Protein AF-0000000080185510 (afdb_homodimer)

Nearest PDB structures (foldseek):
  3k1t-assembly1_A-2  TM=9.507E-01  e=1.387E-60  Methylobacillus flagellatus KT
  4rac-assembly1_B  TM=4.341E-01  e=8.978E-02  Homo sapiens
  1a4i-assembly1_A  TM=4.254E-01  e=8.929E-01  Homo sapiens
  2gbp-assembly1_A  TM=3.553E-01  e=1.749E+00  Escherichia coli
  4a26-assembly1_B  TM=4.915E-01  e=7.097E+00  Leishmania major

Structure (mmCIF, N/CA/C/O backbone):
data_AF-0000000080185510-model_v1
#
loop_
_entity.id
_entity.type
_entity.pdbx_description
1 polymer 'Glutamate--cysteine ligase'
#
loop_
_atom_site.group_PDB
_atom_site.id
_atom_site.type_symbol
_atom_site.label_atom_id
_atom_site.label_alt_id
_atom_site.label_comp_id
_atom_site.label_asym_id
_atom_site.label_entity_id
_atom_site.label_seq_id
_atom_site.pdbx_PDB_ins_code
_atom_site.Cartn_x
_atom_site.Cartn_y
_atom_site.Cartn_z
_atom_site.occupancy
_atom_site.B_iso_or_equiv
_atom_site.auth_seq_id
_atom_site.auth_comp_id
_atom_site.auth_asym_id
_atom_site.auth_atom_id
_atom_site.pdbx_PDB_model_num
ATOM 1 N N . MET A 1 1 ? 0.857 -18.906 16.406 1 36.12 1 MET A N 1
ATOM 2 C CA . MET A 1 1 ? 0.312 -20.109 15.789 1 36.12 1 MET A CA 1
ATOM 3 C C . MET A 1 1 ? 1.404 -20.906 15.07 1 36.12 1 MET A C 1
ATOM 5 O O . MET A 1 1 ? 2.393 -20.328 14.609 1 36.12 1 MET A O 1
ATOM 9 N N . PRO A 1 2 ? 1.392 -22.297 15.188 1 37.53 2 PRO A N 1
ATOM 10 C CA . PRO A 1 2 ? 2.508 -23.062 14.633 1 37.53 2 PRO A CA 1
ATOM 11 C C . PRO A 1 2 ? 2.682 -22.844 13.133 1 37.53 2 PRO A C 1
ATOM 13 O O . PRO A 1 2 ? 1.697 -22.641 12.414 1 37.53 2 PRO A O 1
ATOM 16 N N . VAL A 1 3 ? 3.688 -22.219 12.766 1 46.25 3 VAL A N 1
ATOM 17 C CA . VAL A 1 3 ? 4.109 -22.156 11.367 1 46.25 3 VAL A CA 1
ATOM 18 C C . VAL A 1 3 ? 4.324 -23.578 10.836 1 46.25 3 VAL A C 1
ATOM 20 O O . VAL A 1 3 ? 4.898 -24.422 11.523 1 46.25 3 VAL A O 1
ATOM 23 N N . PRO A 1 4 ? 3.525 -23.938 9.836 1 50.09 4 PRO A N 1
ATOM 24 C CA . PRO A 1 4 ? 3.766 -25.281 9.289 1 50.09 4 PRO A CA 1
ATOM 25 C C . PRO A 1 4 ? 5.25 -25.594 9.141 1 50.09 4 PRO A C 1
ATOM 27 O O . PRO A 1 4 ? 6.059 -24.688 8.906 1 50.09 4 PRO A O 1
ATOM 30 N N . HIS A 1 5 ? 5.641 -26.672 9.828 1 44.84 5 HIS A N 1
ATOM 31 C CA . HIS A 1 5 ? 7.008 -27.172 9.75 1 44.84 5 HIS A CA 1
ATOM 32 C C . HIS A 1 5 ? 7.254 -27.906 8.438 1 44.84 5 HIS A C 1
ATOM 34 O O . HIS A 1 5 ? 6.402 -28.672 7.984 1 44.84 5 HIS A O 1
ATOM 40 N N . LEU A 1 6 ? 8.055 -27.266 7.578 1 47.03 6 LEU A N 1
ATOM 41 C CA . LEU A 1 6 ? 8.555 -28.031 6.441 1 47.03 6 LEU A CA 1
ATOM 42 C C . LEU A 1 6 ? 9.406 -29.203 6.91 1 47.03 6 LEU A C 1
ATOM 44 O O . LEU A 1 6 ? 10.438 -29.016 7.559 1 47.03 6 LEU A O 1
ATOM 48 N N . ALA A 1 7 ? 8.969 -30.375 7.078 1 42.75 7 ALA A N 1
ATOM 49 C CA . ALA A 1 7 ? 9.742 -31.531 7.543 1 42.75 7 ALA A CA 1
ATOM 50 C C . ALA A 1 7 ? 11.141 -31.531 6.93 1 42.75 7 ALA A C 1
ATOM 52 O O . ALA A 1 7 ? 12.117 -31.891 7.594 1 42.75 7 ALA A O 1
ATOM 53 N N . ALA A 1 8 ? 11.391 -31.297 5.773 1 43.91 8 ALA A N 1
ATOM 54 C CA . ALA A 1 8 ? 12.68 -31.516 5.113 1 43.91 8 ALA A CA 1
ATOM 55 C C . ALA A 1 8 ? 13.57 -30.297 5.23 1 43.91 8 ALA A C 1
ATOM 57 O O . ALA A 1 8 ? 14.695 -30.281 4.734 1 43.91 8 ALA A O 1
ATOM 58 N N . ALA A 1 9 ? 13.148 -29.156 5.891 1 46.66 9 ALA A N 1
ATOM 59 C CA . ALA A 1 9 ? 13.547 -27.844 5.387 1 46.66 9 ALA A CA 1
ATOM 60 C C . ALA A 1 9 ? 14.875 -27.406 6 1 46.66 9 ALA A C 1
ATOM 62 O O . ALA A 1 9 ? 15.336 -26.281 5.758 1 46.66 9 ALA A O 1
ATOM 63 N N . ARG A 1 10 ? 15.367 -28.016 6.996 1 45.03 10 ARG A N 1
ATOM 64 C CA . ARG A 1 10 ? 16.516 -27.281 7.504 1 45.03 10 ARG A CA 1
ATOM 65 C C . ARG A 1 10 ? 17.703 -27.375 6.539 1 45.03 10 ARG A C 1
ATOM 67 O O . ARG A 1 10 ? 18.719 -26.719 6.723 1 45.03 10 ARG A O 1
ATOM 74 N N . SER A 1 11 ? 17.781 -28.344 5.777 1 54 11 SER A N 1
ATOM 75 C CA . SER A 1 11 ? 18.812 -28.578 4.77 1 54 11 SER A CA 1
ATOM 76 C C . SER A 1 11 ? 18.219 -29.141 3.486 1 54 11 SER A C 1
ATOM 78 O O . SER A 1 11 ? 17.156 -29.766 3.51 1 54 11 SER A O 1
ATOM 80 N N . GLY A 1 12 ? 18.266 -28.375 2.221 1 68.12 12 GLY A N 1
ATOM 81 C CA . GLY A 1 12 ? 17.75 -29 1.005 1 68.12 12 GLY A CA 1
ATOM 82 C C . GLY A 1 12 ? 17.562 -28 -0.127 1 68.12 12 GLY A C 1
ATOM 83 O O . GLY A 1 12 ? 17.922 -26.828 0.004 1 68.12 12 GLY A O 1
ATOM 84 N N . PRO A 1 13 ? 17.188 -28.5 -1.229 1 81.19 13 PRO A N 1
ATOM 85 C CA . PRO A 1 13 ? 17.078 -27.75 -2.48 1 81.19 13 PRO A CA 1
ATOM 86 C C . PRO A 1 13 ? 16.172 -26.516 -2.352 1 81.19 13 PRO A C 1
ATOM 88 O O . PRO A 1 13 ? 16.438 -25.484 -2.977 1 81.19 13 PRO A O 1
ATOM 91 N N . ILE A 1 14 ? 15.305 -26.547 -1.377 1 86.69 14 ILE A N 1
ATOM 92 C CA . ILE A 1 14 ? 14.367 -25.438 -1.258 1 86.69 14 ILE A CA 1
ATOM 93 C C . ILE A 1 14 ? 15.039 -24.25 -0.566 1 86.69 14 ILE A C 1
ATOM 95 O O . ILE A 1 14 ? 14.75 -23.094 -0.879 1 86.69 14 ILE A O 1
ATOM 99 N N . ILE A 1 15 ? 15.867 -24.547 0.365 1 88.56 15 ILE A N 1
ATOM 100 C CA . ILE A 1 15 ? 16.594 -23.5 1.077 1 88.56 15 ILE A CA 1
ATOM 101 C C . ILE A 1 15 ? 17.531 -22.766 0.114 1 88.56 15 ILE A C 1
ATOM 103 O O . ILE A 1 15 ? 17.672 -21.547 0.179 1 88.56 15 ILE A O 1
ATOM 107 N N . ASP A 1 16 ? 18.078 -23.547 -0.747 1 91.06 16 ASP A N 1
ATOM 108 C CA . ASP A 1 16 ? 18.953 -22.938 -1.758 1 91.06 16 ASP A CA 1
ATOM 109 C C . ASP A 1 16 ? 18.156 -22.031 -2.686 1 91.06 16 ASP A C 1
ATOM 111 O O . ASP A 1 16 ? 18.625 -20.953 -3.057 1 91.06 16 ASP A O 1
ATOM 115 N N . LEU A 1 17 ? 17.047 -22.5 -3.078 1 93.69 17 LEU A N 1
ATOM 116 C CA . LEU A 1 17 ? 16.172 -21.688 -3.918 1 93.69 17 LEU A CA 1
ATOM 117 C C . LEU A 1 17 ? 15.781 -20.391 -3.197 1 93.69 17 LEU A C 1
ATOM 119 O O . LEU A 1 17 ? 15.852 -19.312 -3.777 1 93.69 17 LEU A O 1
ATOM 123 N N . GLU A 1 18 ? 15.383 -20.5 -1.947 1 92.94 18 GLU A N 1
ATOM 124 C CA . GLU A 1 18 ? 15.016 -19.344 -1.146 1 92.94 18 GLU A CA 1
ATOM 125 C C . GLU A 1 18 ? 16.172 -18.359 -1.048 1 92.94 18 GLU A C 1
ATOM 127 O O . GLU A 1 18 ? 15.984 -17.141 -1.2 1 92.94 18 GLU A O 1
ATOM 132 N N . ARG A 1 19 ? 17.281 -18.906 -0.803 1 92.62 19 ARG A N 1
ATOM 133 C CA . ARG A 1 19 ? 18.484 -18.062 -0.692 1 92.62 19 ARG A CA 1
ATOM 134 C C . ARG A 1 19 ? 18.75 -17.328 -1.996 1 92.62 19 ARG A C 1
ATOM 136 O O . ARG A 1 19 ? 19.094 -16.141 -1.983 1 92.62 19 ARG A O 1
ATOM 143 N N . CYS A 1 20 ? 18.594 -18.062 -3.104 1 94.81 20 CYS A N 1
ATOM 144 C CA . CYS A 1 20 ? 18.797 -17.438 -4.41 1 94.81 20 CYS A CA 1
ATOM 145 C C . CYS A 1 20 ? 17.812 -16.297 -4.621 1 94.81 20 CYS A C 1
ATOM 147 O O . CYS A 1 20 ? 18.203 -15.219 -5.086 1 94.81 20 CYS A O 1
ATOM 149 N N . ILE A 1 21 ? 16.625 -16.484 -4.242 1 96.19 21 ILE A N 1
ATOM 150 C CA . ILE A 1 21 ? 15.578 -15.492 -4.426 1 96.19 21 ILE A CA 1
ATOM 151 C C . ILE A 1 21 ? 15.852 -14.281 -3.531 1 96.19 21 ILE A C 1
ATOM 153 O O . ILE A 1 21 ? 15.797 -13.141 -3.988 1 96.19 21 ILE A O 1
ATOM 157 N N . ILE A 1 22 ? 16.203 -14.523 -2.301 1 94.38 22 ILE A N 1
ATOM 158 C CA . ILE A 1 22 ? 16.422 -13.453 -1.33 1 94.38 22 ILE A CA 1
ATOM 159 C C . ILE A 1 22 ? 17.641 -12.625 -1.743 1 94.38 22 ILE A C 1
ATOM 161 O O . ILE A 1 22 ? 17.594 -11.391 -1.687 1 94.38 22 ILE A O 1
ATOM 165 N N . ASN A 1 23 ? 18.656 -13.32 -2.193 1 93.12 23 ASN A N 1
ATOM 166 C CA . ASN A 1 23 ? 19.875 -12.633 -2.592 1 93.12 23 ASN A CA 1
ATOM 167 C C . ASN A 1 23 ? 19.656 -11.766 -3.832 1 93.12 23 ASN A C 1
ATOM 169 O O . ASN A 1 23 ? 20.328 -10.758 -4.02 1 93.12 23 ASN A O 1
ATOM 173 N N . ALA A 1 24 ? 18.703 -12.133 -4.617 1 95.5 24 ALA A N 1
ATOM 174 C CA . ALA A 1 24 ? 18.438 -11.422 -5.863 1 95.5 24 ALA A CA 1
ATOM 175 C C . ALA A 1 24 ? 17.266 -10.453 -5.707 1 95.5 24 ALA A C 1
ATOM 177 O O . ALA A 1 24 ? 16.75 -9.938 -6.695 1 95.5 24 ALA A O 1
ATOM 178 N N . MET A 1 25 ? 16.844 -10.164 -4.52 1 95 25 MET A N 1
ATOM 179 C CA . MET A 1 25 ? 15.633 -9.406 -4.242 1 95 25 MET A CA 1
ATOM 180 C C . MET A 1 25 ? 15.648 -8.062 -4.973 1 95 25 MET A C 1
ATOM 182 O O . MET A 1 25 ? 14.68 -7.711 -5.652 1 95 25 MET A O 1
ATOM 186 N N . PRO A 1 26 ? 16.75 -7.242 -4.941 1 92.56 26 PRO A N 1
ATOM 187 C CA . PRO A 1 26 ? 16.703 -5.961 -5.648 1 92.56 26 PRO A CA 1
ATOM 188 C C . PRO A 1 26 ? 16.5 -6.121 -7.152 1 92.56 26 PRO A C 1
ATOM 190 O O . PRO A 1 26 ? 15.742 -5.367 -7.758 1 92.56 26 PRO A O 1
ATOM 193 N N . SER A 1 27 ? 17.141 -7.121 -7.723 1 95.38 27 SER A N 1
ATOM 194 C CA . SER A 1 27 ? 17.016 -7.375 -9.156 1 95.38 27 SER A CA 1
ATOM 195 C C . SER A 1 27 ? 15.602 -7.855 -9.5 1 95.38 27 SER A C 1
ATOM 197 O O . SER A 1 27 ? 15.031 -7.453 -10.516 1 95.38 27 SER A O 1
ATOM 199 N N . ILE A 1 28 ? 15.102 -8.734 -8.648 1 97.5 28 ILE A N 1
ATOM 200 C CA . ILE A 1 28 ? 13.766 -9.273 -8.859 1 97.5 28 ILE A CA 1
ATOM 201 C C . ILE A 1 28 ? 12.734 -8.148 -8.797 1 97.5 28 ILE A C 1
ATOM 203 O O . ILE A 1 28 ? 11.891 -8.023 -9.695 1 97.5 28 ILE A O 1
ATOM 207 N N . GLU A 1 29 ? 12.836 -7.332 -7.766 1 96 29 GLU A N 1
ATOM 208 C CA . GLU A 1 29 ? 11.867 -6.254 -7.578 1 96 29 GLU A CA 1
ATOM 209 C C . GLU A 1 29 ? 11.961 -5.234 -8.711 1 96 29 GLU A C 1
ATOM 211 O O . GLU A 1 29 ? 10.938 -4.711 -9.164 1 96 29 GLU A O 1
ATOM 216 N N . HIS A 1 30 ? 13.164 -4.949 -9.133 1 94.31 30 HIS A N 1
ATOM 217 C CA . HIS A 1 30 ? 13.344 -4.062 -10.281 1 94.31 30 HIS A CA 1
ATOM 218 C C . HIS A 1 30 ? 12.719 -4.652 -11.539 1 94.31 30 HIS A C 1
ATOM 220 O O . HIS A 1 30 ? 12.008 -3.951 -12.266 1 94.31 30 HIS A O 1
ATOM 226 N N . TRP A 1 31 ? 12.992 -5.871 -11.789 1 96.94 31 TRP A N 1
ATOM 227 C CA . TRP A 1 31 ? 12.461 -6.551 -12.961 1 96.94 31 TRP A CA 1
ATOM 228 C C . TRP A 1 31 ? 10.938 -6.566 -12.938 1 96.94 31 TRP A C 1
ATOM 230 O O . TRP A 1 31 ? 10.289 -6.25 -13.945 1 96.94 31 TRP A O 1
ATOM 240 N N . LEU A 1 32 ? 10.32 -6.91 -11.852 1 97.12 32 LEU A N 1
ATOM 241 C CA . LEU A 1 32 ? 8.867 -6.969 -11.711 1 97.12 32 LEU A CA 1
ATOM 242 C C . LEU A 1 32 ? 8.25 -5.59 -11.891 1 97.12 32 LEU A C 1
ATOM 244 O O . LEU A 1 32 ? 7.211 -5.449 -12.539 1 97.12 32 LEU A O 1
ATOM 248 N N . ARG A 1 33 ? 8.836 -4.594 -11.305 1 94.69 33 ARG A N 1
ATOM 249 C CA . ARG A 1 33 ? 8.336 -3.232 -11.461 1 94.69 33 ARG A CA 1
ATOM 250 C C . ARG A 1 33 ? 8.258 -2.848 -12.938 1 94.69 33 ARG A C 1
ATOM 252 O O . ARG A 1 33 ? 7.285 -2.221 -13.367 1 94.69 33 ARG A O 1
ATOM 259 N N . ASN A 1 34 ? 9.281 -3.219 -13.648 1 94.5 34 ASN A N 1
ATOM 260 C CA . ASN A 1 34 ? 9.289 -2.92 -15.078 1 94.5 34 ASN A CA 1
ATOM 261 C C . ASN A 1 34 ? 8.219 -3.707 -15.828 1 94.5 34 ASN A C 1
ATOM 263 O O . ASN A 1 34 ? 7.586 -3.184 -16.75 1 94.5 34 ASN A O 1
ATOM 267 N N . GLN A 1 35 ? 8.023 -4.945 -15.414 1 96.62 35 GLN A N 1
ATOM 268 C CA . GLN A 1 35 ? 6.98 -5.758 -16.031 1 96.62 35 GLN A CA 1
ATOM 269 C C . GLN A 1 35 ? 5.602 -5.145 -15.812 1 96.62 35 GLN A C 1
ATOM 271 O O . GLN A 1 35 ? 4.762 -5.16 -16.719 1 96.62 35 GLN A O 1
ATOM 276 N N . TRP A 1 36 ? 5.395 -4.562 -14.648 1 95 36 TRP A N 1
ATOM 277 C CA . TRP A 1 36 ? 4.086 -4.004 -14.32 1 95 36 TRP A CA 1
ATOM 278 C C . TRP A 1 36 ? 3.82 -2.734 -15.125 1 95 36 TRP A C 1
ATOM 280 O O . TRP A 1 36 ? 2.668 -2.322 -15.281 1 95 36 TRP A O 1
ATOM 290 N N . GLN A 1 37 ? 4.824 -2.072 -15.594 1 91.94 37 GLN A N 1
ATOM 291 C CA . GLN A 1 37 ? 4.652 -0.904 -16.453 1 91.94 37 GLN A CA 1
ATOM 292 C C . GLN A 1 37 ? 4.238 -1.312 -17.859 1 91.94 37 GLN A C 1
ATOM 294 O O . GLN A 1 37 ? 3.59 -0.539 -18.578 1 91.94 37 GLN A O 1
ATOM 299 N N . THR A 1 38 ? 4.629 -2.496 -18.141 1 93.19 38 THR A N 1
ATOM 300 C CA . THR A 1 38 ? 4.434 -2.963 -19.516 1 93.19 38 THR A CA 1
ATOM 301 C C . THR A 1 38 ? 3.121 -3.727 -19.641 1 93.19 38 THR A C 1
ATOM 303 O O . THR A 1 38 ? 2.465 -3.676 -20.688 1 93.19 38 THR A O 1
ATOM 306 N N . HIS A 1 39 ? 2.734 -4.441 -18.594 1 95.5 39 HIS A N 1
ATOM 307 C CA . HIS A 1 39 ? 1.573 -5.324 -18.656 1 95.5 39 HIS A CA 1
ATOM 308 C C . HIS A 1 39 ? 0.49 -4.867 -17.688 1 95.5 39 HIS A C 1
ATOM 310 O O . HIS A 1 39 ? 0.79 -4.48 -16.547 1 95.5 39 HIS A O 1
ATOM 316 N N . THR A 1 40 ? -0.764 -4.938 -18.125 1 94.19 40 THR A N 1
ATOM 317 C CA . THR A 1 40 ? -1.88 -4.586 -17.25 1 94.19 40 THR A CA 1
ATOM 318 C C . THR A 1 40 ? -2.162 -5.707 -16.25 1 94.19 40 THR A C 1
ATOM 320 O O . THR A 1 40 ? -2.545 -6.812 -16.641 1 94.19 40 THR A O 1
ATOM 323 N N . VAL A 1 41 ? -2.027 -5.406 -15.07 1 95.5 41 VAL A N 1
ATOM 324 C CA . VAL A 1 41 ? -2.148 -6.398 -14.008 1 95.5 41 VAL A CA 1
ATOM 325 C C . VAL A 1 41 ? -3.623 -6.633 -13.68 1 95.5 41 VAL A C 1
ATOM 327 O O . VAL A 1 41 ? -4.414 -5.688 -13.656 1 95.5 41 VAL A O 1
ATOM 330 N N . PRO A 1 42 ? -4.043 -7.898 -13.461 1 96.56 42 PRO A N 1
ATOM 331 C CA . PRO A 1 42 ? -5.402 -8.156 -12.984 1 96.56 42 PRO A CA 1
ATOM 332 C C . PRO A 1 42 ? -5.707 -7.457 -11.664 1 96.56 42 PRO A C 1
ATOM 334 O O . PRO A 1 42 ? -4.805 -7.25 -10.844 1 96.56 42 PRO A O 1
ATOM 337 N N . PHE A 1 43 ? -6.977 -7.102 -11.484 1 97.25 43 PHE A N 1
ATOM 338 C CA . PHE A 1 43 ? -7.426 -6.312 -10.344 1 97.25 43 PHE A CA 1
ATOM 339 C C . PHE A 1 43 ? -7.102 -7.023 -9.031 1 97.25 43 PHE A C 1
ATOM 341 O O . PHE A 1 43 ? -6.68 -6.387 -8.062 1 97.25 43 PHE A O 1
ATOM 348 N N . TYR A 1 44 ? -7.363 -8.289 -8.859 1 98.38 44 TYR A N 1
ATOM 349 C CA . TYR A 1 44 ? -6.957 -9.148 -7.754 1 98.38 44 TYR A CA 1
ATOM 350 C C . TYR A 1 44 ? -6.727 -10.578 -8.234 1 98.38 44 TYR A C 1
ATOM 352 O O . TYR A 1 44 ? -7.113 -10.938 -9.344 1 98.38 44 TYR A O 1
ATOM 360 N N . CYS A 1 45 ? -6.043 -11.32 -7.391 1 98.25 45 CYS A N 1
ATOM 361 C CA . CYS A 1 45 ? -5.621 -12.656 -7.797 1 98.25 45 CYS A CA 1
ATOM 362 C C . CYS A 1 45 ? -5.207 -13.484 -6.59 1 98.25 45 CYS A C 1
ATOM 364 O O . CYS A 1 45 ? -4.715 -12.945 -5.598 1 98.25 45 CYS A O 1
ATOM 366 N N . SER A 1 46 ? -5.523 -14.742 -6.621 1 97.81 46 SER A N 1
ATOM 367 C CA . SER A 1 46 ? -4.961 -15.695 -5.672 1 97.81 46 SER A CA 1
ATOM 368 C C . SER A 1 46 ? -4.211 -16.812 -6.391 1 97.81 46 SER A C 1
ATOM 370 O O . SER A 1 46 ? -4.59 -17.203 -7.496 1 97.81 46 SER A O 1
ATOM 372 N N . VAL A 1 47 ? -3.17 -17.266 -5.777 1 97.88 47 VAL A N 1
ATOM 373 C CA . VAL A 1 47 ? -2.34 -18.312 -6.387 1 97.88 47 VAL A CA 1
ATOM 374 C C . VAL A 1 47 ? -2.111 -19.438 -5.387 1 97.88 47 VAL A C 1
ATOM 376 O O . VAL A 1 47 ? -1.678 -19.203 -4.258 1 97.88 47 VAL A O 1
ATOM 379 N N . ASP A 1 48 ? -2.467 -20.656 -5.789 1 94.62 48 ASP A N 1
ATOM 380 C CA . ASP A 1 48 ? -2.141 -21.844 -5.023 1 94.62 48 ASP A CA 1
ATOM 381 C C . ASP A 1 48 ? -0.732 -22.344 -5.348 1 94.62 48 ASP A C 1
ATOM 383 O O . ASP A 1 48 ? -0.418 -22.625 -6.504 1 94.62 48 ASP A O 1
ATOM 387 N N . LEU A 1 49 ? 0.035 -22.453 -4.316 1 95.94 49 LEU A N 1
ATOM 388 C CA . LEU A 1 49 ? 1.401 -22.922 -4.488 1 95.94 49 LEU A CA 1
ATOM 389 C C . LEU A 1 49 ? 1.579 -24.297 -3.846 1 95.94 49 LEU A C 1
ATOM 391 O O . LEU A 1 49 ? 0.822 -24.672 -2.945 1 95.94 49 LEU A O 1
ATOM 395 N N . ARG A 1 50 ? 2.527 -25.016 -4.348 1 93.56 50 ARG A N 1
ATOM 396 C CA . ARG A 1 50 ? 3.002 -26.234 -3.711 1 93.56 50 ARG A CA 1
ATOM 397 C C . ARG A 1 50 ? 4.508 -26.188 -3.484 1 93.56 50 ARG A C 1
ATOM 399 O O . ARG A 1 50 ? 5.258 -25.719 -4.344 1 93.56 50 ARG A O 1
ATOM 406 N N . ASN A 1 51 ? 4.848 -26.484 -2.344 1 92.19 51 ASN A N 1
ATOM 407 C CA . ASN A 1 51 ? 6.246 -26.578 -1.938 1 92.19 51 ASN A CA 1
ATOM 408 C C . ASN A 1 51 ? 6.637 -28.016 -1.615 1 92.19 51 ASN A C 1
ATOM 410 O O . ASN A 1 51 ? 6.277 -28.547 -0.558 1 92.19 51 ASN A O 1
ATOM 414 N N . SER A 1 52 ? 7.469 -28.672 -2.49 1 90.62 52 SER A N 1
ATOM 415 C CA . SER A 1 52 ? 7.836 -30.078 -2.309 1 90.62 52 SER A CA 1
ATOM 416 C C . SER A 1 52 ? 9.164 -30.203 -1.574 1 90.62 52 SER A C 1
ATOM 418 O O . SER A 1 52 ? 9.656 -31.312 -1.361 1 90.62 52 SER A O 1
ATOM 420 N N . GLY A 1 53 ? 9.711 -29.109 -1.2 1 88.88 53 GLY A N 1
ATOM 421 C CA . GLY A 1 53 ? 11.039 -29.156 -0.616 1 88.88 53 GLY A CA 1
ATOM 422 C C . GLY A 1 53 ? 12.148 -29.094 -1.649 1 88.88 53 GLY A C 1
ATOM 423 O O . GLY A 1 53 ? 13.281 -28.734 -1.33 1 88.88 53 GLY A O 1
ATOM 424 N N . PHE A 1 54 ? 11.844 -29.5 -2.883 1 90.62 54 PHE A N 1
ATOM 425 C CA . PHE A 1 54 ? 12.836 -29.391 -3.949 1 90.62 54 PHE A CA 1
ATOM 426 C C . PHE A 1 54 ? 12.289 -28.562 -5.109 1 90.62 54 PHE A C 1
ATOM 428 O O . PHE A 1 54 ? 13.031 -28.234 -6.039 1 90.62 54 PHE A O 1
ATOM 435 N N . LYS A 1 55 ? 11.062 -28.25 -5.047 1 93.81 55 LYS A N 1
ATOM 436 C CA . LYS A 1 55 ? 10.383 -27.453 -6.062 1 93.81 55 LYS A CA 1
ATOM 437 C C . LYS A 1 55 ? 9.312 -26.562 -5.438 1 93.81 55 LYS A C 1
ATOM 439 O O . LYS A 1 55 ? 8.625 -26.969 -4.496 1 93.81 55 LYS A O 1
ATOM 444 N N . LEU A 1 56 ? 9.25 -25.328 -5.855 1 96.06 56 LEU A N 1
ATOM 445 C CA . LEU A 1 56 ? 8.211 -24.391 -5.48 1 96.06 56 LEU A CA 1
ATOM 446 C C . LEU A 1 56 ? 7.484 -23.859 -6.715 1 96.06 56 LEU A C 1
ATOM 448 O O . LEU A 1 56 ? 8.047 -23.094 -7.492 1 96.06 56 LEU A O 1
ATOM 452 N N . ALA A 1 57 ? 6.184 -24.25 -6.84 1 96.69 57 ALA A N 1
ATOM 453 C CA . ALA A 1 57 ? 5.539 -23.938 -8.117 1 96.69 57 ALA A CA 1
ATOM 454 C C . ALA A 1 57 ? 4.07 -23.578 -7.914 1 96.69 57 ALA A C 1
ATOM 456 O O . ALA A 1 57 ? 3.418 -24.094 -7.004 1 96.69 57 ALA A O 1
ATOM 457 N N . PRO A 1 58 ? 3.592 -22.672 -8.742 1 97.31 58 PRO A N 1
ATOM 458 C CA . PRO A 1 58 ? 2.145 -22.453 -8.742 1 97.31 58 PRO A CA 1
ATOM 459 C C . PRO A 1 58 ? 1.37 -23.594 -9.398 1 97.31 58 PRO A C 1
ATOM 461 O O . PRO A 1 58 ? 1.822 -24.156 -10.398 1 97.31 58 PRO A O 1
ATOM 464 N N . VAL A 1 59 ? 0.226 -23.953 -8.867 1 92.38 59 VAL A N 1
ATOM 465 C CA . VAL A 1 59 ? -0.558 -25.047 -9.445 1 92.38 59 VAL A CA 1
ATOM 466 C C . VAL A 1 59 ? -1.912 -24.516 -9.914 1 92.38 59 VAL A C 1
ATOM 468 O O . VAL A 1 59 ? -2.574 -25.125 -10.75 1 92.38 59 VAL A O 1
ATOM 471 N N . ASP A 1 60 ? -2.301 -23.375 -9.359 1 91.94 60 ASP A N 1
ATOM 472 C CA . ASP A 1 60 ? -3.553 -22.75 -9.773 1 91.94 60 ASP A CA 1
ATOM 473 C C . ASP A 1 60 ? -3.494 -21.234 -9.586 1 91.94 60 ASP A C 1
ATOM 475 O O . ASP A 1 60 ? -2.906 -20.75 -8.617 1 91.94 60 ASP A O 1
ATOM 479 N N . THR A 1 61 ? -3.994 -20.484 -10.531 1 95.94 61 THR A N 1
ATOM 480 C CA . THR A 1 61 ? -4.094 -19.031 -10.484 1 95.94 61 THR A CA 1
ATOM 481 C C . THR A 1 61 ? -5.535 -18.578 -10.711 1 95.94 61 THR A C 1
ATOM 483 O O . THR A 1 61 ? -6.094 -18.797 -11.789 1 95.94 61 THR A O 1
ATOM 486 N N . ASN A 1 62 ? -6.113 -17.969 -9.719 1 95 62 ASN A N 1
ATOM 487 C CA . ASN A 1 62 ? -7.516 -17.578 -9.75 1 95 62 ASN A CA 1
ATOM 488 C C . ASN A 1 62 ? -7.668 -16.062 -9.82 1 95 62 ASN A C 1
ATOM 490 O O . ASN A 1 62 ? -7.164 -15.336 -8.961 1 95 62 ASN A O 1
ATOM 494 N N . LEU A 1 63 ? -8.406 -15.578 -10.82 1 97.25 63 LEU A N 1
ATOM 495 C CA . LEU A 1 63 ? -8.57 -14.141 -11.023 1 97.25 63 LEU A CA 1
ATOM 496 C C . LEU A 1 63 ? -9.844 -13.641 -10.344 1 97.25 63 LEU A C 1
ATOM 498 O O . LEU A 1 63 ? -10.188 -12.461 -10.461 1 97.25 63 LEU A O 1
ATOM 502 N N . PHE A 1 64 ? -10.57 -14.484 -9.672 1 96.25 64 PHE A N 1
ATOM 503 C CA . PHE A 1 64 ? -11.742 -14.18 -8.859 1 96.25 64 PHE A CA 1
ATOM 504 C C . PHE A 1 64 ? -11.625 -14.82 -7.48 1 96.25 64 PHE A C 1
ATOM 506 O O . PHE A 1 64 ? -12.422 -15.695 -7.125 1 96.25 64 PHE A O 1
ATOM 513 N N . PRO A 1 65 ? -10.664 -14.32 -6.703 1 95.88 65 PRO A N 1
ATOM 514 C CA . PRO A 1 65 ? -10.383 -14.977 -5.422 1 95.88 65 PRO A CA 1
ATOM 515 C C . PRO A 1 65 ? -11.586 -14.961 -4.477 1 95.88 65 PRO A C 1
ATOM 517 O O . PRO A 1 65 ? -12.312 -13.961 -4.414 1 95.88 65 PRO A O 1
ATOM 520 N N . GLY A 1 66 ? -11.75 -16.062 -3.703 1 93.69 66 GLY A N 1
ATOM 521 C CA . GLY A 1 66 ? -12.922 -16.203 -2.852 1 93.69 66 GLY A CA 1
ATOM 522 C C . GLY A 1 66 ? -12.578 -16.5 -1.405 1 93.69 66 GLY A C 1
ATOM 523 O O . GLY A 1 66 ? -13.32 -17.203 -0.716 1 93.69 66 GLY A O 1
ATOM 524 N N . GLY A 1 67 ? -11.422 -16.047 -0.951 1 94.62 67 GLY A N 1
ATOM 525 C CA . GLY A 1 67 ? -11.023 -16.422 0.4 1 94.62 67 GLY A CA 1
ATOM 526 C C . GLY A 1 67 ? -10.312 -15.305 1.139 1 94.62 67 GLY A C 1
ATOM 527 O O . GLY A 1 67 ? -9.398 -15.555 1.929 1 94.62 67 GLY A O 1
ATOM 528 N N . PHE A 1 68 ? -10.68 -14.016 0.969 1 97 68 PHE A N 1
ATOM 529 C CA . PHE A 1 68 ? -10.047 -12.891 1.65 1 97 68 PHE A CA 1
ATOM 530 C C . PHE A 1 68 ? -10.25 -12.992 3.158 1 97 68 PHE A C 1
ATOM 532 O O . PHE A 1 68 ? -9.43 -12.484 3.932 1 97 68 PHE A O 1
ATOM 539 N N . ASN A 1 69 ? -11.32 -13.664 3.543 1 95 69 ASN A N 1
ATOM 540 C CA . ASN A 1 69 ? -11.641 -13.812 4.957 1 95 69 ASN A CA 1
ATOM 541 C C . ASN A 1 69 ? -10.641 -14.719 5.668 1 95 69 ASN A C 1
ATOM 543 O O . ASN A 1 69 ? -10.602 -14.773 6.898 1 95 69 ASN A O 1
ATOM 547 N N . ASN A 1 70 ? -9.812 -15.453 4.918 1 94.69 70 ASN A N 1
ATOM 548 C CA . ASN A 1 70 ? -8.844 -16.375 5.5 1 94.69 70 ASN A CA 1
ATOM 549 C C . ASN A 1 70 ? -7.516 -15.68 5.793 1 94.69 70 ASN A C 1
ATOM 551 O O . ASN A 1 70 ? -6.617 -16.281 6.387 1 94.69 70 ASN A O 1
ATOM 555 N N . LEU A 1 71 ? -7.348 -14.438 5.402 1 96.31 71 LEU A N 1
ATOM 556 C CA . LEU A 1 71 ? -6.109 -13.703 5.641 1 96.31 71 LEU A CA 1
ATOM 557 C C . LEU A 1 71 ? -6.004 -13.266 7.094 1 96.31 71 LEU A C 1
ATOM 559 O O . LEU A 1 71 ? -7.016 -13.188 7.797 1 96.31 71 LEU A O 1
ATOM 563 N N . ASN A 1 72 ? -4.793 -13.102 7.531 1 95.44 72 ASN A N 1
ATOM 564 C CA . ASN A 1 72 ? -4.562 -12.523 8.852 1 95.44 72 ASN A CA 1
ATOM 565 C C . ASN A 1 72 ? -5.246 -11.164 8.992 1 95.44 72 ASN A C 1
ATOM 567 O O . ASN A 1 72 ? -4.969 -10.242 8.219 1 95.44 72 ASN A O 1
ATOM 571 N N . PRO A 1 73 ? -6.18 -11.047 9.953 1 93.5 73 PRO A N 1
ATOM 572 C CA . PRO A 1 73 ? -6.898 -9.781 10.117 1 93.5 73 PRO A CA 1
ATOM 573 C C . PRO A 1 73 ? -5.957 -8.594 10.344 1 93.5 73 PRO A C 1
ATOM 575 O O . PRO A 1 73 ? -6.293 -7.461 9.992 1 93.5 73 PRO A O 1
ATOM 578 N N . GLU A 1 74 ? -4.785 -8.836 10.852 1 93.25 74 GLU A N 1
ATOM 579 C CA . GLU A 1 74 ? -3.805 -7.785 11.086 1 93.25 74 GLU A CA 1
ATOM 580 C C . GLU A 1 74 ? -3.301 -7.191 9.773 1 93.25 74 GLU A C 1
ATOM 582 O O . GLU A 1 74 ? -2.691 -6.121 9.758 1 93.25 74 GLU A O 1
ATOM 587 N N . PHE A 1 75 ? -3.602 -7.883 8.648 1 95.62 75 PHE A N 1
ATOM 588 C CA . PHE A 1 75 ? -3.107 -7.434 7.352 1 95.62 75 PHE A CA 1
ATOM 589 C C . PHE A 1 75 ? -4.156 -6.59 6.633 1 95.62 75 PHE A C 1
ATOM 591 O O . PHE A 1 75 ? -3.941 -6.156 5.5 1 95.62 75 PHE A O 1
ATOM 598 N N . MET A 1 76 ? -5.266 -6.297 7.328 1 96.69 76 MET A N 1
ATOM 599 C CA . MET A 1 76 ? -6.352 -5.523 6.727 1 96.69 76 MET A CA 1
ATOM 600 C C . MET A 1 76 ? -5.84 -4.188 6.203 1 96.69 76 MET A C 1
ATOM 602 O O . MET A 1 76 ? -6.176 -3.783 5.086 1 96.69 76 MET A O 1
ATOM 606 N N . PRO A 1 77 ? -4.941 -3.453 6.926 1 96.62 77 PRO A N 1
ATOM 607 C CA . PRO A 1 77 ? -4.43 -2.189 6.391 1 96.62 77 PRO A CA 1
ATOM 608 C C . PRO A 1 77 ? -3.66 -2.371 5.086 1 96.62 77 PRO A C 1
ATOM 610 O O . PRO A 1 77 ? -3.732 -1.517 4.199 1 96.62 77 PRO A O 1
ATOM 613 N N . LEU A 1 78 ? -2.959 -3.475 4.977 1 97.12 78 LEU A N 1
ATOM 614 C CA . LEU A 1 78 ? -2.232 -3.775 3.748 1 97.12 78 LEU A CA 1
ATOM 615 C C . LEU A 1 78 ? -3.195 -3.971 2.582 1 97.12 78 LEU A C 1
ATOM 617 O O . LEU A 1 78 ? -2.939 -3.494 1.474 1 97.12 78 LEU A O 1
ATOM 621 N N . CYS A 1 79 ? -4.281 -4.703 2.861 1 98.31 79 CYS A N 1
ATOM 622 C CA . CYS A 1 79 ? -5.305 -4.922 1.846 1 98.31 79 CYS A CA 1
ATOM 623 C C . CYS A 1 79 ? -5.93 -3.605 1.406 1 98.31 79 CYS A C 1
ATOM 625 O O . CYS A 1 79 ? -6.098 -3.361 0.21 1 98.31 79 CYS A O 1
ATOM 627 N N . VAL A 1 80 ? -6.219 -2.752 2.365 1 98 80 VAL A N 1
ATOM 628 C CA . VAL A 1 80 ? -6.883 -1.482 2.09 1 98 80 VAL A CA 1
ATOM 629 C C . VAL A 1 80 ? -5.965 -0.591 1.257 1 98 80 VAL A C 1
ATOM 631 O O . VAL A 1 80 ? -6.395 -0.013 0.255 1 98 80 VAL A O 1
ATOM 634 N N . GLN A 1 81 ? -4.699 -0.497 1.663 1 98 81 GLN A N 1
ATOM 635 C CA . GLN A 1 81 ? -3.742 0.323 0.925 1 98 81 GLN A CA 1
ATOM 636 C C . GLN A 1 81 ? -3.572 -0.185 -0.504 1 98 81 GLN A C 1
ATOM 638 O O . GLN A 1 81 ? -3.516 0.607 -1.447 1 98 81 GLN A O 1
ATOM 643 N N . ALA A 1 82 ? -3.465 -1.513 -0.67 1 98.31 82 ALA A N 1
ATOM 644 C CA . ALA A 1 82 ? -3.371 -2.1 -2.004 1 98.31 82 ALA A CA 1
ATOM 645 C C . ALA A 1 82 ? -4.613 -1.783 -2.832 1 98.31 82 ALA A C 1
ATOM 647 O O . ALA A 1 82 ? -4.512 -1.485 -4.023 1 98.31 82 ALA A O 1
ATOM 648 N N . MET A 1 83 ? -5.762 -1.858 -2.174 1 97.69 83 MET A N 1
ATOM 649 C CA . MET A 1 83 ? -7.02 -1.579 -2.857 1 97.69 83 MET A CA 1
ATOM 650 C C . MET A 1 83 ? -7.09 -0.121 -3.299 1 97.69 83 MET A C 1
ATOM 652 O O . MET A 1 83 ? -7.57 0.178 -4.395 1 97.69 83 MET A O 1
ATOM 656 N N . MET A 1 84 ? -6.598 0.799 -2.447 1 96.12 84 MET A N 1
ATOM 657 C CA . MET A 1 84 ? -6.531 2.207 -2.824 1 96.12 84 MET A CA 1
ATOM 658 C C . MET A 1 84 ? -5.723 2.391 -4.105 1 96.12 84 MET A C 1
ATOM 660 O O . MET A 1 84 ? -6.148 3.102 -5.016 1 96.12 84 MET A O 1
ATOM 664 N N . ALA A 1 85 ? -4.617 1.725 -4.168 1 95.19 85 ALA A N 1
ATOM 665 C CA . ALA A 1 85 ? -3.752 1.816 -5.344 1 95.19 85 ALA A CA 1
ATOM 666 C C . ALA A 1 85 ? -4.43 1.212 -6.57 1 95.19 85 ALA A C 1
ATOM 668 O O . ALA A 1 85 ? -4.359 1.774 -7.664 1 95.19 85 ALA A O 1
ATOM 669 N N . ALA A 1 86 ? -5.086 0.084 -6.367 1 95.88 86 ALA A N 1
ATOM 670 C CA . ALA A 1 86 ? -5.727 -0.625 -7.473 1 95.88 86 ALA A CA 1
ATOM 671 C C . ALA A 1 86 ? -6.848 0.212 -8.086 1 95.88 86 ALA A C 1
ATOM 673 O O . ALA A 1 86 ? -6.965 0.304 -9.312 1 95.88 86 ALA A O 1
ATOM 674 N N . VAL A 1 87 ? -7.652 0.826 -7.262 1 93.62 87 VAL A N 1
ATOM 675 C CA . VAL A 1 87 ? -8.797 1.62 -7.711 1 93.62 87 VAL A CA 1
ATOM 676 C C . VAL A 1 87 ? -8.305 2.842 -8.484 1 93.62 87 VAL A C 1
ATOM 678 O O . VAL A 1 87 ? -8.883 3.215 -9.5 1 93.62 87 VAL A O 1
ATOM 681 N N . GLU A 1 88 ? -7.234 3.441 -7.98 1 91.25 88 GLU A N 1
ATOM 682 C CA . GLU A 1 88 ? -6.664 4.613 -8.641 1 91.25 88 GLU A CA 1
ATOM 683 C C . GLU A 1 88 ? -6.18 4.273 -10.047 1 91.25 88 GLU A C 1
ATOM 685 O O . GLU A 1 88 ? -6.277 5.094 -10.961 1 91.25 88 GLU A O 1
ATOM 690 N N . LYS A 1 89 ? -5.699 3.127 -10.219 1 87.25 89 LYS A N 1
ATOM 691 C CA . LYS A 1 89 ? -5.145 2.695 -11.492 1 87.25 89 LYS A CA 1
ATOM 692 C C . LYS A 1 89 ? -6.25 2.383 -12.5 1 87.25 89 LYS A C 1
ATOM 694 O O . LYS A 1 89 ? -6.121 2.682 -13.688 1 87.25 89 LYS A O 1
ATOM 699 N N . ILE A 1 90 ? -7.281 1.836 -12.055 1 83.62 90 ILE A N 1
ATOM 700 C CA . ILE A 1 90 ? -8.312 1.342 -12.961 1 83.62 90 ILE A CA 1
ATOM 701 C C . ILE A 1 90 ? -9.312 2.459 -13.266 1 83.62 90 ILE A C 1
ATOM 703 O O . ILE A 1 90 ? -9.672 2.672 -14.422 1 83.62 90 ILE A O 1
ATOM 707 N N . CYS A 1 91 ? -9.742 3.102 -12.227 1 82.38 91 CYS A N 1
ATOM 708 C CA . CYS A 1 91 ? -10.711 4.18 -12.398 1 82.38 91 CYS A CA 1
ATOM 709 C C . CYS A 1 91 ? -10.664 5.145 -11.219 1 82.38 91 CYS A C 1
ATOM 711 O O . CYS A 1 91 ? -11.438 5.008 -10.266 1 82.38 91 CYS A O 1
ATOM 713 N N . ALA A 1 92 ? -10 6.16 -11.391 1 78.81 92 ALA A N 1
ATOM 714 C CA . ALA A 1 92 ? -9.773 7.102 -10.297 1 78.81 92 ALA A CA 1
ATOM 715 C C . ALA A 1 92 ? -11.07 7.797 -9.898 1 78.81 92 ALA A C 1
ATOM 717 O O . ALA A 1 92 ? -11.242 8.172 -8.734 1 78.81 92 ALA A O 1
ATOM 718 N N . ASP A 1 93 ? -11.969 7.836 -10.789 1 83.81 93 ASP A N 1
ATOM 719 C CA . ASP A 1 93 ? -13.203 8.562 -10.523 1 83.81 93 ASP A CA 1
ATOM 720 C C . ASP A 1 93 ? -14.273 7.641 -9.953 1 83.81 93 ASP A C 1
ATOM 722 O O . ASP A 1 93 ? -15.398 8.07 -9.695 1 83.81 93 ASP A O 1
ATOM 726 N N . ALA A 1 94 ? -13.797 6.426 -9.781 1 83.69 94 ALA A N 1
ATOM 727 C CA . ALA A 1 94 ? -14.773 5.461 -9.281 1 83.69 94 ALA A CA 1
ATOM 728 C C . ALA A 1 94 ? -15.281 5.855 -7.902 1 83.69 94 ALA A C 1
ATOM 730 O O . ALA A 1 94 ? -14.5 6.227 -7.027 1 83.69 94 ALA A O 1
ATOM 731 N N . ARG A 1 95 ? -16.562 5.84 -7.703 1 90.5 95 ARG A N 1
ATOM 732 C CA . ARG A 1 95 ? -17.219 6.152 -6.438 1 90.5 95 ARG A CA 1
ATOM 733 C C . ARG A 1 95 ? -18.141 5.02 -6.008 1 90.5 95 ARG A C 1
ATOM 735 O O . ARG A 1 95 ? -18.047 4.539 -4.875 1 90.5 95 ARG A O 1
ATOM 742 N N . ASN A 1 96 ? -18.984 4.641 -6.926 1 95.19 96 ASN A N 1
ATOM 743 C CA . ASN A 1 96 ? -19.938 3.574 -6.688 1 95.19 96 ASN A CA 1
ATOM 744 C C . ASN A 1 96 ? -19.562 2.297 -7.43 1 95.19 96 ASN A C 1
ATOM 746 O O . ASN A 1 96 ? -19.359 2.32 -8.641 1 95.19 96 ASN A O 1
ATOM 750 N N . VAL A 1 97 ? -19.453 1.188 -6.676 1 96.69 97 VAL A N 1
ATOM 751 C CA . VAL A 1 97 ? -19.062 -0.086 -7.277 1 96.69 97 VAL A CA 1
ATOM 752 C C . VAL A 1 97 ? -20.094 -1.157 -6.914 1 96.69 97 VAL A C 1
ATOM 754 O O . VAL A 1 97 ? -20.547 -1.234 -5.77 1 96.69 97 VAL A O 1
ATOM 757 N N . LEU A 1 98 ? -20.5 -1.851 -7.895 1 98 98 LEU A N 1
ATOM 758 C CA . LEU A 1 98 ? -21.391 -2.979 -7.684 1 98 98 LEU A CA 1
ATOM 759 C C . LEU A 1 98 ? -20.641 -4.301 -7.734 1 98 98 LEU A C 1
ATOM 761 O O . LEU A 1 98 ? -20.031 -4.637 -8.758 1 98 98 LEU A O 1
ATOM 765 N N . LEU A 1 99 ? -20.625 -5.02 -6.609 1 98 99 LEU A N 1
ATOM 766 C CA . LEU A 1 99 ? -19.984 -6.324 -6.512 1 98 99 LEU A CA 1
ATOM 767 C C . LEU A 1 99 ? -20.953 -7.438 -6.895 1 98 99 LEU A C 1
ATOM 769 O O . LEU A 1 99 ? -22.047 -7.543 -6.32 1 98 99 LEU A O 1
ATOM 773 N N . ILE A 1 100 ? -20.578 -8.242 -7.898 1 97.38 100 ILE A N 1
ATOM 774 C CA . ILE A 1 100 ? -21.406 -9.344 -8.359 1 97.38 100 ILE A CA 1
ATOM 775 C C . ILE A 1 100 ? -20.797 -10.672 -7.895 1 97.38 100 ILE A C 1
ATOM 777 O O . ILE A 1 100 ? -19.766 -11.102 -8.406 1 97.38 100 ILE A O 1
ATOM 781 N N . PRO A 1 101 ? -21.469 -11.352 -6.961 1 95.75 101 PRO A N 1
ATOM 782 C CA . PRO A 1 101 ? -20.938 -12.609 -6.426 1 95.75 101 PRO A CA 1
ATOM 783 C C . PRO A 1 101 ? -21.281 -13.812 -7.297 1 95.75 101 PRO A C 1
ATOM 785 O O . PRO A 1 101 ? -21.969 -13.664 -8.312 1 95.75 101 PRO A O 1
ATOM 788 N N . GLU A 1 102 ? -20.828 -14.992 -6.836 1 91.38 102 GLU A N 1
ATOM 789 C CA . GLU A 1 102 ? -21.203 -16.266 -7.453 1 91.38 102 GLU A CA 1
ATOM 790 C C . GLU A 1 102 ? -22.688 -16.531 -7.285 1 91.38 102 GLU A C 1
ATOM 792 O O . GLU A 1 102 ? -23.297 -16.109 -6.301 1 91.38 102 GLU A O 1
ATOM 797 N N . SER A 1 103 ? -23.422 -17.125 -8.172 1 78.19 103 SER A N 1
ATOM 798 C CA . SER A 1 103 ? -24.875 -17.359 -8.156 1 78.19 103 SER A CA 1
ATOM 799 C C . SER A 1 103 ? -25.234 -18.5 -7.219 1 78.19 103 SER A C 1
ATOM 801 O O . SER A 1 103 ? -26.281 -18.484 -6.578 1 78.19 103 SER A O 1
ATOM 803 N N . HIS A 1 104 ? -24.609 -19.438 -7.168 1 62.62 104 HIS A N 1
ATOM 804 C CA . HIS A 1 104 ? -25.125 -20.609 -6.469 1 62.62 104 HIS A CA 1
ATOM 805 C C . HIS A 1 104 ? -24.406 -20.828 -5.148 1 62.62 104 HIS A C 1
ATOM 807 O O . HIS A 1 104 ? -23.812 -21.891 -4.93 1 62.62 104 HIS A O 1
ATOM 813 N N . THR A 1 105 ? -24.469 -19.641 -4.277 1 65.25 105 THR A N 1
ATOM 814 C CA . THR A 1 105 ? -23.703 -20.156 -3.15 1 65.25 105 THR A CA 1
ATOM 815 C C . THR A 1 105 ? -24.375 -19.797 -1.829 1 65.25 105 THR A C 1
ATOM 817 O O . THR A 1 105 ? -24.906 -18.703 -1.678 1 65.25 105 THR A O 1
ATOM 820 N N . ARG A 1 106 ? -24.828 -20.703 -1.146 1 73.12 106 ARG A N 1
ATOM 821 C CA . ARG A 1 106 ? -25.234 -20.609 0.251 1 73.12 106 ARG A CA 1
ATOM 822 C C . ARG A 1 106 ? -24.062 -20.875 1.186 1 73.12 106 ARG A C 1
ATOM 824 O O . ARG A 1 106 ? -24.25 -21.031 2.395 1 73.12 106 ARG A O 1
ATOM 831 N N . ASN A 1 107 ? -22.938 -20.844 0.567 1 83.62 107 ASN A N 1
ATOM 832 C CA . ASN A 1 107 ? -21.734 -21.141 1.341 1 83.62 107 ASN A CA 1
ATOM 833 C C . ASN A 1 107 ? -21.375 -19.984 2.258 1 83.62 107 ASN A C 1
ATOM 835 O O . ASN A 1 107 ? -20.984 -18.906 1.785 1 83.62 107 ASN A O 1
ATOM 839 N N . ILE A 1 108 ? -21.469 -20.234 3.521 1 87.31 108 ILE A N 1
ATOM 840 C CA . ILE A 1 108 ? -21.281 -19.203 4.535 1 87.31 108 ILE A CA 1
ATOM 841 C C . ILE A 1 108 ? -19.844 -18.688 4.465 1 87.31 108 ILE A C 1
ATOM 843 O O . ILE A 1 108 ? -19.594 -17.484 4.668 1 87.31 108 ILE A O 1
ATOM 847 N N . PHE A 1 109 ? -18.906 -19.5 4.211 1 87.62 109 PHE A N 1
ATOM 848 C CA . PHE A 1 109 ? -17.5 -19.094 4.133 1 87.62 109 PHE A CA 1
ATOM 849 C C . PHE A 1 109 ? -17.281 -18.156 2.949 1 87.62 109 PHE A C 1
ATOM 851 O O . PHE A 1 109 ? -16.531 -17.188 3.055 1 87.62 109 PHE A O 1
ATOM 858 N N . TYR A 1 110 ? -17.906 -18.516 1.892 1 92.12 110 TYR A N 1
ATOM 859 C CA . TYR A 1 110 ? -17.812 -17.641 0.733 1 92.12 110 TYR A CA 1
ATOM 860 C C . TYR A 1 110 ? -18.453 -16.281 1.025 1 92.12 110 TYR A C 1
ATOM 862 O O . TYR A 1 110 ? -17.922 -15.242 0.618 1 92.12 110 TYR A O 1
ATOM 870 N N . LEU A 1 111 ? -19.562 -16.328 1.697 1 93.75 111 LEU A N 1
ATOM 871 C CA . LEU A 1 111 ? -20.219 -15.07 2.053 1 93.75 111 LEU A CA 1
ATOM 872 C C . LEU A 1 111 ? -19.344 -14.234 2.975 1 93.75 111 LEU A C 1
ATOM 874 O O . LEU A 1 111 ? -19.344 -13 2.887 1 93.75 111 LEU A O 1
ATOM 878 N N . GLN A 1 112 ? -18.625 -14.883 3.801 1 94.44 112 GLN A N 1
ATOM 879 C CA . GLN A 1 112 ? -17.672 -14.172 4.648 1 94.44 112 GLN A CA 1
ATOM 880 C C . GLN A 1 112 ? -16.562 -13.531 3.818 1 94.44 112 GLN A C 1
ATOM 882 O O . GLN A 1 112 ? -16.078 -12.445 4.156 1 94.44 112 GLN A O 1
ATOM 887 N N . ASN A 1 113 ? -16.156 -14.219 2.797 1 95.19 113 ASN A N 1
ATOM 888 C CA . ASN A 1 113 ? -15.219 -13.625 1.849 1 95.19 113 ASN A CA 1
ATOM 889 C C . ASN A 1 113 ? -15.781 -12.344 1.24 1 95.19 113 ASN A C 1
ATOM 891 O O . ASN A 1 113 ? -15.078 -11.336 1.15 1 95.19 113 ASN A O 1
ATOM 895 N N . LEU A 1 114 ? -17.016 -12.344 0.856 1 96.5 114 LEU A N 1
ATOM 896 C CA . LEU A 1 114 ? -17.656 -11.172 0.264 1 96.5 114 LEU A CA 1
ATOM 897 C C . LEU A 1 114 ? -17.688 -10.016 1.256 1 96.5 114 LEU A C 1
ATOM 899 O O . LEU A 1 114 ? -17.438 -8.867 0.886 1 96.5 114 LEU A O 1
ATOM 903 N N . ALA A 1 115 ? -18 -10.391 2.467 1 96.44 115 ALA A N 1
ATOM 904 C CA . ALA A 1 115 ? -18.047 -9.367 3.508 1 96.44 115 ALA A CA 1
ATOM 905 C C . ALA A 1 115 ? -16.688 -8.711 3.701 1 96.44 115 ALA A C 1
ATOM 907 O O . ALA A 1 115 ? -16.594 -7.492 3.854 1 96.44 115 ALA A O 1
ATOM 908 N N . THR A 1 116 ? -15.656 -9.508 3.74 1 97.19 116 THR A N 1
ATOM 909 C CA . THR A 1 116 ? -14.297 -9 3.902 1 97.19 116 THR A CA 1
ATOM 910 C C . THR A 1 116 ? -13.906 -8.125 2.713 1 97.19 116 THR A C 1
ATOM 912 O O . THR A 1 116 ? -13.328 -7.051 2.891 1 97.19 116 THR A O 1
ATOM 915 N N . LEU A 1 117 ? -14.219 -8.609 1.558 1 97.94 117 LEU A N 1
ATOM 916 C CA . LEU A 1 117 ? -13.93 -7.848 0.35 1 97.94 117 LEU A CA 1
ATOM 917 C C . LEU A 1 117 ? -14.656 -6.508 0.364 1 97.94 117 LEU A C 1
ATOM 919 O O . LEU A 1 117 ? -14.078 -5.477 0.014 1 97.94 117 LEU A O 1
ATOM 923 N N . GLN A 1 118 ? -15.883 -6.523 0.712 1 97.38 118 GLN A N 1
ATOM 924 C CA . GLN A 1 118 ? -16.656 -5.297 0.83 1 97.38 118 GLN A CA 1
ATOM 925 C C . GLN A 1 118 ? -16.031 -4.34 1.839 1 97.38 118 GLN A C 1
ATOM 927 O O . GLN A 1 118 ? -15.953 -3.135 1.594 1 97.38 118 GLN A O 1
ATOM 932 N N . ALA A 1 119 ? -15.625 -4.867 2.967 1 96.62 119 ALA A N 1
ATOM 933 C CA . ALA A 1 119 ? -14.992 -4.043 3.996 1 96.62 119 ALA A CA 1
ATOM 934 C C . ALA A 1 119 ? -13.711 -3.398 3.475 1 96.62 119 ALA A C 1
ATOM 936 O O . ALA A 1 119 ? -13.469 -2.213 3.713 1 96.62 119 ALA A O 1
ATOM 937 N N . ILE A 1 120 ? -12.898 -4.164 2.803 1 98 120 ILE A N 1
ATOM 938 C CA . ILE A 1 120 ? -11.664 -3.656 2.217 1 98 120 ILE A CA 1
ATOM 939 C C . ILE A 1 120 ? -11.977 -2.492 1.281 1 98 120 ILE A C 1
ATOM 941 O O . ILE A 1 120 ? -11.352 -1.432 1.365 1 98 120 ILE A O 1
ATOM 945 N N . MET A 1 121 ? -12.945 -2.666 0.458 1 97.12 121 MET A N 1
ATOM 946 C CA . MET A 1 121 ? -13.289 -1.663 -0.546 1 97.12 121 MET A CA 1
ATOM 947 C C . MET A 1 121 ? -13.883 -0.419 0.108 1 97.12 121 MET A C 1
ATOM 949 O O . MET A 1 121 ? -13.602 0.704 -0.316 1 97.12 121 MET A O 1
ATOM 953 N N . ARG A 1 122 ? -14.664 -0.629 1.104 1 95.81 122 ARG A N 1
ATOM 954 C CA . ARG A 1 122 ? -15.242 0.501 1.828 1 95.81 122 ARG A CA 1
ATOM 955 C C . ARG A 1 122 ? -14.148 1.337 2.49 1 95.81 122 ARG A C 1
ATOM 957 O O . ARG A 1 122 ? -14.164 2.566 2.41 1 95.81 122 ARG A O 1
ATOM 964 N N . HIS A 1 123 ? -13.227 0.685 3.088 1 96.38 123 HIS A N 1
ATOM 965 C CA . HIS A 1 123 ? -12.141 1.396 3.748 1 96.38 123 HIS A CA 1
ATOM 966 C C . HIS A 1 123 ? -11.219 2.062 2.732 1 96.38 123 HIS A C 1
ATOM 968 O O . HIS A 1 123 ? -10.484 2.994 3.068 1 96.38 123 HIS A O 1
ATOM 974 N N . ALA A 1 124 ? -11.242 1.551 1.533 1 95.62 124 ALA A N 1
ATOM 975 C CA . ALA A 1 124 ? -10.477 2.191 0.467 1 95.62 124 ALA A CA 1
ATOM 976 C C . ALA A 1 124 ? -11.219 3.398 -0.094 1 95.62 124 ALA A C 1
ATOM 978 O O . ALA A 1 124 ? -10.75 4.043 -1.036 1 95.62 124 ALA A O 1
ATOM 979 N N . GLY A 1 125 ? -12.469 3.66 0.417 1 93.06 125 GLY A N 1
ATOM 980 C CA . GLY A 1 125 ? -13.18 4.887 0.091 1 93.06 125 GLY A CA 1
ATOM 981 C C . GLY A 1 125 ? -14.242 4.691 -0.972 1 93.06 125 GLY A C 1
ATOM 982 O O . GLY A 1 125 ? -14.672 5.656 -1.607 1 93.06 125 GLY A O 1
ATOM 983 N N . LEU A 1 126 ? -14.688 3.488 -1.213 1 95.38 126 LEU A N 1
ATOM 984 C CA . LEU A 1 126 ? -15.688 3.221 -2.234 1 95.38 126 LEU A CA 1
ATOM 985 C C . LEU A 1 126 ? -17.047 2.965 -1.6 1 95.38 126 LEU A C 1
ATOM 987 O O . LEU A 1 126 ? -17.141 2.439 -0.486 1 95.38 126 LEU A O 1
ATOM 991 N N . ASN A 1 127 ? -18.031 3.465 -2.301 1 95.06 127 ASN A N 1
ATOM 992 C CA . ASN A 1 127 ? -19.375 2.998 -2.02 1 95.06 127 ASN A CA 1
ATOM 993 C C . ASN A 1 127 ? -19.672 1.685 -2.734 1 95.06 127 ASN A C 1
ATOM 995 O O . ASN A 1 127 ? -19.719 1.639 -3.965 1 95.06 127 ASN A O 1
ATOM 999 N N . ILE A 1 128 ? -19.891 0.628 -1.96 1 96.62 128 ILE A N 1
ATOM 1000 C CA . ILE A 1 128 ? -20 -0.689 -2.578 1 96.62 128 ILE A CA 1
ATOM 1001 C C . ILE A 1 128 ? -21.297 -1.364 -2.145 1 96.62 128 ILE A C 1
ATOM 1003 O O . ILE A 1 128 ? -21.656 -1.333 -0.966 1 96.62 128 ILE A O 1
ATOM 1007 N N . ARG A 1 129 ? -21.984 -1.885 -3.061 1 97.5 129 ARG A N 1
ATOM 1008 C CA . ARG A 1 129 ? -23.141 -2.73 -2.822 1 97.5 129 ARG A CA 1
ATOM 1009 C C . ARG A 1 129 ? -23 -4.078 -3.518 1 97.5 129 ARG A C 1
ATOM 1011 O O . ARG A 1 129 ? -22.203 -4.219 -4.449 1 97.5 129 ARG A O 1
ATOM 1018 N N . ILE A 1 130 ? -23.703 -5.066 -2.965 1 97.44 130 ILE A N 1
ATOM 1019 C CA . ILE A 1 130 ? -23.641 -6.41 -3.527 1 97.44 130 ILE A CA 1
ATOM 1020 C C . ILE A 1 130 ? -24.906 -6.711 -4.316 1 97.44 130 ILE A C 1
ATOM 1022 O O . ILE A 1 130 ? -26 -6.75 -3.75 1 97.44 130 ILE A O 1
ATOM 1026 N N . GLY A 1 131 ? -24.703 -6.844 -5.609 1 96.94 131 GLY A N 1
ATOM 1027 C CA . GLY A 1 131 ? -25.812 -7.203 -6.484 1 96.94 131 GLY A CA 1
ATOM 1028 C C . GLY A 1 131 ? -25.844 -8.68 -6.832 1 96.94 131 GLY A C 1
ATOM 1029 O O . GLY A 1 131 ? -24.828 -9.258 -7.211 1 96.94 131 GLY A O 1
ATOM 1030 N N . THR A 1 132 ? -26.984 -9.32 -6.684 1 94.56 132 THR A N 1
ATOM 1031 C CA . THR A 1 132 ? -27.109 -10.75 -6.965 1 94.56 132 THR A CA 1
ATOM 1032 C C . THR A 1 132 ? -27.828 -10.977 -8.289 1 94.56 132 THR A C 1
ATOM 1034 O O . THR A 1 132 ? -28.719 -10.219 -8.664 1 94.56 132 THR A O 1
ATOM 1037 N N . LEU A 1 133 ? -27.375 -12.039 -8.969 1 92 133 LEU A N 1
ATOM 1038 C CA . LEU A 1 133 ? -27.984 -12.461 -10.227 1 92 133 LEU A CA 1
ATOM 1039 C C . LEU A 1 133 ? -28.969 -13.602 -9.984 1 92 133 LEU A C 1
ATOM 1041 O O . LEU A 1 133 ? -29.547 -14.133 -10.938 1 92 133 LEU A O 1
ATOM 1045 N N . LEU A 1 134 ? -29.188 -13.938 -8.75 1 88.94 134 LEU A N 1
ATOM 1046 C CA . LEU A 1 134 ? -30.109 -15.016 -8.406 1 88.94 134 LEU A CA 1
ATOM 1047 C C . LEU A 1 134 ? -31.547 -14.602 -8.672 1 88.94 134 LEU A C 1
ATOM 1049 O O . LEU A 1 134 ? -32.031 -13.617 -8.102 1 88.94 134 LEU A O 1
ATOM 1053 N N . PRO A 1 135 ? -32.25 -15.414 -9.43 1 88.12 135 PRO A N 1
ATOM 1054 C CA . PRO A 1 135 ? -33.625 -15.023 -9.781 1 88.12 135 PRO A CA 1
ATOM 1055 C C . PRO A 1 135 ? -34.562 -15.094 -8.594 1 88.12 135 PRO A C 1
ATOM 1057 O O . PRO A 1 135 ? -35.594 -14.398 -8.578 1 88.12 135 PRO A O 1
ATOM 1060 N N . GLU A 1 136 ? -34.281 -15.867 -7.602 1 89.56 136 GLU A N 1
ATOM 1061 C CA . GLU A 1 136 ? -35.156 -16.078 -6.469 1 89.56 136 GLU A CA 1
ATOM 1062 C C . GLU A 1 136 ? -35.156 -14.852 -5.547 1 89.56 136 GLU A C 1
ATOM 1064 O O . GLU A 1 136 ? -36.094 -14.68 -4.742 1 89.56 136 GLU A O 1
ATOM 1069 N N . ILE A 1 137 ? -34.125 -14.094 -5.648 1 92 137 ILE A N 1
ATOM 1070 C CA . ILE A 1 137 ? -34.031 -12.898 -4.816 1 92 137 ILE A CA 1
ATOM 1071 C C . ILE A 1 137 ? -34.594 -11.695 -5.586 1 92 137 ILE A C 1
ATOM 1073 O O . ILE A 1 137 ? -33.938 -11.203 -6.512 1 92 137 ILE A O 1
ATOM 1077 N N . THR A 1 138 ? -35.781 -11.164 -5.246 1 94.25 138 THR A N 1
ATOM 1078 C CA . THR A 1 138 ? -36.438 -10.102 -5.996 1 94.25 138 THR A CA 1
ATOM 1079 C C . THR A 1 138 ? -36.469 -8.812 -5.18 1 94.25 138 THR A C 1
ATOM 1081 O O . THR A 1 138 ? -36.875 -7.766 -5.684 1 94.25 138 THR A O 1
ATOM 1084 N N . THR A 1 139 ? -36.156 -8.914 -3.938 1 95.88 139 THR A N 1
ATOM 1085 C CA . THR A 1 139 ? -36.031 -7.758 -3.059 1 95.88 139 THR A CA 1
ATOM 1086 C C . THR A 1 139 ? -34.75 -7.824 -2.244 1 95.88 139 THR A C 1
ATOM 1088 O O . THR A 1 139 ? -34.188 -8.898 -2.049 1 95.88 139 THR A O 1
ATOM 1091 N N . PRO A 1 140 ? -34.281 -6.602 -1.845 1 96.44 140 PRO A N 1
ATOM 1092 C CA . PRO A 1 140 ? -33.094 -6.652 -1.004 1 96.44 140 PRO A CA 1
ATOM 1093 C C . PRO A 1 140 ? -33.219 -7.625 0.163 1 96.44 140 PRO A C 1
ATOM 1095 O O . PRO A 1 140 ? -34.219 -7.59 0.891 1 96.44 140 PRO A O 1
ATOM 1098 N N . THR A 1 141 ? -32.25 -8.484 0.343 1 94.81 141 THR A N 1
ATOM 1099 C CA . THR A 1 141 ? -32.281 -9.57 1.32 1 94.81 141 THR A CA 1
ATOM 1100 C C . THR A 1 141 ? -31.062 -9.531 2.229 1 94.81 141 THR A C 1
ATOM 1102 O O . THR A 1 141 ? -29.922 -9.523 1.748 1 94.81 141 THR A O 1
ATOM 1105 N N . THR A 1 142 ? -31.281 -9.531 3.486 1 95.25 142 THR A N 1
ATOM 1106 C CA . THR A 1 142 ? -30.203 -9.484 4.469 1 95.25 142 THR A CA 1
ATOM 1107 C C . THR A 1 142 ? -29.812 -10.898 4.891 1 95.25 142 THR A C 1
ATOM 1109 O O . THR A 1 142 ? -30.672 -11.727 5.195 1 95.25 142 THR A O 1
ATOM 1112 N N . ILE A 1 143 ? -28.547 -11.172 4.852 1 93.06 143 ILE A N 1
ATOM 1113 C CA . ILE A 1 143 ? -28 -12.438 5.316 1 93.06 143 ILE A CA 1
ATOM 1114 C C . ILE A 1 143 ? -27.125 -12.203 6.547 1 93.06 143 ILE A C 1
ATOM 1116 O O . ILE A 1 143 ? -26.188 -11.406 6.504 1 93.06 143 ILE A O 1
ATOM 1120 N N . ASP A 1 144 ? -27.375 -12.914 7.613 1 93.44 144 ASP A N 1
ATOM 1121 C CA . ASP A 1 144 ? -26.594 -12.812 8.836 1 93.44 144 ASP A CA 1
ATOM 1122 C C . ASP A 1 144 ? -25.406 -13.773 8.797 1 93.44 144 ASP A C 1
ATOM 1124 O O . ASP A 1 144 ? -25.578 -14.977 8.609 1 93.44 144 ASP A O 1
ATOM 1128 N N . LEU A 1 145 ? -24.297 -13.18 9.047 1 93.31 145 LEU A N 1
ATOM 1129 C CA . LEU A 1 145 ? -23.109 -14.008 9.078 1 93.31 145 LEU A CA 1
ATOM 1130 C C . LEU A 1 145 ? -22.719 -14.352 10.516 1 93.31 145 LEU A C 1
ATOM 1132 O O . LEU A 1 145 ? -23.141 -13.68 11.453 1 93.31 145 LEU A O 1
ATOM 1136 N N . PRO A 1 146 ? -21.953 -15.367 10.75 1 88.75 146 PRO A N 1
ATOM 1137 C CA . PRO A 1 146 ? -21.625 -15.844 12.094 1 88.75 146 PRO A CA 1
ATOM 1138 C C . PRO A 1 146 ? -20.875 -14.805 12.922 1 88.75 146 PRO A C 1
ATOM 1140 O O . PRO A 1 146 ? -21 -14.781 14.148 1 88.75 146 PRO A O 1
ATOM 1143 N N . ASP A 1 147 ? -20.125 -13.961 12.383 1 86 147 ASP A N 1
ATOM 1144 C CA . ASP A 1 147 ? -19.328 -12.992 13.141 1 86 147 ASP A CA 1
ATOM 1145 C C . ASP A 1 147 ? -20.125 -11.734 13.438 1 86 147 ASP A C 1
ATOM 1147 O O . ASP A 1 147 ? -19.594 -10.75 13.945 1 86 147 ASP A O 1
ATOM 1151 N N . GLY A 1 148 ? -21.406 -11.758 13.102 1 87.5 148 GLY A N 1
ATOM 1152 C CA . GLY A 1 148 ? -22.266 -10.633 13.406 1 87.5 148 GLY A CA 1
ATOM 1153 C C . GLY A 1 148 ? -22.406 -9.656 12.258 1 87.5 148 GLY A C 1
ATOM 1154 O O . GLY A 1 148 ? -23.219 -8.734 12.312 1 87.5 148 GLY A O 1
ATOM 1155 N N . VAL A 1 149 ? -21.672 -9.898 11.289 1 90.88 149 VAL A N 1
ATOM 1156 C CA . VAL A 1 149 ? -21.734 -9.023 10.125 1 90.88 149 VAL A CA 1
ATOM 1157 C C . VAL A 1 149 ? -22.969 -9.359 9.297 1 90.88 149 VAL A C 1
ATOM 1159 O O . VAL A 1 149 ? -23.359 -10.531 9.195 1 90.88 149 VAL A O 1
ATOM 1162 N N . LYS A 1 150 ? -23.594 -8.305 8.781 1 93.06 150 LYS A N 1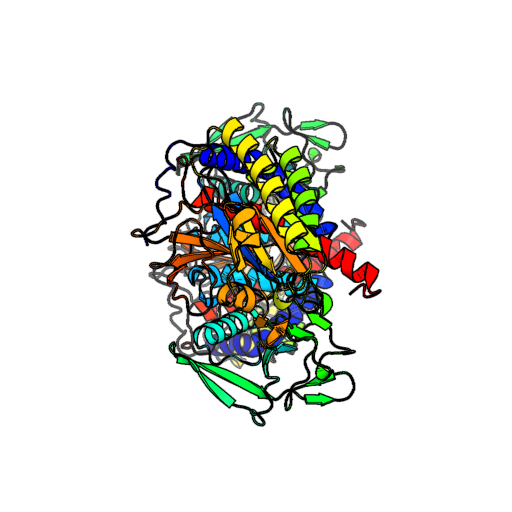
ATOM 1163 C CA . LYS A 1 150 ? -24.75 -8.477 7.918 1 93.06 150 LYS A CA 1
ATOM 1164 C C . LYS A 1 150 ? -24.422 -8.133 6.469 1 93.06 150 LYS A C 1
ATOM 1166 O O . LYS A 1 150 ? -23.766 -7.121 6.203 1 93.06 150 LYS A O 1
ATOM 1171 N N . LEU A 1 151 ? -24.844 -9.008 5.609 1 94.5 151 LEU A N 1
ATOM 1172 C CA . LEU A 1 151 ? -24.688 -8.766 4.18 1 94.5 151 LEU A CA 1
ATOM 1173 C C . LEU A 1 151 ? -26.047 -8.516 3.525 1 94.5 151 LEU A C 1
ATOM 1175 O O . LEU A 1 151 ? -27.031 -9.195 3.846 1 94.5 151 LEU A O 1
ATOM 1179 N N . ILE A 1 152 ? -26.141 -7.562 2.697 1 95.81 152 ILE A N 1
ATOM 1180 C CA . ILE A 1 152 ? -27.375 -7.289 1.962 1 95.81 152 ILE A CA 1
ATOM 1181 C C . ILE A 1 152 ? -27.172 -7.605 0.482 1 95.81 152 ILE A C 1
ATOM 1183 O O . ILE A 1 152 ? -26.281 -7.039 -0.167 1 95.81 152 ILE A O 1
ATOM 1187 N N . LEU A 1 153 ? -27.906 -8.555 0.008 1 95.25 153 LEU A N 1
ATOM 1188 C CA . LEU A 1 153 ? -27.938 -8.867 -1.417 1 95.25 153 LEU A CA 1
ATOM 1189 C C . LEU A 1 153 ? -29.078 -8.133 -2.109 1 95.25 153 LEU A C 1
ATOM 1191 O O . LEU A 1 153 ? -30.219 -8.203 -1.668 1 95.25 153 LEU A O 1
ATOM 1195 N N . GLU A 1 154 ? -28.719 -7.418 -3.133 1 96.88 154 GLU A N 1
ATOM 1196 C CA . GLU A 1 154 ? -29.734 -6.645 -3.857 1 96.88 154 GLU A CA 1
ATOM 1197 C C . GLU A 1 154 ? -29.938 -7.191 -5.27 1 96.88 154 GLU A C 1
ATOM 1199 O O . GLU A 1 154 ? -28.969 -7.508 -5.961 1 96.88 154 GLU A O 1
ATOM 1204 N N . PRO A 1 155 ? -31.188 -7.324 -5.641 1 96.19 155 PRO A N 1
ATOM 1205 C CA . PRO A 1 155 ? -31.422 -7.777 -7.012 1 96.19 155 PRO A CA 1
ATOM 1206 C C . PRO A 1 155 ? -30.922 -6.789 -8.062 1 96.19 155 PRO A C 1
ATOM 1208 O O . PRO A 1 155 ? -31.172 -5.586 -7.953 1 96.19 155 PRO A O 1
ATOM 1211 N N . VAL A 1 156 ? -30.219 -7.301 -9.031 1 96.75 156 VAL A N 1
ATOM 1212 C CA . VAL A 1 156 ? -29.641 -6.469 -10.086 1 96.75 156 VAL A CA 1
ATOM 1213 C C . VAL A 1 156 ? -30.672 -6.266 -11.203 1 96.75 156 VAL A C 1
ATOM 1215 O O . VAL A 1 156 ? -31.469 -7.156 -11.484 1 96.75 156 VAL A O 1
ATOM 1218 N N . GLN A 1 157 ? -30.625 -5.098 -11.758 1 95.75 157 GLN A N 1
ATOM 1219 C CA . GLN A 1 157 ? -31.453 -4.762 -12.914 1 95.75 157 GLN A CA 1
ATOM 1220 C C . GLN A 1 157 ? -30.625 -4.113 -14.016 1 95.75 157 GLN A C 1
ATOM 1222 O O . GLN A 1 157 ? -29.578 -3.514 -13.742 1 95.75 157 GLN A O 1
ATOM 1227 N N . ARG A 1 158 ? -31.016 -4.367 -15.211 1 96.19 158 ARG A N 1
ATOM 1228 C CA . ARG A 1 158 ? -30.375 -3.707 -16.344 1 96.19 158 ARG A CA 1
ATOM 1229 C C . ARG A 1 158 ? -31.266 -2.586 -16.891 1 96.19 158 ARG A C 1
ATOM 1231 O O . ARG A 1 158 ? -32.438 -2.801 -17.172 1 96.19 158 ARG A O 1
ATOM 1238 N N . LYS A 1 159 ? -30.781 -1.448 -16.938 1 96.38 159 LYS A N 1
ATOM 1239 C CA . LYS A 1 159 ? -31.406 -0.289 -17.562 1 96.38 159 LYS A CA 1
ATOM 1240 C C . LYS A 1 159 ? -30.578 0.217 -18.75 1 96.38 159 LYS A C 1
ATOM 1242 O O . LYS A 1 159 ? -29.609 0.948 -18.562 1 96.38 159 LYS A O 1
ATOM 1247 N N . GLY A 1 160 ? -31.094 -0.119 -19.984 1 96.12 160 GLY A N 1
ATOM 1248 C CA . GLY A 1 160 ? -30.234 0.128 -21.125 1 96.12 160 GLY A CA 1
ATOM 1249 C C . GLY A 1 160 ? -28.953 -0.676 -21.094 1 96.12 160 GLY A C 1
ATOM 1250 O O . GLY A 1 160 ? -28.984 -1.906 -21.016 1 96.12 160 GLY A O 1
ATOM 1251 N N . ASN A 1 161 ? -27.844 0.05 -21.156 1 97.31 161 ASN A N 1
ATOM 1252 C CA . ASN A 1 161 ? -26.562 -0.626 -21.109 1 97.31 161 ASN A CA 1
ATOM 1253 C C . ASN A 1 161 ? -25.859 -0.415 -19.766 1 97.31 161 ASN A C 1
ATOM 1255 O O . ASN A 1 161 ? -24.641 -0.3 -19.703 1 97.31 161 ASN A O 1
ATOM 1259 N N . ARG A 1 162 ? -26.719 -0.305 -18.734 1 97.5 162 ARG A N 1
ATOM 1260 C CA . ARG A 1 162 ? -26.141 -0.115 -17.406 1 97.5 162 ARG A CA 1
ATOM 1261 C C . ARG A 1 162 ? -26.75 -1.086 -16.406 1 97.5 162 ARG A C 1
ATOM 1263 O O . ARG A 1 162 ? -27.953 -1.371 -16.453 1 97.5 162 ARG A O 1
ATOM 1270 N N . LEU A 1 163 ? -25.953 -1.629 -15.578 1 97.25 163 LEU A N 1
ATOM 1271 C CA . LEU A 1 163 ? -26.375 -2.482 -14.469 1 97.25 163 LEU A CA 1
ATOM 1272 C C . LEU A 1 163 ? -26.641 -1.657 -13.211 1 97.25 163 LEU A C 1
ATOM 1274 O O . LEU A 1 163 ? -25.797 -0.855 -12.805 1 97.25 163 LEU A O 1
ATOM 1278 N N . VAL A 1 164 ? -27.828 -1.786 -12.594 1 97.69 164 VAL A N 1
ATOM 1279 C CA . VAL A 1 164 ? -28.172 -0.944 -11.453 1 97.69 164 VAL A CA 1
ATOM 1280 C C . VAL A 1 164 ? -28.891 -1.78 -10.398 1 97.69 164 VAL A C 1
ATOM 1282 O O . VAL A 1 164 ? -29.297 -2.912 -10.664 1 97.69 164 VAL A O 1
ATOM 1285 N N . THR A 1 165 ? -28.922 -1.363 -9.18 1 97.31 165 THR A N 1
ATOM 1286 C CA . THR A 1 165 ? -29.844 -1.784 -8.133 1 97.31 165 THR A CA 1
ATOM 1287 C C . THR A 1 165 ? -30.734 -0.621 -7.695 1 97.31 165 THR A C 1
ATOM 1289 O O . THR A 1 165 ? -30.578 0.503 -8.18 1 97.31 165 THR A O 1
ATOM 1292 N N . GLU A 1 166 ? -31.688 -0.918 -6.883 1 95.44 166 GLU A N 1
ATOM 1293 C CA . GLU A 1 166 ? -32.625 0.139 -6.477 1 95.44 166 GLU A CA 1
ATOM 1294 C C . GLU A 1 166 ? -31.859 1.329 -5.887 1 95.44 166 GLU A C 1
ATOM 1296 O O . GLU A 1 166 ? -31.109 1.18 -4.922 1 95.44 166 GLU A O 1
ATOM 1301 N N . ASP A 1 167 ? -31.938 2.477 -6.523 1 94.56 167 ASP A N 1
ATOM 1302 C CA . ASP A 1 167 ? -31.391 3.758 -6.082 1 94.56 167 ASP A CA 1
ATOM 1303 C C . ASP A 1 167 ? -29.859 3.73 -6.066 1 94.56 167 ASP A C 1
ATOM 1305 O O . ASP A 1 167 ? -29.234 4.336 -5.195 1 94.56 167 ASP A O 1
ATOM 1309 N N . PHE A 1 168 ? -29.312 2.922 -6.902 1 97 168 PHE A N 1
ATOM 1310 C CA . PHE A 1 168 ? -27.859 2.803 -6.965 1 97 168 PHE A CA 1
ATOM 1311 C C . PHE A 1 168 ? -27.391 2.584 -8.398 1 97 168 PHE A C 1
ATOM 1313 O O . PHE A 1 168 ? -27.719 1.563 -9.016 1 97 168 PHE A O 1
ATOM 1320 N N . ASP A 1 169 ? -26.75 3.564 -8.922 1 95.88 169 ASP A N 1
ATOM 1321 C CA . ASP A 1 169 ? -26.172 3.514 -10.258 1 95.88 169 ASP A CA 1
ATOM 1322 C C . ASP A 1 169 ? -24.641 3.482 -10.188 1 95.88 169 ASP A C 1
ATOM 1324 O O . ASP A 1 169 ? -24 4.527 -10.102 1 95.88 169 ASP A O 1
ATOM 1328 N N . PRO A 1 170 ? -24.062 2.289 -10.273 1 96.12 170 PRO A N 1
ATOM 1329 C CA . PRO A 1 170 ? -22.609 2.166 -10.07 1 96.12 170 PRO A CA 1
ATOM 1330 C C . PRO A 1 170 ? -21.812 2.619 -11.289 1 96.12 170 PRO A C 1
ATOM 1332 O O . PRO A 1 170 ? -22.281 2.506 -12.422 1 96.12 170 PRO A O 1
ATOM 1335 N N . CYS A 1 171 ? -20.609 3.111 -10.992 1 93.5 171 CYS A N 1
ATOM 1336 C CA . CYS A 1 171 ? -19.672 3.518 -12.039 1 93.5 171 CYS A CA 1
ATOM 1337 C C . CYS A 1 171 ? -18.938 2.314 -12.609 1 93.5 171 CYS A C 1
ATOM 1339 O O . CYS A 1 171 ? -18.484 2.338 -13.758 1 93.5 171 CYS A O 1
ATOM 1341 N N . ALA A 1 172 ? -18.797 1.273 -11.812 1 95.25 172 ALA A N 1
ATOM 1342 C CA . ALA A 1 172 ? -18.047 0.077 -12.195 1 95.25 172 ALA A CA 1
ATOM 1343 C C . ALA A 1 172 ? -18.688 -1.178 -11.609 1 95.25 172 ALA A C 1
ATOM 1345 O O . ALA A 1 172 ? -19.406 -1.107 -10.602 1 95.25 172 ALA A O 1
ATOM 1346 N N . VAL A 1 173 ? -18.469 -2.244 -12.266 1 96.88 173 VAL A N 1
ATOM 1347 C CA . VAL A 1 173 ? -18.953 -3.551 -11.82 1 96.88 173 VAL A CA 1
ATOM 1348 C C . VAL A 1 173 ? -17.75 -4.449 -11.492 1 96.88 173 VAL A C 1
ATOM 1350 O O . VAL A 1 173 ? -16.922 -4.719 -12.352 1 96.88 173 VAL A O 1
ATOM 1353 N N . LEU A 1 174 ? -17.656 -4.836 -10.242 1 97.5 174 LEU A N 1
ATOM 1354 C CA . LEU A 1 174 ? -16.625 -5.766 -9.812 1 97.5 174 LEU A CA 1
ATOM 1355 C C . LEU A 1 174 ? -17.156 -7.195 -9.773 1 97.5 174 LEU A C 1
ATOM 1357 O O . LEU A 1 174 ? -18.094 -7.492 -9.031 1 97.5 174 LEU A O 1
ATOM 1361 N N . LEU A 1 175 ? -16.484 -8.047 -10.531 1 97.38 175 LEU A N 1
ATOM 1362 C CA . LEU A 1 175 ? -16.922 -9.438 -10.586 1 97.38 175 LEU A CA 1
ATOM 1363 C C . LEU A 1 175 ? -16.141 -10.289 -9.586 1 97.38 175 LEU A C 1
ATOM 1365 O O . LEU A 1 175 ? -14.914 -10.281 -9.578 1 97.38 175 LEU A O 1
ATOM 1369 N N . ASN A 1 176 ? -16.828 -10.875 -8.695 1 97.06 176 ASN A N 1
ATOM 1370 C CA . ASN A 1 176 ? -16.328 -12.016 -7.941 1 97.06 176 ASN A CA 1
ATOM 1371 C C . ASN A 1 176 ? -17.062 -13.305 -8.312 1 97.06 176 ASN A C 1
ATOM 1373 O O . ASN A 1 176 ? -17.562 -14.023 -7.438 1 97.06 176 ASN A O 1
ATOM 1377 N N . ASN A 1 177 ? -17.266 -13.391 -9.547 1 93.56 177 ASN A N 1
ATOM 1378 C CA . ASN A 1 177 ? -17.891 -14.477 -10.289 1 93.56 177 ASN A CA 1
ATOM 1379 C C . ASN A 1 177 ? -17.016 -14.945 -11.445 1 93.56 177 ASN A C 1
ATOM 1381 O O . ASN A 1 177 ? -16.672 -14.164 -12.336 1 93.56 177 ASN A O 1
ATOM 1385 N N . ASP A 1 178 ? -16.688 -16.219 -11.414 1 90 178 ASP A N 1
ATOM 1386 C CA . ASP A 1 178 ? -15.68 -16.672 -12.367 1 90 178 ASP A CA 1
ATOM 1387 C C . ASP A 1 178 ? -16.312 -17.016 -13.719 1 90 178 ASP A C 1
ATOM 1389 O O . ASP A 1 178 ? -15.617 -17.453 -14.641 1 90 178 ASP A O 1
ATOM 1393 N N . LEU A 1 179 ? -17.641 -16.938 -13.859 1 90.69 179 LEU A N 1
ATOM 1394 C CA . LEU A 1 179 ? -18.375 -17.062 -15.109 1 90.69 179 LEU A CA 1
ATOM 1395 C C . LEU A 1 179 ? -18.188 -18.453 -15.711 1 90.69 179 LEU A C 1
ATOM 1397 O O . LEU A 1 179 ? -18.125 -18.594 -16.938 1 90.69 179 LEU A O 1
ATOM 1401 N N . SER A 1 180 ? -17.969 -19.422 -14.898 1 84.38 180 SER A N 1
ATOM 1402 C CA . SER A 1 180 ? -17.688 -20.781 -15.352 1 84.38 180 SER A CA 1
ATOM 1403 C C . SER A 1 180 ? -18.844 -21.344 -16.172 1 84.38 180 SER A C 1
ATOM 1405 O O . SER A 1 180 ? -18.656 -22.188 -17.047 1 84.38 180 SER A O 1
ATOM 1407 N N . THR A 1 181 ? -20.062 -20.828 -15.922 1 81.81 181 THR A N 1
ATOM 1408 C CA . THR A 1 181 ? -21.234 -21.328 -16.641 1 81.81 181 THR A CA 1
ATOM 1409 C C . THR A 1 181 ? -21.516 -20.469 -17.875 1 81.81 181 THR A C 1
ATOM 1411 O O . THR A 1 181 ? -22.547 -20.641 -18.531 1 81.81 181 THR A O 1
ATOM 1414 N N . GLY A 1 182 ? -20.641 -19.625 -18.156 1 87.81 182 GLY A N 1
ATOM 1415 C CA . GLY A 1 182 ? -20.828 -18.703 -19.266 1 87.81 182 GLY A CA 1
ATOM 1416 C C . GLY A 1 182 ? -21.047 -17.266 -18.812 1 87.81 182 GLY A C 1
ATOM 1417 O O . GLY A 1 182 ? -21.219 -17 -17.625 1 87.81 182 GLY A O 1
ATOM 1418 N N . VAL A 1 183 ? -21.062 -16.406 -19.797 1 92.62 183 VAL A N 1
ATOM 1419 C CA . VAL A 1 183 ? -21.281 -14.992 -19.516 1 92.62 183 VAL A CA 1
ATOM 1420 C C . VAL A 1 183 ? -22.781 -14.688 -19.562 1 92.62 183 VAL A C 1
ATOM 1422 O O . VAL A 1 183 ? -23.406 -14.781 -20.625 1 92.62 183 VAL A O 1
ATOM 1425 N N . PRO A 1 184 ? -23.281 -14.297 -18.484 1 93.06 184 PRO A N 1
ATOM 1426 C CA . PRO A 1 184 ? -24.703 -13.93 -18.5 1 93.06 184 PRO A CA 1
ATOM 1427 C C . PRO A 1 184 ? -25 -12.766 -19.453 1 93.06 184 PRO A C 1
ATOM 1429 O O . PRO A 1 184 ? -24.219 -11.812 -19.531 1 93.06 184 PRO A O 1
ATOM 1432 N N . PRO A 1 185 ? -26.141 -12.844 -20.141 1 94.75 185 PRO A N 1
ATOM 1433 C CA . PRO A 1 185 ? -26.484 -11.773 -21.062 1 94.75 185 PRO A CA 1
ATOM 1434 C C . PRO A 1 185 ? -26.547 -10.406 -20.391 1 94.75 185 PRO A C 1
ATOM 1436 O O . PRO A 1 185 ? -26.203 -9.391 -21 1 94.75 185 PRO A O 1
ATOM 1439 N N . ILE A 1 186 ? -26.938 -10.367 -19.172 1 95.69 186 ILE A N 1
ATOM 1440 C CA . ILE A 1 186 ? -27.141 -9.117 -18.453 1 95.69 186 ILE A CA 1
ATOM 1441 C C . ILE A 1 186 ? -25.812 -8.391 -18.281 1 95.69 186 ILE A C 1
ATOM 1443 O O . ILE A 1 186 ? -25.781 -7.176 -18.062 1 95.69 186 ILE A O 1
ATOM 1447 N N . LEU A 1 187 ? -24.719 -9.055 -18.375 1 96.25 187 LEU A N 1
ATOM 1448 C CA . LEU A 1 187 ? -23.406 -8.477 -18.156 1 96.25 187 LEU A CA 1
ATOM 1449 C C . LEU A 1 187 ? -22.766 -8.055 -19.469 1 96.25 187 LEU A C 1
ATOM 1451 O O . LEU A 1 187 ? -21.672 -7.469 -19.484 1 96.25 187 LEU A O 1
ATOM 1455 N N . GLN A 1 188 ? -23.375 -8.32 -20.578 1 95.62 188 GLN A N 1
ATOM 1456 C CA . GLN A 1 188 ? -22.781 -8.07 -21.891 1 95.62 188 GLN A CA 1
ATOM 1457 C C . GLN A 1 188 ? -23.078 -6.648 -22.375 1 95.62 188 GLN A C 1
ATOM 1459 O O . GLN A 1 188 ? -24.156 -6.117 -22.125 1 95.62 188 GLN A O 1
ATOM 1464 N N . ASN A 1 189 ? -22.109 -6.012 -22.969 1 95.06 189 ASN A N 1
ATOM 1465 C CA . ASN A 1 189 ? -22.219 -4.715 -23.625 1 95.06 189 ASN A CA 1
ATOM 1466 C C . ASN A 1 189 ? -22.625 -3.621 -22.641 1 95.06 189 ASN A C 1
ATOM 1468 O O . ASN A 1 189 ? -23.531 -2.836 -22.922 1 95.06 189 ASN A O 1
ATOM 1472 N N . LEU A 1 190 ? -22.047 -3.643 -21.516 1 96.19 190 LEU A N 1
ATOM 1473 C CA . LEU A 1 190 ? -22.281 -2.6 -20.531 1 96.19 190 LEU A CA 1
ATOM 1474 C C . LEU A 1 190 ? -21.391 -1.389 -20.797 1 96.19 190 LEU A C 1
ATOM 1476 O O . LEU A 1 190 ? -20.297 -1.526 -21.328 1 96.19 190 LEU A O 1
ATOM 1480 N N . GLU A 1 191 ? -21.906 -0.154 -20.422 1 95.06 191 GLU A N 1
ATOM 1481 C CA . GLU A 1 191 ? -21.109 1.075 -20.453 1 95.06 191 GLU A CA 1
ATOM 1482 C C . GLU A 1 191 ? -20.141 1.148 -19.281 1 95.06 191 GLU A C 1
ATOM 1484 O O . GLU A 1 191 ? -19.078 1.752 -19.391 1 95.06 191 GLU A O 1
ATOM 1489 N N . GLN A 1 192 ? -20.516 0.555 -18.203 1 94.88 192 GLN A N 1
ATOM 1490 C CA . GLN A 1 192 ? -19.672 0.518 -17.016 1 94.88 192 GLN A CA 1
ATOM 1491 C C . GLN A 1 192 ? -18.469 -0.394 -17.219 1 94.88 192 GLN A C 1
ATOM 1493 O O . GLN A 1 192 ? -18.547 -1.377 -17.953 1 94.88 192 GLN A O 1
ATOM 1498 N N . ILE A 1 193 ? -17.438 0.011 -16.578 1 93.56 193 ILE A N 1
ATOM 1499 C CA . ILE A 1 193 ? -16.25 -0.848 -16.625 1 93.56 193 ILE A CA 1
ATOM 1500 C C . ILE A 1 193 ? -16.5 -2.111 -15.805 1 93.56 193 ILE A C 1
ATOM 1502 O O . ILE A 1 193 ? -17.047 -2.043 -14.703 1 93.56 193 ILE A O 1
ATOM 1506 N N . ILE A 1 194 ? -16.188 -3.289 -16.375 1 95.81 194 ILE A N 1
ATOM 1507 C CA . ILE A 1 194 ? -16.297 -4.57 -15.688 1 95.81 194 ILE A CA 1
ATOM 1508 C C . ILE A 1 194 ? -14.906 -5.062 -15.297 1 95.81 194 ILE A C 1
ATOM 151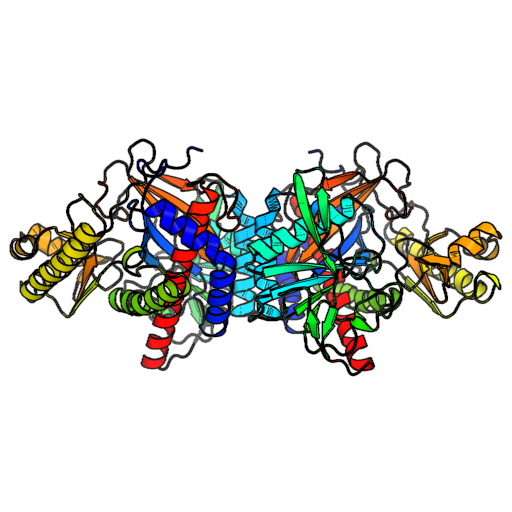0 O O . ILE A 1 194 ? -14.016 -5.16 -16.141 1 95.81 194 ILE A O 1
ATOM 1514 N N . ILE A 1 195 ? -14.789 -5.324 -14 1 95.81 195 ILE A N 1
ATOM 1515 C CA . ILE A 1 195 ? -13.484 -5.707 -13.469 1 95.81 195 ILE A CA 1
ATOM 1516 C C . ILE A 1 195 ? -13.609 -7.02 -12.695 1 95.81 195 ILE A C 1
ATOM 1518 O O . ILE A 1 195 ? -14.406 -7.125 -11.766 1 95.81 195 ILE A O 1
ATOM 1522 N N . PRO A 1 196 ? -12.75 -7.996 -12.922 1 95.81 196 PRO A N 1
ATOM 1523 C CA . PRO A 1 196 ? -11.953 -8.188 -14.141 1 95.81 196 PRO A CA 1
ATOM 1524 C C . PRO A 1 196 ? -12.805 -8.273 -15.398 1 95.81 196 PRO A C 1
ATOM 1526 O O . PRO A 1 196 ? -14.023 -8.438 -15.312 1 95.81 196 PRO A O 1
ATOM 1529 N N . PRO A 1 197 ? -12.164 -8.094 -16.578 1 95.12 197 PRO A N 1
ATOM 1530 C CA . PRO A 1 197 ? -12.969 -8.172 -17.797 1 95.12 197 PRO A CA 1
ATOM 1531 C C . PRO A 1 197 ? -13.617 -9.539 -17.984 1 95.12 197 PRO A C 1
ATOM 1533 O O . PRO A 1 197 ? -13.141 -10.539 -17.438 1 95.12 197 PRO A O 1
ATOM 1536 N N . LEU A 1 198 ? -14.664 -9.57 -18.766 1 95.25 198 LEU A N 1
ATOM 1537 C CA . LEU A 1 198 ? -15.438 -10.797 -18.969 1 95.25 198 LEU A CA 1
ATOM 1538 C C . LEU A 1 198 ? -14.555 -11.906 -19.531 1 95.25 198 LEU A C 1
ATOM 1540 O O . LEU A 1 198 ? -14.734 -13.078 -19.188 1 95.25 198 LEU A O 1
ATOM 1544 N N . ARG A 1 199 ? -13.578 -11.578 -20.297 1 93.38 199 ARG A N 1
ATOM 1545 C CA . ARG A 1 199 ? -12.711 -12.57 -20.922 1 93.38 199 ARG A CA 1
ATOM 1546 C C . ARG A 1 199 ? -11.82 -13.25 -19.891 1 93.38 199 ARG A C 1
ATOM 1548 O O . ARG A 1 199 ? -11.18 -14.266 -20.188 1 93.38 199 ARG A O 1
ATOM 1555 N N . ALA A 1 200 ? -11.742 -12.695 -18.688 1 95 200 ALA A N 1
ATOM 1556 C CA . ALA A 1 200 ? -10.938 -13.281 -17.625 1 95 200 ALA A CA 1
ATOM 1557 C C . ALA A 1 200 ? -11.664 -14.453 -16.969 1 95 200 ALA A C 1
ATOM 1559 O O . ALA A 1 200 ? -11.07 -15.203 -16.188 1 95 200 ALA A O 1
ATOM 1560 N N . GLY A 1 201 ? -12.906 -14.672 -17.281 1 92.94 201 GLY A N 1
ATOM 1561 C CA . GLY A 1 201 ? -13.695 -15.758 -16.703 1 92.94 201 GLY A CA 1
ATOM 1562 C C . GLY A 1 201 ? -13.383 -17.109 -17.328 1 92.94 201 GLY A C 1
ATOM 1563 O O . GLY A 1 201 ? -12.797 -17.188 -18.406 1 92.94 201 GLY A O 1
ATOM 1564 N N . TRP A 1 202 ? -13.828 -18.125 -16.672 1 89.19 202 TRP A N 1
ATOM 1565 C CA . TRP A 1 202 ? -13.492 -19.5 -17.047 1 89.19 202 TRP A CA 1
ATOM 1566 C C . TRP A 1 202 ? -14.266 -19.922 -18.297 1 89.19 202 TRP A C 1
ATOM 1568 O O . TRP A 1 202 ? -13.961 -20.953 -18.906 1 89.19 202 TRP A O 1
ATOM 1578 N N . ALA A 1 203 ? -15.25 -19.094 -18.656 1 86.75 203 ALA A N 1
ATOM 1579 C CA . ALA A 1 203 ? -15.93 -19.359 -19.922 1 86.75 203 ALA A CA 1
ATOM 1580 C C . ALA A 1 203 ? -14.977 -19.219 -21.109 1 86.75 203 ALA A C 1
ATOM 1582 O O . ALA A 1 203 ? -15.148 -19.859 -22.141 1 86.75 203 ALA A O 1
ATOM 1583 N N . THR A 1 204 ? -14.016 -18.438 -20.953 1 88.56 204 THR A N 1
ATOM 1584 C CA . THR A 1 204 ? -13.086 -18.125 -22.047 1 88.56 204 THR A CA 1
ATOM 1585 C C . THR A 1 204 ? -11.672 -18.547 -21.672 1 88.56 204 THR A C 1
ATOM 1587 O O . THR A 1 204 ? -10.938 -19.078 -22.5 1 88.56 204 THR A O 1
ATOM 1590 N N . ARG A 1 205 ? -11.32 -18.375 -20.516 1 91.88 205 ARG A N 1
ATOM 1591 C CA . ARG A 1 205 ? -9.961 -18.609 -20.031 1 91.88 205 ARG A CA 1
ATOM 1592 C C . ARG A 1 205 ? -9.633 -20.109 -20.031 1 91.88 205 ARG A C 1
ATOM 1594 O O . ARG A 1 205 ? -10.5 -20.938 -19.75 1 91.88 205 ARG A O 1
ATOM 1601 N N . ARG A 1 206 ? -8.391 -20.422 -20.391 1 91.25 206 ARG A N 1
ATOM 1602 C CA . ARG A 1 206 ? -7.891 -21.797 -20.391 1 91.25 206 ARG A CA 1
ATOM 1603 C C . ARG A 1 206 ? -6.621 -21.922 -19.562 1 91.25 206 ARG A C 1
ATOM 1605 O O . ARG A 1 206 ? -5.715 -21.094 -19.672 1 91.25 206 ARG A O 1
ATOM 1612 N N . LYS A 1 207 ? -6.582 -22.969 -18.75 1 92.81 207 LYS A N 1
ATOM 1613 C CA . LYS A 1 207 ? -5.414 -23.203 -17.906 1 92.81 207 LYS A CA 1
ATOM 1614 C C . LYS A 1 207 ? -4.16 -23.391 -18.766 1 92.81 207 LYS A C 1
ATOM 1616 O O . LYS A 1 207 ? -3.076 -22.938 -18.391 1 92.81 207 LYS A O 1
ATOM 1621 N N . SER A 1 208 ? -4.301 -24.094 -19.891 1 92.5 208 SER A N 1
ATOM 1622 C CA . SER A 1 208 ? -3.16 -24.344 -20.766 1 92.5 208 SER A CA 1
ATOM 1623 C C . SER A 1 208 ? -2.557 -23.047 -21.281 1 92.5 208 SER A C 1
ATOM 1625 O O . SER A 1 208 ? -1.335 -22.922 -21.391 1 92.5 208 SER A O 1
ATOM 1627 N N . GLN A 1 209 ? -3.393 -22.078 -21.562 1 93.81 209 GLN A N 1
ATOM 1628 C CA . GLN A 1 209 ? -2.904 -20.781 -22.016 1 93.81 209 GLN A CA 1
ATOM 1629 C C . GLN A 1 209 ? -2.176 -20.047 -20.891 1 93.81 209 GLN A C 1
ATOM 1631 O O . GLN A 1 209 ? -1.17 -19.375 -21.141 1 93.81 209 GLN A O 1
ATOM 1636 N N . HIS A 1 210 ? -2.688 -20.125 -19.734 1 96.19 210 HIS A N 1
ATOM 1637 C CA . HIS A 1 210 ? -2.018 -19.531 -18.594 1 96.19 210 HIS A CA 1
ATOM 1638 C C . HIS A 1 210 ? -0.626 -20.125 -18.391 1 96.19 210 HIS A C 1
ATOM 1640 O O . HIS A 1 210 ? 0.347 -19.375 -18.219 1 96.19 210 HIS A O 1
ATOM 1646 N N . PHE A 1 211 ? -0.542 -21.422 -18.422 1 96.31 211 PHE A N 1
ATOM 1647 C CA . PHE A 1 211 ? 0.736 -22.062 -18.125 1 96.31 211 PHE A CA 1
ATOM 1648 C C . PHE A 1 211 ? 1.709 -21.875 -19.281 1 96.31 211 PHE A C 1
ATOM 1650 O O . PHE A 1 211 ? 2.926 -21.859 -19.078 1 96.31 211 PHE A O 1
ATOM 1657 N N . ALA A 1 212 ? 1.127 -21.703 -20.5 1 95.88 212 ALA A N 1
ATOM 1658 C CA . ALA A 1 212 ? 2 -21.312 -21.609 1 95.88 212 ALA A CA 1
ATOM 1659 C C . ALA A 1 212 ? 2.637 -19.953 -21.328 1 95.88 212 ALA A C 1
ATOM 1661 O O . ALA A 1 212 ? 3.83 -19.766 -21.578 1 95.88 212 ALA A O 1
ATOM 1662 N N . ALA A 1 213 ? 1.844 -19.031 -20.906 1 97.75 213 ALA A N 1
ATOM 1663 C CA . ALA A 1 213 ? 2.375 -17.719 -20.516 1 97.75 213 ALA A CA 1
ATOM 1664 C C . ALA A 1 213 ? 3.361 -17.844 -19.359 1 97.75 213 ALA A C 1
ATOM 1666 O O . ALA A 1 213 ? 4.406 -17.203 -19.344 1 97.75 213 ALA A O 1
ATOM 1667 N N . TYR A 1 214 ? 3.049 -18.703 -18.422 1 98.5 214 TYR A N 1
ATOM 1668 C CA . TYR A 1 214 ? 3.91 -18.891 -17.25 1 98.5 214 TYR A CA 1
ATOM 1669 C C . TYR A 1 214 ? 5.246 -19.5 -17.656 1 98.5 214 TYR A C 1
ATOM 1671 O O . TYR A 1 214 ? 6.281 -19.188 -17.062 1 98.5 214 TYR A O 1
ATOM 1679 N N . ASP A 1 215 ? 5.262 -20.344 -18.656 1 97.62 215 ASP A N 1
ATOM 1680 C CA . ASP A 1 215 ? 6.504 -20.891 -19.188 1 97.62 215 ASP A CA 1
ATOM 1681 C C . ASP A 1 215 ? 7.484 -19.781 -19.562 1 97.62 215 ASP A C 1
ATOM 1683 O O . ASP A 1 215 ? 8.664 -19.844 -19.203 1 97.62 215 ASP A O 1
ATOM 1687 N N . ASN A 1 216 ? 6.918 -18.859 -20.219 1 97.44 216 ASN A N 1
ATOM 1688 C CA . ASN A 1 216 ? 7.742 -17.75 -20.672 1 97.44 216 ASN A CA 1
ATOM 1689 C C . ASN A 1 216 ? 8.234 -16.906 -19.5 1 97.44 216 ASN A C 1
ATOM 1691 O O . ASN A 1 216 ? 9.398 -16.516 -19.453 1 97.44 216 ASN A O 1
ATOM 1695 N N . VAL A 1 217 ? 7.395 -16.609 -18.609 1 98.62 217 VAL A N 1
ATOM 1696 C CA . VAL A 1 217 ? 7.727 -15.805 -17.438 1 98.62 217 VAL A CA 1
ATOM 1697 C C . VAL A 1 217 ? 8.781 -16.516 -16.594 1 98.62 217 VAL A C 1
ATOM 1699 O O . VAL A 1 217 ? 9.758 -15.906 -16.156 1 98.62 217 VAL A O 1
ATOM 1702 N N . ALA A 1 218 ? 8.562 -17.828 -16.344 1 98.56 218 ALA A N 1
ATOM 1703 C CA . ALA A 1 218 ? 9.477 -18.625 -15.523 1 98.56 218 ALA A CA 1
ATOM 1704 C C . ALA A 1 218 ? 10.867 -18.688 -16.156 1 98.56 218 ALA A C 1
ATOM 1706 O O . ALA A 1 218 ? 11.875 -18.641 -15.453 1 98.56 218 ALA A O 1
ATOM 1707 N N . LEU A 1 219 ? 10.898 -18.797 -17.438 1 98.25 219 LEU A N 1
ATOM 1708 C CA . LEU A 1 219 ? 12.172 -18.844 -18.156 1 98.25 219 LEU A CA 1
ATOM 1709 C C . LEU A 1 219 ? 12.93 -17.531 -17.984 1 98.25 219 LEU A C 1
ATOM 1711 O O . LEU A 1 219 ? 14.133 -17.531 -17.703 1 98.25 219 LEU A O 1
ATOM 1715 N N . GLN A 1 220 ? 12.266 -16.438 -18.203 1 98.38 220 GLN A N 1
ATOM 1716 C CA . GLN A 1 220 ? 12.883 -15.117 -18.047 1 98.38 220 GLN A CA 1
ATOM 1717 C C . GLN A 1 220 ? 13.383 -14.914 -16.625 1 98.38 220 GLN A C 1
ATOM 1719 O O . GLN A 1 220 ? 14.508 -14.453 -16.406 1 98.38 220 GLN A O 1
ATOM 1724 N N . PHE A 1 221 ? 12.586 -15.258 -15.75 1 98.62 221 PHE A N 1
ATOM 1725 C CA . PHE A 1 221 ? 12.93 -15.086 -14.344 1 98.62 221 PHE A CA 1
ATOM 1726 C C . PHE A 1 221 ? 14.125 -15.953 -13.961 1 98.62 221 PHE A C 1
ATOM 1728 O O . PHE A 1 221 ? 15.031 -15.5 -13.266 1 98.62 221 PHE A O 1
ATOM 1735 N N . ALA A 1 222 ? 14.023 -17.219 -14.328 1 98 222 ALA A N 1
ATOM 1736 C CA . ALA A 1 222 ? 15.125 -18.141 -14.055 1 98 222 ALA A CA 1
ATOM 1737 C C . ALA A 1 222 ? 16.438 -17.609 -14.617 1 98 222 ALA A C 1
ATOM 1739 O O . ALA A 1 222 ? 17.5 -17.75 -13.984 1 98 222 ALA A O 1
ATOM 1740 N N . GLY A 1 223 ? 16.359 -17.031 -15.797 1 97.94 223 GLY A N 1
ATOM 1741 C CA . GLY A 1 223 ? 17.531 -16.406 -16.359 1 97.94 223 GLY A CA 1
ATOM 1742 C C . GLY A 1 223 ? 18.031 -15.227 -15.547 1 97.94 223 GLY A C 1
ATOM 1743 O O . GLY A 1 223 ? 19.25 -15.031 -15.406 1 97.94 223 GLY A O 1
ATOM 1744 N N . LEU A 1 224 ? 17.125 -14.508 -15.016 1 97.62 224 LEU A N 1
ATOM 1745 C CA . LEU A 1 224 ? 17.453 -13.328 -14.219 1 97.62 224 LEU A CA 1
ATOM 1746 C C . LEU A 1 224 ? 18.25 -13.703 -12.977 1 97.62 224 LEU A C 1
ATOM 1748 O O . LEU A 1 224 ? 19.188 -13.008 -12.609 1 97.62 224 LEU A O 1
ATOM 1752 N N . ILE A 1 225 ? 17.875 -14.82 -12.312 1 97.25 225 ILE A N 1
ATOM 1753 C CA . ILE A 1 225 ? 18.484 -15.094 -11.023 1 97.25 225 ILE A CA 1
ATOM 1754 C C . ILE A 1 225 ? 19.406 -16.312 -11.133 1 97.25 225 ILE A C 1
ATOM 1756 O O . ILE A 1 225 ? 19.984 -16.75 -10.133 1 97.25 225 ILE A O 1
ATOM 1760 N N . GLY A 1 226 ? 19.531 -16.906 -12.25 1 96.44 226 GLY A N 1
ATOM 1761 C CA . GLY A 1 226 ? 20.484 -17.969 -12.516 1 96.44 226 GLY A CA 1
ATOM 1762 C C . GLY A 1 226 ? 20.062 -19.312 -11.938 1 96.44 226 GLY A C 1
ATOM 1763 O O . GLY A 1 226 ? 20.859 -19.984 -11.266 1 96.44 226 GLY A O 1
ATOM 1764 N N . ILE A 1 227 ? 18.828 -19.688 -12.141 1 96.94 227 ILE A N 1
ATOM 1765 C CA . ILE A 1 227 ? 18.375 -20.984 -11.648 1 96.94 227 ILE A CA 1
ATOM 1766 C C . ILE A 1 227 ? 17.797 -21.797 -12.805 1 96.94 227 ILE A C 1
ATOM 1768 O O . ILE A 1 227 ? 17.594 -21.266 -13.898 1 96.94 227 ILE A O 1
ATOM 1772 N N . ASP A 1 228 ? 17.625 -23.094 -12.539 1 97 228 ASP A N 1
ATOM 1773 C CA . ASP A 1 228 ? 16.859 -23.953 -13.438 1 97 228 ASP A CA 1
ATOM 1774 C C . ASP A 1 228 ? 15.367 -23.641 -13.375 1 97 228 ASP A C 1
ATOM 1776 O O . ASP A 1 228 ? 14.75 -23.734 -12.312 1 97 228 ASP A O 1
ATOM 1780 N N . PRO A 1 229 ? 14.773 -23.297 -14.508 1 97.5 229 PRO A N 1
ATOM 1781 C CA . PRO A 1 229 ? 13.352 -22.922 -14.484 1 97.5 229 PRO A CA 1
ATOM 1782 C C . PRO A 1 229 ? 12.461 -24.047 -13.953 1 97.5 229 PRO A C 1
ATOM 1784 O O . PRO A 1 229 ? 11.391 -23.781 -13.414 1 97.5 229 PRO A O 1
ATOM 1787 N N . TRP A 1 230 ? 12.922 -25.266 -14.039 1 97.31 230 TRP A N 1
ATOM 1788 C CA . TRP A 1 230 ? 12.125 -26.391 -13.57 1 97.31 230 TRP A CA 1
ATOM 1789 C C . TRP A 1 230 ? 11.836 -26.281 -12.078 1 97.31 230 TRP A C 1
ATOM 1791 O O . TRP A 1 230 ? 10.828 -26.797 -11.594 1 97.31 230 TRP A O 1
ATOM 1801 N N . LEU A 1 231 ? 12.633 -25.594 -11.305 1 97.06 231 LEU A N 1
ATOM 1802 C CA . LEU A 1 231 ? 12.516 -25.469 -9.859 1 97.06 231 LEU A CA 1
ATOM 1803 C C . LEU A 1 231 ? 11.258 -24.688 -9.484 1 97.06 231 LEU A C 1
ATOM 1805 O O . LEU A 1 231 ? 10.781 -24.781 -8.352 1 97.06 231 LEU A O 1
ATOM 1809 N N . ILE A 1 232 ? 10.703 -23.938 -10.5 1 98.25 232 ILE A N 1
ATOM 1810 C CA . ILE A 1 232 ? 9.555 -23.094 -10.156 1 98.25 232 ILE A CA 1
ATOM 1811 C C . ILE A 1 232 ? 8.445 -23.297 -11.18 1 98.25 232 ILE A C 1
ATOM 1813 O O . ILE A 1 232 ? 7.441 -22.578 -11.172 1 98.25 232 ILE A O 1
ATOM 1817 N N . ASN A 1 233 ? 8.602 -24.188 -12.109 1 98.19 233 ASN A N 1
ATOM 1818 C CA . ASN A 1 233 ? 7.684 -24.328 -13.234 1 98.19 233 ASN A CA 1
ATOM 1819 C C . ASN A 1 233 ? 7.293 -25.797 -13.453 1 98.19 233 ASN A C 1
ATOM 1821 O O . ASN A 1 233 ? 8.125 -26.609 -13.852 1 98.19 233 ASN A O 1
ATOM 1825 N N . PRO A 1 234 ? 6.082 -26.109 -13.219 1 97.25 234 PRO A N 1
ATOM 1826 C CA . PRO A 1 234 ? 5.676 -27.484 -13.523 1 97.25 234 PRO A CA 1
ATOM 1827 C C . PRO A 1 234 ? 5.484 -27.719 -15.023 1 97.25 234 PRO A C 1
ATOM 1829 O O . PRO A 1 234 ? 4.926 -26.875 -15.719 1 97.25 234 PRO A O 1
ATOM 1832 N N . TYR A 1 235 ? 5.918 -28.906 -15.453 1 96.94 235 TYR A N 1
ATOM 1833 C CA . TYR A 1 235 ? 5.676 -29.281 -16.844 1 96.94 235 TYR A CA 1
ATOM 1834 C C . TYR A 1 235 ? 4.184 -29.422 -17.125 1 96.94 235 TYR A C 1
ATOM 1836 O O . TYR A 1 235 ? 3.418 -29.812 -16.234 1 96.94 235 TYR A O 1
ATOM 1844 N N . PHE A 1 236 ? 3.842 -29.062 -18.344 1 95.31 236 PHE A N 1
ATOM 1845 C CA . PHE A 1 236 ? 2.453 -29.297 -18.719 1 95.31 236 PHE A CA 1
ATOM 1846 C C . PHE A 1 236 ? 2.33 -29.484 -20.219 1 95.31 236 PHE A C 1
ATOM 1848 O O . PHE A 1 236 ? 3.264 -29.188 -20.969 1 95.31 236 PHE A O 1
ATOM 1855 N N . ALA A 1 237 ? 1.241 -30.078 -20.625 1 93.19 237 ALA A N 1
ATOM 1856 C CA . ALA A 1 237 ? 0.885 -30.203 -22.031 1 93.19 237 ALA A CA 1
ATOM 1857 C C . ALA A 1 237 ? -0.629 -30.234 -22.219 1 93.19 237 ALA A C 1
ATOM 1859 O O . ALA A 1 237 ? -1.348 -30.797 -21.391 1 93.19 237 ALA A O 1
ATOM 1860 N N . SER A 1 238 ? -1.013 -29.609 -23.297 1 90.12 238 SER A N 1
ATOM 1861 C CA . SER A 1 238 ? -2.428 -29.656 -23.641 1 90.12 238 SER A CA 1
ATOM 1862 C C . SER A 1 238 ? -2.721 -30.812 -24.594 1 90.12 238 SER A C 1
ATOM 1864 O O . SER A 1 238 ? -1.929 -31.109 -25.484 1 90.12 238 SER A O 1
ATOM 1866 N N . CYS A 1 239 ? -3.756 -31.594 -24.375 1 84.75 239 CYS A N 1
ATOM 1867 C CA . CYS A 1 239 ? -4.102 -32.75 -25.219 1 84.75 239 CYS A CA 1
ATOM 1868 C C . CYS A 1 239 ? -5.238 -32.406 -26.172 1 84.75 239 CYS A C 1
ATOM 1870 O O . CYS A 1 239 ? -5.707 -33.25 -26.922 1 84.75 239 CYS A O 1
ATOM 1872 N N . GLY A 1 240 ? -5.605 -31.188 -26.328 1 74.75 240 GLY A N 1
ATOM 1873 C CA . GLY A 1 240 ? -6.652 -30.797 -27.266 1 74.75 240 GLY A CA 1
ATOM 1874 C C . GLY A 1 240 ? -8.023 -31.312 -26.875 1 74.75 240 GLY A C 1
ATOM 1875 O O . GLY A 1 240 ? -8.336 -31.438 -25.703 1 74.75 240 GLY A O 1
ATOM 1876 N N . LYS A 1 241 ? -8.875 -31.734 -28 1 74.56 241 LYS A N 1
ATOM 1877 C CA . LYS A 1 241 ? -10.266 -32.125 -27.797 1 74.56 241 LYS A CA 1
ATOM 1878 C C . LYS A 1 241 ? -10.375 -33.594 -27.422 1 74.56 241 LYS A C 1
ATOM 1880 O O . LYS A 1 241 ? -9.797 -34.469 -28.078 1 74.56 241 LYS A O 1
ATOM 1885 N N . ILE A 1 242 ? -11.008 -33.781 -26.312 1 74.56 242 ILE A N 1
ATOM 1886 C 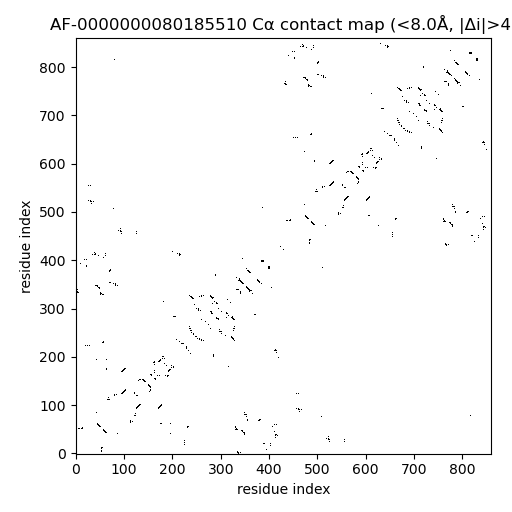CA . ILE A 1 242 ? -11.156 -35.125 -25.781 1 74.56 242 ILE A CA 1
ATOM 1887 C C . ILE A 1 242 ? -12.617 -35.406 -25.406 1 74.56 242 ILE A C 1
ATOM 1889 O O . ILE A 1 242 ? -13.359 -34.469 -25.125 1 74.56 242 ILE A O 1
ATOM 1893 N N . ASN A 1 243 ? -13.094 -36.562 -25.672 1 71.56 243 ASN A N 1
ATOM 1894 C CA . ASN A 1 243 ? -14.359 -37.094 -25.172 1 71.56 243 ASN A CA 1
ATOM 1895 C C . ASN A 1 243 ? -14.172 -38.375 -24.359 1 71.56 243 ASN A C 1
ATOM 1897 O O . ASN A 1 243 ? -14.055 -39.438 -24.938 1 71.56 243 ASN A O 1
ATOM 1901 N N . PHE A 1 244 ? -14.117 -38.281 -23.094 1 69.69 244 PHE A N 1
ATOM 1902 C CA . PHE A 1 244 ? -13.844 -39.406 -22.219 1 69.69 244 PHE A CA 1
ATOM 1903 C C . PHE A 1 244 ? -14.961 -40.438 -22.328 1 69.69 244 PHE A C 1
ATOM 1905 O O . PHE A 1 244 ? -14.703 -41.656 -22.281 1 69.69 244 PHE A O 1
ATOM 1912 N N . ARG A 1 245 ? -16.219 -40.031 -22.391 1 69.81 245 ARG A N 1
ATOM 1913 C CA . ARG A 1 245 ? -17.344 -40.938 -22.453 1 69.81 245 ARG A CA 1
ATOM 1914 C C . ARG A 1 245 ? -17.266 -41.844 -23.688 1 69.81 245 ARG A C 1
ATOM 1916 O O . ARG A 1 245 ? -17.547 -43.031 -23.609 1 69.81 245 ARG A O 1
ATOM 1923 N N . GLU A 1 246 ? -16.859 -41.188 -24.688 1 70.69 246 GLU A N 1
ATOM 1924 C CA . GLU A 1 246 ? -16.797 -41.938 -25.953 1 70.69 246 GLU A CA 1
ATOM 1925 C C . GLU A 1 246 ? -15.398 -42.469 -26.203 1 70.69 246 GLU A C 1
ATOM 1927 O O . GLU A 1 246 ? -15.102 -42.969 -27.297 1 70.69 246 GLU A O 1
ATOM 1932 N N . LYS A 1 247 ? -14.484 -42.375 -25.281 1 71.88 247 LYS A N 1
ATOM 1933 C CA . LYS A 1 247 ? -13.117 -42.875 -25.328 1 71.88 247 LYS A CA 1
ATOM 1934 C C . LYS A 1 247 ? -12.344 -42.25 -26.5 1 71.88 247 LYS A C 1
ATOM 1936 O O . LYS A 1 247 ? -11.555 -42.938 -27.156 1 71.88 247 LYS A O 1
ATOM 1941 N N . LYS A 1 248 ? -12.766 -41.156 -26.844 1 75.88 248 LYS A N 1
ATOM 1942 C CA . LYS A 1 248 ? -12.047 -40.438 -27.906 1 75.88 248 LYS A CA 1
ATOM 1943 C C . LYS A 1 248 ? -10.961 -39.531 -27.328 1 75.88 248 LYS A C 1
ATOM 1945 O O . LYS A 1 248 ? -11.227 -38.719 -26.453 1 75.88 248 LYS A O 1
ATOM 1950 N N . GLY A 1 249 ? -9.75 -39.719 -27.797 1 81 249 GLY A N 1
ATOM 1951 C CA . GLY A 1 249 ? -8.648 -38.875 -27.391 1 81 249 GLY A CA 1
ATOM 1952 C C . GLY A 1 249 ? -7.887 -39.375 -26.203 1 81 249 GLY A C 1
ATOM 1953 O O . GLY A 1 249 ? -6.891 -38.781 -25.781 1 81 249 GLY A O 1
ATOM 1954 N N . GLU A 1 250 ? -8.273 -40.5 -25.641 1 83.94 250 GLU A N 1
ATOM 1955 C CA . GLU A 1 250 ? -7.645 -41.094 -24.469 1 83.94 250 GLU A CA 1
ATOM 1956 C C . GLU A 1 250 ? -6.195 -41.469 -24.75 1 83.94 250 GLU A C 1
ATOM 1958 O O . GLU A 1 250 ? -5.328 -41.344 -23.875 1 83.94 250 GLU A O 1
ATOM 1963 N N . ASP A 1 251 ? -6.059 -41.938 -25.938 1 86.81 251 ASP A N 1
ATOM 1964 C CA . ASP A 1 251 ? -4.703 -42.344 -26.312 1 86.81 251 ASP A CA 1
ATOM 1965 C C . ASP A 1 251 ? -3.762 -41.156 -26.297 1 86.81 251 ASP A C 1
ATOM 1967 O O . ASP A 1 251 ? -2.594 -41.281 -25.922 1 86.81 251 ASP A O 1
ATOM 1971 N N . CYS A 1 252 ? -4.258 -40.094 -26.75 1 87.31 252 CYS A N 1
ATOM 1972 C CA . CYS A 1 252 ? -3.471 -38.844 -26.734 1 87.31 252 CYS A CA 1
ATOM 1973 C C . CYS A 1 252 ? -3.111 -38.469 -25.297 1 87.31 252 CYS A C 1
ATOM 1975 O O . CYS A 1 252 ? -1.969 -38.094 -25.016 1 87.31 252 CYS A O 1
ATOM 1977 N N . VAL A 1 253 ? -4.051 -38.531 -24.406 1 91.31 253 VAL A N 1
ATOM 1978 C CA . VAL A 1 253 ? -3.82 -38.188 -23 1 91.31 253 VAL A CA 1
ATOM 1979 C C . VAL A 1 253 ? -2.791 -39.156 -22.406 1 91.31 253 VAL A C 1
ATOM 1981 O O . VAL A 1 253 ? -1.854 -38.719 -21.734 1 91.31 253 VAL A O 1
ATOM 1984 N N . ALA A 1 254 ? -2.975 -40.406 -22.688 1 93.12 254 ALA A N 1
ATOM 1985 C CA . ALA A 1 254 ? -2.076 -41.438 -22.156 1 93.12 254 ALA A CA 1
ATOM 1986 C C . ALA A 1 254 ? -0.645 -41.219 -22.625 1 93.12 254 ALA A C 1
ATOM 1988 O O . ALA A 1 254 ? 0.301 -41.312 -21.844 1 93.12 254 ALA A O 1
ATOM 1989 N N . SER A 1 255 ? -0.509 -40.969 -23.875 1 92.88 255 SER A N 1
ATOM 1990 C CA . SER A 1 255 ? 0.818 -40.719 -24.422 1 92.88 255 SER A CA 1
ATOM 1991 C C . SER A 1 255 ? 1.452 -39.469 -23.828 1 92.88 255 SER A C 1
ATOM 1993 O O . SER A 1 255 ? 2.652 -39.438 -23.547 1 92.88 255 SER A O 1
ATOM 1995 N N . THR A 1 256 ? 0.658 -38.438 -23.719 1 93.12 256 THR A N 1
ATOM 1996 C CA . THR A 1 256 ? 1.137 -37.188 -23.125 1 93.12 256 THR A CA 1
ATOM 1997 C C . THR A 1 256 ? 1.575 -37.406 -21.688 1 93.12 256 THR A C 1
ATOM 1999 O O . THR A 1 256 ? 2.594 -36.875 -21.25 1 93.12 256 THR A O 1
ATOM 2002 N N . VAL A 1 257 ? 0.836 -38.156 -20.969 1 95.44 257 VAL A N 1
ATOM 2003 C CA . VAL A 1 257 ? 1.174 -38.5 -19.594 1 95.44 257 VAL A CA 1
ATOM 2004 C C . VAL A 1 257 ? 2.553 -39.156 -19.547 1 95.44 257 VAL A C 1
ATOM 2006 O O . VAL A 1 257 ? 3.418 -38.75 -18.766 1 95.44 257 VAL A O 1
ATOM 2009 N N . ASP A 1 258 ? 2.727 -40.156 -20.391 1 96.06 258 ASP A N 1
ATOM 2010 C CA . ASP A 1 258 ? 3.992 -40.906 -20.406 1 96.06 258 ASP A CA 1
ATOM 2011 C C . ASP A 1 258 ? 5.152 -39.969 -20.766 1 96.06 258 ASP A C 1
ATOM 2013 O O . ASP A 1 258 ? 6.25 -40.094 -20.219 1 96.06 258 ASP A O 1
ATOM 2017 N N . GLU A 1 259 ? 4.926 -39.125 -21.656 1 95.62 259 GLU A N 1
ATOM 2018 C CA . GLU A 1 259 ? 5.965 -38.188 -22.078 1 95.62 259 GLU A CA 1
ATOM 2019 C C . GLU A 1 259 ? 6.375 -37.281 -20.922 1 95.62 259 GLU A C 1
ATOM 2021 O O . GLU A 1 259 ? 7.562 -37.094 -20.672 1 95.62 259 GLU A O 1
ATOM 2026 N N . ILE A 1 260 ? 5.438 -36.656 -20.281 1 96.62 260 ILE A N 1
ATOM 2027 C CA . ILE A 1 260 ? 5.711 -35.719 -19.188 1 96.62 260 ILE A CA 1
ATOM 2028 C C . ILE A 1 260 ? 6.375 -36.469 -18.031 1 96.62 260 ILE A C 1
ATOM 2030 O O . ILE A 1 260 ? 7.316 -35.969 -17.406 1 96.62 260 ILE A O 1
ATOM 2034 N N . LEU A 1 261 ? 5.895 -37.688 -17.75 1 97.5 261 LEU A N 1
ATOM 2035 C CA . LEU A 1 261 ? 6.496 -38.5 -16.703 1 97.5 261 LEU A CA 1
ATOM 2036 C C . LEU A 1 261 ? 7.965 -38.781 -17 1 97.5 261 LEU A C 1
ATOM 2038 O O . LEU A 1 261 ? 8.805 -38.781 -16.094 1 97.5 261 LEU A O 1
ATOM 2042 N N . HIS A 1 262 ? 8.18 -39.094 -18.219 1 96.88 262 HIS A N 1
ATOM 2043 C CA . HIS A 1 262 ? 9.555 -39.312 -18.641 1 96.88 262 HIS A CA 1
ATOM 2044 C C . HIS A 1 262 ? 10.43 -38.094 -18.328 1 96.88 262 HIS A C 1
ATOM 2046 O O . HIS A 1 262 ? 11.516 -38.219 -17.766 1 96.88 262 HIS A O 1
ATOM 2052 N N . ASP A 1 263 ? 9.977 -36.938 -18.719 1 96.94 263 ASP A N 1
ATOM 2053 C CA . ASP A 1 263 ? 10.711 -35.688 -18.469 1 96.94 263 ASP A CA 1
ATOM 2054 C C . ASP A 1 263 ? 10.93 -35.469 -16.984 1 96.94 263 ASP A C 1
ATOM 2056 O O . ASP A 1 263 ? 12.008 -35.031 -16.562 1 96.94 263 ASP A O 1
ATOM 2060 N N . ILE A 1 264 ? 9.914 -35.719 -16.188 1 97.31 264 ILE A N 1
ATOM 2061 C CA . ILE A 1 264 ? 10.008 -35.531 -14.742 1 97.31 264 ILE A CA 1
ATOM 2062 C C . ILE A 1 264 ? 11.062 -36.469 -14.172 1 97.31 264 ILE A C 1
ATOM 2064 O O . ILE A 1 264 ? 11.859 -36.094 -13.32 1 97.31 264 ILE A O 1
ATOM 2068 N N . ARG A 1 265 ? 11.039 -37.719 -14.602 1 97 265 ARG A N 1
ATOM 2069 C CA . ARG A 1 265 ? 12 -38.688 -14.117 1 97 265 ARG A CA 1
ATOM 2070 C C . ARG A 1 265 ? 13.43 -38.25 -14.383 1 97 265 ARG A C 1
ATOM 2072 O O . ARG A 1 265 ? 14.312 -38.469 -13.547 1 97 265 ARG A O 1
ATOM 2079 N N . GLU A 1 266 ? 13.609 -37.688 -15.492 1 96.62 266 GLU A N 1
ATOM 2080 C CA . GLU A 1 266 ? 14.938 -37.156 -15.812 1 96.62 266 GLU A CA 1
ATOM 2081 C C . GLU A 1 266 ? 15.344 -36.062 -14.828 1 96.62 266 GLU A C 1
ATOM 2083 O O . GLU A 1 266 ? 16.484 -36.062 -14.352 1 96.62 266 GLU A O 1
ATOM 2088 N N . LYS A 1 267 ? 14.484 -35.156 -14.555 1 96.06 267 LYS A N 1
ATOM 2089 C CA . LYS A 1 267 ? 14.773 -34.062 -13.602 1 96.06 267 LYS A CA 1
ATOM 2090 C C . LYS A 1 267 ? 14.945 -34.625 -12.188 1 96.06 267 LYS A C 1
ATOM 2092 O O . LYS A 1 267 ? 15.812 -34.156 -11.445 1 96.06 267 LYS A O 1
ATOM 2097 N N . TYR A 1 268 ? 14.055 -35.562 -11.789 1 95.69 268 TYR A N 1
ATOM 2098 C CA . TYR A 1 268 ? 14.188 -36.188 -10.477 1 95.69 268 TYR A CA 1
ATOM 2099 C C . TYR A 1 268 ? 15.562 -36.812 -10.312 1 95.69 268 TYR A C 1
ATOM 2101 O O . TYR A 1 268 ? 16.188 -36.688 -9.258 1 95.69 268 TYR A O 1
ATOM 2109 N N . ALA A 1 269 ? 15.984 -37.469 -11.367 1 95.38 269 ALA A N 1
ATOM 2110 C CA . ALA A 1 269 ? 17.312 -38.094 -11.352 1 95.38 269 ALA A CA 1
ATOM 2111 C C . ALA A 1 269 ? 18.406 -37 -11.242 1 95.38 269 ALA A C 1
ATOM 2113 O O . ALA A 1 269 ? 19.359 -37.156 -10.469 1 95.38 269 ALA A O 1
ATOM 2114 N N . GLU A 1 270 ? 18.234 -36 -11.984 1 94.12 270 GLU A N 1
ATOM 2115 C CA . GLU A 1 270 ? 19.203 -34.906 -11.992 1 94.12 270 GLU A CA 1
ATOM 2116 C C . GLU A 1 270 ? 19.344 -34.281 -10.609 1 94.12 270 GLU A C 1
ATOM 2118 O O . GLU A 1 270 ? 20.438 -33.906 -10.188 1 94.12 270 GLU A O 1
ATOM 2123 N N . TYR A 1 271 ? 18.25 -34.156 -9.852 1 93 271 TYR A N 1
ATOM 2124 C CA . TYR A 1 271 ? 18.266 -33.438 -8.578 1 93 271 TYR A CA 1
ATOM 2125 C C . TYR A 1 271 ? 18.266 -34.406 -7.406 1 93 271 TYR A C 1
ATOM 2127 O O . TYR A 1 271 ? 18.188 -34 -6.246 1 93 271 TYR A O 1
ATOM 2135 N N . GLY A 1 272 ? 18.266 -35.688 -7.699 1 92 272 GLY A N 1
ATOM 2136 C CA . GLY A 1 272 ? 18.328 -36.719 -6.656 1 92 272 GLY A CA 1
ATOM 2137 C C . GLY A 1 272 ? 17.031 -36.844 -5.883 1 92 272 GLY A C 1
ATOM 2138 O O . GLY A 1 272 ? 17.047 -37.094 -4.672 1 92 272 GLY A O 1
ATOM 2139 N N . VAL A 1 273 ? 15.914 -36.625 -6.578 1 91.56 273 VAL A N 1
ATOM 2140 C CA . VAL A 1 273 ? 14.602 -36.781 -5.957 1 91.56 273 VAL A CA 1
ATOM 2141 C C . VAL A 1 273 ? 14.203 -38.25 -5.941 1 91.56 273 VAL A C 1
ATOM 2143 O O . VAL A 1 273 ? 14.266 -38.938 -6.973 1 91.56 273 VAL A O 1
ATOM 2146 N N . ARG A 1 274 ? 13.758 -38.781 -4.801 1 91.5 274 ARG A N 1
ATOM 2147 C CA . ARG A 1 274 ? 13.484 -40.188 -4.652 1 91.5 274 ARG A CA 1
ATOM 2148 C C . ARG A 1 274 ? 11.992 -40.5 -4.77 1 91.5 274 ARG A C 1
ATOM 2150 O O . ARG A 1 274 ? 11.594 -41.625 -4.965 1 91.5 274 ARG A O 1
ATOM 2157 N N . GLU A 1 275 ? 11.188 -39.469 -4.637 1 90.38 275 GLU A N 1
ATOM 2158 C CA . GLU A 1 275 ? 9.742 -39.656 -4.758 1 90.38 275 GLU A CA 1
ATOM 2159 C C . GLU A 1 275 ? 9.359 -40.094 -6.156 1 90.38 275 GLU A C 1
ATOM 2161 O O . GLU A 1 275 ? 10.078 -39.844 -7.125 1 90.38 275 GLU A O 1
ATOM 2166 N N . ASP A 1 276 ? 8.227 -40.781 -6.273 1 93.38 276 ASP A N 1
ATOM 2167 C CA . ASP A 1 276 ? 7.723 -41.219 -7.57 1 93.38 276 ASP A CA 1
ATOM 2168 C C . ASP A 1 276 ? 7.062 -40.062 -8.32 1 93.38 276 ASP A C 1
ATOM 2170 O O . ASP A 1 276 ? 6.215 -39.344 -7.758 1 93.38 276 ASP A O 1
ATOM 2174 N N . PRO A 1 277 ? 7.5 -39.906 -9.523 1 95.38 277 PRO A N 1
ATOM 2175 C CA . PRO A 1 277 ? 6.832 -38.875 -10.305 1 95.38 277 PRO A CA 1
ATOM 2176 C C . PRO A 1 277 ? 5.359 -39.188 -10.562 1 95.38 277 PRO A C 1
ATOM 2178 O O . PRO A 1 277 ? 4.961 -40.344 -10.578 1 95.38 277 PRO A O 1
ATOM 2181 N N . PHE A 1 278 ? 4.523 -38.219 -10.688 1 95.81 278 PHE A N 1
ATOM 2182 C CA . PHE A 1 278 ? 3.119 -38.344 -11.055 1 95.81 278 PHE A CA 1
ATOM 2183 C C . PHE A 1 278 ? 2.646 -37.094 -11.812 1 95.81 278 PHE A C 1
ATOM 2185 O O . PHE A 1 278 ? 3.352 -36.094 -11.859 1 95.81 278 PHE A O 1
ATOM 2192 N N . VAL A 1 279 ? 1.517 -37.188 -12.469 1 95.75 279 VAL A N 1
ATOM 2193 C CA . VAL A 1 279 ? 0.943 -36.031 -13.188 1 95.75 279 VAL A CA 1
ATOM 2194 C C . VAL A 1 279 ? -0.516 -35.844 -12.781 1 95.75 279 VAL A C 1
ATOM 2196 O O . VAL A 1 279 ? -1.12 -36.75 -12.188 1 95.75 279 VAL A O 1
ATOM 2199 N N . ILE A 1 280 ? -0.948 -34.688 -12.984 1 93.19 280 ILE A N 1
ATOM 2200 C CA . ILE A 1 280 ? -2.35 -34.344 -12.766 1 93.19 280 ILE A CA 1
ATOM 2201 C C . ILE A 1 280 ? -3.039 -34.125 -14.109 1 93.19 280 ILE A C 1
ATOM 2203 O O . ILE A 1 280 ? -2.57 -33.312 -14.93 1 93.19 280 ILE A O 1
ATOM 2207 N N . VAL A 1 281 ? -4.086 -34.844 -14.352 1 90.75 281 VAL A N 1
ATOM 2208 C CA . VAL A 1 281 ? -4.941 -34.594 -15.508 1 90.75 281 VAL A CA 1
ATOM 2209 C C . VAL A 1 281 ? -6.148 -33.75 -15.102 1 90.75 281 VAL A C 1
ATOM 2211 O O . VAL A 1 281 ? -6.898 -34.125 -14.195 1 90.75 281 VAL A O 1
ATOM 2214 N N . LYS A 1 282 ? -6.262 -32.625 -15.656 1 89.12 282 LYS A N 1
ATOM 2215 C CA . LYS A 1 282 ? -7.367 -31.766 -15.258 1 89.12 282 LYS A CA 1
ATOM 2216 C C . LYS A 1 282 ? -8 -31.094 -16.469 1 89.12 282 LYS A C 1
ATOM 2218 O O . LYS A 1 282 ? -7.359 -30.953 -17.516 1 89.12 282 LYS A O 1
ATOM 2223 N N . ALA A 1 283 ? -9.266 -30.703 -16.328 1 86.12 283 ALA A N 1
ATOM 2224 C CA . ALA A 1 283 ? -9.961 -29.953 -17.375 1 86.12 283 ALA A CA 1
ATOM 2225 C C . ALA A 1 283 ? -9.258 -28.625 -17.672 1 86.12 283 ALA A C 1
ATOM 2227 O O . ALA A 1 283 ? -8.773 -27.969 -16.75 1 86.12 283 ALA A O 1
ATOM 2228 N N . ASP A 1 284 ? -9.203 -28.297 -18.922 1 88.38 284 ASP A N 1
ATOM 2229 C CA . ASP A 1 284 ? -8.516 -27.062 -19.328 1 88.38 284 ASP A CA 1
ATOM 2230 C C . ASP A 1 284 ? -9.328 -25.828 -18.938 1 88.38 284 ASP A C 1
ATOM 2232 O O . ASP A 1 284 ? -8.766 -24.75 -18.75 1 88.38 284 ASP A O 1
ATOM 2236 N N . ALA A 1 285 ? -10.586 -26 -18.875 1 81.25 285 ALA A N 1
ATOM 2237 C CA . ALA A 1 285 ? -11.453 -24.938 -18.359 1 81.25 285 ALA A CA 1
ATOM 2238 C C . ALA A 1 285 ? -11.578 -25.031 -16.844 1 81.25 285 ALA A C 1
ATOM 2240 O O . ALA A 1 285 ? -11.219 -26.047 -16.25 1 81.25 285 ALA A O 1
ATOM 2241 N N . GLY A 1 286 ? -11.898 -23.922 -16.203 1 70.5 286 GLY A N 1
ATOM 2242 C CA . GLY A 1 286 ? -12.062 -23.891 -14.766 1 70.5 286 GLY A CA 1
ATOM 2243 C C . GLY A 1 286 ? -13.234 -24.734 -14.289 1 70.5 286 GLY A C 1
ATOM 2244 O O . GLY A 1 286 ? -14.344 -24.609 -14.805 1 70.5 286 GLY A O 1
ATOM 2245 N N . THR A 1 287 ? -12.914 -25.703 -13.352 1 65 287 THR A N 1
ATOM 2246 C CA . THR A 1 287 ? -13.953 -26.672 -13.008 1 65 287 THR A CA 1
ATOM 2247 C C . THR A 1 287 ? -14.156 -26.75 -11.5 1 65 287 THR A C 1
ATOM 2249 O O . THR A 1 287 ? -14.789 -27.672 -10.992 1 65 287 THR A O 1
ATOM 2252 N N . TYR A 1 288 ? -13.789 -25.766 -10.766 1 62.69 288 TYR A N 1
ATOM 2253 C CA . TYR A 1 288 ? -13.891 -25.781 -9.312 1 62.69 288 TYR A CA 1
ATOM 2254 C C . TYR A 1 288 ? -13.367 -27.078 -8.734 1 62.69 288 TYR A C 1
ATOM 2256 O O . TYR A 1 288 ? -14.031 -27.719 -7.91 1 62.69 288 TYR A O 1
ATOM 2264 N N . GLY A 1 289 ? -12.305 -27.562 -9.258 1 64.88 289 GLY A N 1
ATOM 2265 C CA . GLY A 1 289 ? -11.656 -28.75 -8.711 1 64.88 289 GLY A CA 1
ATOM 2266 C C . GLY A 1 289 ? -12.242 -30.047 -9.242 1 64.88 289 GLY A C 1
ATOM 2267 O O . GLY A 1 289 ? -11.859 -31.125 -8.797 1 64.88 289 GLY A O 1
ATOM 2268 N N . MET A 1 290 ? -13.133 -29.922 -10.109 1 68.06 290 MET A N 1
ATOM 2269 C CA . MET A 1 290 ? -13.711 -31.109 -10.742 1 68.06 290 MET A CA 1
ATOM 2270 C C . MET A 1 290 ? -12.938 -31.484 -12 1 68.06 290 MET A C 1
ATOM 2272 O O . MET A 1 290 ? -12.211 -30.656 -12.562 1 68.06 290 MET A O 1
ATOM 2276 N N . GLY A 1 291 ? -13.023 -32.719 -12.258 1 74.81 291 GLY A N 1
ATOM 2277 C CA . GLY A 1 291 ? -12.352 -33.188 -13.461 1 74.81 291 GLY A CA 1
ATOM 2278 C C . GLY A 1 291 ? -10.844 -33.25 -13.32 1 74.81 291 GLY A C 1
ATOM 2279 O O . GLY A 1 291 ? -10.109 -32.812 -14.211 1 74.81 291 GLY A O 1
ATOM 2280 N N . ILE A 1 292 ? -10.461 -33.562 -12.148 1 82.19 292 ILE A N 1
ATOM 2281 C CA . ILE A 1 292 ? -9.031 -33.688 -11.875 1 82.19 292 ILE A CA 1
ATOM 2282 C C . ILE A 1 292 ? -8.703 -35.125 -11.477 1 82.19 292 ILE A C 1
ATOM 2284 O O . ILE A 1 292 ? -9.461 -35.75 -10.734 1 82.19 292 ILE A O 1
ATOM 2288 N N . MET A 1 293 ? -7.605 -35.688 -11.969 1 86 293 MET A N 1
ATOM 2289 C CA . MET A 1 293 ? -7.156 -37.031 -11.617 1 86 293 MET A CA 1
ATOM 2290 C C . MET A 1 293 ? -5.633 -37.094 -11.508 1 86 293 MET A C 1
ATOM 2292 O O . MET A 1 293 ? -4.93 -36.469 -12.312 1 86 293 MET A O 1
ATOM 2296 N N . THR A 1 294 ? -5.184 -37.781 -10.516 1 90.31 294 THR A N 1
ATOM 2297 C CA . THR A 1 294 ? -3.762 -38.062 -10.367 1 90.31 294 THR A CA 1
ATOM 2298 C C . THR A 1 294 ? -3.381 -39.344 -11.109 1 90.31 294 THR A C 1
ATOM 2300 O O . THR A 1 294 ? -4.027 -40.375 -10.938 1 90.31 294 THR A O 1
ATOM 2303 N N . VAL A 1 295 ? -2.379 -39.25 -11.898 1 92.88 295 VAL A N 1
ATOM 2304 C CA . VAL A 1 295 ? -1.987 -40.375 -12.727 1 92.88 295 VAL A CA 1
ATOM 2305 C C . VAL A 1 295 ? -0.488 -40.625 -12.586 1 92.88 295 VAL A C 1
ATOM 2307 O O . VAL A 1 295 ? 0.309 -39.688 -12.586 1 92.88 295 VAL A O 1
ATOM 2310 N N . LYS A 1 296 ? -0.099 -41.844 -12.445 1 94.12 296 LYS A N 1
ATOM 2311 C CA . LYS A 1 296 ? 1.307 -42.219 -12.273 1 94.12 296 LYS A CA 1
ATOM 2312 C C . LYS A 1 296 ? 1.828 -43 -13.477 1 94.12 296 LYS A C 1
ATOM 2314 O O . LYS A 1 296 ? 3.039 -43.156 -13.633 1 94.12 296 LYS A O 1
ATOM 2319 N N . ASP A 1 297 ? 0.818 -43.438 -14.258 1 94.56 297 ASP A N 1
ATOM 2320 C CA . ASP A 1 297 ? 1.154 -44.188 -15.469 1 94.56 297 ASP A CA 1
ATOM 2321 C C . ASP A 1 297 ? 0.09 -43.969 -16.547 1 94.56 297 ASP A C 1
ATOM 2323 O O . ASP A 1 297 ? -1.106 -43.969 -16.25 1 94.56 297 ASP A O 1
ATOM 2327 N N . GLY A 1 298 ? 0.577 -43.844 -17.812 1 91.94 298 GLY A N 1
ATOM 2328 C CA . GLY A 1 298 ? -0.36 -43.656 -18.906 1 91.94 298 GLY A CA 1
ATOM 2329 C C . GLY A 1 298 ? -1.396 -44.75 -19.016 1 91.94 298 GLY A C 1
ATOM 2330 O O . GLY A 1 298 ? -2.518 -44.531 -19.469 1 91.94 298 GLY A O 1
ATOM 2331 N N . SER A 1 299 ? -1.054 -45.969 -18.609 1 92.88 299 SER A N 1
ATOM 2332 C CA . SER A 1 299 ? -1.965 -47.094 -18.672 1 92.88 299 SER A CA 1
ATOM 2333 C C . SER A 1 299 ? -3.195 -46.875 -17.797 1 92.88 299 SER A C 1
ATOM 2335 O O . SER A 1 299 ? -4.266 -47.406 -18.078 1 92.88 299 SER A O 1
ATOM 2337 N N . GLU A 1 300 ? -3.049 -46.031 -16.797 1 90.62 300 GLU A N 1
ATOM 2338 C CA . GLU A 1 300 ? -4.172 -45.75 -15.914 1 90.62 300 GLU A CA 1
ATOM 2339 C C . GLU A 1 300 ? -5.266 -44.969 -16.672 1 90.62 300 GLU A C 1
ATOM 2341 O O . GLU A 1 300 ? -6.453 -45.125 -16.375 1 90.62 300 GLU A O 1
ATOM 2346 N N . VAL A 1 301 ? -4.828 -44.188 -17.578 1 88.12 301 VAL A N 1
ATOM 2347 C CA . VAL A 1 301 ? -5.77 -43.406 -18.375 1 88.12 301 VAL A CA 1
ATOM 2348 C C . VAL A 1 301 ? -6.535 -44.312 -19.328 1 88.12 301 VAL A C 1
ATOM 2350 O O . VAL A 1 301 ? -7.727 -44.125 -19.562 1 88.12 301 VAL A O 1
ATOM 2353 N N . ARG A 1 302 ? -5.875 -45.344 -19.781 1 85.56 302 ARG A N 1
ATOM 2354 C CA . ARG A 1 302 ? -6.484 -46.281 -20.719 1 85.56 302 ARG A CA 1
ATOM 2355 C C . ARG A 1 302 ? -7.43 -47.25 -20 1 85.56 302 ARG A C 1
ATOM 2357 O O . ARG A 1 302 ? -8.336 -47.812 -20.609 1 85.56 302 ARG A O 1
ATOM 2364 N N . ALA A 1 303 ? -7.242 -47.312 -18.719 1 84.25 303 ALA A N 1
ATOM 2365 C CA . ALA A 1 303 ? -7.977 -48.344 -17.953 1 84.25 303 ALA A CA 1
ATOM 2366 C C . ALA A 1 303 ? -9.07 -47.688 -17.109 1 84.25 303 ALA A C 1
ATOM 2368 O O . ALA A 1 303 ? -9.516 -48.25 -16.109 1 84.25 303 ALA A O 1
ATOM 2369 N N . LEU A 1 304 ? -9.422 -46.531 -17.453 1 83.69 304 LEU A N 1
ATOM 2370 C CA . LEU A 1 304 ? -10.438 -45.844 -16.656 1 83.69 304 LEU A CA 1
ATOM 2371 C C . LEU A 1 304 ? -11.742 -46.625 -16.672 1 83.69 304 LEU A C 1
ATOM 2373 O O . LEU A 1 304 ? -12.18 -47.094 -17.719 1 83.69 304 LEU A O 1
ATOM 2377 N N . ASN A 1 305 ? -12.219 -46.844 -15.539 1 81.56 305 ASN A N 1
ATOM 2378 C CA . ASN A 1 305 ? -13.547 -47.469 -15.477 1 81.56 305 ASN A CA 1
ATOM 2379 C C . ASN A 1 305 ? -14.641 -46.438 -15.734 1 81.56 305 ASN A C 1
ATOM 2381 O O . ASN A 1 305 ? -14.359 -45.25 -15.93 1 81.56 305 ASN A O 1
ATOM 2385 N N . ARG A 1 306 ? -15.828 -46.969 -15.844 1 75.81 306 ARG A N 1
ATOM 2386 C CA . ARG A 1 306 ? -16.969 -46.125 -16.203 1 75.81 306 ARG A CA 1
ATOM 2387 C C . ARG A 1 306 ? -17.141 -44.969 -15.219 1 75.81 306 ARG A C 1
ATOM 2389 O O . ARG A 1 306 ? -17.406 -43.844 -15.617 1 75.81 306 ARG A O 1
ATOM 2396 N N . ARG A 1 307 ? -16.953 -45.281 -13.992 1 78.19 307 ARG A N 1
ATOM 2397 C CA . ARG A 1 307 ? -17.125 -44.25 -12.953 1 78.19 307 ARG A CA 1
ATOM 2398 C C . ARG A 1 307 ? -16.078 -43.156 -13.086 1 78.19 307 ARG A C 1
ATOM 2400 O O . ARG A 1 307 ? -16.391 -41.969 -12.969 1 78.19 307 ARG A O 1
ATOM 2407 N N . GLN A 1 308 ? -14.93 -43.531 -13.258 1 78.81 308 GLN A N 1
ATOM 2408 C CA . GLN A 1 308 ? -13.82 -42.594 -13.438 1 78.81 308 GLN A CA 1
ATOM 2409 C C . GLN A 1 308 ? -14.016 -41.75 -14.688 1 78.81 308 GLN A C 1
ATOM 2411 O O . GLN A 1 308 ? -13.75 -40.562 -14.672 1 78.81 308 GLN A O 1
ATOM 2416 N N . ARG A 1 309 ? -14.508 -42.312 -15.672 1 78.44 309 ARG A N 1
ATOM 2417 C CA . ARG A 1 309 ? -14.766 -41.625 -16.922 1 78.44 309 ARG A CA 1
ATOM 2418 C C . ARG A 1 309 ? -15.844 -40.562 -16.734 1 78.44 309 ARG A C 1
ATOM 2420 O O . ARG A 1 309 ? -15.742 -39.469 -17.281 1 78.44 309 ARG A O 1
ATOM 2427 N N . ASN A 1 310 ? -16.828 -40.938 -16.047 1 76.56 310 ASN A N 1
ATOM 2428 C CA . ASN A 1 310 ? -17.906 -39.969 -15.797 1 76.56 310 ASN A CA 1
ATOM 2429 C C . ASN A 1 310 ? -17.438 -38.781 -14.969 1 76.56 310 ASN A C 1
ATOM 2431 O O . ASN A 1 310 ? -17.859 -37.656 -15.188 1 76.56 310 ASN A O 1
ATOM 2435 N N . LYS A 1 311 ? -16.531 -39.094 -14.07 1 75.69 311 LYS A N 1
ATOM 2436 C CA . LYS A 1 311 ? -15.984 -38.031 -13.227 1 75.69 311 LYS A CA 1
ATOM 2437 C C . LYS A 1 311 ? -15.18 -37.031 -14.047 1 75.69 311 LYS A C 1
ATOM 2439 O O . LYS A 1 311 ? -15.203 -35.844 -13.773 1 75.69 311 LYS A O 1
ATOM 2444 N N . MET A 1 312 ? -14.594 -37.531 -15 1 78.56 312 MET A N 1
ATOM 2445 C CA . MET A 1 312 ? -13.734 -36.688 -15.828 1 78.56 312 MET A CA 1
ATOM 2446 C C . MET A 1 312 ? -14.539 -36 -16.922 1 78.56 312 MET A C 1
ATOM 2448 O O . MET A 1 312 ? -14.07 -35.031 -17.547 1 78.56 312 MET A O 1
ATOM 2452 N N . ALA A 1 313 ? -15.789 -36.5 -17.094 1 73.25 313 ALA A N 1
ATOM 2453 C CA . ALA A 1 313 ? -16.562 -36.031 -18.234 1 73.25 313 ALA A CA 1
ATOM 2454 C C . ALA A 1 313 ? -17.391 -34.812 -17.891 1 73.25 313 ALA A C 1
ATOM 2456 O O . ALA A 1 313 ? -17.734 -34 -18.766 1 73.25 313 ALA A O 1
ATOM 2457 N N . VAL A 1 314 ? -17.703 -34.75 -16.641 1 69.06 314 VAL A N 1
ATOM 2458 C CA . VAL A 1 314 ? -18.641 -33.656 -16.297 1 69.06 314 VAL A CA 1
ATOM 2459 C C . VAL A 1 314 ? -18.047 -32.812 -15.188 1 69.06 314 VAL A C 1
ATOM 2461 O O . VAL A 1 314 ? -17.438 -33.312 -14.25 1 69.06 314 VAL A O 1
ATOM 2464 N N . VAL A 1 315 ? -18.062 -31.484 -15.539 1 64.19 315 VAL A N 1
ATOM 2465 C CA . VAL A 1 315 ? -17.578 -30.531 -14.531 1 64.19 315 VAL A CA 1
ATOM 2466 C C . VAL A 1 315 ? -18.766 -29.781 -13.93 1 64.19 315 VAL A C 1
ATOM 2468 O O . VAL A 1 315 ? -19.906 -30.203 -14.062 1 64.19 315 VAL A O 1
ATOM 2471 N N . LYS A 1 316 ? -18.484 -28.641 -13.266 1 60.16 316 LYS A N 1
ATOM 2472 C CA . LYS A 1 316 ? -19.484 -27.828 -12.578 1 60.16 316 LYS A CA 1
ATOM 2473 C C . LYS A 1 316 ? -20.672 -27.547 -13.484 1 60.16 316 LYS A C 1
ATOM 2475 O O . LYS A 1 316 ? -20.5 -27.234 -14.672 1 60.16 316 LYS A O 1
ATOM 2480 N N . GLU A 1 317 ? -21.875 -27.797 -12.992 1 60.62 317 GLU A N 1
ATOM 2481 C CA . GLU A 1 317 ? -23.156 -27.484 -13.617 1 60.62 317 GLU A CA 1
ATOM 2482 C C . GLU A 1 317 ? -23.422 -28.391 -14.82 1 60.62 317 GLU A C 1
ATOM 2484 O O . GLU A 1 317 ? -24.094 -27.984 -15.773 1 60.62 317 GLU A O 1
ATOM 2489 N N . GLY A 1 318 ? -22.688 -29.469 -14.82 1 62.62 318 GLY A N 1
ATOM 2490 C CA . GLY A 1 318 ? -22.969 -30.453 -15.844 1 62.62 318 GLY A CA 1
ATOM 2491 C C . GLY A 1 318 ? -22.281 -30.172 -17.156 1 62.62 318 GLY A C 1
ATOM 2492 O O . GLY A 1 318 ? -22.578 -30.797 -18.172 1 62.62 318 GLY A O 1
ATOM 2493 N N . LEU A 1 319 ? -21.406 -29.281 -17.109 1 68.81 319 LEU A N 1
ATOM 2494 C CA . LEU A 1 319 ? -20.688 -28.938 -18.328 1 68.81 319 LEU A CA 1
ATOM 2495 C C . LEU A 1 319 ? -19.734 -30.062 -18.719 1 68.81 319 LEU A C 1
ATOM 2497 O O . LEU A 1 319 ? -19.078 -30.656 -17.859 1 68.81 319 LEU A O 1
ATOM 2501 N N . GLN A 1 320 ? -19.75 -30.359 -20 1 73.44 320 GLN A N 1
ATOM 2502 C CA . GLN A 1 320 ? -18.906 -31.422 -20.516 1 73.44 320 GLN A CA 1
ATOM 2503 C C . GLN A 1 320 ? -17.453 -30.969 -20.656 1 73.44 320 GLN A C 1
ATOM 2505 O O . GLN A 1 320 ? -17.188 -29.828 -21.078 1 73.44 320 GLN A O 1
ATOM 2510 N N . VAL A 1 321 ? -16.578 -31.844 -20.234 1 76.62 321 VAL A N 1
ATOM 2511 C CA . VAL A 1 321 ? -15.156 -31.578 -20.422 1 76.62 321 VAL A CA 1
ATOM 2512 C C . VAL A 1 321 ? -14.742 -31.938 -21.844 1 76.62 321 VAL A C 1
ATOM 2514 O O . VAL A 1 321 ? -14.891 -33.094 -22.281 1 76.62 321 VAL A O 1
ATOM 2517 N N . THR A 1 322 ? -14.25 -30.875 -22.516 1 78.25 322 THR A N 1
ATOM 2518 C CA . THR A 1 322 ? -13.914 -31.141 -23.922 1 78.25 322 THR A CA 1
ATOM 2519 C C . THR A 1 322 ? -12.406 -31.016 -24.141 1 78.25 322 THR A C 1
ATOM 2521 O O . THR A 1 322 ? -11.891 -31.453 -25.172 1 78.25 322 THR A O 1
ATOM 2524 N N . GLU A 1 323 ? -11.805 -30.375 -23.266 1 86.62 323 GLU A N 1
ATOM 2525 C CA . GLU A 1 323 ? -10.359 -30.188 -23.344 1 86.62 323 GLU A CA 1
ATOM 2526 C C . GLU A 1 323 ? -9.68 -30.469 -22.016 1 86.62 323 GLU A C 1
ATOM 2528 O O . GLU A 1 323 ? -10.195 -30.094 -20.953 1 86.62 323 GLU A O 1
ATOM 2533 N N . VAL A 1 324 ? -8.547 -31.219 -22.141 1 88.62 324 VAL A N 1
ATOM 2534 C CA . VAL A 1 324 ? -7.848 -31.578 -20.922 1 88.62 324 VAL A CA 1
ATOM 2535 C C . VAL A 1 324 ? -6.371 -31.188 -21.031 1 88.62 324 VAL A C 1
ATOM 2537 O O . VAL A 1 324 ? -5.828 -31.094 -22.125 1 88.62 324 VAL A O 1
ATOM 2540 N N . MET A 1 325 ? -5.793 -30.953 -19.875 1 90.62 325 MET A N 1
ATOM 2541 C CA . MET A 1 325 ? -4.359 -30.688 -19.781 1 90.62 325 MET A CA 1
ATOM 2542 C C . MET A 1 325 ? -3.699 -31.641 -18.797 1 90.62 325 MET A C 1
ATOM 2544 O O . MET A 1 325 ? -4.32 -32.062 -17.812 1 90.62 325 MET A O 1
ATOM 2548 N N . VAL A 1 326 ? -2.516 -32.031 -19.141 1 93.75 326 VAL A N 1
ATOM 2549 C CA . VAL A 1 326 ? -1.681 -32.844 -18.266 1 93.75 326 VAL A CA 1
ATOM 2550 C C . VAL A 1 326 ? -0.584 -31.969 -17.656 1 93.75 326 VAL A C 1
ATOM 2552 O O . VAL A 1 326 ? 0.122 -31.25 -18.359 1 93.75 326 VAL A O 1
ATOM 2555 N N . GLN A 1 327 ? -0.492 -31.969 -16.344 1 95.5 327 GLN A N 1
ATOM 2556 C CA . GLN A 1 327 ? 0.478 -31.141 -15.656 1 95.5 327 GLN A CA 1
ATOM 2557 C C . GLN A 1 327 ? 1.309 -31.953 -14.672 1 95.5 327 GLN A C 1
ATOM 2559 O O . GLN A 1 327 ? 0.794 -32.875 -14.031 1 95.5 327 GLN A O 1
ATOM 2564 N N . GLU A 1 328 ? 2.537 -31.609 -14.586 1 96.75 328 GLU A N 1
ATOM 2565 C CA . GLU A 1 328 ? 3.404 -32.219 -13.578 1 96.75 328 GLU A CA 1
ATOM 2566 C C . GLU A 1 328 ? 2.797 -32.094 -12.18 1 96.75 328 GLU A C 1
ATOM 2568 O O . GLU A 1 328 ? 2.377 -31 -11.781 1 96.75 328 GLU A O 1
ATOM 2573 N N . GLY A 1 329 ? 2.719 -33.25 -11.516 1 95.38 329 GLY A N 1
ATOM 2574 C CA . GLY A 1 329 ? 2.33 -33.219 -10.117 1 95.38 329 GLY A CA 1
ATOM 2575 C C . GLY A 1 329 ? 3.449 -32.75 -9.195 1 95.38 329 GLY A C 1
ATOM 2576 O O . GLY A 1 329 ? 4.582 -33.25 -9.305 1 95.38 329 GLY A O 1
ATOM 2577 N N . VAL A 1 330 ? 3.111 -31.797 -8.32 1 93.69 330 VAL A N 1
ATOM 2578 C CA . VAL A 1 330 ? 4.074 -31.281 -7.344 1 93.69 330 VAL A CA 1
ATOM 2579 C C . VAL A 1 330 ? 3.67 -31.734 -5.938 1 93.69 330 VAL A C 1
ATOM 2581 O O . VAL A 1 330 ? 2.562 -31.422 -5.484 1 93.69 330 VAL A O 1
ATOM 2584 N N . TYR A 1 331 ? 4.59 -32.438 -5.293 1 87.56 331 TYR A N 1
ATOM 2585 C CA . TYR A 1 331 ? 4.324 -32.844 -3.924 1 87.56 331 TYR A CA 1
ATOM 2586 C C . TYR A 1 331 ? 4.203 -31.656 -2.996 1 87.56 331 TYR A C 1
ATOM 2588 O O . TYR A 1 331 ? 4.707 -30.578 -3.305 1 87.56 331 TYR A O 1
ATOM 2596 N N . THR A 1 332 ? 3.414 -31.812 -1.949 1 83.69 332 THR A N 1
ATOM 2597 C CA . THR A 1 332 ? 3.449 -30.812 -0.881 1 83.69 332 THR A CA 1
ATOM 2598 C C . THR A 1 332 ? 4.039 -31.406 0.394 1 83.69 332 THR A C 1
ATOM 2600 O O . THR A 1 332 ? 3.562 -32.438 0.881 1 83.69 332 THR A O 1
ATOM 2603 N N . PHE A 1 333 ? 5.145 -30.828 0.899 1 73.19 333 PHE A N 1
ATOM 2604 C CA . PHE A 1 333 ? 5.77 -31.375 2.102 1 73.19 333 PHE A CA 1
ATOM 2605 C C . PHE A 1 333 ? 5.527 -30.453 3.293 1 73.19 333 PHE A C 1
ATOM 2607 O O . PHE A 1 333 ? 6.117 -30.641 4.359 1 73.19 333 PHE A O 1
ATOM 2614 N N . GLU A 1 334 ? 4.707 -29.5 3.029 1 76.19 334 GLU A N 1
ATOM 2615 C CA . GLU A 1 334 ? 4.301 -28.688 4.168 1 76.19 334 GLU A CA 1
ATOM 2616 C C . GLU A 1 334 ? 3.146 -29.344 4.93 1 76.19 334 GLU A C 1
ATOM 2618 O O . GLU A 1 334 ? 2.15 -29.75 4.324 1 76.19 334 GLU A O 1
ATOM 2623 N N . SER A 1 335 ? 3.488 -29.672 6.113 1 74.38 335 SER A N 1
ATOM 2624 C CA . SER A 1 335 ? 2.461 -30.281 6.949 1 74.38 335 SER A CA 1
ATOM 2625 C C . SER A 1 335 ? 2.285 -29.531 8.258 1 74.38 335 SER A C 1
ATOM 2627 O O . SER A 1 335 ? 3.217 -28.875 8.734 1 74.38 335 SER A O 1
ATOM 2629 N N . ILE A 1 336 ? 1.088 -29.422 8.547 1 67.75 336 ILE A N 1
ATOM 2630 C CA . ILE A 1 336 ? 0.741 -28.906 9.859 1 67.75 336 ILE A CA 1
ATOM 2631 C C . ILE A 1 336 ? 0.02 -29.969 10.672 1 67.75 336 ILE A C 1
ATOM 2633 O O . ILE A 1 336 ? -1.051 -30.438 10.273 1 67.75 336 ILE A O 1
ATOM 2637 N N . ASN A 1 337 ? 0.529 -30.266 11.852 1 68.38 337 ASN A N 1
ATOM 2638 C CA . ASN A 1 337 ? -0.045 -31.312 12.695 1 68.38 337 ASN A CA 1
ATOM 2639 C C . ASN A 1 337 ? -0.388 -32.562 11.883 1 68.38 337 ASN A C 1
ATOM 2641 O O . ASN A 1 337 ? -1.51 -33.062 11.961 1 68.38 337 ASN A O 1
ATOM 2645 N N . GLU A 1 338 ? 0.404 -32.969 10.938 1 68.62 338 GLU A N 1
ATOM 2646 C CA . GLU A 1 338 ? 0.318 -34.188 10.156 1 68.62 338 GLU A CA 1
ATOM 2647 C C . GLU A 1 338 ? -0.654 -34.031 8.992 1 68.62 338 GLU A C 1
ATOM 2649 O O . GLU A 1 338 ? -0.853 -34.969 8.211 1 68.62 338 GLU A O 1
ATOM 2654 N N . ALA A 1 339 ? -1.186 -32.844 8.938 1 76.56 339 ALA A N 1
ATOM 2655 C CA . ALA A 1 339 ? -2.09 -32.594 7.82 1 76.56 339 ALA A CA 1
ATOM 2656 C C . ALA A 1 339 ? -1.368 -31.859 6.691 1 76.56 339 ALA A C 1
ATOM 2658 O O . ALA A 1 339 ? -0.498 -31.031 6.938 1 76.56 339 ALA A O 1
ATOM 2659 N N . VAL A 1 340 ? -1.736 -32.25 5.469 1 80.62 340 VAL A N 1
ATOM 2660 C CA . VAL A 1 340 ? -1.109 -31.672 4.289 1 80.62 340 VAL A CA 1
ATOM 2661 C C . VAL A 1 340 ? -1.561 -30.219 4.133 1 80.62 340 VAL A C 1
ATOM 2663 O O . VAL A 1 340 ? -2.736 -29.906 4.34 1 80.62 340 VAL A O 1
ATOM 2666 N N . ALA A 1 341 ? -0.573 -29.359 3.836 1 86.06 341 ALA A N 1
ATOM 2667 C CA . ALA A 1 341 ? -0.88 -27.922 3.738 1 86.06 341 ALA A CA 1
ATOM 2668 C C . ALA A 1 341 ? -0.345 -27.344 2.436 1 86.06 341 ALA A C 1
ATOM 2670 O O . ALA A 1 341 ? 0.726 -27.734 1.964 1 86.06 341 ALA A O 1
ATOM 2671 N N . GLU A 1 342 ? -1.171 -26.5 1.869 1 89.56 342 GLU A N 1
ATOM 2672 C CA . GLU A 1 342 ? -0.778 -25.766 0.667 1 89.56 342 GLU A CA 1
ATOM 2673 C C . GLU A 1 342 ? -0.932 -24.266 0.861 1 89.56 342 GLU A C 1
ATOM 2675 O O . GLU A 1 342 ? -1.99 -23.797 1.283 1 89.56 342 GLU A O 1
ATOM 2680 N N . PRO A 1 343 ? 0.157 -23.578 0.563 1 93.38 343 PRO A N 1
ATOM 2681 C CA . PRO A 1 343 ? 0.032 -22.125 0.703 1 93.38 343 PRO A CA 1
ATOM 2682 C C . PRO A 1 343 ? -0.765 -21.484 -0.434 1 93.38 343 PRO A C 1
ATOM 2684 O O . PRO A 1 343 ? -0.62 -21.891 -1.593 1 93.38 343 PRO A O 1
ATOM 2687 N N . VAL A 1 344 ? -1.624 -20.594 -0.081 1 95.75 344 VAL A N 1
ATOM 2688 C CA . VAL A 1 344 ? -2.389 -19.781 -1.022 1 95.75 344 VAL A CA 1
ATOM 2689 C C . VAL A 1 344 ? -2.07 -18.297 -0.812 1 95.75 344 VAL A C 1
ATOM 2691 O O . VAL A 1 344 ? -2.184 -17.781 0.303 1 95.75 344 VAL A O 1
ATOM 2694 N N . ILE A 1 345 ? -1.634 -17.656 -1.862 1 98 345 ILE A N 1
ATOM 2695 C CA . ILE A 1 345 ? -1.207 -16.266 -1.782 1 98 345 ILE A CA 1
ATOM 2696 C C . ILE A 1 345 ? -2.275 -15.367 -2.391 1 98 345 ILE A C 1
ATOM 2698 O O . ILE A 1 345 ? -2.832 -15.68 -3.447 1 98 345 ILE A O 1
ATOM 2702 N N . TYR A 1 346 ? -2.611 -14.266 -1.703 1 98.62 346 TYR A N 1
ATOM 2703 C CA . TYR A 1 346 ? -3.598 -13.305 -2.182 1 98.62 346 TYR A CA 1
ATOM 2704 C C . TYR A 1 346 ? -2.934 -11.992 -2.562 1 98.62 346 TYR A C 1
ATOM 2706 O O . TYR A 1 346 ? -2.055 -11.5 -1.851 1 98.62 346 TYR A O 1
ATOM 2714 N N . MET A 1 347 ? -3.357 -11.477 -3.662 1 98.75 347 MET A N 1
ATOM 2715 C CA . MET A 1 347 ? -2.842 -10.211 -4.164 1 98.75 347 MET A CA 1
ATOM 2716 C C . MET A 1 347 ? -3.982 -9.273 -4.562 1 98.75 347 MET A C 1
ATOM 2718 O O . MET A 1 347 ? -5.039 -9.734 -5.004 1 98.75 347 MET A O 1
ATOM 2722 N N . ILE A 1 348 ? -3.904 -8.062 -4.359 1 98.69 348 ILE A N 1
ATOM 2723 C CA . ILE A 1 348 ? -4.68 -6.965 -4.938 1 98.69 348 ILE A CA 1
ATOM 2724 C C . ILE A 1 348 ? -3.779 -6.109 -5.824 1 98.69 348 ILE A C 1
ATOM 2726 O O . ILE A 1 348 ? -2.768 -5.578 -5.363 1 98.69 348 ILE A O 1
ATOM 2730 N N . ASP A 1 349 ? -4.195 -5.996 -7.109 1 97.5 349 ASP A N 1
ATOM 2731 C CA . ASP A 1 349 ? -3.18 -5.535 -8.055 1 97.5 349 ASP A CA 1
ATOM 2732 C C . ASP A 1 349 ? -1.911 -6.383 -7.949 1 97.5 349 ASP A C 1
ATOM 2734 O O . ASP A 1 349 ? -1.982 -7.605 -7.824 1 97.5 349 ASP A O 1
ATOM 2738 N N . HIS A 1 350 ? -0.733 -5.805 -8.086 1 97.62 350 HIS A N 1
ATOM 2739 C CA . HIS A 1 350 ? 0.485 -6.605 -8.031 1 97.62 350 HIS A CA 1
ATOM 2740 C C . HIS A 1 350 ? 1.044 -6.652 -6.609 1 97.62 350 HIS A C 1
ATOM 2742 O O . HIS A 1 350 ? 2.168 -7.113 -6.395 1 97.62 350 HIS A O 1
ATOM 2748 N N . TYR A 1 351 ? 0.262 -6.246 -5.555 1 98.38 351 TYR A N 1
ATOM 2749 C CA . TYR A 1 351 ? 0.712 -6.238 -4.168 1 98.38 351 TYR A CA 1
ATOM 2750 C C . TYR A 1 351 ? 0.3 -7.523 -3.455 1 98.38 351 TYR A C 1
ATOM 2752 O O . TYR A 1 351 ? -0.886 -7.855 -3.404 1 98.38 351 TYR A O 1
ATOM 2760 N N . VAL A 1 352 ? 1.264 -8.219 -2.865 1 98.5 352 VAL A N 1
ATOM 2761 C CA . VAL A 1 352 ? 0.97 -9.39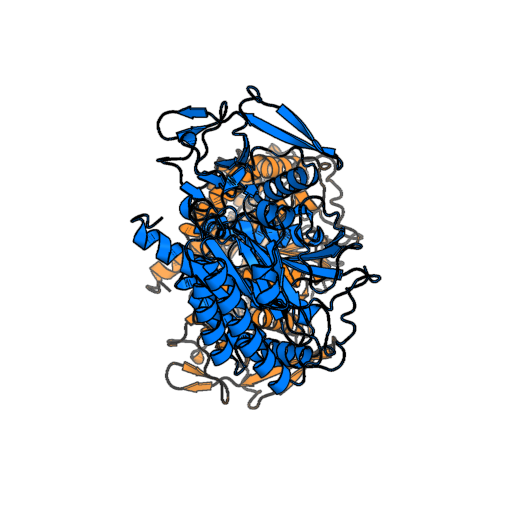1 -2.037 1 98.5 352 VAL A CA 1
ATOM 2762 C C . VAL A 1 352 ? 0.438 -8.938 -0.679 1 98.5 352 VAL A C 1
ATOM 2764 O O . VAL A 1 352 ? 1.146 -8.273 0.083 1 98.5 352 VAL A O 1
ATOM 2767 N N . VAL A 1 353 ? -0.789 -9.281 -0.339 1 98.25 353 VAL A N 1
ATOM 2768 C CA . VAL A 1 353 ? -1.415 -8.727 0.854 1 98.25 353 VAL A CA 1
ATOM 2769 C C . VAL A 1 353 ? -1.513 -9.797 1.938 1 98.25 353 VAL A C 1
ATOM 2771 O O . VAL A 1 353 ? -1.954 -9.516 3.055 1 98.25 353 VAL A O 1
ATOM 2774 N N . GLY A 1 354 ? -1.134 -11.039 1.588 1 96.56 354 GLY A N 1
ATOM 2775 C CA . GLY A 1 354 ? -1.129 -12.117 2.566 1 96.56 354 GLY A CA 1
ATOM 2776 C C . GLY A 1 354 ? -1.365 -13.484 1.951 1 96.56 354 GLY A C 1
ATOM 2777 O O . GLY A 1 354 ? -1.332 -13.633 0.728 1 96.56 354 GLY A O 1
ATOM 2778 N N . GLY A 1 355 ? -1.476 -14.398 2.818 1 95.5 355 GLY A N 1
ATOM 2779 C CA . GLY A 1 355 ? -1.748 -15.781 2.443 1 95.5 355 GLY A CA 1
ATOM 2780 C C . GLY A 1 355 ? -2.135 -16.656 3.621 1 95.5 355 GLY A C 1
ATOM 2781 O O . GLY A 1 355 ? -2.191 -16.188 4.758 1 95.5 355 GLY A O 1
ATOM 2782 N N . PHE A 1 356 ? -2.498 -17.812 3.289 1 94 356 PHE A N 1
ATOM 2783 C CA . PHE A 1 356 ? -2.832 -18.812 4.297 1 94 356 PHE A CA 1
ATOM 2784 C C . PHE A 1 356 ? -2.516 -20.219 3.789 1 94 356 PHE A C 1
ATOM 2786 O O . PHE A 1 356 ? -2.293 -20.406 2.594 1 94 356 PHE A O 1
ATOM 2793 N N . TYR A 1 357 ? -2.455 -21.141 4.723 1 90.31 357 TYR A N 1
ATOM 2794 C CA . TYR A 1 357 ? -2.311 -22.547 4.387 1 90.31 357 TYR A CA 1
ATOM 2795 C C . TYR A 1 357 ? -3.668 -23.234 4.348 1 90.31 357 TYR A C 1
ATOM 2797 O O . TYR A 1 357 ? -4.469 -23.094 5.273 1 90.31 357 TYR A O 1
ATOM 2805 N N . ARG A 1 358 ? -3.967 -23.875 3.275 1 88.19 358 ARG A N 1
ATOM 2806 C CA . ARG A 1 358 ? -5.086 -24.812 3.24 1 88.19 358 ARG A CA 1
ATOM 2807 C C . ARG A 1 358 ? -4.68 -26.172 3.803 1 88.19 358 ARG A C 1
ATOM 2809 O O . ARG A 1 358 ? -3.836 -26.859 3.227 1 88.19 358 ARG A O 1
ATOM 2816 N N . VAL A 1 359 ? -5.246 -26.484 4.887 1 83.69 359 VAL A N 1
ATOM 2817 C CA . VAL A 1 359 ? -4.871 -27.719 5.578 1 83.69 359 VAL A CA 1
ATOM 2818 C C . VAL A 1 359 ? -5.977 -28.766 5.418 1 83.69 359 VAL A C 1
ATOM 2820 O O . VAL A 1 359 ? -7.145 -28.484 5.68 1 83.69 359 VAL A O 1
ATOM 2823 N N . HIS A 1 360 ? -5.535 -29.875 4.91 1 79.81 360 HIS A N 1
ATOM 2824 C CA . HIS A 1 360 ? -6.477 -30.969 4.73 1 79.81 360 HIS A CA 1
ATOM 2825 C C . HIS A 1 360 ? -6.066 -32.188 5.559 1 79.81 360 HIS A C 1
ATOM 2827 O O . HIS A 1 360 ? -4.91 -32.594 5.523 1 79.81 360 HIS A O 1
ATOM 2833 N N . THR A 1 361 ? -6.938 -32.719 6.312 1 74.56 361 THR A N 1
ATOM 2834 C CA . THR A 1 361 ? -6.617 -33.875 7.129 1 74.56 361 THR A CA 1
ATOM 2835 C C . THR A 1 361 ? -6.875 -35.188 6.355 1 74.56 361 THR A C 1
ATOM 2837 O O . THR A 1 361 ? -6.262 -36.219 6.641 1 74.56 361 THR A O 1
ATOM 2840 N N . GLY A 1 362 ? -7.633 -35.219 5.375 1 72.06 362 GLY A N 1
ATOM 2841 C CA . GLY A 1 362 ? -8.008 -36.469 4.723 1 72.06 362 GLY A CA 1
ATOM 2842 C C . GLY A 1 362 ? -7.406 -36.625 3.34 1 72.06 362 GLY A C 1
ATOM 2843 O O . GLY A 1 362 ? -7.781 -37.531 2.594 1 72.06 362 GLY A O 1
ATOM 2844 N N . ARG A 1 363 ? -6.473 -35.781 3.027 1 75.81 363 ARG A N 1
ATOM 2845 C CA . ARG A 1 363 ? -5.895 -35.875 1.69 1 75.81 363 ARG A CA 1
ATOM 2846 C C . ARG A 1 363 ? -4.383 -36.094 1.762 1 75.81 363 ARG A C 1
ATOM 2848 O O . ARG A 1 363 ? -3.746 -35.719 2.75 1 75.81 363 ARG A O 1
ATOM 2855 N N . GLY A 1 364 ? -3.93 -36.75 0.694 1 75.38 364 GLY A N 1
ATOM 2856 C CA . GLY A 1 364 ? -2.514 -37.062 0.642 1 75.38 364 GLY A CA 1
ATOM 2857 C C . GLY A 1 364 ? -1.667 -35.969 0.04 1 75.38 364 GLY A C 1
ATOM 2858 O O . GLY A 1 364 ? -2.199 -35 -0.5 1 75.38 364 GLY A O 1
ATOM 2859 N N . ILE A 1 365 ? -0.382 -36.094 0.157 1 74.38 365 ILE A N 1
ATOM 2860 C CA . ILE A 1 365 ? 0.621 -35.125 -0.247 1 74.38 365 ILE A CA 1
ATOM 2861 C C . ILE A 1 365 ? 0.644 -35 -1.769 1 74.38 365 ILE A C 1
ATOM 2863 O O . ILE A 1 365 ? 1.19 -34.031 -2.314 1 74.38 365 ILE A O 1
ATOM 2867 N N . ASP A 1 366 ? 0.03 -35.906 -2.516 1 76.62 366 ASP A N 1
ATOM 2868 C CA . ASP A 1 366 ? 0.051 -35.938 -3.975 1 76.62 366 ASP A CA 1
ATOM 2869 C C . ASP A 1 366 ? -1.342 -35.688 -4.547 1 76.62 366 ASP A C 1
ATOM 2871 O O . ASP A 1 366 ? -1.584 -35.938 -5.73 1 76.62 366 ASP A O 1
ATOM 2875 N N . GLU A 1 367 ? -2.227 -35.219 -3.684 1 76.75 367 GLU A N 1
ATOM 2876 C CA . GLU A 1 367 ? -3.609 -35.031 -4.121 1 76.75 367 GLU A CA 1
ATOM 2877 C C . GLU A 1 367 ? -3.986 -33.562 -4.203 1 76.75 367 GLU A C 1
ATOM 2879 O O . GLU A 1 367 ? -3.281 -32.719 -3.67 1 76.75 367 GLU A O 1
ATOM 2884 N N . ASN A 1 368 ? -5.082 -33.469 -4.996 1 70.62 368 ASN A N 1
ATOM 2885 C CA . ASN A 1 368 ? -5.652 -32.125 -5.066 1 70.62 368 ASN A CA 1
ATOM 2886 C C . ASN A 1 368 ? -6.344 -31.75 -3.76 1 70.62 368 ASN A C 1
ATOM 2888 O O . ASN A 1 368 ? -7.223 -32.469 -3.283 1 70.62 368 ASN A O 1
ATOM 2892 N N . LEU A 1 369 ? -5.941 -30.594 -3.254 1 69.88 369 LEU A N 1
ATOM 2893 C CA . LEU A 1 369 ? -6.477 -30.203 -1.956 1 69.88 369 LEU A CA 1
ATOM 2894 C C . LEU A 1 369 ? -7.676 -29.281 -2.123 1 69.88 369 LEU A C 1
ATOM 2896 O O . LEU A 1 369 ? -8.375 -28.984 -1.153 1 69.88 369 LEU A O 1
ATOM 2900 N N . ASN A 1 370 ? -7.848 -28.75 -3.305 1 66.75 370 ASN A N 1
ATOM 2901 C CA . ASN A 1 370 ? -9.016 -27.938 -3.605 1 66.75 370 ASN A CA 1
ATOM 2902 C C . ASN A 1 370 ? -10.141 -28.766 -4.23 1 66.75 370 ASN A C 1
ATOM 2904 O O . ASN A 1 370 ? -10.289 -28.781 -5.453 1 66.75 370 ASN A O 1
ATOM 2908 N N . ALA A 1 371 ? -10.797 -29.578 -3.42 1 64.75 371 ALA A N 1
ATOM 2909 C CA . ALA A 1 371 ? -11.867 -30.438 -3.912 1 64.75 371 ALA A CA 1
ATOM 2910 C C . ALA A 1 371 ? -13.195 -30.109 -3.238 1 64.75 371 ALA A C 1
ATOM 2912 O O . ALA A 1 371 ? -13.219 -29.609 -2.109 1 64.75 371 ALA A O 1
ATOM 2913 N N . PRO A 1 372 ? -14.18 -30.234 -4 1 59.44 372 PRO A N 1
ATOM 2914 C CA . PRO A 1 372 ? -15.492 -29.969 -3.396 1 59.44 372 PRO A CA 1
ATOM 2915 C C . PRO A 1 372 ? -15.703 -30.75 -2.102 1 59.44 372 PRO A C 1
ATOM 2917 O O . PRO A 1 372 ? -15.344 -31.938 -2.02 1 59.44 372 PRO A O 1
ATOM 2920 N N . GLY A 1 373 ? -16.219 -30.125 -1.213 1 55.56 373 GLY A N 1
ATOM 2921 C CA . GLY A 1 373 ? -16.578 -30.781 0.03 1 55.56 373 GLY A CA 1
ATOM 2922 C C . GLY A 1 373 ? -15.43 -30.875 1.018 1 55.56 373 GLY A C 1
ATOM 2923 O O . GLY A 1 373 ? -15.609 -31.328 2.148 1 55.56 373 GLY A O 1
ATOM 2924 N N . MET A 1 374 ? -14.344 -30.531 0.565 1 58.38 374 MET A N 1
ATOM 2925 C CA . MET A 1 374 ? -13.188 -30.719 1.434 1 58.38 374 MET A CA 1
ATOM 2926 C C . MET A 1 374 ? -13.133 -29.656 2.518 1 58.38 374 MET A C 1
ATOM 2928 O O . MET A 1 374 ? -13.414 -28.484 2.252 1 58.38 374 MET A O 1
ATOM 2932 N N . GLN A 1 375 ? -13.125 -30.156 3.65 1 64.31 375 GLN A N 1
ATOM 2933 C CA . GLN A 1 375 ? -12.938 -29.281 4.797 1 64.31 375 GLN A CA 1
ATOM 2934 C C . GLN A 1 375 ? -11.469 -28.922 4.984 1 64.31 375 GLN A C 1
ATOM 2936 O O . GLN A 1 375 ? -10.609 -29.812 4.977 1 64.31 375 GLN A O 1
ATOM 2941 N N . PHE A 1 376 ? -11.211 -27.688 4.773 1 68.62 376 PHE A N 1
ATOM 2942 C CA . PHE A 1 376 ? -9.859 -27.234 5.102 1 68.62 376 PHE A CA 1
ATOM 2943 C C . PHE A 1 376 ? -9.883 -26.25 6.25 1 68.62 376 PHE A C 1
ATOM 2945 O O . PHE A 1 376 ? -10.922 -25.641 6.539 1 68.62 376 PHE A O 1
ATOM 2952 N N . VAL A 1 377 ? -8.805 -26.344 7.012 1 72.12 377 VAL A N 1
ATOM 2953 C CA . VAL A 1 377 ? -8.602 -25.344 8.047 1 72.12 377 VAL A CA 1
ATOM 2954 C C . VAL A 1 377 ? -7.562 -24.328 7.582 1 72.12 377 VAL A C 1
ATOM 2956 O O . VAL A 1 377 ? -6.402 -24.672 7.355 1 72.12 377 VAL A O 1
ATOM 2959 N N . PRO A 1 378 ? -8.117 -23.109 7.34 1 78.75 378 PRO A N 1
ATOM 2960 C CA . PRO A 1 378 ? -7.16 -22.078 6.945 1 78.75 378 PRO A CA 1
ATOM 2961 C C . PRO A 1 378 ? -6.289 -21.609 8.109 1 78.75 378 PRO A C 1
ATOM 2963 O O . PRO A 1 378 ? -6.789 -21.422 9.219 1 78.75 378 PRO A O 1
ATOM 2966 N N . LEU A 1 379 ? -4.977 -21.594 7.832 1 81.56 379 LEU A N 1
ATOM 2967 C CA . LEU A 1 379 ? -4.027 -21.016 8.781 1 81.56 379 LEU A CA 1
ATOM 2968 C C . LEU A 1 379 ? -3.32 -19.812 8.172 1 81.56 379 LEU A C 1
ATOM 2970 O O . LEU A 1 379 ? -2.42 -19.969 7.344 1 81.56 379 LEU A O 1
ATOM 2974 N N . ALA A 1 380 ? -3.697 -18.703 8.695 1 84.19 380 ALA A N 1
ATOM 2975 C CA . ALA A 1 380 ? -3.182 -17.469 8.125 1 84.19 380 ALA A CA 1
ATOM 2976 C C . ALA A 1 380 ? -1.683 -17.328 8.375 1 84.19 380 ALA A C 1
ATOM 2978 O O . ALA A 1 380 ? -1.182 -17.734 9.43 1 84.19 380 ALA A O 1
ATOM 2979 N N . PHE A 1 381 ? -1.058 -16.766 7.41 1 88.75 381 PHE A N 1
ATOM 2980 C CA . PHE A 1 381 ? 0.344 -16.422 7.609 1 88.75 381 PHE A CA 1
ATOM 2981 C C . PHE A 1 381 ? 0.506 -15.484 8.805 1 88.75 381 PHE A C 1
ATOM 2983 O O . PHE A 1 381 ? -0.276 -14.547 8.984 1 88.75 381 PHE A O 1
ATOM 2990 N N . GLU A 1 382 ? 1.482 -15.734 9.523 1 84.75 382 GLU A N 1
ATOM 2991 C CA . GLU A 1 382 ? 1.763 -14.883 10.672 1 84.75 382 GLU A CA 1
ATOM 2992 C C . GLU A 1 382 ? 2.518 -13.617 10.258 1 84.75 382 GLU A C 1
ATOM 2994 O O . GLU A 1 382 ? 2.316 -12.547 10.828 1 84.75 382 GLU A O 1
ATOM 2999 N N . ASP A 1 383 ? 3.365 -13.828 9.25 1 86.94 383 ASP A N 1
ATOM 3000 C CA . ASP A 1 383 ? 4.16 -12.719 8.734 1 86.94 383 ASP A CA 1
ATOM 3001 C C . ASP A 1 383 ? 3.711 -12.328 7.332 1 86.94 383 ASP A C 1
ATOM 3003 O O . ASP A 1 383 ? 3.115 -13.133 6.617 1 86.94 383 ASP A O 1
ATOM 3007 N N . THR A 1 384 ? 4.031 -11.062 7.059 1 88.38 384 THR A N 1
ATOM 3008 C CA . THR A 1 384 ? 3.762 -10.617 5.695 1 88.38 384 THR A CA 1
ATOM 3009 C C . THR A 1 384 ? 4.785 -11.203 4.727 1 88.38 384 THR A C 1
ATOM 3011 O O . THR A 1 384 ? 5.785 -11.789 5.152 1 88.38 384 THR A O 1
ATOM 3014 N N . CYS A 1 385 ? 4.543 -11.016 3.512 1 89.75 385 CYS A N 1
ATOM 3015 C CA . CYS A 1 385 ? 5.445 -11.5 2.475 1 89.75 385 CYS A CA 1
ATOM 3016 C C . CYS A 1 385 ? 6.391 -10.391 2.016 1 89.75 385 CYS A C 1
ATOM 3018 O O . CYS A 1 385 ? 6.984 -10.484 0.94 1 89.75 385 CYS A O 1
ATOM 3020 N N . LEU A 1 386 ? 6.574 -9.367 2.834 1 92.81 386 LEU A N 1
ATOM 3021 C CA . LEU A 1 386 ? 7.23 -8.172 2.33 1 92.81 386 LEU A CA 1
ATOM 3022 C C . LEU A 1 386 ? 8.57 -7.953 3.021 1 92.81 386 LEU A C 1
ATOM 3024 O O . LEU A 1 386 ? 9.383 -7.137 2.574 1 92.81 386 LEU A O 1
ATOM 3028 N N . LEU A 1 387 ? 8.867 -8.734 4.059 1 92.94 387 LEU A N 1
ATOM 3029 C CA . LEU A 1 387 ? 10.016 -8.398 4.895 1 92.94 387 LEU A CA 1
ATOM 3030 C C . LEU A 1 387 ? 10.969 -9.578 5.012 1 92.94 387 LEU A C 1
ATOM 3032 O O . LEU A 1 387 ? 11.203 -10.086 6.109 1 92.94 387 LEU A O 1
ATOM 3036 N N . PRO A 1 388 ? 11.57 -9.953 3.893 1 92.62 388 PRO A N 1
ATOM 3037 C CA . PRO A 1 388 ? 12.586 -11 4.035 1 92.62 388 PRO A CA 1
ATOM 3038 C C . PRO A 1 388 ? 13.797 -10.547 4.848 1 92.62 388 PRO A C 1
ATOM 3040 O O . PRO A 1 388 ? 14.062 -9.344 4.945 1 92.62 388 PRO A O 1
ATOM 3043 N N . ASP A 1 389 ? 14.414 -11.461 5.453 1 88.94 389 ASP A N 1
ATOM 3044 C CA . ASP A 1 389 ? 15.57 -11.18 6.297 1 88.94 389 ASP A CA 1
ATOM 3045 C C . ASP A 1 389 ? 16.781 -12 5.863 1 88.94 389 ASP A C 1
ATOM 3047 O O . ASP A 1 389 ? 16.891 -13.18 6.207 1 88.94 389 ASP A O 1
ATOM 3051 N N . ARG A 1 390 ? 17.719 -11.359 5.301 1 82.94 390 ARG A N 1
ATOM 3052 C CA . ARG A 1 390 ? 18.891 -12.039 4.777 1 82.94 390 ARG A CA 1
ATOM 3053 C C . ARG A 1 390 ? 19.75 -12.594 5.914 1 82.94 390 ARG A C 1
ATOM 3055 O O . ARG A 1 390 ? 20.5 -13.555 5.723 1 82.94 390 ARG A O 1
ATOM 3062 N N . GLU A 1 391 ? 19.609 -11.945 6.988 1 79.88 391 GLU A N 1
ATOM 3063 C CA . GLU A 1 391 ? 20.453 -12.328 8.109 1 79.88 391 GLU A CA 1
ATOM 3064 C C . GLU A 1 391 ? 19.781 -13.398 8.969 1 79.88 391 GLU A C 1
ATOM 3066 O O . GLU A 1 391 ? 20.406 -13.938 9.891 1 79.88 391 GLU A O 1
ATOM 3071 N N . ALA A 1 392 ? 18.609 -13.672 8.633 1 82 392 ALA A N 1
ATOM 3072 C CA . ALA A 1 392 ? 17.891 -14.656 9.438 1 82 392 ALA A CA 1
ATOM 3073 C C . ALA A 1 392 ? 18.344 -16.078 9.117 1 82 392 ALA A C 1
ATOM 3075 O O . ALA A 1 392 ? 19.047 -16.297 8.125 1 82 392 ALA A O 1
ATOM 3076 N N . ARG A 1 393 ? 17.984 -16.984 10.016 1 77.56 393 ARG A N 1
ATOM 3077 C CA . ARG A 1 393 ? 18.281 -18.406 9.82 1 77.56 393 ARG A CA 1
ATOM 3078 C C . ARG A 1 393 ? 17.594 -18.938 8.578 1 77.56 393 ARG A C 1
ATOM 3080 O O . ARG A 1 393 ? 16.469 -18.547 8.258 1 77.56 393 ARG A O 1
ATOM 3087 N N . PRO A 1 394 ? 18.344 -19.844 7.98 1 71.56 394 PRO A N 1
ATOM 3088 C CA . PRO A 1 394 ? 17.719 -20.453 6.809 1 71.56 394 PRO A CA 1
ATOM 3089 C C . PRO A 1 394 ? 16.359 -21.078 7.121 1 71.56 394 PRO A C 1
ATOM 3091 O O . PRO A 1 394 ? 16.188 -21.672 8.188 1 71.56 394 PRO A O 1
ATOM 3094 N N . GLY A 1 395 ? 15.484 -20.828 6.316 1 75.19 395 GLY A N 1
ATOM 3095 C CA . GLY A 1 395 ? 14.18 -21.453 6.441 1 75.19 395 GLY A CA 1
ATOM 3096 C C . GLY A 1 395 ? 13.219 -20.656 7.309 1 75.19 395 GLY A C 1
ATOM 3097 O O . GLY A 1 395 ? 12.141 -21.141 7.652 1 75.19 395 GLY A O 1
ATOM 3098 N N . CYS A 1 396 ? 13.586 -19.5 7.656 1 84.31 396 CYS A N 1
ATOM 3099 C CA . CYS A 1 396 ? 12.664 -18.688 8.453 1 84.31 396 CYS A CA 1
ATOM 3100 C C . CYS A 1 396 ? 11.414 -18.359 7.652 1 84.31 396 CYS A C 1
ATOM 3102 O O . CYS A 1 396 ? 11.453 -18.297 6.422 1 84.31 396 CYS A O 1
ATOM 3104 N N . SER A 1 397 ? 10.273 -18.172 8.344 1 87.62 397 SER A N 1
ATOM 3105 C CA . SER A 1 397 ? 8.977 -17.984 7.711 1 87.62 397 SER A CA 1
ATOM 3106 C C . SER A 1 397 ? 8.969 -16.734 6.84 1 87.62 397 SER A C 1
ATOM 3108 O O . SER A 1 397 ? 8.391 -16.734 5.75 1 87.62 397 SER A O 1
ATOM 3110 N N . ALA A 1 398 ? 9.633 -15.711 7.316 1 90.38 398 ALA A N 1
ATOM 3111 C CA . ALA A 1 398 ? 9.641 -14.453 6.57 1 90.38 398 ALA A CA 1
ATOM 3112 C C . ALA A 1 398 ? 10.25 -14.641 5.184 1 90.38 398 ALA A C 1
ATOM 3114 O O . ALA A 1 398 ? 9.711 -14.148 4.188 1 90.38 398 ALA A O 1
ATOM 3115 N N . ASN A 1 399 ? 11.352 -15.367 5.129 1 92.88 399 ASN A N 1
ATOM 3116 C CA . ASN A 1 399 ? 12.016 -15.617 3.855 1 92.88 399 ASN A CA 1
ATOM 3117 C C . ASN A 1 399 ? 11.188 -16.547 2.965 1 92.88 399 ASN A C 1
ATOM 3119 O O . ASN A 1 399 ? 11.094 -16.328 1.756 1 92.88 399 ASN A O 1
ATOM 3123 N N . ARG A 1 400 ? 10.602 -17.516 3.562 1 92.5 400 ARG A N 1
ATOM 3124 C CA . ARG A 1 400 ? 9.734 -18.438 2.838 1 92.5 400 ARG A CA 1
ATOM 3125 C C . ARG A 1 400 ? 8.539 -17.703 2.238 1 92.5 400 ARG A C 1
ATOM 3127 O O . ARG A 1 400 ? 8.195 -17.922 1.075 1 92.5 400 ARG A O 1
ATOM 3134 N N . PHE A 1 401 ? 7.945 -16.859 3.037 1 94.44 401 PHE A N 1
ATOM 3135 C CA . PHE A 1 401 ? 6.762 -16.141 2.586 1 94.44 401 PHE A CA 1
ATOM 3136 C C . PHE A 1 401 ? 7.117 -15.156 1.479 1 94.44 401 PHE A C 1
ATOM 3138 O O . PHE A 1 401 ? 6.324 -14.93 0.562 1 94.44 401 PHE A O 1
ATOM 3145 N N . TYR A 1 402 ? 8.32 -14.578 1.584 1 96.62 402 TYR A N 1
ATOM 3146 C CA . TYR A 1 402 ? 8.75 -13.727 0.48 1 96.62 402 TYR A CA 1
ATOM 3147 C C . TYR A 1 402 ? 8.891 -14.531 -0.806 1 96.62 402 TYR A C 1
ATOM 3149 O O . TYR A 1 402 ? 8.469 -14.086 -1.875 1 96.62 402 TYR A O 1
ATOM 3157 N N . ALA A 1 403 ? 9.484 -15.688 -0.677 1 96.56 403 ALA A N 1
ATOM 3158 C CA . ALA A 1 403 ? 9.633 -16.562 -1.844 1 96.56 403 ALA A CA 1
ATOM 3159 C C . ALA A 1 403 ? 8.273 -16.938 -2.424 1 96.56 403 ALA A C 1
ATOM 3161 O O . ALA A 1 403 ? 8.086 -16.922 -3.643 1 96.56 403 ALA A O 1
ATOM 3162 N N . TYR A 1 404 ? 7.305 -17.281 -1.542 1 97.12 404 TYR A N 1
ATOM 3163 C CA . TYR A 1 404 ? 5.945 -17.562 -1.995 1 97.12 404 TYR A CA 1
ATOM 3164 C C . TYR A 1 404 ? 5.375 -16.375 -2.771 1 97.12 404 TYR A C 1
ATOM 3166 O O . TYR A 1 404 ? 4.781 -16.562 -3.836 1 97.12 404 TYR A O 1
ATOM 3174 N N . GLY A 1 405 ? 5.598 -15.203 -2.221 1 98.19 405 GLY A N 1
ATOM 3175 C CA . GLY A 1 405 ? 5.102 -13.992 -2.859 1 98.19 405 GLY A CA 1
ATOM 3176 C C . GLY A 1 405 ? 5.699 -13.758 -4.234 1 98.19 405 GLY A C 1
ATOM 3177 O O . GLY A 1 405 ? 5.008 -13.297 -5.145 1 98.19 405 GLY A O 1
ATOM 3178 N N . VAL A 1 406 ? 6.988 -14.039 -4.359 1 98.56 406 VAL A N 1
ATOM 3179 C CA . VAL A 1 406 ? 7.664 -13.859 -5.641 1 98.56 406 VAL A CA 1
ATOM 3180 C C . VAL A 1 406 ? 7.059 -14.797 -6.684 1 98.56 406 VAL A C 1
ATOM 3182 O O . VAL A 1 406 ? 6.688 -14.359 -7.777 1 98.56 406 VAL A O 1
ATOM 3185 N N . ILE A 1 407 ? 6.887 -16.047 -6.344 1 98.62 407 ILE A N 1
ATOM 3186 C CA . ILE A 1 407 ? 6.352 -17.031 -7.277 1 98.62 407 ILE A CA 1
ATOM 3187 C C . ILE A 1 407 ? 4.91 -16.688 -7.633 1 98.62 407 ILE A C 1
ATOM 3189 O O . ILE A 1 407 ? 4.504 -16.797 -8.789 1 98.62 407 ILE A O 1
ATOM 3193 N N . ALA A 1 408 ? 4.172 -16.25 -6.652 1 98.75 408 ALA A N 1
ATOM 3194 C CA . ALA A 1 408 ? 2.793 -15.844 -6.906 1 98.75 408 ALA A CA 1
ATOM 3195 C C . ALA A 1 408 ? 2.74 -14.68 -7.891 1 98.75 408 ALA A C 1
ATOM 3197 O O . ALA A 1 408 ? 1.881 -14.641 -8.773 1 98.75 408 ALA A O 1
ATOM 3198 N N . ARG A 1 409 ? 3.617 -13.734 -7.723 1 98.81 409 ARG A N 1
ATOM 3199 C CA . ARG A 1 409 ? 3.637 -12.578 -8.609 1 98.81 409 ARG A CA 1
ATOM 3200 C C . ARG A 1 409 ? 4.074 -12.969 -10.016 1 98.81 409 ARG A C 1
ATOM 3202 O O . ARG A 1 409 ? 3.639 -12.359 -10.992 1 98.81 409 ARG A O 1
ATOM 3209 N N . LEU A 1 410 ? 4.922 -13.984 -10.133 1 98.88 410 LEU A N 1
ATOM 3210 C CA . LEU A 1 410 ? 5.234 -14.508 -11.461 1 98.88 410 LEU A CA 1
ATOM 3211 C C . LEU A 1 410 ? 3.986 -15.078 -12.133 1 98.88 410 LEU A C 1
ATOM 3213 O O . LEU A 1 410 ? 3.758 -14.852 -13.32 1 98.88 410 LEU A O 1
ATOM 3217 N N . ALA A 1 411 ? 3.217 -15.82 -11.344 1 98.81 411 ALA A N 1
ATOM 3218 C CA . ALA A 1 411 ? 1.963 -16.359 -11.867 1 98.81 411 ALA A CA 1
ATOM 3219 C C . ALA A 1 411 ? 1.013 -15.227 -12.266 1 98.81 411 ALA A C 1
ATOM 3221 O O . ALA A 1 411 ? 0.31 -15.336 -13.273 1 98.81 411 ALA A O 1
ATOM 3222 N N . LEU A 1 412 ? 0.977 -14.211 -11.5 1 98.81 412 LEU A N 1
ATOM 3223 C CA . LEU A 1 412 ? 0.174 -13.031 -11.797 1 98.81 412 LEU A CA 1
ATOM 3224 C C . LEU A 1 412 ? 0.615 -12.398 -13.117 1 98.81 412 LEU A C 1
ATOM 3226 O O . LEU A 1 412 ? -0.222 -12 -13.93 1 98.81 412 LEU A O 1
ATOM 3230 N N . LEU A 1 413 ? 1.932 -12.242 -13.273 1 98.75 413 LEU A N 1
ATOM 3231 C CA . LEU A 1 413 ? 2.473 -11.688 -14.516 1 98.75 413 LEU A CA 1
ATOM 3232 C C . LEU A 1 413 ? 2.053 -12.531 -15.711 1 98.75 413 LEU A C 1
ATOM 3234 O O . LEU A 1 413 ? 1.688 -11.992 -16.766 1 98.75 413 LEU A O 1
ATOM 3238 N N . ALA A 1 414 ? 2.078 -13.82 -15.555 1 98.69 414 ALA A N 1
ATOM 3239 C CA . ALA A 1 414 ? 1.615 -14.719 -16.609 1 98.69 414 ALA A CA 1
ATOM 3240 C C . ALA A 1 414 ? 0.144 -14.477 -16.938 1 98.69 414 ALA A C 1
ATOM 3242 O O . ALA A 1 414 ? -0.251 -14.484 -18.094 1 98.69 414 ALA A O 1
ATOM 3243 N N . ALA A 1 415 ? -0.656 -14.289 -15.898 1 98.19 415 ALA A N 1
ATOM 3244 C CA . ALA A 1 415 ? -2.076 -14.008 -16.094 1 98.19 415 ALA A CA 1
ATOM 3245 C C . ALA A 1 415 ? -2.273 -12.703 -16.859 1 98.19 415 ALA A C 1
ATOM 3247 O O . ALA A 1 415 ? -3.16 -12.609 -17.719 1 98.19 415 ALA A O 1
ATOM 3248 N N . ALA A 1 416 ? -1.48 -11.727 -16.547 1 97.75 416 ALA A N 1
ATOM 3249 C CA . ALA A 1 416 ? -1.541 -10.453 -17.266 1 97.75 416 ALA A CA 1
ATOM 3250 C C . ALA A 1 416 ? -1.254 -10.648 -18.75 1 97.75 416 ALA A C 1
ATOM 3252 O O . ALA A 1 416 ? -1.993 -10.156 -19.609 1 97.75 416 ALA A O 1
ATOM 3253 N N . GLN A 1 417 ? -0.22 -11.414 -19.047 1 97.31 417 GLN A N 1
ATOM 3254 C CA . GLN A 1 417 ? 0.17 -11.672 -20.422 1 97.31 417 GLN A CA 1
ATOM 3255 C C . GLN A 1 417 ? -0.897 -12.477 -21.156 1 97.31 417 GLN A C 1
ATOM 3257 O O . GLN A 1 417 ? -1.196 -12.203 -22.312 1 97.31 417 GLN A O 1
ATOM 3262 N N . GLU A 1 418 ? -1.413 -13.398 -20.484 1 95.88 418 GLU A N 1
ATOM 3263 C CA . GLU A 1 418 ? -2.482 -14.234 -21.016 1 95.88 418 GLU A CA 1
ATOM 3264 C C . GLU A 1 418 ? -3.688 -13.391 -21.438 1 95.88 418 GLU A C 1
ATOM 3266 O O . GLU A 1 418 ? -4.215 -13.547 -22.531 1 95.88 418 GLU A O 1
ATOM 3271 N N . LEU A 1 419 ? -4.121 -12.516 -20.562 1 94.88 419 LEU A N 1
ATOM 3272 C CA . LEU A 1 419 ? -5.305 -11.695 -20.797 1 94.88 419 LEU A CA 1
ATOM 3273 C C . LEU A 1 419 ? -5.066 -10.711 -21.938 1 94.88 419 LEU A C 1
ATOM 3275 O O . LEU A 1 419 ? -5.988 -10.391 -22.688 1 94.88 419 LEU A O 1
ATOM 3279 N N . GLU A 1 420 ? -3.891 -10.242 -22.016 1 94.31 420 GLU A N 1
ATOM 3280 C CA . GLU A 1 420 ? -3.541 -9.344 -23.109 1 94.31 420 GLU A CA 1
ATOM 3281 C C . GLU A 1 420 ? -3.629 -10.055 -24.453 1 94.31 420 GLU A C 1
ATOM 3283 O O . GLU A 1 420 ? -4.156 -9.5 -25.422 1 94.31 420 GLU A O 1
ATOM 3288 N N . LYS A 1 421 ? -3.156 -11.227 -24.5 1 90.62 421 LYS A N 1
ATOM 3289 C CA . LYS A 1 421 ? -3.188 -12.008 -25.719 1 90.62 421 LYS A CA 1
ATOM 3290 C C . LYS A 1 421 ? -4.621 -12.352 -26.125 1 90.62 421 LYS A C 1
ATOM 3292 O O . LYS A 1 421 ? -4.969 -12.32 -27.297 1 90.62 421 LYS A O 1
ATOM 3297 N N . THR A 1 422 ? -5.375 -12.672 -25.156 1 86 422 THR A N 1
ATOM 3298 C CA . THR A 1 422 ? -6.77 -13.008 -25.422 1 86 422 THR A CA 1
ATOM 3299 C C . THR A 1 422 ? -7.543 -11.773 -25.859 1 86 422 THR A C 1
ATOM 3301 O O . THR A 1 422 ? -8.438 -11.859 -26.703 1 86 422 THR A O 1
ATOM 3304 N N . GLY A 1 423 ? -7.309 -10.648 -25.266 1 80.38 423 GLY A N 1
ATOM 3305 C CA . GLY A 1 423 ? -7.945 -9.398 -25.672 1 80.38 423 GLY A CA 1
ATOM 3306 C C . GLY A 1 423 ? -7.637 -9.008 -27.109 1 80.38 423 GLY A C 1
ATOM 3307 O O . GLY A 1 423 ? -8.516 -8.531 -27.828 1 80.38 423 GLY A O 1
ATOM 3308 N N . GLU A 1 424 ? -6.473 -9.164 -27.438 1 71.94 424 GLU A N 1
ATOM 3309 C CA . GLU A 1 424 ? -6.062 -8.898 -28.812 1 71.94 424 GLU A CA 1
ATOM 3310 C C . GLU A 1 424 ? -6.816 -9.789 -29.797 1 71.94 424 GLU A C 1
ATOM 3312 O O . GLU A 1 424 ? -7.195 -9.344 -30.891 1 71.94 424 GLU A O 1
ATOM 3317 N N . ARG A 1 425 ? -7.066 -10.992 -29.344 1 63 425 ARG A N 1
ATOM 3318 C CA . ARG A 1 425 ? -7.746 -11.961 -30.203 1 63 425 ARG A CA 1
ATOM 3319 C C . ARG A 1 425 ? -9.227 -11.625 -30.344 1 63 425 ARG A C 1
ATOM 3321 O O . ARG A 1 425 ? -9.812 -11.812 -31.406 1 63 425 ARG A O 1
ATOM 3328 N N . THR A 1 426 ? -9.703 -11.141 -29.281 1 63.97 426 THR A N 1
ATOM 3329 C CA . THR A 1 426 ? -11.141 -10.906 -29.297 1 63.97 426 THR A CA 1
ATOM 3330 C C . THR A 1 426 ? -11.453 -9.453 -29.641 1 63.97 426 THR A C 1
ATOM 3332 O O . THR A 1 426 ? -12.617 -9.094 -29.844 1 63.97 426 THR A O 1
ATOM 3335 N N . GLY A 1 427 ? -10.414 -8.602 -29.969 1 52.59 427 GLY A N 1
ATOM 3336 C CA . GLY A 1 427 ? -10.617 -7.199 -30.297 1 52.59 427 GLY A CA 1
ATOM 3337 C C . GLY A 1 427 ? -11.008 -6.352 -29.109 1 52.59 427 GLY A C 1
ATOM 3338 O O . GLY A 1 427 ? -11.508 -5.238 -29.266 1 52.59 427 GLY A O 1
ATOM 3339 N N . SER A 1 428 ? -10.969 -6.895 -27.891 1 54.19 428 SER A N 1
ATOM 3340 C CA . SER A 1 428 ? -11.383 -6.164 -26.703 1 54.19 428 SER A CA 1
ATOM 3341 C C . SER A 1 428 ? -10.18 -5.711 -25.875 1 54.19 428 SER A C 1
ATOM 3343 O O . SER A 1 428 ? -9.352 -6.531 -25.469 1 54.19 428 SER A O 1
ATOM 3345 N N . THR A 1 429 ? -9.672 -4.57 -26.266 1 45.03 429 THR A N 1
ATOM 3346 C CA . THR A 1 429 ? -8.484 -4.043 -25.594 1 45.03 429 THR A CA 1
ATOM 3347 C C . THR A 1 429 ? -8.734 -3.859 -24.109 1 45.03 429 THR A C 1
ATOM 3349 O O . THR A 1 429 ? -7.797 -3.686 -23.328 1 45.03 429 THR A O 1
ATOM 3352 N N . VAL A 1 430 ? -9.938 -3.598 -23.719 1 41.97 430 VAL A N 1
ATOM 3353 C CA . VAL A 1 430 ? -10.156 -3.236 -22.328 1 41.97 430 VAL A CA 1
ATOM 3354 C C . VAL A 1 430 ? -10.609 -4.465 -21.531 1 41.97 430 VAL A C 1
ATOM 3356 O O . VAL A 1 430 ? -11.484 -5.207 -21.984 1 41.97 430 VAL A O 1
ATOM 3359 N N . MET B 1 1 ? -0.329 0.057 24.875 1 35.78 1 MET B N 1
ATOM 3360 C CA . MET B 1 1 ? 0.211 1.32 25.375 1 35.78 1 MET B CA 1
ATOM 3361 C C . MET B 1 1 ? -0.886 2.375 25.484 1 35.78 1 MET B C 1
ATOM 3363 O O . MET B 1 1 ? -1.873 2.326 24.75 1 35.78 1 MET B O 1
ATOM 3367 N N . PRO B 1 2 ? -0.888 3.215 26.594 1 37.31 2 PRO B N 1
ATOM 3368 C CA . PRO B 1 2 ? -2.01 4.137 26.797 1 37.31 2 PRO B CA 1
ATOM 3369 C C . PRO B 1 2 ? -2.189 5.109 25.625 1 37.31 2 PRO B C 1
ATOM 3371 O O . PRO B 1 2 ? -1.206 5.523 25.016 1 37.31 2 PRO B O 1
ATOM 3374 N N . VAL B 1 3 ? -3.18 4.965 24.906 1 46.44 3 VAL B N 1
ATOM 3375 C CA . VAL B 1 3 ? -3.602 5.973 23.938 1 46.44 3 VAL B CA 1
ATOM 3376 C C . VAL B 1 3 ? -3.826 7.305 24.656 1 46.44 3 VAL B C 1
ATOM 3378 O O . VAL B 1 3 ? -4.41 7.348 25.734 1 46.44 3 VAL B O 1
ATOM 3381 N N . PRO B 1 4 ? -3.025 8.289 24.281 1 49.88 4 PRO B N 1
ATOM 3382 C CA . PRO B 1 4 ? -3.275 9.586 24.922 1 49.88 4 PRO B CA 1
ATOM 3383 C C . PRO B 1 4 ? -4.766 9.898 25.062 1 49.88 4 PRO B C 1
ATOM 3385 O O . PRO B 1 4 ? -5.566 9.477 24.234 1 49.88 4 PRO B O 1
ATOM 3388 N N . HIS B 1 5 ? -5.164 10.055 26.328 1 44.22 5 HIS B N 1
ATOM 3389 C CA . HIS B 1 5 ? -6.539 10.43 26.641 1 44.22 5 HIS B CA 1
ATOM 3390 C C . HIS B 1 5 ? -6.793 11.898 26.328 1 44.22 5 HIS B C 1
ATOM 3392 O O . HIS B 1 5 ? -5.941 12.75 26.609 1 44.22 5 HIS B O 1
ATOM 3398 N N . LEU B 1 6 ? -7.566 12.109 25.281 1 47.34 6 LEU B N 1
ATOM 3399 C CA . LEU B 1 6 ? -8.07 13.469 25.125 1 47.34 6 LEU B CA 1
ATOM 3400 C C . LEU B 1 6 ? -8.906 13.891 26.328 1 47.34 6 LEU B C 1
ATOM 3402 O O . LEU B 1 6 ? -9.922 13.266 26.625 1 47.34 6 LEU B O 1
ATOM 3406 N N . ALA B 1 7 ? -8.461 14.469 27.359 1 41.78 7 ALA B N 1
ATOM 3407 C CA . ALA B 1 7 ? -9.211 14.867 28.547 1 41.78 7 ALA B CA 1
ATOM 3408 C C . ALA B 1 7 ? -10.625 15.312 28.188 1 41.78 7 ALA B C 1
ATOM 3410 O O . ALA B 1 7 ? -11.578 15.031 28.922 1 41.78 7 ALA B O 1
ATOM 3411 N N . ALA B 1 8 ? -10.852 16.094 27.281 1 43.47 8 ALA B N 1
ATOM 3412 C CA . ALA B 1 8 ? -12.148 16.719 27.062 1 43.47 8 ALA B CA 1
ATOM 3413 C C . ALA B 1 8 ? -13.07 15.805 26.25 1 43.47 8 ALA B C 1
ATOM 3415 O O . ALA B 1 8 ? -14.211 16.172 25.953 1 43.47 8 ALA B O 1
ATOM 3416 N N . ALA B 1 9 ? -12.695 14.547 25.766 1 47.28 9 ALA B N 1
ATOM 3417 C CA . ALA B 1 9 ? -13.188 14.125 24.453 1 47.28 9 ALA B CA 1
ATOM 3418 C C . ALA B 1 9 ? -14.508 13.375 24.594 1 47.28 9 ALA B C 1
ATOM 3420 O O . ALA B 1 9 ? -14.992 12.789 23.609 1 47.28 9 ALA B O 1
ATOM 3421 N N . ARG B 1 10 ? -14.938 13.008 25.656 1 44.41 10 ARG B N 1
ATOM 3422 C CA . ARG B 1 10 ? -16.109 12.156 25.531 1 44.41 10 ARG B CA 1
ATOM 3423 C C . ARG B 1 10 ? -17.281 12.922 24.922 1 44.41 10 ARG B C 1
ATOM 3425 O O . ARG B 1 10 ? -18.297 12.328 24.562 1 44.41 10 ARG B O 1
ATOM 3432 N N . SER B 1 11 ? -17.406 14.203 25.047 1 53.28 11 SER B N 1
ATOM 3433 C CA . SER B 1 11 ? -18.438 15.094 24.516 1 53.28 11 SER B CA 1
ATOM 3434 C C . SER B 1 11 ? -17.828 16.422 24.078 1 53.28 11 SER B C 1
ATOM 3436 O O . SER B 1 11 ? -16.781 16.828 24.578 1 53.28 11 SER B O 1
ATOM 3438 N N . GLY B 1 12 ? -17.781 16.844 22.625 1 67.44 12 GLY B N 1
ATOM 3439 C CA . GLY B 1 12 ? -17.266 18.156 22.266 1 67.44 12 GLY B CA 1
ATOM 3440 C C . GLY B 1 12 ? -17.094 18.344 20.766 1 67.44 12 GLY B C 1
ATOM 3441 O O . GLY B 1 12 ? -17.438 17.469 19.984 1 67.44 12 GLY B O 1
ATOM 3442 N N . PRO B 1 13 ? -16.734 19.5 20.422 1 81.12 13 PRO B N 1
ATOM 3443 C CA . PRO B 1 13 ? -16.641 19.938 19.016 1 81.12 13 PRO B CA 1
ATOM 3444 C C . PRO B 1 13 ? -15.742 19.031 18.188 1 81.12 13 PRO B C 1
ATOM 3446 O O . PRO B 1 13 ? -16.016 18.797 17 1 81.12 13 PRO B O 1
ATOM 3449 N N . ILE B 1 14 ? -14.859 18.328 18.828 1 86.69 14 ILE B N 1
ATOM 3450 C CA . ILE B 1 14 ? -13.922 17.516 18.078 1 86.69 14 ILE B CA 1
ATOM 3451 C C . ILE B 1 14 ? -14.594 16.203 17.672 1 86.69 14 ILE B C 1
ATOM 3453 O O . ILE B 1 14 ? -14.305 15.664 16.594 1 86.69 14 ILE B O 1
ATOM 3457 N N . ILE B 1 15 ? -15.414 15.703 18.516 1 88.56 15 ILE B N 1
ATOM 3458 C CA . ILE B 1 15 ? -16.125 14.469 18.219 1 88.56 15 ILE B CA 1
ATOM 3459 C C . ILE B 1 15 ? -17.078 14.695 17.031 1 88.56 15 ILE B C 1
ATOM 3461 O O . ILE B 1 15 ? -17.219 13.828 16.172 1 88.56 15 ILE B O 1
ATOM 3465 N N . ASP B 1 16 ? -17.641 15.859 17.047 1 91.06 16 ASP B N 1
ATOM 3466 C CA . ASP B 1 16 ? -18.516 16.203 15.922 1 91.06 16 ASP B CA 1
ATOM 3467 C C . ASP B 1 16 ? -17.719 16.297 14.617 1 91.06 16 ASP B C 1
ATOM 3469 O O . ASP B 1 16 ? -18.203 15.852 13.57 1 91.06 16 ASP B O 1
ATOM 3473 N N . LEU B 1 17 ? -16.625 16.906 14.703 1 93.69 17 LEU B N 1
ATOM 3474 C CA . LEU B 1 17 ? -15.758 16.984 13.531 1 93.69 17 LEU B CA 1
ATOM 3475 C C . LEU B 1 17 ? -15.367 15.594 13.047 1 93.69 17 LEU B C 1
ATOM 3477 O O . LEU B 1 17 ? -15.438 15.305 11.852 1 93.69 17 LEU B O 1
ATOM 3481 N N . GLU B 1 18 ? -14.953 14.734 13.953 1 93 18 GLU B N 1
ATOM 3482 C CA . GLU B 1 18 ? -14.586 13.359 13.617 1 93 18 GLU B CA 1
ATOM 3483 C C . GLU B 1 18 ? -15.75 12.625 12.953 1 93 18 GLU B C 1
ATOM 3485 O O . GLU B 1 18 ? -15.562 11.938 11.953 1 93 18 GLU B O 1
ATOM 3490 N N . ARG B 1 19 ? -16.859 12.805 13.539 1 92.62 19 ARG B N 1
ATOM 3491 C CA . ARG B 1 19 ? -18.047 12.164 13 1 92.62 19 ARG B CA 1
ATOM 3492 C C . ARG B 1 19 ? -18.328 12.641 11.578 1 92.62 19 ARG B C 1
ATOM 3494 O O . ARG B 1 19 ? -18.672 11.844 10.703 1 92.62 19 ARG B O 1
ATOM 3501 N N . CYS B 1 20 ? -18.188 13.961 11.391 1 94.81 20 CYS B N 1
ATOM 3502 C CA . CYS B 1 20 ? -18.406 14.523 10.062 1 94.81 20 CYS B CA 1
ATOM 3503 C C . CYS B 1 20 ? -17.422 13.922 9.055 1 94.81 20 CYS B C 1
ATOM 3505 O O . CYS B 1 20 ? -17.828 13.547 7.949 1 94.81 20 CYS B O 1
ATOM 3507 N N . ILE B 1 21 ? -16.234 13.766 9.445 1 96.19 21 ILE B N 1
ATOM 3508 C CA . ILE B 1 21 ? -15.188 13.242 8.57 1 96.19 21 ILE B CA 1
ATOM 3509 C C . ILE B 1 21 ? -15.453 11.773 8.266 1 96.19 21 ILE B C 1
ATOM 3511 O O . ILE B 1 21 ? -15.406 11.352 7.109 1 96.19 21 ILE B O 1
ATOM 3515 N N . ILE B 1 22 ? -15.805 11.016 9.273 1 94.44 22 ILE B N 1
ATOM 3516 C CA . ILE B 1 22 ? -16.016 9.578 9.125 1 94.44 22 ILE B CA 1
ATOM 3517 C C . ILE B 1 22 ? -17.234 9.328 8.234 1 94.44 22 ILE B C 1
ATOM 3519 O O . ILE B 1 22 ? -17.203 8.469 7.348 1 94.44 22 ILE B O 1
ATOM 3523 N N . ASN B 1 23 ? -18.266 10.125 8.461 1 93 23 ASN B N 1
ATOM 3524 C CA . ASN B 1 23 ? -19.484 9.961 7.688 1 93 23 ASN B CA 1
ATOM 3525 C C . ASN B 1 23 ? -19.266 10.312 6.219 1 93 23 ASN B C 1
ATOM 3527 O O . ASN B 1 23 ? -19.953 9.773 5.34 1 93 23 ASN B O 1
ATOM 3531 N N . ALA B 1 24 ? -18.328 11.141 5.969 1 95.5 24 ALA B N 1
ATOM 3532 C CA . ALA B 1 24 ? -18.078 11.602 4.605 1 95.5 24 ALA B CA 1
ATOM 3533 C C . ALA B 1 24 ? -16.906 10.836 3.977 1 95.5 24 ALA B C 1
ATOM 3535 O O . ALA B 1 24 ? -16.391 11.234 2.926 1 95.5 24 ALA B O 1
ATOM 3536 N N . MET B 1 25 ? -16.484 9.758 4.543 1 95.06 25 MET B N 1
ATOM 3537 C CA . MET B 1 25 ? -15.258 9.055 4.156 1 95.06 25 MET B CA 1
ATOM 3538 C C . MET B 1 25 ? -15.281 8.703 2.67 1 95.06 25 MET B C 1
ATOM 3540 O O . MET B 1 25 ? -14.328 8.984 1.947 1 95.06 25 MET B O 1
ATOM 3544 N N . PRO B 1 26 ? -16.375 8.133 2.086 1 92.62 26 PRO B N 1
ATOM 3545 C CA . PRO B 1 26 ? -16.344 7.801 0.659 1 92.62 26 PRO B CA 1
ATOM 3546 C C . PRO B 1 26 ? -16.156 9.031 -0.225 1 92.62 26 PRO B C 1
ATOM 3548 O O . PRO B 1 26 ? -15.398 8.984 -1.196 1 92.62 26 PRO B O 1
ATOM 3551 N N . SER B 1 27 ? -16.812 10.125 0.141 1 95.31 27 SER B N 1
ATOM 3552 C CA . SER B 1 27 ? -16.672 11.359 -0.621 1 95.31 27 SER B CA 1
ATOM 3553 C C . SER B 1 27 ? -15.273 11.945 -0.5 1 95.31 27 SER B C 1
ATOM 3555 O O . SER B 1 27 ? -14.711 12.438 -1.482 1 95.31 27 SER B O 1
ATOM 3557 N N . ILE B 1 28 ? -14.766 11.898 0.707 1 97.56 28 ILE B N 1
ATOM 3558 C CA . ILE B 1 28 ? -13.422 12.422 0.964 1 97.56 28 ILE B CA 1
ATOM 3559 C C . ILE B 1 28 ? -12.398 11.633 0.156 1 97.56 28 ILE B C 1
ATOM 3561 O O . ILE B 1 28 ? -11.562 12.219 -0.539 1 97.56 28 ILE B O 1
ATOM 3565 N N . GLU B 1 29 ? -12.5 10.305 0.239 1 95.94 29 GLU B N 1
ATOM 3566 C CA . GLU B 1 29 ? -11.539 9.453 -0.45 1 95.94 29 GLU B CA 1
ATOM 3567 C C . GLU B 1 29 ? -11.641 9.617 -1.964 1 95.94 29 GLU B C 1
ATOM 3569 O O . GLU B 1 29 ? -10.625 9.609 -2.662 1 95.94 29 GLU B O 1
ATOM 3574 N N . HIS B 1 30 ? -12.836 9.742 -2.445 1 94.31 30 HIS B N 1
ATOM 3575 C CA . HIS B 1 30 ? -13.031 10.008 -3.865 1 94.31 30 HIS B CA 1
ATOM 3576 C C . HIS B 1 30 ? -12.406 11.344 -4.27 1 94.31 30 HIS B C 1
ATOM 3578 O O . HIS B 1 30 ? -11.711 11.422 -5.281 1 94.31 30 HIS B O 1
ATOM 3584 N N . TRP B 1 31 ? -12.68 12.344 -3.523 1 96.94 31 TRP B N 1
ATOM 3585 C CA . TRP B 1 31 ? -12.156 13.672 -3.801 1 96.94 31 TRP B CA 1
ATOM 3586 C C . TRP B 1 31 ? -10.633 13.672 -3.785 1 96.94 31 TRP B C 1
ATOM 3588 O O . TRP B 1 31 ? -9.992 14.211 -4.691 1 96.94 31 TRP B O 1
ATOM 3598 N N . LEU B 1 32 ? -10.008 13.086 -2.803 1 97.12 32 LEU B N 1
ATOM 3599 C CA . LEU B 1 32 ? -8.555 13.031 -2.678 1 97.12 32 LEU B CA 1
ATOM 3600 C C . LEU B 1 32 ? -7.941 12.242 -3.83 1 97.12 32 LEU B C 1
ATOM 3602 O O . LEU B 1 32 ? -6.906 12.641 -4.371 1 97.12 32 LEU B O 1
ATOM 3606 N N . ARG B 1 33 ? -8.531 11.141 -4.184 1 94.62 33 ARG B N 1
ATOM 3607 C CA . ARG B 1 33 ? -8.039 10.352 -5.309 1 94.62 33 ARG B CA 1
ATOM 3608 C C . ARG B 1 33 ? -7.965 11.203 -6.578 1 94.62 33 ARG B C 1
ATOM 3610 O O . ARG B 1 33 ? -7 11.109 -7.34 1 94.62 33 ARG B O 1
ATOM 3617 N N . ASN B 1 34 ? -8.992 11.984 -6.77 1 94.44 34 ASN B N 1
ATOM 3618 C CA . ASN B 1 34 ? -9.008 12.852 -7.938 1 94.44 34 ASN B CA 1
ATOM 3619 C C . ASN B 1 34 ? -7.934 13.938 -7.852 1 94.44 34 ASN B C 1
ATOM 3621 O O . ASN B 1 34 ? -7.309 14.281 -8.859 1 94.44 34 ASN B O 1
ATOM 3625 N N . GLN B 1 35 ? -7.738 14.453 -6.66 1 96.56 35 GLN B N 1
ATOM 3626 C CA . GLN B 1 35 ? -6.699 15.453 -6.469 1 96.56 35 GLN B CA 1
ATOM 3627 C C . GLN B 1 35 ? -5.32 14.891 -6.793 1 96.56 35 GLN B C 1
ATOM 3629 O O . GLN B 1 35 ? -4.484 15.578 -7.387 1 96.56 35 GLN B O 1
ATOM 3634 N N . TRP B 1 36 ? -5.105 13.633 -6.457 1 95 36 TRP B N 1
ATOM 3635 C CA . TRP B 1 36 ? -3.797 13.023 -6.66 1 95 36 TRP B CA 1
ATOM 3636 C C . TRP B 1 36 ? -3.537 12.773 -8.141 1 95 36 TRP B C 1
ATOM 3638 O O . TRP B 1 36 ? -2.387 12.609 -8.555 1 95 36 TRP B O 1
ATOM 3648 N N . GLN B 1 37 ? -4.543 12.695 -8.945 1 91.88 37 GLN B N 1
ATOM 3649 C CA . GLN B 1 37 ? -4.383 12.555 -10.391 1 91.88 37 GLN B CA 1
ATOM 3650 C C . GLN B 1 37 ? -3.977 13.883 -11.031 1 91.88 37 GLN B C 1
ATOM 3652 O O . GLN B 1 37 ? -3.33 13.898 -12.078 1 91.88 37 GLN B O 1
ATOM 3657 N N . THR B 1 38 ? -4.379 14.875 -10.328 1 93.12 38 THR B N 1
ATOM 3658 C CA . THR B 1 38 ? -4.191 16.203 -10.891 1 93.12 38 THR B CA 1
ATOM 3659 C C . THR B 1 38 ? -2.873 16.812 -10.414 1 93.12 38 THR B C 1
ATOM 3661 O O . THR B 1 38 ? -2.225 17.562 -11.156 1 93.12 38 THR B O 1
ATOM 3664 N N . HIS B 1 39 ? -2.477 16.516 -9.188 1 95.5 39 HIS B N 1
ATOM 3665 C CA . HIS B 1 39 ? -1.312 17.141 -8.578 1 95.5 39 HIS B CA 1
ATOM 3666 C C . HIS B 1 39 ? -0.224 16.109 -8.281 1 95.5 39 HIS B C 1
ATOM 3668 O O . HIS B 1 39 ? -0.519 15.008 -7.816 1 95.5 39 HIS B O 1
ATOM 3674 N N . THR B 1 40 ? 1.019 16.484 -8.523 1 94.25 40 THR B N 1
ATOM 3675 C CA . THR B 1 40 ? 2.141 15.609 -8.211 1 94.25 40 THR B CA 1
ATOM 3676 C C . THR B 1 40 ? 2.43 15.609 -6.715 1 94.25 40 THR B C 1
ATOM 3678 O O . THR B 1 40 ? 2.807 16.641 -6.148 1 94.25 40 THR B O 1
ATOM 3681 N N . VAL B 1 41 ? 2.312 14.516 -6.152 1 95.5 41 VAL B N 1
ATOM 3682 C CA . VAL B 1 41 ? 2.443 14.375 -4.707 1 95.5 41 VAL B CA 1
ATOM 3683 C C . VAL B 1 41 ? 3.92 14.305 -4.324 1 95.5 41 VAL B C 1
ATOM 3685 O O . VAL B 1 41 ? 4.715 13.664 -5.02 1 95.5 41 VAL B O 1
ATOM 3688 N N . PRO B 1 42 ? 4.348 14.992 -3.232 1 96.56 42 PRO B N 1
ATOM 3689 C CA . PRO B 1 42 ? 5.711 14.812 -2.729 1 96.56 42 PRO B CA 1
ATOM 3690 C C . PRO B 1 42 ? 6.023 13.359 -2.379 1 96.56 42 PRO B C 1
ATOM 3692 O O . PRO B 1 42 ? 5.129 12.609 -1.987 1 96.56 42 PRO B O 1
ATOM 3695 N N . PHE B 1 43 ? 7.289 13 -2.537 1 97.19 43 PHE B N 1
ATOM 3696 C CA . PHE B 1 43 ? 7.746 11.625 -2.371 1 97.19 43 PHE B CA 1
ATOM 3697 C C . PHE B 1 43 ? 7.434 11.117 -0.968 1 97.19 43 PHE B C 1
ATOM 3699 O O . PHE B 1 43 ? 7.02 9.969 -0.796 1 97.19 43 PHE B O 1
ATOM 3706 N N . TYR B 1 44 ? 7.699 11.828 0.089 1 98.38 44 TYR B N 1
ATOM 3707 C CA . TYR B 1 44 ? 7.305 11.57 1.471 1 98.38 44 TYR B CA 1
ATOM 3708 C C . TYR B 1 44 ? 7.074 12.875 2.221 1 98.38 44 TYR B C 1
ATOM 3710 O O . TYR B 1 44 ? 7.457 13.953 1.746 1 98.38 44 TYR B O 1
ATOM 3718 N N . CYS B 1 45 ? 6.402 12.742 3.338 1 98.25 45 CYS B N 1
ATOM 3719 C CA . CYS B 1 45 ? 5.98 13.938 4.07 1 98.25 45 CYS B CA 1
ATOM 3720 C C . CYS B 1 45 ? 5.578 13.586 5.496 1 98.25 45 CYS B C 1
ATOM 3722 O O . CYS B 1 45 ? 5.094 12.484 5.758 1 98.25 45 CYS B O 1
ATOM 3724 N N . SER B 1 46 ? 5.898 14.445 6.406 1 97.81 46 SER B N 1
ATOM 3725 C CA . SER B 1 46 ? 5.344 14.367 7.754 1 97.81 46 SER B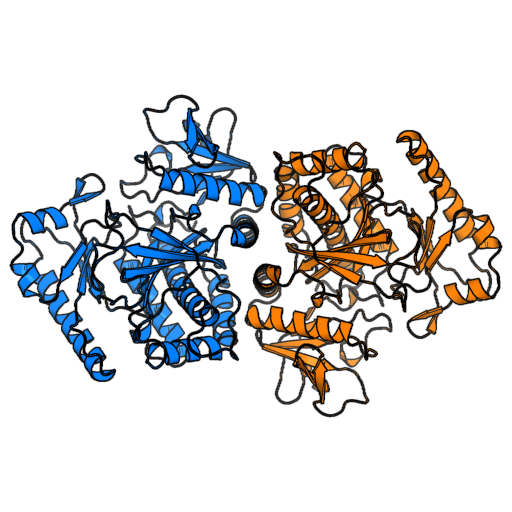 CA 1
ATOM 3726 C C . SER B 1 46 ? 4.594 15.648 8.117 1 97.81 46 SER B C 1
ATOM 3728 O O . SER B 1 46 ? 4.961 16.734 7.672 1 97.81 46 SER B O 1
ATOM 3730 N N . VAL B 1 47 ? 3.559 15.5 8.883 1 97.88 47 VAL B N 1
ATOM 3731 C CA . VAL B 1 47 ? 2.727 16.641 9.25 1 97.88 47 VAL B CA 1
ATOM 3732 C C . VAL B 1 47 ? 2.508 16.641 10.766 1 97.88 47 VAL B C 1
ATOM 3734 O O . VAL B 1 47 ? 2.082 15.641 11.344 1 97.88 47 VAL B O 1
ATOM 3737 N N . ASP B 1 48 ? 2.861 17.75 11.398 1 94.62 48 ASP B N 1
ATOM 3738 C CA . ASP B 1 48 ? 2.545 17.969 12.805 1 94.62 48 ASP B CA 1
ATOM 3739 C C . ASP B 1 48 ? 1.136 18.547 12.969 1 94.62 48 ASP B C 1
ATOM 3741 O O . ASP B 1 48 ? 0.816 19.594 12.414 1 94.62 48 ASP B O 1
ATOM 3745 N N . LEU B 1 49 ? 0.373 17.844 13.734 1 95.94 49 LEU B N 1
ATOM 3746 C CA . LEU B 1 49 ? -0.995 18.281 13.992 1 95.94 49 LEU B CA 1
ATOM 3747 C C . LEU B 1 49 ? -1.166 18.719 15.445 1 95.94 49 LEU B C 1
ATOM 3749 O O . LEU B 1 49 ? -0.407 18.281 16.312 1 95.94 49 LEU B O 1
ATOM 3753 N N . ARG B 1 50 ? -2.105 19.578 15.641 1 93.56 50 ARG B N 1
ATOM 3754 C CA . ARG B 1 50 ? -2.576 19.906 16.984 1 93.56 50 ARG B CA 1
ATOM 3755 C C . ARG B 1 50 ? -4.082 19.703 17.094 1 93.56 50 ARG B C 1
ATOM 3757 O O . ARG B 1 50 ? -4.836 20.031 16.188 1 93.56 50 ARG B O 1
ATOM 3764 N N . ASN B 1 51 ? -4.402 19.031 18.078 1 92.06 51 ASN B N 1
ATOM 3765 C CA . ASN B 1 51 ? -5.797 18.797 18.438 1 92.06 51 ASN B CA 1
ATOM 3766 C C . ASN B 1 51 ? -6.18 19.5 19.734 1 92.06 51 ASN B C 1
ATOM 3768 O O . ASN B 1 51 ? -5.812 19.062 20.828 1 92.06 51 ASN B O 1
ATOM 3772 N N . SER B 1 52 ? -7.012 20.594 19.641 1 90.38 52 SER B N 1
ATOM 3773 C CA . SER B 1 52 ? -7.367 21.391 20.812 1 90.38 52 SER B CA 1
ATOM 3774 C C . SER B 1 52 ? -8.695 20.938 21.422 1 90.38 52 SER B C 1
ATOM 3776 O O . SER B 1 52 ? -9.18 21.516 22.391 1 90.38 52 SER B O 1
ATOM 3778 N N . GLY B 1 53 ? -9.242 19.938 20.859 1 88.75 53 GLY B N 1
ATOM 3779 C CA . GLY B 1 53 ? -10.562 19.531 21.297 1 88.75 53 GLY B CA 1
ATOM 3780 C C . GLY B 1 53 ? -11.68 20.25 20.562 1 88.75 53 GLY B C 1
ATOM 3781 O O . GLY B 1 53 ? -12.812 19.766 20.516 1 88.75 53 GLY B O 1
ATOM 3782 N N . PHE B 1 54 ? -11.383 21.438 20.031 1 90.25 54 PHE B N 1
ATOM 3783 C CA . PHE B 1 54 ? -12.375 22.156 19.25 1 90.25 54 PHE B CA 1
ATOM 3784 C C . PHE B 1 54 ? -11.844 22.469 17.859 1 90.25 54 PHE B C 1
ATOM 3786 O O . PHE B 1 54 ? -12.594 22.938 17 1 90.25 54 PHE B O 1
ATOM 3793 N N . LYS B 1 55 ? -10.609 22.219 17.656 1 93.69 55 LYS B N 1
ATOM 3794 C CA . LYS B 1 55 ? -9.945 22.438 16.375 1 93.69 55 LYS B CA 1
ATOM 3795 C C . LYS B 1 55 ? -8.875 21.391 16.125 1 93.69 55 LYS B C 1
ATOM 3797 O O . LYS B 1 55 ? -8.18 20.969 17.047 1 93.69 55 LYS B O 1
ATOM 3802 N N . LEU B 1 56 ? -8.844 20.875 14.922 1 96.06 56 LEU B N 1
ATOM 3803 C CA . LEU B 1 56 ? -7.801 19.969 14.453 1 96.06 56 LEU B CA 1
ATOM 3804 C C . LEU B 1 56 ? -7.086 20.547 13.242 1 96.06 56 LEU B C 1
ATOM 3806 O O . LEU B 1 56 ? -7.656 20.609 12.148 1 96.06 56 LEU B O 1
ATOM 3810 N N . ALA B 1 57 ? -5.773 20.906 13.438 1 96.69 57 ALA B N 1
ATOM 3811 C CA . ALA B 1 57 ? -5.137 21.656 12.352 1 96.69 57 ALA B CA 1
ATOM 3812 C C . ALA B 1 57 ? -3.666 21.266 12.211 1 96.69 57 ALA B C 1
ATOM 3814 O O . ALA B 1 57 ? -3.008 20.938 13.203 1 96.69 57 ALA B O 1
ATOM 3815 N N . PRO B 1 58 ? -3.201 21.281 10.984 1 97.31 58 PRO B N 1
ATOM 3816 C CA . PRO B 1 58 ? -1.754 21.141 10.812 1 97.31 58 PRO B CA 1
ATOM 3817 C C . PRO B 1 58 ? -0.979 22.391 11.219 1 97.31 58 PRO B C 1
ATOM 3819 O O . PRO B 1 58 ? -1.435 23.516 10.969 1 97.31 58 PRO B O 1
ATOM 3822 N N . VAL B 1 59 ? 0.172 22.25 11.836 1 92.5 59 VAL B N 1
ATOM 3823 C CA . VAL B 1 59 ? 0.956 23.406 12.258 1 92.5 59 VAL B CA 1
ATOM 3824 C C . VAL B 1 59 ? 2.305 23.406 11.539 1 92.5 59 VAL B C 1
ATOM 3826 O O . VAL B 1 59 ? 2.963 24.438 11.445 1 92.5 59 VAL B O 1
ATOM 3829 N N . ASP B 1 60 ? 2.688 22.234 11.055 1 92 60 ASP B N 1
ATOM 3830 C CA . ASP B 1 60 ? 3.932 22.125 10.305 1 92 60 ASP B CA 1
ATOM 3831 C C . ASP B 1 60 ? 3.867 20.984 9.297 1 92 60 ASP B C 1
ATOM 3833 O O . ASP B 1 60 ? 3.271 19.938 9.578 1 92 60 ASP B O 1
ATOM 3837 N N . THR B 1 61 ? 4.363 21.188 8.109 1 96 61 THR B N 1
ATOM 3838 C CA . THR B 1 61 ? 4.461 20.188 7.051 1 96 61 THR B CA 1
ATOM 3839 C C . THR B 1 61 ? 5.898 20.047 6.559 1 96 61 THR B C 1
ATOM 3841 O O . THR B 1 61 ? 6.457 21 5.996 1 96 61 THR B O 1
ATOM 3844 N N . ASN B 1 62 ? 6.484 18.922 6.762 1 95.06 62 ASN B N 1
ATOM 3845 C CA . ASN B 1 62 ? 7.883 18.672 6.438 1 95.06 62 ASN B CA 1
ATOM 3846 C C . ASN B 1 62 ? 8.031 17.719 5.258 1 95.06 62 ASN B C 1
ATOM 3848 O O . ASN B 1 62 ? 7.531 16.594 5.301 1 95.06 62 ASN B O 1
ATOM 3852 N N . LEU B 1 63 ? 8.758 18.141 4.219 1 97.25 63 LEU B N 1
ATOM 3853 C CA . LEU B 1 63 ? 8.922 17.328 3.012 1 97.25 63 LEU B CA 1
ATOM 3854 C C . LEU B 1 63 ? 10.188 16.5 3.082 1 97.25 63 LEU B C 1
ATOM 3856 O O . LEU B 1 63 ? 10.539 15.797 2.125 1 97.25 63 LEU B O 1
ATOM 3860 N N . PHE B 1 64 ? 10.93 16.562 4.16 1 96.31 64 PHE B N 1
ATOM 3861 C CA . PHE B 1 64 ? 12.102 15.766 4.469 1 96.31 64 PHE B CA 1
ATOM 3862 C C . PHE B 1 64 ? 12 15.164 5.863 1 96.31 64 PHE B C 1
ATOM 3864 O O . PHE B 1 64 ? 12.797 15.484 6.746 1 96.31 64 PHE B O 1
ATOM 3871 N N . PRO B 1 65 ? 11.047 14.234 6.016 1 95.88 65 PRO B N 1
ATOM 3872 C CA . PRO B 1 65 ? 10.773 13.719 7.359 1 95.88 65 PRO B CA 1
ATOM 3873 C C . PRO B 1 65 ? 11.977 13.008 7.969 1 95.88 65 PRO B C 1
ATOM 3875 O O . PRO B 1 65 ? 12.703 12.297 7.266 1 95.88 65 PRO B O 1
ATOM 3878 N N . GLY B 1 66 ? 12.156 13.172 9.312 1 93.88 66 GLY B N 1
ATOM 3879 C CA . GLY B 1 66 ? 13.336 12.641 9.977 1 93.88 66 GLY B CA 1
ATOM 3880 C C . GLY B 1 66 ? 13.008 11.758 11.164 1 93.88 66 GLY B C 1
ATOM 3881 O O . GLY B 1 66 ? 13.758 11.703 12.133 1 93.88 66 GLY B O 1
ATOM 3882 N N . GLY B 1 67 ? 11.844 11.102 11.133 1 94.69 67 GLY B N 1
ATOM 3883 C CA . GLY B 1 67 ? 11.461 10.336 12.305 1 94.69 67 GLY B CA 1
ATOM 3884 C C . GLY B 1 67 ? 10.75 9.039 11.961 1 94.69 67 GLY B C 1
ATOM 3885 O O . GLY B 1 67 ? 9.844 8.617 12.68 1 94.69 67 GLY B O 1
ATOM 3886 N N . PHE B 1 68 ? 11.109 8.312 10.891 1 97 68 PHE B N 1
ATOM 3887 C CA . PHE B 1 68 ? 10.477 7.055 10.508 1 97 68 PHE B CA 1
ATOM 3888 C C . PHE B 1 68 ? 10.695 5.992 11.578 1 97 68 PHE B C 1
ATOM 3890 O O . PHE B 1 68 ? 9.883 5.074 11.719 1 97 68 PHE B O 1
ATOM 3897 N N . ASN B 1 69 ? 11.773 6.156 12.336 1 95.06 69 ASN B N 1
ATOM 3898 C CA . ASN B 1 69 ? 12.102 5.199 13.391 1 95.06 69 ASN B CA 1
ATOM 3899 C C . ASN B 1 69 ? 11.102 5.266 14.539 1 95.06 69 ASN B C 1
ATOM 3901 O O . ASN B 1 69 ? 11.078 4.379 15.398 1 95.06 69 ASN B O 1
ATOM 3905 N N . ASN B 1 70 ? 10.273 6.309 14.602 1 94.75 70 ASN B N 1
ATOM 3906 C CA . ASN B 1 70 ? 9.312 6.484 15.688 1 94.75 70 ASN B CA 1
ATOM 3907 C C . ASN B 1 70 ? 7.988 5.801 15.375 1 94.75 70 ASN B C 1
ATOM 3909 O O . ASN B 1 70 ? 7.094 5.75 16.219 1 94.75 70 ASN B O 1
ATOM 3913 N N . LEU B 1 71 ? 7.809 5.27 14.18 1 96.31 71 LEU B N 1
ATOM 3914 C CA . LEU B 1 71 ? 6.566 4.605 13.797 1 96.31 71 LEU B CA 1
ATOM 3915 C C . LEU B 1 71 ? 6.469 3.225 14.438 1 96.31 71 LEU B C 1
ATOM 3917 O O . LEU B 1 71 ? 7.484 2.646 14.828 1 96.31 71 LEU B O 1
ATOM 3921 N N . ASN B 1 72 ? 5.262 2.785 14.617 1 95.44 72 ASN B N 1
ATOM 3922 C CA . ASN B 1 72 ? 5.035 1.413 15.055 1 95.44 72 ASN B CA 1
ATOM 3923 C C . ASN B 1 72 ? 5.719 0.407 14.133 1 95.44 72 ASN B C 1
ATOM 3925 O O . ASN B 1 72 ? 5.43 0.362 12.938 1 95.44 72 ASN B O 1
ATOM 3929 N N . PRO B 1 73 ? 6.648 -0.389 14.68 1 93.5 73 PRO B N 1
ATOM 3930 C CA . PRO B 1 73 ? 7.363 -1.354 13.844 1 93.5 73 PRO B CA 1
ATOM 3931 C C . PRO B 1 73 ? 6.422 -2.314 13.117 1 93.5 73 PRO B C 1
ATOM 3933 O O . PRO B 1 73 ? 6.754 -2.809 12.031 1 93.5 73 PRO B O 1
ATOM 3936 N N . GLU B 1 74 ? 5.254 -2.529 13.633 1 93.31 74 GLU B N 1
ATOM 3937 C CA . GLU B 1 74 ? 4.273 -3.414 13.008 1 93.31 74 GLU B CA 1
ATOM 3938 C C . GLU B 1 74 ? 3.76 -2.828 11.703 1 93.31 74 GLU B C 1
ATOM 3940 O O . GLU B 1 74 ? 3.148 -3.537 10.898 1 93.31 74 GLU B O 1
ATOM 3945 N N . PHE B 1 75 ? 4.059 -1.533 11.469 1 95.62 75 PHE B N 1
ATOM 3946 C CA . PHE B 1 75 ? 3.557 -0.865 10.273 1 95.62 75 PHE B CA 1
ATOM 3947 C C . PHE B 1 75 ? 4.598 -0.89 9.164 1 95.62 75 PHE B C 1
ATOM 3949 O O . PHE B 1 75 ? 4.371 -0.344 8.086 1 95.62 75 PHE B O 1
ATOM 3956 N N . MET B 1 76 ? 5.711 -1.597 9.398 1 96.69 76 MET B N 1
ATOM 3957 C CA . MET B 1 76 ? 6.789 -1.656 8.414 1 96.69 76 MET B CA 1
ATOM 3958 C C . MET B 1 76 ? 6.273 -2.156 7.07 1 96.69 76 MET B C 1
ATOM 3960 O O . MET B 1 76 ? 6.602 -1.589 6.027 1 96.69 76 MET B O 1
ATOM 3964 N N . PRO B 1 77 ? 5.375 -3.191 7.012 1 96.62 77 PRO B N 1
ATOM 3965 C CA . PRO B 1 77 ? 4.859 -3.637 5.715 1 96.62 77 PRO B CA 1
ATOM 3966 C C . PRO B 1 77 ? 4.078 -2.547 4.984 1 96.62 77 PRO B C 1
ATOM 3968 O O . PRO B 1 77 ? 4.148 -2.451 3.758 1 96.62 77 PRO B O 1
ATOM 3971 N N . LEU B 1 78 ? 3.379 -1.736 5.734 1 97.12 78 LEU B N 1
ATOM 3972 C CA . LEU B 1 78 ? 2.643 -0.623 5.148 1 97.12 78 LEU B CA 1
ATOM 3973 C C . LEU B 1 78 ? 3.598 0.383 4.512 1 97.12 78 LEU B C 1
ATOM 3975 O O . LEU B 1 78 ? 3.332 0.893 3.42 1 97.12 78 LEU B O 1
ATOM 3979 N N . CYS B 1 79 ? 4.688 0.673 5.242 1 98.31 79 CYS B N 1
ATOM 3980 C CA . CYS B 1 79 ? 5.703 1.582 4.723 1 98.31 79 CYS B CA 1
ATOM 3981 C C . CYS B 1 79 ? 6.32 1.037 3.441 1 98.31 79 CYS B C 1
ATOM 3983 O O . CYS B 1 79 ? 6.48 1.77 2.465 1 98.31 79 CYS B O 1
ATOM 3985 N N . VAL B 1 80 ? 6.617 -0.246 3.441 1 98 80 VAL B N 1
ATOM 3986 C CA . VAL B 1 80 ? 7.277 -0.883 2.305 1 98 80 VAL B CA 1
ATOM 3987 C C . VAL B 1 80 ? 6.352 -0.858 1.091 1 98 80 VAL B C 1
ATOM 3989 O O . VAL B 1 80 ? 6.77 -0.493 -0.01 1 98 80 VAL B O 1
ATOM 3992 N N . GLN B 1 81 ? 5.09 -1.226 1.296 1 98 81 GLN B N 1
ATOM 3993 C CA . GLN B 1 81 ? 4.129 -1.223 0.199 1 98 81 GLN B CA 1
ATOM 3994 C C . GLN B 1 81 ? 3.947 0.181 -0.372 1 98 81 GLN B C 1
ATOM 3996 O O . GLN B 1 81 ? 3.881 0.359 -1.59 1 98 81 GLN B O 1
ATOM 4001 N N . ALA B 1 82 ? 3.838 1.189 0.512 1 98.38 82 ALA B N 1
ATOM 4002 C CA . ALA B 1 82 ? 3.734 2.576 0.064 1 98.38 82 ALA B CA 1
ATOM 4003 C C . ALA B 1 82 ? 4.969 2.988 -0.732 1 98.38 82 ALA B C 1
ATOM 4005 O O . ALA B 1 82 ? 4.859 3.682 -1.746 1 98.38 82 ALA B O 1
ATOM 4006 N N . MET B 1 83 ? 6.133 2.549 -0.245 1 97.69 83 MET B N 1
ATOM 4007 C CA . MET B 1 83 ? 7.387 2.879 -0.917 1 97.69 83 MET B CA 1
ATOM 4008 C C . MET B 1 83 ? 7.445 2.238 -2.301 1 97.69 83 MET B C 1
ATOM 4010 O O . MET B 1 83 ? 7.914 2.859 -3.256 1 97.69 83 MET B O 1
ATOM 4014 N N . MET B 1 84 ? 6.949 0.988 -2.418 1 96.19 84 MET B N 1
ATOM 4015 C CA . MET B 1 84 ? 6.879 0.332 -3.719 1 96.19 84 MET B CA 1
ATOM 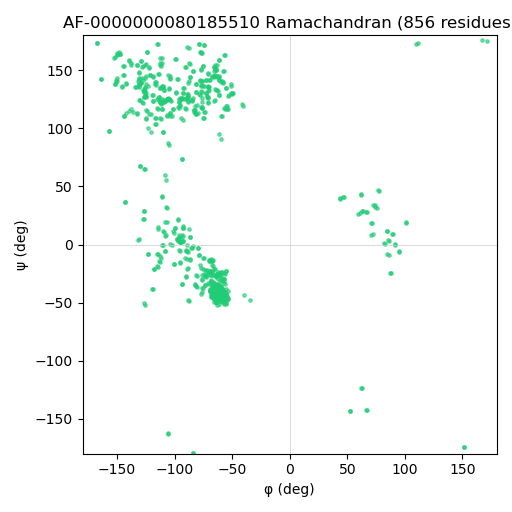4016 C C . MET B 1 84 ? 6.059 1.16 -4.703 1 96.19 84 MET B C 1
ATOM 4018 O O . MET B 1 84 ? 6.477 1.37 -5.844 1 96.19 84 MET B O 1
ATOM 4022 N N . ALA B 1 85 ? 4.953 1.646 -4.242 1 95.19 85 ALA B N 1
ATOM 4023 C CA . ALA B 1 85 ? 4.082 2.459 -5.086 1 95.19 85 ALA B CA 1
ATOM 4024 C C . ALA B 1 85 ? 4.75 3.777 -5.457 1 95.19 85 ALA B C 1
ATOM 4026 O O . ALA B 1 85 ? 4.668 4.223 -6.605 1 95.19 85 ALA B O 1
ATOM 4027 N N . ALA B 1 86 ? 5.418 4.383 -4.488 1 95.88 86 ALA B N 1
ATOM 4028 C CA . ALA B 1 86 ? 6.055 5.68 -4.703 1 95.88 86 ALA B CA 1
ATOM 4029 C C . ALA B 1 86 ? 7.168 5.582 -5.742 1 95.88 86 ALA B C 1
ATOM 4031 O O . ALA B 1 86 ? 7.273 6.434 -6.629 1 95.88 86 ALA B O 1
ATOM 4032 N N . VAL B 1 87 ? 7.977 4.559 -5.656 1 93.62 87 VAL B N 1
ATOM 4033 C CA . VAL B 1 87 ? 9.109 4.367 -6.555 1 93.62 87 VAL B CA 1
ATOM 4034 C C . VAL B 1 87 ? 8.609 4.121 -7.973 1 93.62 87 VAL B C 1
ATOM 4036 O O . VAL B 1 87 ? 9.18 4.637 -8.938 1 93.62 87 VAL B O 1
ATOM 4039 N N . GLU B 1 88 ? 7.539 3.346 -8.07 1 91.31 88 GLU B N 1
ATOM 4040 C CA . GLU B 1 88 ? 6.961 3.053 -9.383 1 91.31 88 GLU B CA 1
ATOM 4041 C C . GLU B 1 88 ? 6.465 4.324 -10.062 1 91.31 88 GLU B C 1
ATOM 4043 O O . GLU B 1 88 ? 6.551 4.453 -11.281 1 91.31 88 GLU B O 1
ATOM 4048 N N . LYS B 1 89 ? 5.992 5.215 -9.32 1 87.25 89 LYS B N 1
ATOM 4049 C CA . LYS B 1 89 ? 5.43 6.453 -9.852 1 87.25 89 LYS B CA 1
ATOM 4050 C C . LYS B 1 89 ? 6.527 7.414 -10.297 1 87.25 89 LYS B C 1
ATOM 4052 O O . LYS B 1 89 ? 6.387 8.102 -11.305 1 87.25 89 LYS B O 1
ATOM 4057 N N . ILE B 1 90 ? 7.562 7.457 -9.602 1 83.56 90 ILE B N 1
ATOM 4058 C CA . ILE B 1 90 ? 8.594 8.461 -9.844 1 83.56 90 ILE B CA 1
ATOM 4059 C C . ILE B 1 90 ? 9.578 7.949 -10.883 1 83.56 90 ILE B C 1
ATOM 4061 O O . ILE B 1 90 ? 9.938 8.672 -11.82 1 83.56 90 ILE B O 1
ATOM 4065 N N . CYS B 1 91 ? 10.023 6.75 -10.672 1 82.25 91 CYS B N 1
ATOM 4066 C CA . CYS B 1 91 ? 10.984 6.16 -11.602 1 82.25 91 CYS B CA 1
ATOM 4067 C C . CYS B 1 91 ? 10.945 4.637 -11.523 1 82.25 91 CYS B C 1
ATOM 4069 O O . CYS B 1 91 ? 11.734 4.027 -10.797 1 82.25 91 CYS B O 1
ATOM 4071 N N . ALA B 1 92 ? 10.266 4.094 -12.391 1 78.62 92 ALA B N 1
ATOM 4072 C CA . ALA B 1 92 ? 10.047 2.648 -12.359 1 78.62 92 ALA B CA 1
ATOM 4073 C C . ALA B 1 92 ? 11.344 1.89 -12.625 1 78.62 92 ALA B C 1
ATOM 4075 O O . ALA B 1 92 ? 11.531 0.776 -12.125 1 78.62 92 ALA B O 1
ATOM 4076 N N . ASP B 1 93 ? 12.234 2.551 -13.258 1 83.69 93 ASP B N 1
ATOM 4077 C CA . ASP B 1 93 ? 13.469 1.867 -13.633 1 83.69 93 ASP B CA 1
ATOM 4078 C C . ASP B 1 93 ? 14.555 2.059 -12.57 1 83.69 93 ASP B C 1
ATOM 4080 O O . ASP B 1 93 ? 15.68 1.579 -12.727 1 83.69 93 ASP B O 1
ATOM 4084 N N . ALA B 1 94 ? 14.078 2.738 -11.547 1 83.62 94 ALA B N 1
ATOM 4085 C CA . ALA B 1 94 ? 15.062 3.014 -10.508 1 83.62 94 ALA B CA 1
ATOM 4086 C C . ALA B 1 94 ? 15.578 1.72 -9.883 1 83.62 94 ALA B C 1
ATOM 4088 O O . ALA B 1 94 ? 14.797 0.817 -9.57 1 83.62 94 ALA B O 1
ATOM 4089 N N . ARG B 1 95 ? 16.859 1.59 -9.742 1 90.56 95 ARG B N 1
ATOM 4090 C CA . ARG B 1 95 ? 17.516 0.437 -9.141 1 90.56 95 ARG B CA 1
ATOM 4091 C C . ARG B 1 95 ? 18.453 0.868 -8.016 1 90.56 95 ARG B C 1
ATOM 4093 O O . ARG B 1 95 ? 18.375 0.338 -6.902 1 90.56 95 ARG B O 1
ATOM 4100 N N . ASN B 1 96 ? 19.281 1.816 -8.352 1 95.19 96 ASN B N 1
ATOM 4101 C CA . ASN B 1 96 ? 20.266 2.348 -7.406 1 95.19 96 ASN B CA 1
ATOM 4102 C C . ASN B 1 96 ? 19.891 3.752 -6.945 1 95.19 96 ASN B C 1
ATOM 4104 O O . ASN B 1 96 ? 19.672 4.641 -7.77 1 95.19 96 ASN B O 1
ATOM 4108 N N . VAL B 1 97 ? 19.766 3.92 -5.609 1 96.75 97 VAL B N 1
ATOM 4109 C CA . VAL B 1 97 ? 19.391 5.215 -5.059 1 96.75 97 VAL B CA 1
ATOM 4110 C C . VAL B 1 97 ? 20.422 5.66 -4.023 1 96.75 97 VAL B C 1
ATOM 4112 O O . VAL B 1 97 ? 20.875 4.855 -3.207 1 96.75 97 VAL B O 1
ATOM 4115 N N . LEU B 1 98 ? 20.828 6.867 -4.164 1 98 98 LEU B N 1
ATOM 4116 C CA . LEU B 1 98 ? 21.734 7.461 -3.188 1 98 98 LEU B CA 1
ATOM 4117 C C . LEU B 1 98 ? 20.969 8.375 -2.229 1 98 98 LEU B C 1
ATOM 4119 O O . LEU B 1 98 ? 20.359 9.359 -2.652 1 98 98 LEU B O 1
ATOM 4123 N N . LEU B 1 99 ? 20.969 8 -0.945 1 98 99 LEU B N 1
ATOM 4124 C CA . LEU B 1 99 ? 20.328 8.797 0.099 1 98 99 LEU B CA 1
ATOM 4125 C C . LEU B 1 99 ? 21.312 9.828 0.671 1 98 99 LEU B C 1
ATOM 4127 O O . LEU B 1 99 ? 22.391 9.469 1.127 1 98 99 LEU B O 1
ATOM 4131 N N . ILE B 1 100 ? 20.906 11.117 0.606 1 97.44 100 ILE B N 1
ATOM 4132 C CA . ILE B 1 100 ? 21.75 12.195 1.12 1 97.44 100 ILE B CA 1
ATOM 4133 C C . ILE B 1 100 ? 21.156 12.727 2.424 1 97.44 100 ILE B C 1
ATOM 4135 O O . ILE B 1 100 ? 20.109 13.391 2.416 1 97.44 100 ILE B O 1
ATOM 4139 N N . PRO B 1 101 ? 21.828 12.484 3.547 1 95.88 101 PRO B N 1
ATOM 4140 C CA . PRO B 1 101 ? 21.312 12.922 4.848 1 95.88 101 PRO B CA 1
ATOM 4141 C C . PRO B 1 101 ? 21.656 14.375 5.164 1 95.88 101 PRO B C 1
ATOM 4143 O O . PRO B 1 101 ? 22.328 15.039 4.371 1 95.88 101 PRO B O 1
ATOM 4146 N N . GLU B 1 102 ? 21.219 14.805 6.348 1 91.44 102 GLU B N 1
ATOM 4147 C CA . GLU B 1 102 ? 21.578 16.109 6.883 1 91.44 102 GLU B CA 1
ATOM 4148 C C . GLU B 1 102 ? 23.078 16.188 7.176 1 91.44 102 GLU B C 1
ATOM 4150 O O . GLU B 1 102 ? 23.703 15.18 7.52 1 91.44 102 GLU B O 1
ATOM 4155 N N . SER B 1 103 ? 23.812 17.234 7.016 1 78.31 103 SER B N 1
ATOM 4156 C CA . SER B 1 103 ? 25.25 17.375 7.188 1 78.31 103 SER B CA 1
ATOM 4157 C C . SER B 1 103 ? 25.641 17.453 8.664 1 78.31 103 SER B C 1
ATOM 4159 O O . SER B 1 103 ? 26.672 16.953 9.07 1 78.31 103 SER B O 1
ATOM 4161 N N . HIS B 1 104 ? 25.031 18.078 9.398 1 64.19 104 HIS B N 1
ATOM 4162 C CA . HIS B 1 104 ? 25.562 18.359 10.734 1 64.19 104 HIS B CA 1
ATOM 4163 C C . HIS B 1 104 ? 24.797 17.578 11.797 1 64.19 104 HIS B C 1
ATOM 4165 O O . HIS B 1 104 ? 24.203 18.156 12.703 1 64.19 104 HIS B O 1
ATOM 4171 N N . THR B 1 105 ? 24.906 16.141 11.531 1 64.75 105 THR B N 1
ATOM 4172 C CA . THR B 1 105 ? 24.141 15.609 12.656 1 64.75 105 THR B CA 1
ATOM 4173 C C . THR B 1 105 ? 24.844 14.391 13.258 1 64.75 105 THR B C 1
ATOM 4175 O O . THR B 1 105 ? 25.422 13.586 12.531 1 64.75 105 THR B O 1
ATOM 4178 N N . ARG B 1 106 ? 25.234 14.453 14.383 1 73.56 106 ARG B N 1
ATOM 4179 C CA . ARG B 1 106 ? 25.656 13.328 15.203 1 73.56 106 ARG B CA 1
ATOM 4180 C C . ARG B 1 106 ? 24.5 12.789 16.047 1 73.56 106 ARG B C 1
ATOM 4182 O O . ARG B 1 106 ? 24.719 11.992 16.953 1 73.56 106 ARG B O 1
ATOM 4189 N N . ASN B 1 107 ? 23.375 13.211 15.625 1 83.69 107 ASN B N 1
ATOM 4190 C CA . ASN B 1 107 ? 22.188 12.82 16.375 1 83.69 107 ASN B CA 1
ATOM 4191 C C . ASN B 1 107 ? 21.828 11.359 16.125 1 83.69 107 ASN B C 1
ATOM 4193 O O . ASN B 1 107 ? 21.406 11 15.008 1 83.69 107 ASN B O 1
ATOM 4197 N N . ILE B 1 108 ? 21.938 10.578 17.141 1 87.44 108 ILE B N 1
ATOM 4198 C CA . ILE B 1 108 ? 21.75 9.133 17.047 1 87.44 108 ILE B CA 1
ATOM 4199 C C . ILE B 1 108 ? 20.312 8.828 16.625 1 87.44 108 ILE B C 1
ATOM 4201 O O . ILE B 1 108 ? 20.078 7.879 15.883 1 87.44 108 ILE B O 1
ATOM 4205 N N . PHE B 1 109 ? 19.375 9.562 17.094 1 87.69 109 PHE B N 1
ATOM 4206 C CA . PHE B 1 109 ? 17.984 9.344 16.75 1 87.69 109 PHE B CA 1
ATOM 4207 C C . PHE B 1 109 ? 17.75 9.602 15.266 1 87.69 109 PHE B C 1
ATOM 4209 O O . PHE B 1 109 ? 16.984 8.875 14.609 1 87.69 109 PHE B O 1
ATOM 4216 N N . TYR B 1 110 ? 18.359 10.633 14.82 1 92.38 110 TYR B N 1
ATOM 4217 C CA . TYR B 1 110 ? 18.25 10.914 13.398 1 92.38 110 TYR B CA 1
ATOM 4218 C C . TYR B 1 110 ? 18.891 9.797 12.57 1 92.38 110 TYR B C 1
ATOM 4220 O O . TYR B 1 110 ? 18.344 9.414 11.531 1 92.38 110 TYR B O 1
ATOM 4228 N N . LEU B 1 111 ? 20 9.328 13.031 1 93.94 111 LEU B N 1
ATOM 4229 C CA . LEU B 1 111 ? 20.656 8.234 12.328 1 93.94 111 LEU B CA 1
ATOM 4230 C C . LEU B 1 111 ? 19.781 6.984 12.32 1 93.94 111 LEU B C 1
ATOM 4232 O O . LEU B 1 111 ? 19.781 6.23 11.344 1 93.94 111 LEU B O 1
ATOM 4236 N N . GLN B 1 112 ? 19.078 6.797 13.367 1 94.56 112 GLN B N 1
ATOM 4237 C CA . GLN B 1 112 ? 18.125 5.688 13.406 1 94.56 112 GLN B CA 1
ATOM 4238 C C . GLN B 1 112 ? 17.016 5.875 12.375 1 94.56 112 GLN B C 1
ATOM 4240 O O . GLN B 1 112 ? 16.531 4.898 11.797 1 94.56 112 GLN B O 1
ATOM 4245 N N . ASN B 1 113 ? 16.594 7.102 12.219 1 95.25 113 ASN B N 1
ATOM 4246 C CA . ASN B 1 113 ? 15.648 7.41 11.148 1 95.25 113 ASN B CA 1
ATOM 4247 C C . ASN B 1 113 ? 16.203 7.012 9.781 1 95.25 113 ASN B C 1
ATOM 4249 O O . ASN B 1 113 ? 15.492 6.41 8.977 1 95.25 113 ASN B O 1
ATOM 4253 N N . LEU B 1 114 ? 17.438 7.305 9.523 1 96.56 114 LEU B N 1
ATOM 4254 C CA . LEU B 1 114 ? 18.062 6.969 8.25 1 96.56 114 LEU B CA 1
ATOM 4255 C C . LEU B 1 114 ? 18.109 5.457 8.039 1 96.56 114 LEU B C 1
ATOM 4257 O O . LEU B 1 114 ? 17.844 4.969 6.941 1 96.56 114 LEU B O 1
ATOM 4261 N N . ALA B 1 115 ? 18.438 4.801 9.125 1 96.5 115 ALA B N 1
ATOM 4262 C CA . ALA B 1 115 ? 18.484 3.342 9.055 1 96.5 115 ALA B CA 1
ATOM 4263 C C . ALA B 1 115 ? 17.125 2.76 8.703 1 96.5 115 ALA B C 1
ATOM 4265 O O . ALA B 1 115 ? 17.016 1.832 7.898 1 96.5 115 ALA B O 1
ATOM 4266 N N . THR B 1 116 ? 16.094 3.254 9.336 1 97.25 116 THR B N 1
ATOM 4267 C CA . THR B 1 116 ? 14.734 2.791 9.07 1 97.25 116 THR B CA 1
ATOM 4268 C C . THR B 1 116 ? 14.328 3.096 7.633 1 97.25 116 THR B C 1
ATOM 4270 O O . THR B 1 116 ? 13.75 2.246 6.953 1 97.25 116 THR B O 1
ATOM 4273 N N . LEU B 1 117 ? 14.633 4.285 7.219 1 97.94 117 LEU B N 1
ATOM 4274 C CA . LEU B 1 117 ? 14.328 4.68 5.848 1 97.94 117 LEU B CA 1
ATOM 4275 C C . LEU B 1 117 ? 15.055 3.777 4.852 1 97.94 117 LEU B C 1
ATOM 4277 O O . LEU B 1 117 ? 14.469 3.354 3.854 1 97.94 117 LEU B O 1
ATOM 4281 N N . GLN B 1 118 ? 16.281 3.531 5.098 1 97.38 118 GLN B N 1
ATOM 4282 C CA . GLN B 1 118 ? 17.047 2.629 4.25 1 97.38 118 GLN B CA 1
ATOM 4283 C C . GLN B 1 118 ? 16.422 1.238 4.215 1 97.38 118 GLN B C 1
ATOM 4285 O O . GLN B 1 118 ? 16.344 0.618 3.15 1 97.38 118 GLN B O 1
ATOM 4290 N N . ALA B 1 119 ? 16.031 0.742 5.355 1 96.62 119 ALA B N 1
ATOM 4291 C CA . ALA B 1 119 ? 15.406 -0.576 5.43 1 96.62 119 ALA B CA 1
ATOM 4292 C C . ALA B 1 119 ? 14.117 -0.62 4.609 1 96.62 119 ALA B C 1
ATOM 4294 O O . ALA B 1 119 ? 13.867 -1.587 3.885 1 96.62 119 ALA B O 1
ATOM 4295 N N . ILE B 1 120 ? 13.297 0.387 4.742 1 98 120 ILE B N 1
ATOM 4296 C CA . ILE B 1 120 ? 12.055 0.48 3.982 1 98 120 ILE B CA 1
ATOM 4297 C C . ILE B 1 120 ? 12.367 0.406 2.488 1 98 120 ILE B C 1
ATOM 4299 O O . ILE B 1 120 ? 11.734 -0.365 1.757 1 98 120 ILE B O 1
ATOM 4303 N N . MET B 1 121 ? 13.328 1.144 2.064 1 97.12 121 MET B N 1
ATOM 4304 C CA . MET B 1 121 ? 13.664 1.228 0.646 1 97.12 121 MET B CA 1
ATOM 4305 C C . MET B 1 121 ? 14.25 -0.086 0.147 1 97.12 121 MET B C 1
ATOM 4307 O O . MET B 1 121 ? 13.969 -0.516 -0.972 1 97.12 121 MET B O 1
ATOM 4311 N N . ARG B 1 122 ? 15.047 -0.694 0.961 1 95.81 122 ARG B N 1
ATOM 4312 C CA . ARG B 1 122 ? 15.625 -1.984 0.594 1 95.81 122 ARG B CA 1
ATOM 4313 C C . ARG B 1 122 ? 14.531 -3.037 0.419 1 95.81 122 ARG B C 1
ATOM 4315 O O . ARG B 1 122 ? 14.547 -3.797 -0.552 1 95.81 122 ARG B O 1
ATOM 4322 N N . HIS B 1 123 ? 13.617 -3.057 1.307 1 96.38 123 HIS B N 1
ATOM 4323 C CA . HIS B 1 123 ? 12.531 -4.027 1.225 1 96.38 123 HIS B CA 1
ATOM 4324 C C . HIS B 1 123 ? 11.602 -3.719 0.055 1 96.38 123 HIS B C 1
ATOM 4326 O O . HIS B 1 123 ? 10.875 -4.594 -0.411 1 96.38 123 HIS B O 1
ATOM 4332 N N . ALA B 1 124 ? 11.617 -2.48 -0.356 1 95.75 124 ALA B N 1
ATOM 4333 C CA . ALA B 1 124 ? 10.844 -2.113 -1.538 1 95.75 124 ALA B CA 1
ATOM 4334 C C . ALA B 1 124 ? 11.586 -2.5 -2.818 1 95.75 124 ALA B C 1
ATOM 4336 O O . ALA B 1 124 ? 11.102 -2.236 -3.922 1 95.75 124 ALA B O 1
ATOM 4337 N N . GLY B 1 125 ? 12.828 -3.041 -2.68 1 93.19 125 GLY B N 1
ATOM 4338 C CA . GLY B 1 125 ? 13.531 -3.613 -3.814 1 93.19 125 GLY B CA 1
ATOM 4339 C C . GLY B 1 125 ? 14.594 -2.688 -4.387 1 93.19 125 GLY B C 1
ATOM 4340 O O . GLY B 1 125 ? 15.016 -2.854 -5.531 1 93.19 125 GLY B O 1
ATOM 4341 N N . LEU B 1 126 ? 15.039 -1.702 -3.656 1 95.44 126 LEU B N 1
ATOM 4342 C CA . LEU B 1 126 ? 16.047 -0.76 -4.145 1 95.44 126 LEU B CA 1
ATOM 4343 C C . LEU B 1 126 ? 17.406 -1.061 -3.539 1 95.44 126 LEU B C 1
ATOM 4345 O O . LEU B 1 126 ? 17.5 -1.538 -2.406 1 95.44 126 LEU B O 1
ATOM 4349 N N . ASN B 1 127 ? 18.375 -0.863 -4.387 1 95.06 127 ASN B N 1
ATOM 4350 C CA . ASN B 1 127 ? 19.734 -0.759 -3.863 1 95.06 127 ASN B CA 1
ATOM 4351 C C . ASN B 1 127 ? 20.031 0.651 -3.361 1 95.06 127 ASN B C 1
ATOM 4353 O O . ASN B 1 127 ? 20.062 1.601 -4.145 1 95.06 127 ASN B O 1
ATOM 4357 N N . ILE B 1 128 ? 20.266 0.768 -2.057 1 96.62 128 ILE B N 1
ATOM 4358 C CA . ILE B 1 128 ? 20.359 2.107 -1.486 1 96.62 128 ILE B CA 1
ATOM 4359 C C . ILE B 1 128 ? 21.672 2.238 -0.704 1 96.62 128 ILE B C 1
ATOM 4361 O O . ILE B 1 128 ? 22.031 1.336 0.051 1 96.62 128 ILE B O 1
ATOM 4365 N N . ARG B 1 129 ? 22.344 3.277 -0.931 1 97.5 129 ARG B N 1
ATOM 4366 C CA . ARG B 1 129 ? 23.516 3.666 -0.146 1 97.5 129 ARG B CA 1
ATOM 4367 C C . ARG B 1 129 ? 23.359 5.082 0.398 1 97.5 129 ARG B C 1
ATOM 4369 O O . ARG B 1 129 ? 22.562 5.867 -0.114 1 97.5 129 ARG B O 1
ATOM 4376 N N . ILE B 1 130 ? 24.062 5.324 1.501 1 97.5 130 ILE B N 1
ATOM 4377 C CA . ILE B 1 130 ? 24 6.637 2.129 1 97.5 130 ILE B CA 1
ATOM 4378 C C . ILE B 1 130 ? 25.266 7.43 1.819 1 97.5 130 ILE B C 1
ATOM 4380 O O . ILE B 1 130 ? 26.359 7.035 2.219 1 97.5 130 ILE B O 1
ATOM 4384 N N . GLY B 1 131 ? 25.062 8.484 1.063 1 97 131 GLY B N 1
ATOM 4385 C CA . GLY B 1 131 ? 26.156 9.375 0.743 1 97 131 GLY B CA 1
ATOM 4386 C C . GLY B 1 131 ? 26.188 10.617 1.611 1 97 131 GLY B C 1
ATOM 4387 O O . GLY B 1 131 ? 25.172 11.281 1.798 1 97 131 GLY B O 1
ATOM 4388 N N . THR B 1 132 ? 27.344 10.945 2.174 1 94.62 132 THR B N 1
ATOM 4389 C CA . THR B 1 132 ? 27.453 12.109 3.049 1 94.62 132 THR B CA 1
ATOM 4390 C C . THR B 1 132 ? 28.172 13.25 2.336 1 94.62 132 THR B C 1
ATOM 4392 O O . THR B 1 132 ? 29.047 13.023 1.512 1 94.62 132 THR B O 1
ATOM 4395 N N . LEU B 1 133 ? 27.719 14.461 2.68 1 92.12 133 LEU B N 1
ATOM 4396 C CA . LEU B 1 133 ? 28.328 15.68 2.16 1 92.12 133 LEU B CA 1
ATOM 4397 C C . LEU B 1 133 ? 29.328 16.266 3.158 1 92.12 133 LEU B C 1
ATOM 4399 O O . LEU B 1 133 ? 29.906 17.328 2.922 1 92.12 133 LEU B O 1
ATOM 4403 N N . LEU B 1 134 ? 29.547 15.562 4.227 1 89 134 LEU B N 1
ATOM 4404 C CA . LEU B 1 134 ? 30.469 16.031 5.25 1 89 134 LEU B CA 1
ATOM 4405 C C . LEU B 1 134 ? 31.922 15.953 4.75 1 89 134 LEU B C 1
ATOM 4407 O O . LEU B 1 134 ? 32.406 14.875 4.391 1 89 134 LEU B O 1
ATOM 4411 N N . PRO B 1 135 ? 32.594 17.062 4.844 1 88.12 135 PRO B N 1
ATOM 4412 C CA . PRO B 1 135 ? 33.969 17.078 4.309 1 88.12 135 PRO B CA 1
ATOM 4413 C C . PRO B 1 135 ? 34.938 16.25 5.145 1 88.12 135 PRO B C 1
ATOM 4415 O O . PRO B 1 135 ? 35.938 15.766 4.625 1 88.12 135 PRO B O 1
ATOM 4418 N N . GLU B 1 136 ? 34.656 16.016 6.395 1 89.62 136 GLU B N 1
ATOM 4419 C CA . GLU B 1 136 ? 35.562 15.305 7.293 1 89.62 136 GLU B CA 1
ATOM 4420 C C . GLU B 1 136 ? 35.562 13.805 7 1 89.62 136 GLU B C 1
ATOM 4422 O O . GLU B 1 136 ? 36.5 13.094 7.398 1 89.62 136 GLU B O 1
ATOM 4427 N N . ILE B 1 137 ? 34.5 13.375 6.359 1 92.19 137 ILE B N 1
ATOM 4428 C CA . ILE B 1 137 ? 34.438 11.953 6.023 1 92.19 137 ILE B CA 1
ATOM 4429 C C . ILE B 1 137 ? 34.969 11.727 4.609 1 92.19 137 ILE B C 1
ATOM 4431 O O . ILE B 1 137 ? 34.312 12.078 3.627 1 92.19 137 ILE B O 1
ATOM 4435 N N . THR B 1 138 ? 36.156 11.125 4.434 1 94.38 138 THR B N 1
ATOM 4436 C CA . THR B 1 138 ? 36.781 10.977 3.135 1 94.38 138 THR B CA 1
ATOM 4437 C C . THR B 1 138 ? 36.844 9.516 2.719 1 94.38 138 THR B C 1
ATOM 4439 O O . THR B 1 138 ? 37.25 9.188 1.601 1 94.38 138 THR B O 1
ATOM 4442 N N . THR B 1 139 ? 36.531 8.656 3.625 1 95.88 139 THR B N 1
ATOM 4443 C CA . THR B 1 139 ? 36.406 7.23 3.352 1 95.88 139 THR B CA 1
ATOM 4444 C C . THR B 1 139 ? 35.125 6.664 3.951 1 95.88 139 THR B C 1
ATOM 4446 O O . THR B 1 139 ? 34.562 7.238 4.887 1 95.88 139 THR B O 1
ATOM 4449 N N . PRO B 1 140 ? 34.656 5.551 3.309 1 96.5 140 PRO B N 1
ATOM 4450 C CA . PRO B 1 140 ? 33.469 4.953 3.914 1 96.5 140 PRO B CA 1
ATOM 4451 C C . PRO B 1 140 ? 33.625 4.73 5.418 1 96.5 140 PRO B C 1
ATOM 4453 O O . PRO B 1 140 ? 34.625 4.168 5.867 1 96.5 140 PRO B O 1
ATOM 4456 N N . THR B 1 141 ? 32.656 5.172 6.188 1 94.94 141 THR B N 1
ATOM 4457 C CA . THR B 1 141 ? 32.719 5.164 7.648 1 94.94 141 THR B CA 1
ATOM 4458 C C . THR B 1 141 ? 31.484 4.457 8.234 1 94.94 141 THR B C 1
ATOM 4460 O O . THR B 1 141 ? 30.344 4.809 7.918 1 94.94 141 THR B O 1
ATOM 4463 N N . THR B 1 142 ? 31.719 3.514 9.07 1 95.31 142 THR B N 1
ATOM 4464 C CA . THR B 1 142 ? 30.641 2.75 9.695 1 95.31 142 THR B CA 1
ATOM 4465 C C . THR B 1 142 ? 30.25 3.373 11.031 1 95.31 142 THR B C 1
ATOM 4467 O O . THR B 1 142 ? 31.109 3.697 11.852 1 95.31 142 THR B O 1
ATOM 4470 N N . ILE B 1 143 ? 28.984 3.59 11.227 1 93.19 143 ILE B N 1
ATOM 4471 C CA . ILE B 1 143 ? 28.438 4.086 12.484 1 93.19 143 ILE B CA 1
ATOM 4472 C C . ILE B 1 143 ? 27.578 3.006 13.133 1 93.19 143 ILE B C 1
ATOM 4474 O O . ILE B 1 143 ? 26.625 2.51 12.523 1 93.19 143 ILE B O 1
ATOM 4478 N N . ASP B 1 144 ? 27.844 2.678 14.375 1 93.5 144 ASP B N 1
ATOM 4479 C CA . ASP B 1 144 ? 27.062 1.696 15.117 1 93.5 144 ASP B CA 1
ATOM 4480 C C . ASP B 1 144 ? 25.891 2.355 15.82 1 93.5 144 ASP B C 1
ATOM 4482 O O . ASP B 1 144 ? 26.062 3.299 16.594 1 93.5 144 ASP B O 1
ATOM 4486 N N . LEU B 1 145 ? 24.781 1.777 15.531 1 93.44 145 LEU B N 1
ATOM 4487 C CA . LEU B 1 145 ? 23.594 2.301 16.188 1 93.44 145 LEU B CA 1
ATOM 4488 C C . LEU B 1 145 ? 23.219 1.457 17.391 1 93.44 145 LEU B C 1
ATOM 4490 O O . LEU B 1 145 ? 23.641 0.306 17.516 1 93.44 145 LEU B O 1
ATOM 4494 N N . PRO B 1 146 ? 22.469 1.952 18.328 1 88.81 146 PRO B N 1
ATOM 4495 C CA . PRO B 1 146 ? 22.141 1.264 19.578 1 88.81 146 PRO B CA 1
ATOM 4496 C C . PRO B 1 146 ? 21.391 -0.047 19.359 1 88.81 146 PRO B C 1
ATOM 4498 O O . PRO B 1 146 ? 21.531 -0.982 20.156 1 88.81 146 PRO B O 1
ATOM 4501 N N . ASP B 1 147 ? 20.625 -0.219 18.375 1 85.94 147 ASP B N 1
ATOM 4502 C CA . ASP B 1 147 ? 19.828 -1.424 18.156 1 85.94 147 ASP B CA 1
ATOM 4503 C C . ASP B 1 147 ? 20.625 -2.486 17.406 1 85.94 147 ASP B C 1
ATOM 4505 O O . ASP B 1 147 ? 20.078 -3.52 17.016 1 85.94 147 ASP B O 1
ATOM 4509 N N . GLY B 1 148 ? 21.891 -2.209 17.203 1 87.5 148 GLY B N 1
ATOM 4510 C CA . GLY B 1 148 ? 22.766 -3.182 16.562 1 87.5 148 GLY B CA 1
ATOM 4511 C C . GLY B 1 148 ? 22.891 -2.971 15.062 1 87.5 148 GLY B C 1
ATOM 4512 O O . GLY B 1 148 ? 23.703 -3.627 14.406 1 87.5 148 GLY B O 1
ATOM 4513 N N . VAL B 1 149 ? 22.156 -2.092 14.609 1 90.88 149 VAL B N 1
ATOM 4514 C CA . VAL B 1 149 ? 22.219 -1.807 13.18 1 90.88 149 VAL B CA 1
ATOM 4515 C C . VAL B 1 149 ? 23.438 -0.956 12.875 1 90.88 149 VAL B C 1
ATOM 4517 O O . VAL B 1 149 ? 23.828 -0.108 13.68 1 90.88 149 VAL B O 1
ATOM 4520 N N . LYS B 1 150 ? 24.062 -1.267 11.734 1 93.19 150 LYS B N 1
ATOM 4521 C CA . LYS B 1 150 ? 25.219 -0.5 11.281 1 93.19 150 LYS B CA 1
ATOM 4522 C C . LYS B 1 150 ? 24.875 0.344 10.062 1 93.19 150 LYS B C 1
ATOM 4524 O O . LYS B 1 150 ? 24.219 -0.136 9.133 1 93.19 150 LYS B O 1
ATOM 4529 N N . LEU B 1 151 ? 25.281 1.569 10.141 1 94.56 151 LEU B N 1
ATOM 4530 C CA . LEU B 1 151 ? 25.125 2.473 9.008 1 94.56 151 LEU B CA 1
ATOM 4531 C C . LEU B 1 151 ? 26.469 2.803 8.375 1 94.56 151 LEU B C 1
ATOM 4533 O O . LEU B 1 151 ? 27.453 3.018 9.086 1 94.56 151 LEU B O 1
ATOM 4537 N N . ILE B 1 152 ? 26.547 2.777 7.109 1 95.94 152 ILE B N 1
ATOM 4538 C CA . ILE B 1 152 ? 27.781 3.146 6.406 1 95.94 152 ILE B CA 1
ATOM 4539 C C . ILE B 1 152 ? 27.562 4.461 5.664 1 95.94 152 ILE B C 1
ATOM 4541 O O . ILE B 1 152 ? 26.672 4.566 4.812 1 95.94 152 ILE B O 1
ATOM 4545 N N . LEU B 1 153 ? 28.297 5.445 6.051 1 95.31 153 LEU B N 1
ATOM 4546 C CA . LEU B 1 153 ? 28.328 6.715 5.332 1 95.31 153 LEU B CA 1
ATOM 4547 C C . LEU B 1 153 ? 29.453 6.742 4.316 1 95.31 153 LEU B C 1
ATOM 4549 O O . LEU B 1 153 ? 30.609 6.465 4.656 1 95.31 153 LEU B O 1
ATOM 4553 N N . GLU B 1 154 ? 29.109 7.035 3.104 1 96.94 154 GLU B N 1
ATOM 4554 C CA . GLU B 1 154 ? 30.094 7.066 2.035 1 96.94 154 GLU B CA 1
ATOM 4555 C C . GLU B 1 154 ? 30.297 8.484 1.504 1 96.94 154 GLU B C 1
ATOM 4557 O O . GLU B 1 154 ? 29.328 9.211 1.292 1 96.94 154 GLU B O 1
ATOM 4562 N N . PRO B 1 155 ? 31.547 8.844 1.339 1 96.25 155 PRO B N 1
ATOM 4563 C CA . PRO B 1 155 ? 31.766 10.18 0.769 1 96.25 155 PRO B CA 1
ATOM 4564 C C . PRO B 1 155 ? 31.25 10.297 -0.664 1 96.25 155 PRO B C 1
ATOM 4566 O O . PRO B 1 155 ? 31.516 9.43 -1.497 1 96.25 155 PRO B O 1
ATOM 4569 N N . VAL B 1 156 ? 30.547 11.367 -0.912 1 96.81 156 VAL B N 1
ATOM 4570 C CA . VAL B 1 156 ? 29.969 11.594 -2.227 1 96.81 156 VAL B CA 1
ATOM 4571 C C . VAL B 1 156 ? 30.984 12.297 -3.129 1 96.81 156 VAL B C 1
ATOM 4573 O O . VAL B 1 156 ? 31.781 13.109 -2.66 1 96.81 156 VAL B O 1
ATOM 4576 N N . GLN B 1 157 ? 30.938 11.93 -4.371 1 95.81 157 GLN B N 1
ATOM 4577 C CA . GLN B 1 157 ? 31.75 12.57 -5.395 1 95.81 157 GLN B CA 1
ATOM 4578 C C . GLN B 1 157 ? 30.906 12.961 -6.605 1 95.81 157 GLN B C 1
ATOM 4580 O O . GLN B 1 157 ? 29.859 12.359 -6.863 1 95.81 157 GLN B O 1
ATOM 4585 N N . ARG B 1 158 ? 31.312 14.023 -7.215 1 96.19 158 ARG B N 1
ATOM 4586 C CA . ARG B 1 158 ? 30.656 14.422 -8.461 1 96.19 158 ARG B CA 1
ATOM 4587 C C . ARG B 1 158 ? 31.531 14.094 -9.664 1 96.19 158 ARG B C 1
ATOM 4589 O O . ARG B 1 158 ? 32.719 14.453 -9.703 1 96.19 158 ARG B O 1
ATOM 4596 N N . LYS B 1 159 ? 31.047 13.383 -10.555 1 96.38 159 LYS B N 1
ATOM 4597 C CA . LYS B 1 159 ? 31.672 13.078 -11.844 1 96.38 159 LYS B CA 1
ATOM 4598 C C . LYS B 1 159 ? 30.828 13.625 -13 1 96.38 159 LYS B C 1
ATOM 4600 O O . LYS B 1 159 ? 29.859 12.992 -13.422 1 96.38 159 LYS B O 1
ATOM 4605 N N . GLY B 1 160 ? 31.328 14.766 -13.57 1 96.12 160 GLY B N 1
ATOM 4606 C CA . GLY B 1 160 ? 30.453 15.461 -14.516 1 96.12 160 GLY B CA 1
ATOM 4607 C C . GLY B 1 160 ? 29.172 15.961 -13.883 1 96.12 160 GLY B C 1
ATOM 4608 O O . GLY B 1 160 ? 29.203 16.719 -12.914 1 96.12 160 GLY B O 1
ATOM 4609 N N . ASN B 1 161 ? 28.078 15.523 -14.453 1 97.31 161 ASN B N 1
ATOM 4610 C CA . ASN B 1 161 ? 26.781 15.93 -13.914 1 97.31 161 ASN B CA 1
ATOM 4611 C C . ASN B 1 161 ? 26.094 14.789 -13.172 1 97.31 161 ASN B C 1
ATOM 4613 O O . ASN B 1 161 ? 24.875 14.656 -13.219 1 97.31 161 ASN B O 1
ATOM 4617 N N . ARG B 1 162 ? 26.953 13.938 -12.57 1 97.5 162 ARG B N 1
ATOM 4618 C CA . ARG B 1 162 ? 26.391 12.82 -11.82 1 97.5 162 ARG B CA 1
ATOM 4619 C C . ARG B 1 162 ? 27.016 12.719 -10.438 1 97.5 162 ARG B C 1
ATOM 4621 O O . ARG B 1 162 ? 28.219 12.953 -10.273 1 97.5 162 ARG B O 1
ATOM 4628 N N . LEU B 1 163 ? 26.234 12.461 -9.477 1 97.19 163 LEU B N 1
ATOM 4629 C CA . LEU B 1 163 ? 26.656 12.203 -8.109 1 97.19 163 LEU B CA 1
ATOM 4630 C C . LEU B 1 163 ? 26.938 10.719 -7.895 1 97.19 163 LEU B C 1
ATOM 4632 O O . LEU B 1 163 ? 26.094 9.883 -8.219 1 97.19 163 LEU B O 1
ATOM 4636 N N . VAL B 1 164 ? 28.109 10.344 -7.391 1 97.69 164 VAL B N 1
ATOM 4637 C CA . VAL B 1 164 ? 28.469 8.938 -7.266 1 97.69 164 VAL B CA 1
ATOM 4638 C C . VAL B 1 164 ? 29.188 8.703 -5.941 1 97.69 164 VAL B C 1
ATOM 4640 O O . VAL B 1 164 ? 29.609 9.656 -5.273 1 97.69 164 VAL B O 1
ATOM 4643 N N . THR B 1 165 ? 29.219 7.516 -5.438 1 97.25 165 THR B N 1
ATOM 4644 C CA . THR B 1 165 ? 30.156 7.023 -4.438 1 97.25 165 THR B CA 1
ATOM 4645 C C . THR B 1 165 ? 31.047 5.926 -5.02 1 97.25 165 THR B C 1
ATOM 4647 O O . THR B 1 165 ? 30.891 5.543 -6.18 1 97.25 165 THR B O 1
ATOM 4650 N N . GLU B 1 166 ? 32.031 5.52 -4.254 1 95.38 166 GLU B N 1
ATOM 4651 C CA . GLU B 1 166 ? 32.938 4.516 -4.781 1 95.38 166 GLU B CA 1
ATOM 4652 C C . GLU B 1 166 ? 32.188 3.281 -5.277 1 95.38 166 GLU B C 1
ATOM 4654 O O . GLU B 1 166 ? 31.453 2.658 -4.52 1 95.38 166 GLU B O 1
ATOM 4659 N N . ASP B 1 167 ? 32.25 2.99 -6.551 1 94.44 167 ASP B N 1
ATOM 4660 C CA . ASP B 1 167 ? 31.719 1.808 -7.215 1 94.44 167 ASP B CA 1
ATOM 4661 C C . ASP B 1 167 ? 30.188 1.808 -7.172 1 94.44 167 ASP B C 1
ATOM 4663 O O . ASP B 1 167 ? 29.562 0.751 -7.039 1 94.44 167 ASP B O 1
ATOM 4667 N N . PHE B 1 168 ? 29.625 2.965 -7.121 1 97 168 PHE B N 1
ATOM 4668 C CA . PHE B 1 168 ? 28.172 3.084 -7.066 1 97 168 PHE B CA 1
ATOM 4669 C C . PHE B 1 168 ? 27.703 4.297 -7.855 1 97 168 PHE B C 1
ATOM 4671 O O . PHE B 1 168 ? 28.016 5.438 -7.504 1 97 168 PHE B O 1
ATOM 4678 N N . ASP B 1 169 ? 27.062 4.039 -8.93 1 95.88 169 ASP B N 1
ATOM 4679 C CA . ASP B 1 169 ? 26.469 5.066 -9.781 1 95.88 169 ASP B CA 1
ATOM 4680 C C . ASP B 1 169 ? 24.938 5.027 -9.703 1 95.88 169 ASP B C 1
ATOM 4682 O O . ASP B 1 169 ? 24.297 4.273 -10.43 1 95.88 169 ASP B O 1
ATOM 4686 N N . PRO B 1 170 ? 24.359 5.879 -8.859 1 96.12 170 PRO B N 1
ATOM 4687 C CA . PRO B 1 170 ? 22.922 5.809 -8.633 1 96.12 170 PRO B CA 1
ATOM 4688 C C . PRO B 1 170 ? 22.109 6.418 -9.773 1 96.12 170 PRO B C 1
ATOM 4690 O O . PRO B 1 170 ? 22.578 7.344 -10.438 1 96.12 170 PRO B O 1
ATOM 4693 N N . CYS B 1 171 ? 20.906 5.875 -9.938 1 93.5 171 CYS B N 1
ATOM 4694 C CA . CYS B 1 171 ? 19.969 6.387 -10.93 1 93.5 171 CYS B CA 1
ATOM 4695 C C . CYS B 1 171 ? 19.219 7.609 -10.398 1 93.5 171 CYS B C 1
ATOM 4697 O O . CYS B 1 171 ? 18.781 8.453 -11.18 1 93.5 171 CYS B O 1
ATOM 4699 N N . ALA B 1 172 ? 19.078 7.699 -9.094 1 95.31 172 ALA B N 1
ATOM 4700 C CA . ALA B 1 172 ? 18.344 8.773 -8.445 1 95.31 172 ALA B CA 1
ATOM 4701 C C . ALA B 1 172 ? 18.984 9.172 -7.125 1 95.31 172 ALA B C 1
ATOM 4703 O O . ALA B 1 172 ? 19.703 8.375 -6.516 1 95.31 172 ALA B O 1
ATOM 4704 N N . VAL B 1 173 ? 18.766 10.383 -6.77 1 96.88 173 VAL B N 1
ATOM 4705 C CA . VAL B 1 173 ? 19.25 10.922 -5.5 1 96.88 173 VAL B CA 1
ATOM 4706 C C . VAL B 1 173 ? 18.062 11.266 -4.602 1 96.88 173 VAL B C 1
ATOM 4708 O O . VAL B 1 173 ? 17.219 12.086 -4.969 1 96.88 173 VAL B O 1
ATOM 4711 N N . LEU B 1 174 ? 17.984 10.586 -3.482 1 97.5 174 LEU B N 1
ATOM 4712 C CA . LEU B 1 174 ? 16.953 10.883 -2.494 1 97.5 174 LEU B CA 1
ATOM 4713 C C . LEU B 1 174 ? 17.5 11.805 -1.406 1 97.5 174 LEU B C 1
ATOM 4715 O O . LEU B 1 174 ? 18.438 11.453 -0.695 1 97.5 174 LEU B O 1
ATOM 4719 N N . LEU B 1 175 ? 16.812 12.945 -1.264 1 97.38 175 LEU B N 1
ATOM 4720 C CA . LEU B 1 175 ? 17.25 13.914 -0.264 1 97.38 175 LEU B CA 1
ATOM 4721 C C . LEU B 1 175 ? 16.484 13.727 1.045 1 97.38 175 LEU B C 1
ATOM 4723 O O . LEU B 1 175 ? 15.258 13.719 1.056 1 97.38 175 LEU B O 1
ATOM 4727 N N . ASN B 1 176 ? 17.188 13.445 2.066 1 97.12 176 ASN B N 1
ATOM 4728 C CA . ASN B 1 176 ? 16.688 13.641 3.426 1 97.12 176 ASN B CA 1
ATOM 4729 C C . ASN B 1 176 ? 17.438 14.781 4.129 1 97.12 176 ASN B C 1
ATOM 4731 O O . ASN B 1 176 ? 17.938 14.602 5.242 1 97.12 176 ASN B O 1
ATOM 4735 N N . ASN B 1 177 ? 17.625 15.758 3.379 1 93.62 177 ASN B N 1
ATOM 4736 C CA . ASN B 1 177 ? 18.25 17.031 3.688 1 93.62 177 ASN B CA 1
ATOM 4737 C C . ASN B 1 177 ? 17.359 18.203 3.277 1 93.62 177 ASN B C 1
ATOM 4739 O O . ASN B 1 177 ? 17.016 18.359 2.102 1 93.62 177 ASN B O 1
ATOM 4743 N N . ASP B 1 178 ? 17.031 19.047 4.25 1 90.12 178 ASP B N 1
ATOM 4744 C CA . ASP B 1 178 ? 16.016 20.047 3.963 1 90.12 178 ASP B CA 1
ATOM 4745 C C . ASP B 1 178 ? 16.641 21.281 3.316 1 90.12 178 ASP B C 1
ATOM 4747 O O . ASP B 1 178 ? 15.953 22.266 3.031 1 90.12 178 ASP B O 1
ATOM 4751 N N . LEU B 1 179 ? 17.969 21.344 3.143 1 90.69 179 LEU B N 1
ATOM 4752 C CA . LEU B 1 179 ? 18.703 22.359 2.408 1 90.69 179 LEU B CA 1
ATOM 4753 C C . LEU B 1 179 ? 18.516 23.734 3.049 1 90.69 179 LEU B C 1
ATOM 4755 O O . LEU B 1 179 ? 18.438 24.75 2.35 1 90.69 179 LEU B O 1
ATOM 4759 N N . SER B 1 180 ? 18.297 23.781 4.324 1 84.31 180 SER B N 1
ATOM 4760 C CA . SER B 1 180 ? 18.031 25.031 5.039 1 84.31 180 SER B CA 1
ATOM 4761 C C . SER B 1 180 ? 19.188 26 4.902 1 84.31 180 SER B C 1
ATOM 4763 O O . SER B 1 180 ? 18.984 27.219 4.941 1 84.31 180 SER B O 1
ATOM 4765 N N . THR B 1 181 ? 20.406 25.484 4.68 1 81.75 181 THR B N 1
ATOM 4766 C CA . THR B 1 181 ? 21.578 26.344 4.562 1 81.75 181 THR B CA 1
ATOM 4767 C C . THR B 1 181 ? 21.844 26.703 3.102 1 81.75 181 THR B C 1
ATOM 4769 O O . THR B 1 181 ? 22.859 27.328 2.785 1 81.75 181 THR B O 1
ATOM 4772 N N . GLY B 1 182 ? 20.984 26.344 2.291 1 87.81 182 GLY B N 1
ATOM 4773 C CA . GLY B 1 182 ? 21.156 26.562 0.864 1 87.81 182 GLY B CA 1
ATOM 4774 C C . GLY B 1 182 ? 21.359 25.281 0.086 1 87.81 182 GLY B C 1
ATOM 4775 O O . GLY B 1 182 ? 21.547 24.203 0.677 1 87.81 182 GLY B O 1
ATOM 4776 N N . VAL B 1 183 ? 21.375 25.438 -1.209 1 92.62 183 VAL B N 1
ATOM 4777 C CA . VAL B 1 183 ? 21.594 24.281 -2.078 1 92.62 183 VAL B CA 1
ATOM 4778 C C . VAL B 1 183 ? 23.078 24.125 -2.352 1 92.62 183 VAL B C 1
ATOM 4780 O O . VAL B 1 183 ? 23.703 24.969 -2.992 1 92.62 183 VAL B O 1
ATOM 4783 N N . PRO B 1 184 ? 23.594 23.062 -1.941 1 93.12 184 PRO B N 1
ATOM 4784 C CA . PRO B 1 184 ? 25.016 22.828 -2.242 1 93.12 184 PRO B CA 1
ATOM 4785 C C . PRO B 1 184 ? 25.297 22.766 -3.74 1 93.12 184 PRO B C 1
ATOM 4787 O O . PRO B 1 184 ? 24.5 22.188 -4.496 1 93.12 184 PRO B O 1
ATOM 4790 N N . PRO B 1 185 ? 26.422 23.328 -4.148 1 94.75 185 PRO B N 1
ATOM 4791 C CA . PRO B 1 185 ? 26.766 23.312 -5.574 1 94.75 185 PRO B CA 1
ATOM 4792 C C . PRO B 1 185 ? 26.812 21.906 -6.148 1 94.75 185 PRO B C 1
ATOM 4794 O O . PRO B 1 185 ? 26.453 21.688 -7.309 1 94.75 185 PRO B O 1
ATOM 4797 N N . ILE B 1 186 ? 27.219 20.969 -5.371 1 95.69 186 ILE B N 1
ATOM 4798 C CA . ILE B 1 186 ? 27.422 19.594 -5.824 1 95.69 186 ILE B CA 1
ATOM 4799 C C . ILE B 1 186 ? 26.078 18.984 -6.242 1 95.69 186 ILE B C 1
ATOM 4801 O O . ILE B 1 186 ? 26.047 18.016 -7.008 1 95.69 186 ILE B O 1
ATOM 4805 N N . LEU B 1 187 ? 25 19.484 -5.801 1 96.25 187 LEU B N 1
ATOM 4806 C CA . LEU B 1 187 ? 23.672 18.938 -6.074 1 96.25 187 LEU B CA 1
ATOM 4807 C C . LEU B 1 187 ? 23.031 19.641 -7.262 1 96.25 187 LEU B C 1
ATOM 4809 O O . LEU B 1 187 ? 21.938 19.25 -7.699 1 96.25 187 LEU B O 1
ATOM 4813 N N . GLN B 1 188 ? 23.641 20.656 -7.801 1 95.69 188 GLN B N 1
ATOM 4814 C CA . GLN B 1 188 ? 23.031 21.469 -8.852 1 95.69 188 GLN B CA 1
ATOM 4815 C C . GLN B 1 188 ? 23.312 20.875 -10.227 1 95.69 188 GLN B C 1
ATOM 4817 O O . GLN B 1 188 ? 24.406 20.344 -10.477 1 95.69 188 GLN B O 1
ATOM 4822 N N . ASN B 1 189 ? 22.344 20.906 -11.102 1 95.06 189 ASN B N 1
ATOM 4823 C CA . ASN B 1 189 ? 22.453 20.547 -12.508 1 95.06 189 ASN B CA 1
ATOM 4824 C C . ASN B 1 189 ? 22.859 19.078 -12.672 1 95.06 189 ASN B C 1
ATOM 4826 O O . ASN B 1 189 ? 23.766 18.766 -13.453 1 95.06 189 ASN B O 1
ATOM 4830 N N . LEU B 1 190 ? 22.281 18.234 -11.914 1 96.19 190 LEU B N 1
ATOM 4831 C CA . LEU B 1 190 ? 22.516 16.797 -12.031 1 96.19 190 LEU B CA 1
ATOM 4832 C C . LEU B 1 190 ? 21.625 16.188 -13.102 1 96.19 190 LEU B C 1
ATOM 4834 O O . LEU B 1 190 ? 20.516 16.688 -13.352 1 96.19 190 LEU B O 1
ATOM 4838 N N . GLU B 1 191 ? 22.125 15.102 -13.781 1 95.06 191 GLU B N 1
ATOM 4839 C CA . GLU B 1 191 ? 21.344 14.305 -14.719 1 95.06 191 GLU B CA 1
ATOM 4840 C C . GLU B 1 191 ? 20.375 13.375 -13.984 1 95.06 191 GLU B C 1
ATOM 4842 O O . GLU B 1 191 ? 19.312 13.047 -14.5 1 95.06 191 GLU B O 1
ATOM 4847 N N . GLN B 1 192 ? 20.766 12.961 -12.828 1 94.88 192 GLN B N 1
ATOM 4848 C CA . GLN B 1 192 ? 19.938 12.086 -12 1 94.88 192 GLN B CA 1
ATOM 4849 C C . GLN B 1 192 ? 18.734 12.836 -11.438 1 94.88 192 GLN B C 1
ATOM 4851 O O . GLN B 1 192 ? 18.797 14.039 -11.195 1 94.88 192 GLN B O 1
ATOM 4856 N N . ILE B 1 193 ? 17.688 12.094 -11.312 1 93.56 193 ILE B N 1
ATOM 4857 C CA . ILE B 1 193 ? 16.516 12.695 -10.695 1 93.56 193 ILE B CA 1
ATOM 4858 C C . ILE B 1 193 ? 16.781 12.922 -9.203 1 93.56 193 ILE B C 1
ATOM 4860 O O . ILE B 1 193 ? 17.328 12.055 -8.523 1 93.56 193 ILE B O 1
ATOM 4864 N N . ILE B 1 194 ? 16.453 14.133 -8.703 1 95.81 194 ILE B N 1
ATOM 4865 C CA . ILE B 1 194 ? 16.578 14.477 -7.293 1 95.81 194 ILE B CA 1
ATOM 4866 C C . ILE B 1 194 ? 15.188 14.5 -6.652 1 95.81 194 ILE B C 1
ATOM 4868 O O . ILE B 1 194 ? 14.289 15.195 -7.137 1 95.81 194 ILE B O 1
ATOM 4872 N N . ILE B 1 195 ? 15.094 13.711 -5.594 1 95.81 195 ILE B N 1
ATOM 4873 C CA . ILE B 1 195 ? 13.797 13.562 -4.945 1 95.81 195 ILE B CA 1
ATOM 4874 C C . ILE B 1 195 ? 13.922 13.867 -3.455 1 95.81 195 ILE B C 1
ATOM 4876 O O . ILE B 1 195 ? 14.734 13.25 -2.758 1 95.81 195 ILE B O 1
ATOM 4880 N N . PRO B 1 196 ? 13.07 14.688 -2.873 1 95.81 196 PRO B N 1
ATOM 4881 C CA . PRO B 1 196 ? 12.266 15.719 -3.537 1 95.81 196 PRO B CA 1
ATOM 4882 C C . PRO B 1 196 ? 13.109 16.719 -4.32 1 95.81 196 PRO B C 1
ATOM 4884 O O . PRO B 1 196 ? 14.328 16.766 -4.145 1 95.81 196 PRO B O 1
ATOM 4887 N N . PRO B 1 197 ? 12.461 17.469 -5.223 1 95.12 197 PRO B N 1
ATOM 4888 C CA . PRO B 1 197 ? 13.25 18.438 -5.98 1 95.12 197 PRO B CA 1
ATOM 4889 C C . PRO B 1 197 ? 13.906 19.5 -5.09 1 95.12 197 PRO B C 1
ATOM 4891 O O . PRO B 1 197 ? 13.43 19.75 -3.98 1 95.12 197 PRO B O 1
ATOM 4894 N N . LEU B 1 198 ? 14.938 20.109 -5.598 1 95.31 198 LEU B N 1
ATOM 4895 C CA . LEU B 1 198 ? 15.719 21.078 -4.824 1 95.31 198 LEU B CA 1
ATOM 4896 C C . LEU B 1 198 ? 14.836 22.234 -4.355 1 95.31 198 LEU B C 1
ATOM 4898 O O . LEU B 1 198 ? 15.031 22.75 -3.256 1 95.31 198 LEU B O 1
ATOM 4902 N N . ARG B 1 199 ? 13.852 22.578 -5.105 1 93.38 199 ARG B N 1
ATOM 4903 C CA . ARG B 1 199 ? 12.984 23.703 -4.777 1 93.38 199 ARG B CA 1
ATOM 4904 C C . ARG B 1 199 ? 12.102 23.391 -3.576 1 93.38 199 ARG B C 1
ATOM 4906 O O . ARG B 1 199 ? 11.469 24.281 -3.008 1 93.38 199 ARG B O 1
ATOM 4913 N N . ALA B 1 200 ? 12.031 22.125 -3.203 1 95 200 ALA B N 1
ATOM 4914 C CA . ALA B 1 200 ? 11.234 21.719 -2.049 1 95 200 ALA B CA 1
ATOM 4915 C C . ALA B 1 200 ? 11.969 22 -0.744 1 95 200 ALA B C 1
ATOM 4917 O O . ALA B 1 200 ? 11.383 21.922 0.338 1 95 200 ALA B O 1
ATOM 4918 N N . GLY B 1 201 ? 13.219 22.375 -0.793 1 92.94 201 GLY B N 1
ATOM 4919 C CA . GLY B 1 201 ? 14.016 22.672 0.387 1 92.94 201 GLY B CA 1
ATOM 4920 C C . GLY B 1 201 ? 13.703 24.031 0.989 1 92.94 201 GLY B C 1
ATOM 4921 O O . GLY B 1 201 ? 13.102 24.891 0.332 1 92.94 201 GLY B O 1
ATOM 4922 N N . TRP B 1 202 ? 14.148 24.234 2.176 1 89.06 202 TRP B N 1
ATOM 4923 C CA . TRP B 1 202 ? 13.812 25.422 2.947 1 89.06 202 TRP B CA 1
ATOM 4924 C C . TRP B 1 202 ? 14.578 26.641 2.432 1 89.06 202 TRP B C 1
ATOM 4926 O O . TRP B 1 202 ? 14.266 27.766 2.793 1 89.06 202 TRP B O 1
ATOM 4936 N N . ALA B 1 203 ? 15.555 26.359 1.577 1 86.62 203 ALA B N 1
ATOM 4937 C CA . ALA B 1 203 ? 16.234 27.484 0.931 1 86.62 203 ALA B CA 1
ATOM 4938 C C . ALA B 1 203 ? 15.266 28.266 0.039 1 86.62 203 ALA B C 1
ATOM 4940 O O . ALA B 1 203 ? 15.43 29.469 -0.154 1 86.62 203 ALA B O 1
ATOM 4941 N N . THR B 1 204 ? 14.312 27.641 -0.44 1 88.5 204 THR B N 1
ATOM 4942 C CA . THR B 1 204 ? 13.375 28.234 -1.382 1 88.5 204 THR B CA 1
ATOM 4943 C C . THR B 1 204 ? 11.953 28.234 -0.818 1 88.5 204 THR B C 1
ATOM 4945 O O . THR B 1 204 ? 11.219 29.203 -0.961 1 88.5 204 THR B O 1
ATOM 4948 N N . ARG B 1 205 ? 11.617 27.25 -0.165 1 91.88 205 ARG B N 1
ATOM 4949 C CA . ARG B 1 205 ? 10.266 27.047 0.337 1 91.88 205 ARG B CA 1
ATOM 4950 C C . ARG B 1 205 ? 9.938 28.031 1.451 1 91.88 205 ARG B C 1
ATOM 4952 O O . ARG B 1 205 ? 10.805 28.391 2.25 1 91.88 205 ARG B O 1
ATOM 4959 N N . ARG B 1 206 ? 8.695 28.516 1.462 1 91.19 206 ARG B N 1
ATOM 4960 C CA . ARG B 1 206 ? 8.211 29.438 2.488 1 91.19 206 ARG B CA 1
ATOM 4961 C C . ARG B 1 206 ? 6.941 28.891 3.145 1 91.19 206 ARG B C 1
ATOM 4963 O O . ARG B 1 206 ? 6.031 28.422 2.457 1 91.19 206 ARG B O 1
ATOM 4970 N N . LYS B 1 207 ? 6.91 28.969 4.457 1 92.81 207 LYS B N 1
ATOM 4971 C CA . LYS B 1 207 ? 5.746 28.5 5.203 1 92.81 207 LYS B CA 1
ATOM 4972 C C . LYS B 1 207 ? 4.488 29.25 4.793 1 92.81 207 LYS B C 1
ATOM 4974 O O . LYS B 1 207 ? 3.404 28.672 4.711 1 92.81 207 LYS B O 1
ATOM 4979 N N . SER B 1 208 ? 4.625 30.562 4.562 1 92.5 208 SER B N 1
ATOM 4980 C CA . SER B 1 208 ? 3.48 31.391 4.184 1 92.5 208 SER B CA 1
ATOM 4981 C C . SER B 1 208 ? 2.867 30.906 2.873 1 92.5 208 SER B C 1
ATOM 4983 O O . SER B 1 208 ? 1.644 30.906 2.717 1 92.5 208 SER B O 1
ATOM 4985 N N . GLN B 1 209 ? 3.699 30.469 1.952 1 93.81 209 GLN B N 1
ATOM 4986 C CA . GLN B 1 209 ? 3.201 29.953 0.685 1 93.81 209 GLN B CA 1
ATOM 4987 C C . GLN B 1 209 ? 2.48 28.625 0.882 1 93.81 209 GLN B C 1
ATOM 4989 O O . GLN B 1 209 ? 1.47 28.344 0.229 1 93.81 209 GLN B O 1
ATOM 4994 N N . HIS B 1 210 ? 2.996 27.812 1.708 1 96.25 210 HIS B N 1
ATOM 4995 C CA . HIS B 1 210 ? 2.334 26.547 2.027 1 96.25 210 HIS B CA 1
ATOM 4996 C C . HIS B 1 210 ? 0.947 26.797 2.613 1 96.25 210 HIS B C 1
ATOM 4998 O O . HIS B 1 210 ? -0.026 26.172 2.191 1 96.25 210 HIS B O 1
ATOM 5004 N N . PHE B 1 211 ? 0.873 27.688 3.578 1 96.31 211 PHE B N 1
ATOM 5005 C CA . PHE B 1 211 ? -0.399 27.891 4.258 1 96.31 211 PHE B CA 1
ATOM 5006 C C . PHE B 1 211 ? -1.384 28.625 3.354 1 96.31 211 PHE B C 1
ATOM 5008 O O . PHE B 1 211 ? -2.598 28.469 3.488 1 96.31 211 PHE B O 1
ATOM 5015 N N . ALA B 1 212 ? -0.812 29.422 2.418 1 95.75 212 ALA B N 1
ATOM 5016 C CA . ALA B 1 212 ? -1.695 29.984 1.397 1 95.75 212 ALA B CA 1
ATOM 5017 C C . ALA B 1 212 ? -2.336 28.875 0.563 1 95.75 212 ALA B C 1
ATOM 5019 O O . ALA B 1 212 ? -3.531 28.922 0.261 1 95.75 212 ALA B O 1
ATOM 5020 N N . ALA B 1 213 ? -1.554 27.922 0.147 1 97.75 213 ALA B N 1
ATOM 5021 C CA . ALA B 1 213 ? -2.086 26.766 -0.565 1 97.75 213 ALA B CA 1
ATOM 5022 C C . ALA B 1 213 ? -3.062 25.984 0.31 1 97.75 213 ALA B C 1
ATOM 5024 O O . ALA B 1 213 ? -4.105 25.531 -0.165 1 97.75 213 ALA B O 1
ATOM 5025 N N . TYR B 1 214 ? -2.736 25.844 1.574 1 98.5 214 TYR B N 1
ATOM 5026 C CA . TYR B 1 214 ? -3.588 25.109 2.492 1 98.5 214 TYR B CA 1
ATOM 5027 C C . TYR B 1 214 ? -4.926 25.812 2.691 1 98.5 214 TYR B C 1
ATOM 5029 O O . TYR B 1 214 ? -5.961 25.156 2.854 1 98.5 214 TYR B O 1
ATOM 5037 N N . ASP B 1 215 ? -4.949 27.109 2.662 1 97.56 215 ASP B N 1
ATOM 5038 C CA . ASP B 1 215 ? -6.191 27.875 2.734 1 97.56 215 ASP B CA 1
ATOM 5039 C C . ASP B 1 215 ? -7.18 27.422 1.661 1 97.56 215 ASP B C 1
ATOM 5041 O O . ASP B 1 215 ? -8.352 27.188 1.951 1 97.56 215 ASP B O 1
ATOM 5045 N N . ASN B 1 216 ? -6.617 27.312 0.529 1 97.44 216 ASN B N 1
ATOM 5046 C CA . ASN B 1 216 ? -7.449 26.891 -0.597 1 97.44 216 ASN B CA 1
ATOM 5047 C C . ASN B 1 216 ? -7.934 25.453 -0.441 1 97.44 216 ASN B C 1
ATOM 5049 O O . ASN B 1 216 ? -9.102 25.156 -0.693 1 97.44 216 ASN B O 1
ATOM 5053 N N . VAL B 1 217 ? -7.098 24.594 -0.081 1 98.62 217 VAL B N 1
ATOM 5054 C CA . VAL B 1 217 ? -7.426 23.188 0.088 1 98.62 217 VAL B CA 1
ATOM 5055 C C . VAL B 1 217 ? -8.469 23.031 1.191 1 98.62 217 VAL B C 1
ATOM 5057 O O . VAL B 1 217 ? -9.445 22.297 1.027 1 98.62 217 VAL B O 1
ATOM 5060 N N . ALA B 1 218 ? -8.242 23.719 2.346 1 98.56 218 ALA B N 1
ATOM 5061 C CA . ALA B 1 218 ? -9.148 23.625 3.488 1 98.56 218 ALA B CA 1
ATOM 5062 C C . ALA B 1 218 ? -10.539 24.141 3.127 1 98.56 218 ALA B C 1
ATOM 5064 O O . ALA B 1 218 ? -11.547 23.578 3.561 1 98.56 218 ALA B O 1
ATOM 5065 N N . LEU B 1 219 ? -10.586 25.172 2.354 1 98.19 219 LEU B N 1
ATOM 5066 C CA . LEU B 1 219 ? -11.859 25.734 1.919 1 98.19 219 LEU B CA 1
ATOM 5067 C C . LEU B 1 219 ? -12.625 24.734 1.052 1 98.19 219 LEU B C 1
ATOM 5069 O O . LEU B 1 219 ? -13.82 24.516 1.253 1 98.19 219 LEU B O 1
ATOM 5073 N N . GLN B 1 220 ? -11.953 24.172 0.077 1 98.38 220 GLN B N 1
ATOM 5074 C CA . GLN B 1 220 ? -12.578 23.188 -0.797 1 98.38 220 GLN B CA 1
ATOM 5075 C C . GLN B 1 220 ? -13.062 21.969 -0.003 1 98.38 220 GLN B C 1
ATOM 5077 O O . GLN B 1 220 ? -14.188 21.516 -0.201 1 98.38 220 GLN B O 1
ATOM 5082 N N . PHE B 1 221 ? -12.266 21.547 0.84 1 98.62 221 PHE B N 1
ATOM 5083 C CA . PHE B 1 221 ? -12.602 20.375 1.642 1 98.62 221 PHE B CA 1
ATOM 5084 C C . PHE B 1 221 ? -13.789 20.672 2.555 1 98.62 221 PHE B C 1
ATOM 5086 O O . PHE B 1 221 ? -14.695 19.844 2.686 1 98.62 221 PHE B O 1
ATOM 5093 N N . ALA B 1 222 ? -13.688 21.797 3.258 1 97.94 222 ALA B N 1
ATOM 5094 C CA . ALA B 1 222 ? -14.781 22.188 4.137 1 97.94 222 ALA B CA 1
ATOM 5095 C C . ALA B 1 222 ? -16.109 22.266 3.375 1 97.94 222 ALA B C 1
ATOM 5097 O O . ALA B 1 222 ? -17.156 21.875 3.904 1 97.94 222 ALA B O 1
ATOM 5098 N N . GLY B 1 223 ? -16.031 22.75 2.168 1 97.94 223 GLY B N 1
ATOM 5099 C CA . GLY B 1 223 ? -17.219 22.766 1.323 1 97.94 223 GLY B CA 1
ATOM 5100 C C . GLY B 1 223 ? -17.719 21.359 0.994 1 97.94 223 GLY B C 1
ATOM 5101 O O . GLY B 1 223 ? -18.922 21.125 0.94 1 97.94 223 GLY B O 1
ATOM 5102 N N . LEU B 1 224 ? -16.812 20.484 0.8 1 97.62 224 LEU B N 1
ATOM 5103 C CA . LEU B 1 224 ? -17.141 19.109 0.445 1 97.62 224 LEU B CA 1
ATOM 5104 C C . LEU B 1 224 ? -17.922 18.438 1.559 1 97.62 224 LEU B C 1
ATOM 5106 O O . LEU B 1 224 ? -18.875 17.688 1.29 1 97.62 224 LEU B O 1
ATOM 5110 N N . ILE B 1 225 ? -17.531 18.688 2.826 1 97.19 225 ILE B N 1
ATOM 5111 C CA . ILE B 1 225 ? -18.141 17.891 3.893 1 97.19 225 ILE B CA 1
ATOM 5112 C C . ILE B 1 225 ? -19.062 18.781 4.73 1 97.19 225 ILE B C 1
ATOM 5114 O O . ILE B 1 225 ? -19.641 18.328 5.719 1 97.19 225 ILE B O 1
ATOM 5118 N N . GLY B 1 226 ? -19.188 20.031 4.445 1 96.31 226 GLY B N 1
ATOM 5119 C CA . GLY B 1 226 ? -20.141 20.938 5.066 1 96.31 226 GLY B CA 1
ATOM 5120 C C . GLY B 1 226 ? -19.719 21.391 6.449 1 96.31 226 GLY B C 1
ATOM 5121 O O . GLY B 1 226 ? -20.5 21.328 7.398 1 96.31 226 GLY B O 1
ATOM 5122 N N . ILE B 1 227 ? -18.484 21.781 6.59 1 96.88 227 ILE B N 1
ATOM 5123 C CA . ILE B 1 227 ? -18.016 22.281 7.879 1 96.88 227 ILE B CA 1
ATOM 5124 C C . ILE B 1 227 ? -17.438 23.688 7.715 1 96.88 227 ILE B C 1
ATOM 5126 O O . ILE B 1 227 ? -17.234 24.156 6.594 1 96.88 227 ILE B O 1
ATOM 5130 N N . ASP B 1 228 ? -17.25 24.375 8.852 1 96.94 228 ASP B N 1
ATOM 5131 C CA . ASP B 1 228 ? -16.5 25.625 8.898 1 96.94 228 ASP B CA 1
ATOM 5132 C C . ASP B 1 228 ? -15.008 25.359 8.695 1 96.94 228 ASP B C 1
ATOM 5134 O O . ASP B 1 228 ? -14.383 24.641 9.469 1 96.94 228 ASP B O 1
ATOM 5138 N N . PRO B 1 229 ? -14.414 25.969 7.668 1 97.5 229 PRO B N 1
ATOM 5139 C CA . PRO B 1 229 ? -13 25.703 7.402 1 97.5 229 PRO B CA 1
ATOM 5140 C C . PRO B 1 229 ? -12.102 26.062 8.594 1 97.5 229 PRO B C 1
ATOM 5142 O O . PRO B 1 229 ? -11.023 25.484 8.75 1 97.5 229 PRO B O 1
ATOM 5145 N N . TRP B 1 230 ? -12.547 26.938 9.445 1 97.19 230 TRP B N 1
ATOM 5146 C CA . TRP B 1 230 ? -11.742 27.344 10.594 1 97.19 230 TRP B CA 1
ATOM 5147 C C . TRP B 1 230 ? -11.445 26.156 11.5 1 97.19 230 TRP B C 1
ATOM 5149 O O . TRP B 1 230 ? -10.43 26.141 12.203 1 97.19 230 TRP B O 1
ATOM 5159 N N . LEU B 1 231 ? -12.25 25.125 11.508 1 97 231 LEU B N 1
ATOM 5160 C CA . LEU B 1 231 ? -12.117 23.969 12.383 1 97 231 LEU B CA 1
ATOM 5161 C C . LEU B 1 231 ? -10.859 23.172 12.039 1 97 231 LEU B C 1
ATOM 5163 O O . LEU B 1 231 ? -10.383 22.375 12.859 1 97 231 LEU B O 1
ATOM 5167 N N . ILE B 1 232 ? -10.32 23.406 10.797 1 98.25 232 ILE B N 1
ATOM 5168 C CA . ILE B 1 232 ? -9.18 22.594 10.391 1 98.25 232 ILE B CA 1
ATOM 5169 C C . ILE B 1 232 ? -8.07 23.5 9.852 1 98.25 232 ILE B C 1
ATOM 5171 O O . ILE B 1 232 ? -7.074 23.016 9.312 1 98.25 232 ILE B O 1
ATOM 5175 N N . ASN B 1 233 ? -8.227 24.797 9.906 1 98.19 233 ASN B N 1
ATOM 5176 C CA . ASN B 1 233 ? -7.312 25.734 9.258 1 98.19 233 ASN B CA 1
ATOM 5177 C C . ASN B 1 233 ? -6.918 26.859 10.195 1 98.19 233 ASN B C 1
ATOM 5179 O O . ASN B 1 233 ? -7.75 27.703 10.547 1 98.19 233 ASN B O 1
ATOM 5183 N N . PRO B 1 234 ? -5.707 26.906 10.57 1 97.19 234 PRO B N 1
ATOM 5184 C CA . PRO B 1 234 ? -5.297 28.047 11.391 1 97.19 234 PRO B CA 1
ATOM 5185 C C . PRO B 1 234 ? -5.113 29.328 10.57 1 97.19 234 PRO B C 1
ATOM 5187 O O . PRO B 1 234 ? -4.555 29.281 9.477 1 97.19 234 PRO B O 1
ATOM 5190 N N . TYR B 1 235 ? -5.543 30.422 11.164 1 96.88 235 TYR B N 1
ATOM 5191 C CA . TYR B 1 235 ? -5.309 31.719 10.523 1 96.88 235 TYR B CA 1
ATOM 5192 C C . TYR B 1 235 ? -3.816 32.031 10.438 1 96.88 235 TYR B C 1
ATOM 5194 O O . TYR B 1 235 ? -3.043 31.625 11.305 1 96.88 235 TYR B O 1
ATOM 5202 N N . PHE B 1 236 ? -3.482 32.688 9.352 1 95.25 236 PHE B N 1
ATOM 5203 C CA . PHE B 1 236 ? -2.094 33.125 9.266 1 95.25 236 PHE B CA 1
ATOM 5204 C C . PHE B 1 236 ? -1.977 34.375 8.406 1 95.25 236 PHE B C 1
ATOM 5206 O O . PHE B 1 236 ? -2.914 34.75 7.691 1 95.25 236 PHE B O 1
ATOM 5213 N N . ALA B 1 237 ? -0.887 35.062 8.562 1 93 237 ALA B N 1
ATOM 5214 C CA . ALA B 1 237 ? -0.539 36.219 7.719 1 93 237 ALA B CA 1
ATOM 5215 C C . ALA B 1 237 ? 0.976 36.375 7.613 1 93 237 ALA B C 1
ATOM 5217 O O . ALA B 1 237 ? 1.701 36.125 8.578 1 93 237 ALA B O 1
ATOM 5218 N N . SER B 1 238 ? 1.35 36.75 6.418 1 90 238 SER B N 1
ATOM 5219 C CA . SER B 1 238 ? 2.762 37.062 6.215 1 90 238 SER B CA 1
ATOM 5220 C C . SER B 1 238 ? 3.051 38.531 6.445 1 90 238 SER B C 1
ATOM 5222 O O . SER B 1 238 ? 2.254 39.406 6.07 1 90 238 SER B O 1
ATOM 5224 N N . CYS B 1 239 ? 4.094 38.875 7.164 1 84.75 239 CYS B N 1
ATOM 5225 C CA . CYS B 1 239 ? 4.434 40.281 7.465 1 84.75 239 CYS B CA 1
ATOM 5226 C C . CYS B 1 239 ? 5.555 40.781 6.555 1 84.75 239 CYS B C 1
ATOM 5228 O O . CYS B 1 239 ? 6.02 41.906 6.695 1 84.75 239 CYS B O 1
ATOM 5230 N N . GLY B 1 240 ? 5.922 40.062 5.555 1 74.81 240 GLY B N 1
ATOM 5231 C CA . GLY B 1 240 ? 6.953 40.5 4.629 1 74.81 240 GLY B CA 1
ATOM 5232 C C . GLY B 1 240 ? 8.328 40.594 5.258 1 74.81 240 GLY B C 1
ATOM 5233 O O . GLY B 1 240 ? 8.664 39.781 6.129 1 74.81 240 GLY B O 1
ATOM 5234 N N . LYS B 1 241 ? 9.141 41.688 4.812 1 73.62 241 LYS B N 1
ATOM 5235 C CA . LYS B 1 241 ? 10.539 41.812 5.227 1 73.62 241 LYS B CA 1
ATOM 5236 C C . LYS B 1 241 ? 10.648 42.5 6.582 1 73.62 241 LYS B C 1
ATOM 5238 O O . LYS B 1 241 ? 10.047 43.562 6.797 1 73.62 241 LYS B O 1
ATOM 5243 N N . ILE B 1 242 ? 11.32 41.812 7.445 1 74.44 242 ILE B N 1
ATOM 5244 C CA . ILE B 1 242 ? 11.477 42.312 8.805 1 74.44 242 ILE B CA 1
ATOM 5245 C C . ILE B 1 242 ? 12.938 42.219 9.227 1 74.44 242 ILE B C 1
ATOM 5247 O O . ILE B 1 242 ? 13.68 41.375 8.719 1 74.44 242 ILE B O 1
ATOM 5251 N N . ASN B 1 243 ? 13.414 43.219 9.93 1 71.44 243 ASN B N 1
ATOM 5252 C CA . ASN B 1 243 ? 14.688 43.156 10.633 1 71.44 243 ASN B CA 1
ATOM 5253 C C . ASN B 1 243 ? 14.508 43.438 12.133 1 71.44 243 ASN B C 1
ATOM 5255 O O . ASN B 1 243 ? 14.391 44.562 12.555 1 71.44 243 ASN B O 1
ATOM 5259 N N . PHE B 1 244 ? 14.492 42.406 12.914 1 69.75 244 PHE B N 1
ATOM 5260 C CA . PHE B 1 244 ? 14.227 42.531 14.344 1 69.75 244 PHE B CA 1
ATOM 5261 C C . PHE B 1 244 ? 15.344 43.281 15.039 1 69.75 244 PHE B C 1
ATOM 5263 O O . PHE B 1 244 ? 15.086 44.062 15.969 1 69.75 244 PHE B O 1
ATOM 5270 N N . ARG B 1 245 ? 16.578 43.062 14.695 1 69.25 245 ARG B N 1
ATOM 5271 C CA . ARG B 1 245 ? 17.719 43.719 15.336 1 69.25 245 ARG B CA 1
ATOM 5272 C C . ARG B 1 245 ? 17.625 45.25 15.18 1 69.25 245 ARG B C 1
ATOM 5274 O O . ARG B 1 245 ? 17.922 46 16.109 1 69.25 245 ARG B O 1
ATOM 5281 N N . GLU B 1 246 ? 17.219 45.562 14.016 1 70.56 246 GLU B N 1
ATOM 5282 C CA . GLU B 1 246 ? 17.156 47 13.727 1 70.56 246 GLU B CA 1
ATOM 5283 C C . GLU B 1 246 ? 15.758 47.562 13.992 1 70.56 246 GLU B C 1
ATOM 5285 O O . GLU B 1 246 ? 15.461 48.688 13.641 1 70.56 246 GLU B O 1
ATOM 5290 N N . LYS B 1 247 ? 14.844 46.781 14.508 1 71.5 247 LYS B N 1
ATOM 5291 C CA . LYS B 1 247 ? 13.477 47.156 14.859 1 71.5 247 LYS B CA 1
ATOM 5292 C C . LYS B 1 247 ? 12.703 47.625 13.633 1 71.5 247 LYS B C 1
ATOM 5294 O O . LYS B 1 247 ? 11.922 48.562 13.703 1 71.5 247 LYS B O 1
ATOM 5299 N N . LYS B 1 248 ? 13.109 47.125 12.562 1 75.56 248 LYS B N 1
ATOM 5300 C CA . LYS B 1 248 ? 12.383 47.438 11.344 1 75.56 248 LYS B CA 1
ATOM 5301 C C . LYS B 1 248 ? 11.305 46.406 11.055 1 75.56 248 LYS B C 1
ATOM 5303 O O . LYS B 1 248 ? 11.578 45.219 11.039 1 75.56 248 LYS B O 1
ATOM 5308 N N . GLY B 1 249 ? 10.086 46.875 10.891 1 80.75 249 GLY B N 1
ATOM 5309 C CA . GLY B 1 249 ? 8.984 46 10.523 1 80.75 249 GLY B CA 1
ATOM 5310 C C . GLY B 1 249 ? 8.234 45.438 11.719 1 80.75 249 GLY B C 1
ATOM 5311 O O . GLY B 1 249 ? 7.23 44.75 11.562 1 80.75 249 GLY B O 1
ATOM 5312 N N . GLU B 1 250 ? 8.633 45.781 12.914 1 83.75 250 GLU B N 1
ATOM 5313 C CA . GLU B 1 250 ? 8.008 45.281 14.141 1 83.75 250 GLU B CA 1
ATOM 5314 C C . GLU B 1 250 ? 6.559 45.75 14.25 1 83.75 250 GLU B C 1
ATOM 5316 O O . GLU B 1 250 ? 5.699 45.031 14.742 1 83.75 250 GLU B O 1
ATOM 5321 N N . ASP B 1 251 ? 6.41 46.969 13.828 1 86.69 251 ASP B N 1
ATOM 5322 C CA . ASP B 1 251 ? 5.055 47.5 13.883 1 86.69 251 ASP B CA 1
ATOM 5323 C C . ASP B 1 251 ? 4.109 46.688 12.992 1 86.69 251 ASP B C 1
ATOM 5325 O O . ASP B 1 251 ? 2.943 46.5 13.344 1 86.69 251 ASP B O 1
ATOM 5329 N N . CYS B 1 252 ? 4.605 46.312 11.898 1 87.12 252 CYS B N 1
ATOM 5330 C CA . CYS B 1 252 ? 3.814 45.469 11.008 1 87.12 252 CYS B CA 1
ATOM 5331 C C . CYS B 1 252 ? 3.463 44.156 11.664 1 87.12 252 CYS B C 1
ATOM 5333 O O . CYS B 1 252 ? 2.32 43.688 11.586 1 87.12 252 CYS B O 1
ATOM 5335 N N . VAL B 1 253 ? 4.41 43.531 12.297 1 91.25 253 VAL B N 1
ATOM 5336 C CA . VAL B 1 253 ? 4.188 42.25 12.992 1 91.25 253 VAL B CA 1
ATOM 5337 C C . VAL B 1 253 ? 3.166 42.469 14.109 1 91.25 253 VAL B C 1
ATOM 5339 O O . VAL B 1 253 ? 2.232 41.656 14.242 1 91.25 253 VAL B O 1
ATOM 5342 N N . ALA B 1 254 ? 3.346 43.5 14.875 1 93 254 ALA B N 1
ATOM 5343 C CA . ALA B 1 254 ? 2.455 43.781 16 1 93 254 ALA B CA 1
ATOM 5344 C C . ALA B 1 254 ? 1.02 44 15.523 1 93 254 ALA B C 1
ATOM 5346 O O . ALA B 1 254 ? 0.079 43.469 16.125 1 93 254 ALA B O 1
ATOM 5347 N N . SER B 1 255 ? 0.876 44.75 14.508 1 92.75 255 SER B N 1
ATOM 5348 C CA . SER B 1 255 ? -0.456 45 13.969 1 92.75 255 SER B CA 1
ATOM 5349 C C . SER B 1 255 ? -1.091 43.719 13.445 1 92.75 255 SER B C 1
ATOM 5351 O O . SER B 1 255 ? -2.293 43.5 13.609 1 92.75 255 SER B O 1
ATOM 5353 N N . THR B 1 256 ? -0.302 42.938 12.727 1 93.06 256 THR B N 1
ATOM 5354 C CA . THR B 1 256 ? -0.782 41.688 12.203 1 93.06 256 THR B CA 1
ATOM 5355 C C . THR B 1 256 ? -1.21 40.75 13.336 1 93.06 256 THR B C 1
ATOM 5357 O O . THR B 1 256 ? -2.229 40.062 13.227 1 93.06 256 THR B O 1
ATOM 5360 N N . VAL B 1 257 ? -0.469 40.688 14.359 1 95.38 257 VAL B N 1
ATOM 5361 C CA . VAL B 1 257 ? -0.796 39.906 15.547 1 95.38 257 VAL B CA 1
ATOM 5362 C C . VAL B 1 257 ? -2.172 40.312 16.078 1 95.38 257 VAL B C 1
ATOM 5364 O O . VAL B 1 257 ? -3.035 39.469 16.297 1 95.38 257 VAL B O 1
ATOM 5367 N N . ASP B 1 258 ? -2.346 41.625 16.266 1 95.94 258 ASP B N 1
ATOM 5368 C CA . ASP B 1 258 ? -3.607 42.094 16.812 1 95.94 258 ASP B CA 1
ATOM 5369 C C . ASP B 1 258 ? -4.773 41.75 15.891 1 95.94 258 ASP B C 1
ATOM 5371 O O . ASP B 1 258 ? -5.867 41.438 16.359 1 95.94 258 ASP B O 1
ATOM 5375 N N . GLU B 1 259 ? -4.551 41.875 14.664 1 95.5 259 GLU B N 1
ATOM 5376 C CA . GLU B 1 259 ? -5.598 41.531 13.695 1 95.5 259 GLU B CA 1
ATOM 5377 C C . GLU B 1 259 ? -6 40.062 13.773 1 95.5 259 GLU B C 1
ATOM 5379 O O . GLU B 1 259 ? -7.191 39.75 13.812 1 95.5 259 GLU B O 1
ATOM 5384 N N . ILE B 1 260 ? -5.066 39.188 13.727 1 96.5 260 ILE B N 1
ATOM 5385 C CA . ILE B 1 260 ? -5.34 37.75 13.773 1 96.5 260 ILE B CA 1
ATOM 5386 C C . ILE B 1 260 ? -5.988 37.375 15.102 1 96.5 260 ILE B C 1
ATOM 5388 O O . ILE B 1 260 ? -6.926 36.594 15.148 1 96.5 260 ILE B O 1
ATOM 5392 N N . LEU B 1 261 ? -5.5 38 16.188 1 97.38 261 LEU B N 1
ATOM 5393 C CA . LEU B 1 261 ? -6.094 37.75 17.5 1 97.38 261 LEU B CA 1
ATOM 5394 C C . LEU B 1 261 ? -7.562 38.156 17.516 1 97.38 261 LEU B C 1
ATOM 5396 O O . LEU B 1 261 ? -8.391 37.469 18.125 1 97.38 261 LEU B O 1
ATOM 5400 N N . HIS B 1 262 ? -7.777 39.25 16.938 1 96.69 262 HIS B N 1
ATOM 5401 C CA . HIS B 1 262 ? -9.156 39.719 16.844 1 96.69 262 HIS B CA 1
ATOM 5402 C C . HIS B 1 262 ? -10.031 38.688 16.141 1 96.69 262 HIS B C 1
ATOM 5404 O O . HIS B 1 262 ? -11.117 38.344 16.625 1 96.69 262 HIS B O 1
ATOM 5410 N N . ASP B 1 263 ? -9.594 38.188 15.008 1 96.81 263 ASP B N 1
ATOM 5411 C CA . ASP B 1 263 ? -10.328 37.188 14.25 1 96.81 263 ASP B CA 1
ATOM 5412 C C . ASP B 1 263 ? -10.539 35.906 15.078 1 96.81 263 ASP B C 1
ATOM 5414 O O . ASP B 1 263 ? -11.617 35.312 15.039 1 96.81 263 ASP B O 1
ATOM 5418 N N . ILE B 1 264 ? -9.516 35.5 15.789 1 97.25 264 ILE B N 1
ATOM 5419 C CA . ILE B 1 264 ? -9.602 34.312 16.609 1 97.25 264 ILE B CA 1
ATOM 5420 C C . ILE B 1 264 ? -10.656 34.5 17.703 1 97.25 264 ILE B C 1
ATOM 5422 O O . ILE B 1 264 ? -11.453 33.594 17.984 1 97.25 264 ILE B O 1
ATOM 5426 N N . ARG B 1 265 ? -10.617 35.656 18.344 1 96.88 265 ARG B N 1
ATOM 5427 C CA . ARG B 1 265 ? -11.578 35.938 19.406 1 96.88 265 ARG B CA 1
ATOM 5428 C C . ARG B 1 265 ? -13.008 35.844 18.906 1 96.88 265 ARG B C 1
ATOM 5430 O O . ARG B 1 265 ? -13.891 35.344 19.625 1 96.88 265 ARG B O 1
ATOM 5437 N N . GLU B 1 266 ? -13.203 36.281 17.75 1 96.56 266 GLU B N 1
ATOM 5438 C CA . GLU B 1 266 ? -14.539 36.188 17.156 1 96.56 266 GLU B CA 1
ATOM 5439 C C . GLU B 1 266 ? -14.945 34.719 17 1 96.56 266 GLU B C 1
ATOM 5441 O O . GLU B 1 266 ? -16.078 34.344 17.312 1 96.56 266 GLU B O 1
ATOM 5446 N N . LYS B 1 267 ? -14.086 33.906 16.484 1 95.88 267 LYS B N 1
ATOM 5447 C CA . LYS B 1 267 ? -14.375 32.469 16.312 1 95.88 267 LYS B CA 1
ATOM 5448 C C . LYS B 1 267 ? -14.539 31.781 17.656 1 95.88 267 LYS B C 1
ATOM 5450 O O . LYS B 1 267 ? -15.398 30.906 17.812 1 95.88 267 LYS B O 1
ATOM 5455 N N . TYR B 1 268 ? -13.625 32.094 18.625 1 95.56 268 TYR B N 1
ATOM 5456 C CA . TYR B 1 268 ? -13.75 31.547 19.969 1 95.56 268 TYR B CA 1
ATOM 5457 C C . TYR B 1 268 ? -15.125 31.844 20.547 1 95.56 268 TYR B C 1
ATOM 5459 O O . TYR B 1 268 ? -15.75 30.969 21.156 1 95.56 268 TYR B O 1
ATOM 5467 N N . ALA B 1 269 ? -15.555 33.062 20.359 1 95.19 269 ALA B N 1
ATOM 5468 C CA . ALA B 1 269 ? -16.891 33.469 20.828 1 95.19 269 ALA B CA 1
ATOM 5469 C C . ALA B 1 269 ? -17.969 32.656 20.109 1 95.19 269 ALA B C 1
ATOM 5471 O O . ALA B 1 269 ? -18.922 32.188 20.75 1 95.19 269 ALA B O 1
ATOM 5472 N N . GLU B 1 270 ? -17.828 32.531 18.859 1 94 270 GLU B N 1
ATOM 5473 C CA . GLU B 1 270 ? -18.797 31.812 18.047 1 94 270 GLU B CA 1
ATOM 5474 C C . GLU B 1 270 ? -18.922 30.359 18.5 1 94 270 GLU B C 1
ATOM 5476 O O . GLU B 1 270 ? -20.016 29.812 18.516 1 94 270 GLU B O 1
ATOM 5481 N N . TYR B 1 271 ? -17.828 29.719 18.891 1 92.88 271 TYR B N 1
ATOM 5482 C CA . TYR B 1 271 ? -17.828 28.297 19.203 1 92.88 271 TYR B CA 1
ATOM 5483 C C . TYR B 1 271 ? -17.828 28.062 20.703 1 92.88 271 TYR B C 1
ATOM 5485 O O . TYR B 1 271 ? -17.734 26.922 21.172 1 92.88 271 TYR B O 1
ATOM 5493 N N . GLY B 1 272 ? -17.812 29.156 21.469 1 91.81 272 GLY B N 1
ATOM 5494 C CA . GLY B 1 272 ? -17.875 29.062 22.922 1 91.81 272 GLY B CA 1
ATOM 5495 C C . GLY B 1 272 ? -16.578 28.578 23.547 1 91.81 272 GLY B C 1
ATOM 5496 O O . GLY B 1 272 ? -16.578 27.828 24.516 1 91.81 272 GLY B O 1
ATOM 5497 N N . VAL B 1 273 ? -15.461 28.938 22.891 1 91.38 273 VAL B N 1
ATOM 5498 C CA . VAL B 1 273 ? -14.148 28.562 23.422 1 91.38 273 VAL B CA 1
ATOM 5499 C C . VAL B 1 273 ? -13.742 29.547 24.516 1 91.38 273 VAL B C 1
ATOM 5501 O O . VAL B 1 273 ? -13.797 30.766 24.328 1 91.38 273 VAL B O 1
ATOM 5504 N N . ARG B 1 274 ? -13.297 29.047 25.672 1 91.31 274 ARG B N 1
ATOM 5505 C CA . ARG B 1 274 ? -13.023 29.891 26.828 1 91.31 274 ARG B CA 1
ATOM 5506 C C . ARG B 1 274 ? -11.531 30.172 26.969 1 91.31 274 ARG B C 1
ATOM 5508 O O . ARG B 1 274 ? -11.125 31.078 27.688 1 91.31 274 ARG B O 1
ATOM 5515 N N . GLU B 1 275 ? -10.719 29.391 26.297 1 90.19 275 GLU B N 1
ATOM 5516 C CA . GLU B 1 275 ? -9.273 29.594 26.328 1 90.19 275 GLU B CA 1
ATOM 5517 C C . GLU B 1 275 ? -8.891 30.953 25.734 1 90.19 275 GLU B C 1
ATOM 5519 O O . GLU B 1 275 ? -9.617 31.5 24.906 1 90.19 275 GLU B O 1
ATOM 5524 N N . ASP B 1 276 ? -7.758 31.484 26.156 1 93.19 276 ASP B N 1
ATOM 5525 C CA . ASP B 1 276 ? -7.258 32.75 25.609 1 93.19 276 ASP B CA 1
ATOM 5526 C C . ASP B 1 276 ? -6.602 32.531 24.25 1 93.19 276 ASP B C 1
ATOM 5528 O O . ASP B 1 276 ? -5.75 31.656 24.094 1 93.19 276 ASP B O 1
ATOM 5532 N N . PRO B 1 277 ? -7.051 33.344 23.328 1 95.25 277 PRO B N 1
ATOM 5533 C CA . PRO B 1 277 ? -6.391 33.219 22.031 1 95.25 277 PRO B CA 1
ATOM 5534 C C . PRO B 1 277 ? -4.918 33.625 22.078 1 95.25 277 PRO B C 1
ATOM 5536 O O . PRO B 1 277 ? -4.516 34.406 22.938 1 95.25 277 PRO B O 1
ATOM 5539 N N . PHE B 1 278 ? -4.086 33.062 21.281 1 95.75 278 PHE B N 1
ATOM 5540 C CA . PHE B 1 278 ? -2.684 33.438 21.125 1 95.75 278 PHE B CA 1
ATOM 5541 C C . PHE B 1 278 ? -2.219 33.188 19.703 1 95.75 278 PHE B C 1
ATOM 5543 O O . PHE B 1 278 ? -2.928 32.531 18.922 1 95.75 278 PHE B O 1
ATOM 5550 N N . VAL B 1 279 ? -1.089 33.719 19.297 1 95.62 279 VAL B N 1
ATOM 5551 C CA . VAL B 1 279 ? -0.523 33.5 17.969 1 95.62 279 VAL B CA 1
ATOM 5552 C C . VAL B 1 279 ? 0.938 33.062 18.094 1 95.62 279 VAL B C 1
ATOM 5554 O O . VAL B 1 279 ? 1.548 33.219 19.156 1 95.62 279 VAL B O 1
ATOM 5557 N N . ILE B 1 280 ? 1.361 32.438 17.078 1 93.19 280 ILE B N 1
ATOM 5558 C CA . ILE B 1 280 ? 2.764 32.062 16.953 1 93.19 280 ILE B CA 1
ATOM 5559 C C . ILE B 1 280 ? 3.443 32.906 15.883 1 93.19 280 ILE B C 1
ATOM 5561 O O . ILE B 1 280 ? 2.967 33 14.75 1 93.19 280 ILE B O 1
ATOM 5565 N N . VAL B 1 281 ? 4.492 33.594 16.266 1 90.69 281 VAL B N 1
ATOM 5566 C CA . VAL B 1 281 ? 5.34 34.281 15.312 1 90.69 281 VAL B CA 1
ATOM 5567 C C . VAL B 1 281 ? 6.543 33.438 14.945 1 90.69 281 VAL B C 1
ATOM 5569 O O . VAL B 1 281 ? 7.305 33 15.82 1 90.69 281 VAL B O 1
ATOM 5572 N N . LYS B 1 282 ? 6.652 33.094 13.742 1 89.06 282 LYS B N 1
ATOM 5573 C CA . LYS B 1 282 ? 7.754 32.219 13.344 1 89.06 282 LYS B CA 1
ATOM 5574 C C . LYS B 1 282 ? 8.375 32.656 12.031 1 89.06 282 LYS B C 1
ATOM 5576 O O . LYS B 1 282 ? 7.734 33.375 11.242 1 89.06 282 LYS B O 1
ATOM 5581 N N . ALA B 1 283 ? 9.641 32.312 11.828 1 86 283 ALA B N 1
ATOM 5582 C CA . ALA B 1 283 ? 10.328 32.594 10.57 1 86 283 ALA B CA 1
ATOM 5583 C C . ALA B 1 283 ? 9.617 31.938 9.391 1 86 283 ALA B C 1
ATOM 5585 O O . ALA B 1 283 ? 9.133 30.797 9.508 1 86 283 ALA B O 1
ATOM 5586 N N . ASP B 1 284 ? 9.562 32.656 8.297 1 88.25 284 ASP B N 1
ATOM 5587 C CA . ASP B 1 284 ? 8.867 32.125 7.117 1 88.25 284 ASP B CA 1
ATOM 5588 C C . ASP B 1 284 ? 9.672 31.031 6.445 1 88.25 284 ASP B C 1
ATOM 5590 O O . ASP B 1 284 ? 9.109 30.172 5.762 1 88.25 284 ASP B O 1
ATOM 5594 N N . ALA B 1 285 ? 10.914 31.094 6.605 1 81.12 285 ALA B N 1
ATOM 5595 C CA . ALA B 1 285 ? 11.789 30.016 6.156 1 81.12 285 ALA B CA 1
ATOM 5596 C C . ALA B 1 285 ? 11.922 28.938 7.23 1 81.12 285 ALA B C 1
ATOM 5598 O O . ALA B 1 285 ? 11.578 29.172 8.391 1 81.12 285 ALA B O 1
ATOM 5599 N N . GLY B 1 286 ? 12.242 27.719 6.836 1 69.88 286 GLY B N 1
ATOM 5600 C CA . GLY B 1 286 ? 12.414 26.641 7.781 1 69.88 286 GLY B CA 1
ATOM 5601 C C . GLY B 1 286 ? 13.594 26.828 8.711 1 69.88 286 GLY B C 1
ATOM 5602 O O . GLY B 1 286 ? 14.703 27.141 8.266 1 69.88 286 GLY B O 1
ATOM 5603 N N . THR B 1 287 ? 13.289 26.797 10.055 1 65 287 THR B N 1
ATOM 5604 C CA . THR B 1 287 ? 14.336 27.188 10.992 1 65 287 THR B CA 1
ATOM 5605 C C . THR B 1 287 ? 14.547 26.109 12.055 1 65 287 THR B C 1
ATOM 5607 O O . THR B 1 287 ? 15.18 26.344 13.078 1 65 287 THR B O 1
ATOM 5610 N N . TYR B 1 288 ? 14.18 24.906 11.82 1 62.38 288 TYR B N 1
ATOM 5611 C CA . TYR B 1 288 ? 14.297 23.828 12.789 1 62.38 288 TYR B CA 1
ATOM 5612 C C . TYR B 1 288 ? 13.781 24.266 14.156 1 62.38 288 TYR B C 1
ATOM 5614 O O . TYR B 1 288 ? 14.453 24.062 15.172 1 62.38 288 TYR B O 1
ATOM 5622 N N . GLY B 1 289 ? 12.727 24.969 14.18 1 64.62 289 GLY B N 1
ATOM 5623 C CA . GLY B 1 289 ? 12.086 25.344 15.43 1 64.62 289 GLY B CA 1
ATOM 5624 C C . GLY B 1 289 ? 12.664 26.609 16.047 1 64.62 289 GLY B C 1
ATOM 5625 O O . GLY B 1 289 ? 12.289 27 17.141 1 64.62 289 GLY B O 1
ATOM 5626 N N . MET B 1 290 ? 13.555 27.172 15.383 1 68.12 290 MET B N 1
ATOM 5627 C CA . MET B 1 290 ? 14.133 28.438 15.836 1 68.12 290 MET B CA 1
ATOM 5628 C C . MET B 1 290 ? 13.352 29.625 15.281 1 68.12 290 MET B C 1
ATOM 5630 O O . MET B 1 290 ? 12.617 29.484 14.305 1 68.12 290 MET B O 1
ATOM 5634 N N . GLY B 1 291 ? 13.43 30.641 16.031 1 74.19 291 GLY B N 1
ATOM 5635 C CA . GLY B 1 291 ? 12.75 31.828 15.562 1 74.19 291 GLY B CA 1
ATOM 5636 C C . GLY B 1 291 ? 11.242 31.766 15.727 1 74.19 291 GLY B C 1
ATOM 5637 O O . GLY B 1 291 ? 10.5 32.156 14.82 1 74.19 291 GLY B O 1
ATOM 5638 N N . ILE B 1 292 ? 10.867 31.094 16.734 1 82 292 ILE B N 1
ATOM 5639 C CA . ILE B 1 292 ? 9.445 30.969 17.016 1 82 292 ILE B CA 1
ATOM 5640 C C . ILE B 1 292 ? 9.117 31.625 18.359 1 82 292 ILE B C 1
ATOM 5642 O O . ILE B 1 292 ? 9.883 31.5 19.312 1 82 292 ILE B O 1
ATOM 5646 N N . MET B 1 293 ? 8.016 32.375 18.453 1 85.81 293 MET B N 1
ATOM 5647 C CA . MET B 1 293 ? 7.574 33 19.688 1 85.81 293 MET B CA 1
ATOM 5648 C C . MET B 1 293 ? 6.055 32.969 19.812 1 85.81 293 MET B C 1
ATOM 5650 O O . MET B 1 293 ? 5.34 33.156 18.828 1 85.81 293 MET B O 1
ATOM 5654 N N . THR B 1 294 ? 5.617 32.688 21 1 90.25 294 THR B N 1
ATOM 5655 C CA . THR B 1 294 ? 4.195 32.75 21.312 1 90.25 294 THR B CA 1
ATOM 5656 C C . THR B 1 294 ? 3.816 34.156 21.781 1 90.25 294 THR B C 1
ATOM 5658 O O . THR B 1 294 ? 4.465 34.719 22.656 1 90.25 294 THR B O 1
ATOM 5661 N N . VAL B 1 295 ? 2.807 34.688 21.203 1 92.81 295 VAL B N 1
ATOM 5662 C CA . VAL B 1 295 ? 2.416 36.062 21.5 1 92.81 295 VAL B CA 1
ATOM 5663 C C . VAL B 1 295 ? 0.919 36.125 21.797 1 92.81 295 VAL B C 1
ATOM 5665 O O . VAL B 1 295 ? 0.118 35.469 21.109 1 92.81 295 VAL B O 1
ATOM 5668 N N . LYS B 1 296 ? 0.535 36.844 22.797 1 94.12 296 LYS B N 1
ATOM 5669 C CA . LYS B 1 296 ? -0.868 36.938 23.188 1 94.12 296 LYS B CA 1
ATOM 5670 C C . LYS B 1 296 ? -1.392 38.344 22.969 1 94.12 296 LYS B C 1
ATOM 5672 O O . LYS B 1 296 ? -2.602 38.594 23 1 94.12 296 LYS B O 1
ATOM 5677 N N . ASP B 1 297 ? -0.382 39.219 22.766 1 94.5 297 ASP B N 1
ATOM 5678 C CA . ASP B 1 297 ? -0.722 40.625 22.516 1 94.5 297 ASP B CA 1
ATOM 5679 C C . ASP B 1 297 ? 0.331 41.312 21.641 1 94.5 297 ASP B C 1
ATOM 5681 O O . ASP B 1 297 ? 1.53 41.062 21.812 1 94.5 297 ASP B O 1
ATOM 5685 N N . GLY B 1 298 ? -0.17 42.156 20.719 1 91.88 298 GLY B N 1
ATOM 5686 C CA . GLY B 1 298 ? 0.757 42.844 19.828 1 91.88 298 GLY B CA 1
ATOM 5687 C C . GLY B 1 298 ? 1.796 43.656 20.562 1 91.88 298 GLY B C 1
ATOM 5688 O O . GLY B 1 298 ? 2.914 43.844 20.078 1 91.88 298 GLY B O 1
ATOM 5689 N N . SER B 1 299 ? 1.468 44.156 21.734 1 92.81 299 SER B N 1
ATOM 5690 C CA . SER B 1 299 ? 2.383 44.969 22.531 1 92.81 299 SER B CA 1
ATOM 5691 C C . SER B 1 299 ? 3.619 44.156 22.938 1 92.81 299 SER B C 1
ATOM 5693 O O . SER B 1 299 ? 4.691 44.75 23.156 1 92.81 299 SER B O 1
ATOM 5695 N N . GLU B 1 300 ? 3.482 42.875 23 1 90.62 300 GLU B N 1
ATOM 5696 C CA . GLU B 1 300 ? 4.609 42.031 23.344 1 90.62 300 GLU B CA 1
ATOM 5697 C C . GLU B 1 300 ? 5.691 42.062 22.266 1 90.62 300 GLU B C 1
ATOM 5699 O O . GLU B 1 300 ? 6.883 41.969 22.562 1 90.62 300 GLU B O 1
ATOM 5704 N N . VAL B 1 301 ? 5.25 42.219 21.062 1 88 301 VAL B N 1
ATOM 5705 C CA . VAL B 1 301 ? 6.18 42.312 19.953 1 88 301 VAL B CA 1
ATOM 5706 C C . VAL B 1 301 ? 6.938 43.625 20 1 88 301 VAL B C 1
ATOM 5708 O O . VAL B 1 301 ? 8.133 43.688 19.688 1 88 301 VAL B O 1
ATOM 5711 N N . ARG B 1 302 ? 6.289 44.625 20.453 1 85.38 302 ARG B N 1
ATOM 5712 C CA . ARG B 1 302 ? 6.895 45.969 20.531 1 85.38 302 ARG B CA 1
ATOM 5713 C C . ARG B 1 302 ? 7.848 46.062 21.719 1 85.38 302 ARG B C 1
ATOM 5715 O O . ARG B 1 302 ? 8.758 46.906 21.719 1 85.38 302 ARG B O 1
ATOM 5722 N N . ALA B 1 303 ? 7.668 45.188 22.625 1 84.31 303 ALA B N 1
ATOM 5723 C CA . ALA B 1 303 ? 8.414 45.281 23.891 1 84.31 303 ALA B CA 1
ATOM 5724 C C . ALA B 1 303 ? 9.508 44.219 23.953 1 84.31 303 ALA B C 1
ATOM 5726 O O . ALA B 1 303 ? 9.953 43.844 25.047 1 84.31 303 ALA B O 1
ATOM 5727 N N . LEU B 1 304 ? 9.859 43.719 22.875 1 83.56 304 LEU B N 1
ATOM 5728 C CA . LEU B 1 304 ? 10.883 42.656 22.891 1 83.56 304 LEU B CA 1
ATOM 5729 C C . LEU B 1 304 ? 12.188 43.188 23.469 1 83.56 304 LEU B C 1
ATOM 5731 O O . LEU B 1 304 ? 12.617 44.312 23.109 1 83.56 304 LEU B O 1
ATOM 5735 N N . ASN B 1 305 ? 12.664 42.5 24.375 1 81.62 305 ASN B N 1
ATOM 5736 C CA . ASN B 1 305 ? 13.992 42.875 24.875 1 81.62 305 ASN B CA 1
ATOM 5737 C C . ASN B 1 305 ? 15.086 42.375 23.922 1 81.62 305 ASN B C 1
ATOM 5739 O O . ASN B 1 305 ? 14.797 41.75 22.906 1 81.62 305 ASN B O 1
ATOM 5743 N N . ARG B 1 306 ? 16.266 42.812 24.25 1 76 306 ARG B N 1
ATOM 5744 C CA . ARG B 1 306 ? 17.391 42.531 23.375 1 76 306 ARG B CA 1
ATOM 5745 C C . ARG B 1 306 ? 17.578 41.031 23.172 1 76 306 ARG B C 1
ATOM 5747 O O . ARG B 1 306 ? 17.859 40.562 22.062 1 76 306 ARG B O 1
ATOM 5754 N N . ARG B 1 307 ? 17.406 40.281 24.203 1 77.69 307 ARG B N 1
ATOM 5755 C CA . ARG B 1 307 ? 17.562 38.844 24.141 1 77.69 307 ARG B CA 1
ATOM 5756 C C . ARG B 1 307 ? 16.516 38.219 23.234 1 77.69 307 ARG B C 1
ATOM 5758 O O . ARG B 1 307 ? 16.828 37.344 22.438 1 77.69 307 ARG B O 1
ATOM 5765 N N . GLN B 1 308 ? 15.383 38.594 23.422 1 78.69 308 GLN B N 1
ATOM 5766 C CA . GLN B 1 308 ? 14.281 38.094 22.609 1 78.69 308 GLN B CA 1
ATOM 5767 C C . GLN B 1 308 ? 14.461 38.469 21.141 1 78.69 308 GLN B C 1
ATOM 5769 O O . GLN B 1 308 ? 14.18 37.656 20.25 1 78.69 308 GLN B O 1
ATOM 5774 N N . ARG B 1 309 ? 14.945 39.594 20.891 1 78.38 309 ARG B N 1
ATOM 5775 C CA . ARG B 1 309 ? 15.195 40.062 19.531 1 78.38 309 ARG B CA 1
ATOM 5776 C C . ARG B 1 309 ? 16.266 39.188 18.859 1 78.38 309 ARG B C 1
ATOM 5778 O O . ARG B 1 309 ? 16.156 38.875 17.672 1 78.38 309 ARG B O 1
ATOM 5785 N N . ASN B 1 310 ? 17.25 38.938 19.578 1 76.44 310 ASN B N 1
ATOM 5786 C CA . ASN B 1 310 ? 18.328 38.125 19.031 1 76.44 310 ASN B CA 1
ATOM 5787 C C . ASN B 1 310 ? 17.859 36.719 18.703 1 76.44 310 ASN B C 1
ATOM 5789 O O . ASN B 1 310 ? 18.281 36.125 17.703 1 76.44 310 ASN B O 1
ATOM 5793 N N . LYS B 1 311 ? 16.969 36.25 19.531 1 75.5 311 LYS B N 1
ATOM 5794 C CA . LYS B 1 311 ? 16.422 34.906 19.312 1 75.5 311 LYS B CA 1
ATOM 5795 C C . LYS B 1 311 ? 15.609 34.844 18.031 1 75.5 311 LYS B C 1
ATOM 5797 O O . LYS B 1 311 ? 15.633 33.844 17.312 1 75.5 311 LYS B O 1
ATOM 5802 N N . MET B 1 312 ? 15.008 35.875 17.766 1 78.44 312 MET B N 1
ATOM 5803 C CA . MET B 1 312 ? 14.141 35.938 16.594 1 78.44 312 MET B CA 1
ATOM 5804 C C . MET B 1 312 ? 14.938 36.312 15.352 1 78.44 312 MET B C 1
ATOM 5806 O O . MET B 1 312 ? 14.461 36.125 14.227 1 78.44 312 MET B O 1
ATOM 5810 N N . ALA B 1 313 ? 16.172 36.75 15.609 1 73 313 ALA B N 1
ATOM 5811 C CA . ALA B 1 313 ? 16.953 37.312 14.492 1 73 313 ALA B CA 1
ATOM 5812 C C . ALA B 1 313 ? 17.766 36.25 13.797 1 73 313 ALA B C 1
ATOM 5814 O O . ALA B 1 313 ? 18.094 36.375 12.617 1 73 313 ALA B O 1
ATOM 5815 N N . VAL B 1 314 ? 18.094 35.25 14.586 1 69.06 314 VAL B N 1
ATOM 5816 C CA . VAL B 1 314 ? 19.031 34.281 14 1 69.06 314 VAL B CA 1
ATOM 5817 C C . VAL B 1 314 ? 18.438 32.875 14.086 1 69.06 314 VAL B C 1
ATOM 5819 O O . VAL B 1 314 ? 17.828 32.531 15.094 1 69.06 314 VAL B O 1
ATOM 5822 N N . VAL B 1 315 ? 18.453 32.281 12.867 1 63.97 315 VAL B N 1
ATOM 5823 C CA . VAL B 1 315 ? 17.969 30.906 12.828 1 63.97 315 VAL B CA 1
ATOM 5824 C C . VAL B 1 315 ? 19.156 29.953 12.664 1 63.97 315 VAL B C 1
ATOM 5826 O O . VAL B 1 315 ? 20.297 30.328 12.898 1 63.97 315 VAL B O 1
ATOM 5829 N N . LYS B 1 316 ? 18.859 28.703 12.242 1 60 316 LYS B N 1
ATOM 5830 C CA . LYS B 1 316 ? 19.875 27.656 12.094 1 60 316 LYS B CA 1
ATOM 5831 C C . LYS B 1 316 ? 21.047 28.141 11.273 1 60 316 LYS B C 1
ATOM 5833 O O . LYS B 1 316 ? 20.875 28.828 10.266 1 60 316 LYS B O 1
ATOM 5838 N N . GLU B 1 317 ? 22.25 27.938 11.797 1 60.22 317 GLU B N 1
ATOM 5839 C CA . GLU B 1 317 ? 23.531 28.203 11.148 1 60.22 317 GLU B CA 1
ATOM 5840 C C . GLU B 1 317 ? 23.797 29.703 11.016 1 60.22 317 GLU B C 1
ATOM 5842 O O . GLU B 1 317 ? 24.453 30.141 10.078 1 60.22 317 GLU B O 1
ATOM 5847 N N . GLY B 1 318 ? 23.062 30.406 11.82 1 62.44 318 GLY B N 1
ATOM 5848 C CA . GLY B 1 318 ? 23.344 31.844 11.883 1 62.44 318 GLY B CA 1
ATOM 5849 C C . GLY B 1 318 ? 22.641 32.625 10.789 1 62.44 318 GLY B C 1
ATOM 5850 O O . GLY B 1 318 ? 22.938 33.812 10.594 1 62.44 318 GLY B O 1
ATOM 5851 N N . LEU B 1 319 ? 21.766 31.984 10.164 1 68.5 319 LEU B N 1
ATOM 5852 C CA . LEU B 1 319 ? 21.047 32.688 9.109 1 68.5 319 LEU B CA 1
ATOM 5853 C C . LEU B 1 319 ? 20.094 33.719 9.688 1 68.5 319 LEU B C 1
ATOM 5855 O O . LEU B 1 319 ? 19.438 33.469 10.703 1 68.5 319 LEU B O 1
ATOM 5859 N N . GLN B 1 320 ? 20.109 34.875 9.055 1 73.19 320 GLN B N 1
ATOM 5860 C CA . GLN B 1 320 ? 19.266 35.969 9.516 1 73.19 320 GLN B CA 1
ATOM 5861 C C . GLN B 1 320 ? 17.812 35.75 9.094 1 73.19 320 GLN B C 1
ATOM 5863 O O . GLN B 1 320 ? 17.547 35.312 7.973 1 73.19 320 GLN B O 1
ATOM 5868 N N . VAL B 1 321 ? 16.953 36.031 10.016 1 76.5 321 VAL B N 1
ATOM 5869 C CA . VAL B 1 321 ? 15.523 35.969 9.719 1 76.5 321 VAL B CA 1
ATOM 5870 C C . VAL B 1 321 ? 15.094 37.281 9.031 1 76.5 321 VAL B C 1
ATOM 5872 O O . VAL B 1 321 ? 15.25 38.375 9.594 1 76.5 321 VAL B O 1
ATOM 5875 N N . THR B 1 322 ? 14.594 37.062 7.797 1 78.19 322 THR B N 1
ATOM 5876 C CA . THR B 1 322 ? 14.242 38.281 7.062 1 78.19 322 THR B CA 1
ATOM 5877 C C . THR B 1 322 ? 12.742 38.344 6.82 1 78.19 322 THR B C 1
ATOM 5879 O O . THR B 1 322 ? 12.211 39.406 6.473 1 78.19 322 THR B O 1
ATOM 5882 N N . GLU B 1 323 ? 12.133 37.281 6.938 1 86.56 323 GLU B N 1
ATOM 5883 C CA . GLU B 1 323 ? 10.688 37.219 6.75 1 86.56 323 GLU B CA 1
ATOM 5884 C C . GLU B 1 323 ? 10.023 36.406 7.855 1 86.56 323 GLU B C 1
ATOM 5886 O O . GLU B 1 323 ? 10.539 35.375 8.273 1 86.56 323 GLU B O 1
ATOM 5891 N N . VAL B 1 324 ? 8.891 37 8.336 1 88.56 324 VAL B N 1
ATOM 5892 C CA . VAL B 1 324 ? 8.195 36.312 9.43 1 88.56 324 VAL B CA 1
ATOM 5893 C C . VAL B 1 324 ? 6.723 36.156 9.086 1 88.56 324 VAL B C 1
ATOM 5895 O O . VAL B 1 324 ? 6.172 36.906 8.289 1 88.56 324 VAL B O 1
ATOM 5898 N N . MET B 1 325 ? 6.152 35.125 9.664 1 90.56 325 MET B N 1
ATOM 5899 C CA . MET B 1 325 ? 4.719 34.906 9.547 1 90.56 325 MET B CA 1
ATOM 5900 C C . MET B 1 325 ? 4.07 34.781 10.922 1 90.56 325 MET B C 1
ATOM 5902 O O . MET B 1 325 ? 4.699 34.312 11.875 1 90.56 325 MET B O 1
ATOM 5906 N N . VAL B 1 326 ? 2.877 35.281 10.992 1 93.62 326 VAL B N 1
ATOM 5907 C CA . VAL B 1 326 ? 2.055 35.156 12.188 1 93.62 326 VAL B CA 1
ATOM 5908 C C . VAL B 1 326 ? 0.958 34.125 11.961 1 93.62 326 VAL B C 1
ATOM 5910 O O . VAL B 1 326 ? 0.244 34.188 10.953 1 93.62 326 VAL B O 1
ATOM 5913 N N . GLN B 1 327 ? 0.872 33.156 12.82 1 95.5 327 GLN B N 1
ATOM 5914 C CA . GLN B 1 327 ? -0.097 32.062 12.672 1 95.5 327 GLN B CA 1
ATOM 5915 C C . GLN B 1 327 ? -0.92 31.875 13.938 1 95.5 327 GLN B C 1
ATOM 5917 O O . GLN B 1 327 ? -0.398 32.031 15.047 1 95.5 327 GLN B O 1
ATOM 5922 N N . GLU B 1 328 ? -2.145 31.594 13.742 1 96.69 328 GLU B N 1
ATOM 5923 C CA . GLU B 1 328 ? -3.004 31.25 14.875 1 96.69 328 GLU B CA 1
ATOM 5924 C C . GLU B 1 328 ? -2.393 30.125 15.703 1 96.69 328 GLU B C 1
ATOM 5926 O O . GLU B 1 328 ? -1.977 29.094 15.156 1 96.69 328 GLU B O 1
ATOM 5931 N N . GLY B 1 329 ? -2.314 30.391 17.016 1 95.38 329 GLY B N 1
ATOM 5932 C CA . GLY B 1 329 ? -1.921 29.312 17.922 1 95.38 329 GLY B CA 1
ATOM 5933 C C . GLY B 1 329 ? -3.037 28.328 18.188 1 95.38 329 GLY B C 1
ATOM 5934 O O . GLY B 1 329 ? -4.172 28.719 18.469 1 95.38 329 GLY B O 1
ATOM 5935 N N . VAL B 1 330 ? -2.689 27.031 18.062 1 93.56 330 VAL B N 1
ATOM 5936 C CA . VAL B 1 330 ? -3.65 25.969 18.344 1 93.56 330 VAL B CA 1
ATOM 5937 C C . VAL B 1 330 ? -3.234 25.219 19.609 1 93.56 330 VAL B C 1
ATOM 5939 O O . VAL B 1 330 ? -2.127 24.672 19.672 1 93.56 330 VAL B O 1
ATOM 5942 N N . TYR B 1 331 ? -4.152 25.203 20.578 1 87.12 331 TYR B N 1
ATOM 5943 C CA . TYR B 1 331 ? -3.875 24.453 21.797 1 87.12 331 TYR B CA 1
ATOM 5944 C C . TYR B 1 331 ? -3.756 22.969 21.516 1 87.12 331 TYR B C 1
ATOM 5946 O O . TYR B 1 331 ? -4.262 22.469 20.516 1 87.12 331 TYR B O 1
ATOM 5954 N N . THR B 1 332 ? -2.969 22.297 22.328 1 83.44 332 THR B N 1
ATOM 5955 C CA . THR B 1 332 ? -3.01 20.828 22.297 1 83.44 332 THR B CA 1
ATOM 5956 C C . THR B 1 332 ? -3.592 20.281 23.594 1 83.44 332 THR B C 1
ATOM 5958 O O . THR B 1 332 ? -3.125 20.625 24.688 1 83.44 332 THR B O 1
ATOM 5961 N N . PHE B 1 333 ? -4.68 19.5 23.516 1 72.69 333 PHE B N 1
ATOM 5962 C CA . PHE B 1 333 ? -5.293 18.969 24.719 1 72.69 333 PHE B CA 1
ATOM 5963 C C . PHE B 1 333 ? -5.047 17.469 24.828 1 72.69 333 PHE B C 1
ATOM 5965 O O . PHE B 1 333 ? -5.633 16.781 25.672 1 72.69 333 PHE B O 1
ATOM 5972 N N . GLU B 1 334 ? -4.25 17.031 23.938 1 75.69 334 GLU B N 1
ATOM 5973 C CA . GLU B 1 334 ? -3.834 15.641 24.078 1 75.69 334 GLU B CA 1
ATOM 5974 C C . GLU B 1 334 ? -2.672 15.516 25.062 1 75.69 334 GLU B C 1
ATOM 5976 O O . GLU B 1 334 ? -1.682 16.234 24.969 1 75.69 334 GLU B O 1
ATOM 5981 N N . SER B 1 335 ? -3.01 14.867 26.109 1 73.56 335 SER B N 1
ATOM 5982 C CA . SER B 1 335 ? -1.976 14.656 27.125 1 73.56 335 SER B CA 1
ATOM 5983 C C . SER B 1 335 ? -1.786 13.172 27.422 1 73.56 335 SER B C 1
ATOM 5985 O O . SER B 1 335 ? -2.713 12.375 27.25 1 73.56 335 SER B O 1
ATOM 5987 N N . ILE B 1 336 ? -0.591 12.891 27.5 1 67.12 336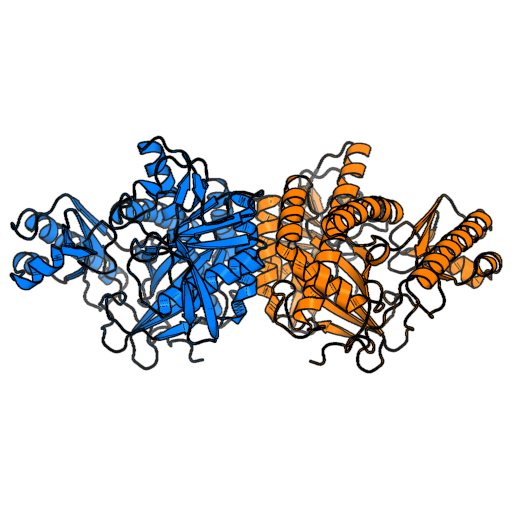 ILE B N 1
ATOM 5988 C CA . ILE B 1 336 ? -0.229 11.562 27.984 1 67.12 336 ILE B CA 1
ATOM 5989 C C . ILE B 1 336 ? 0.503 11.68 29.328 1 67.12 336 ILE B C 1
ATOM 5991 O O . ILE B 1 336 ? 1.574 12.289 29.406 1 67.12 336 ILE B O 1
ATOM 5995 N N . ASN B 1 337 ? 0.007 11 30.328 1 67.25 337 ASN B N 1
ATOM 5996 C CA . ASN B 1 337 ? 0.593 11.07 31.672 1 67.25 337 ASN B CA 1
ATOM 5997 C C . ASN B 1 337 ? 0.93 12.508 32.062 1 67.25 337 ASN B C 1
ATOM 5999 O O . ASN B 1 337 ? 2.057 12.797 32.469 1 67.25 337 ASN B O 1
ATOM 6003 N N . GLU B 1 338 ? 0.126 13.477 31.75 1 67.44 338 GLU B N 1
ATOM 6004 C CA . GLU B 1 338 ? 0.209 14.883 32.125 1 67.44 338 GLU B CA 1
ATOM 6005 C C . GLU B 1 338 ? 1.165 15.648 31.234 1 67.44 338 GLU B C 1
ATOM 6007 O O . GLU B 1 338 ? 1.354 16.859 31.391 1 67.44 338 GLU B O 1
ATOM 6012 N N . ALA B 1 339 ? 1.695 14.906 30.312 1 75.75 339 ALA B N 1
ATOM 6013 C CA . ALA B 1 339 ? 2.588 15.562 29.359 1 75.75 339 ALA B CA 1
ATOM 6014 C C . ALA B 1 339 ? 1.853 15.922 28.078 1 75.75 339 ALA B C 1
ATOM 6016 O O . ALA B 1 339 ? 0.981 15.172 27.625 1 75.75 339 ALA B O 1
ATOM 6017 N N . VAL B 1 340 ? 2.223 17.094 27.547 1 80.12 340 VAL B N 1
ATOM 6018 C CA . VAL B 1 340 ? 1.585 17.578 26.328 1 80.12 340 VAL B CA 1
ATOM 6019 C C . VAL B 1 340 ? 2.031 16.734 25.141 1 80.12 340 VAL B C 1
ATOM 6021 O O . VAL B 1 340 ? 3.205 16.375 25.031 1 80.12 340 VAL B O 1
ATOM 6024 N N . ALA B 1 341 ? 1.033 16.359 24.297 1 86 341 ALA B N 1
ATOM 6025 C CA . ALA B 1 341 ? 1.335 15.477 23.172 1 86 341 ALA B CA 1
ATOM 6026 C C . ALA B 1 341 ? 0.795 16.062 21.875 1 86 341 ALA B C 1
ATOM 6028 O O . ALA B 1 341 ? -0.274 16.672 21.844 1 86 341 ALA B O 1
ATOM 6029 N N . GLU B 1 342 ? 1.623 15.93 20.859 1 89.5 342 GLU B N 1
ATOM 6030 C CA . GLU B 1 342 ? 1.229 16.344 19.516 1 89.5 342 GLU B CA 1
ATOM 6031 C C . GLU B 1 342 ? 1.376 15.195 18.531 1 89.5 342 GLU B C 1
ATOM 6033 O O . GLU B 1 342 ? 2.436 14.57 18.438 1 89.5 342 GLU B O 1
ATOM 6038 N N . PRO B 1 343 ? 0.278 14.938 17.828 1 93.44 343 PRO B N 1
ATOM 6039 C CA . PRO B 1 343 ? 0.399 13.867 16.828 1 93.44 343 PRO B CA 1
ATOM 6040 C C . PRO B 1 343 ? 1.188 14.297 15.594 1 93.44 343 PRO B C 1
ATOM 6042 O O . PRO B 1 343 ? 1.031 15.422 15.117 1 93.44 343 PRO B O 1
ATOM 6045 N N . VAL B 1 344 ? 2.051 13.438 15.164 1 95.75 344 VAL B N 1
ATOM 6046 C CA . VAL B 1 344 ? 2.811 13.609 13.93 1 95.75 344 VAL B CA 1
ATOM 6047 C C . VAL B 1 344 ? 2.488 12.469 12.969 1 95.75 344 VAL B C 1
ATOM 6049 O O . VAL B 1 344 ? 2.609 11.289 13.32 1 95.75 344 VAL B O 1
ATOM 6052 N N . ILE B 1 345 ? 2.047 12.828 11.789 1 98 345 ILE B N 1
ATOM 6053 C CA . ILE B 1 345 ? 1.617 11.836 10.812 1 98 345 ILE B CA 1
ATOM 6054 C C . ILE B 1 345 ? 2.68 11.695 9.719 1 98 345 ILE B C 1
ATOM 6056 O O . ILE B 1 345 ? 3.23 12.688 9.25 1 98 345 ILE B O 1
ATOM 6060 N N . TYR B 1 346 ? 3.02 10.453 9.359 1 98.62 346 TYR B N 1
ATOM 6061 C CA . TYR B 1 346 ? 4 10.172 8.312 1 98.62 346 TYR B CA 1
ATOM 6062 C C . TYR B 1 346 ? 3.328 9.578 7.082 1 98.62 346 TYR B C 1
ATOM 6064 O O . TYR B 1 346 ? 2.451 8.719 7.199 1 98.62 346 TYR B O 1
ATOM 6072 N N . MET B 1 347 ? 3.746 10.062 5.965 1 98.75 347 MET B N 1
ATOM 6073 C CA . MET B 1 347 ? 3.221 9.594 4.684 1 98.75 347 MET B CA 1
ATOM 6074 C C . MET B 1 347 ? 4.355 9.266 3.717 1 98.75 347 MET B C 1
ATOM 6076 O O . MET B 1 347 ? 5.41 9.906 3.756 1 98.75 347 MET B O 1
ATOM 6080 N N . ILE B 1 348 ? 4.273 8.312 2.943 1 98.69 348 ILE B N 1
ATOM 6081 C CA . ILE B 1 348 ? 5.039 8.016 1.737 1 98.69 348 ILE B CA 1
ATOM 6082 C C . ILE B 1 348 ? 4.133 8.102 0.513 1 98.69 348 ILE B C 1
ATOM 6084 O O . ILE B 1 348 ? 3.119 7.398 0.433 1 98.69 348 ILE B O 1
ATOM 6088 N N . ASP B 1 349 ? 4.535 8.984 -0.429 1 97.44 349 ASP B N 1
ATOM 6089 C CA . ASP B 1 349 ? 3.51 9.367 -1.393 1 97.44 349 ASP B CA 1
ATOM 6090 C C . ASP B 1 349 ? 2.244 9.852 -0.685 1 97.44 349 ASP B C 1
ATOM 6092 O O . ASP B 1 349 ? 2.318 10.578 0.308 1 97.44 349 ASP B O 1
ATOM 6096 N N . HIS B 1 350 ? 1.06 9.57 -1.192 1 97.62 350 HIS B N 1
ATOM 6097 C CA . HIS B 1 350 ? -0.157 10.055 -0.548 1 97.62 350 HIS B CA 1
ATOM 6098 C C . HIS B 1 350 ? -0.706 9.023 0.435 1 97.62 350 HIS B C 1
ATOM 6100 O O . HIS B 1 350 ? -1.828 9.164 0.926 1 97.62 350 HIS B O 1
ATOM 6106 N N . TYR B 1 351 ? 0.084 7.973 0.825 1 98.38 351 TYR B N 1
ATOM 6107 C CA . TYR B 1 351 ? -0.355 6.934 1.747 1 98.38 351 TYR B CA 1
ATOM 6108 C C . TYR B 1 351 ? 0.066 7.254 3.176 1 98.38 351 TYR B C 1
ATOM 6110 O O . TYR B 1 351 ? 1.253 7.445 3.451 1 98.38 351 TYR B O 1
ATOM 6118 N N . VAL B 1 352 ? -0.888 7.281 4.098 1 98.5 352 VAL B N 1
ATOM 6119 C CA . VAL B 1 352 ? -0.583 7.441 5.516 1 98.5 352 VAL B CA 1
ATOM 6120 C C . VAL B 1 352 ? -0.044 6.129 6.078 1 98.5 352 VAL B C 1
ATOM 6122 O O . VAL B 1 352 ? -0.75 5.117 6.098 1 98.5 352 VAL B O 1
ATOM 6125 N N . VAL B 1 353 ? 1.186 6.105 6.555 1 98.25 353 VAL B N 1
ATOM 6126 C CA . VAL B 1 353 ? 1.817 4.844 6.926 1 98.25 353 VAL B CA 1
ATOM 6127 C C . VAL B 1 353 ? 1.923 4.75 8.445 1 98.25 353 VAL B C 1
ATOM 6129 O O . VAL B 1 353 ? 2.369 3.73 8.984 1 98.25 353 VAL B O 1
ATOM 6132 N N . GLY B 1 354 ? 1.551 5.84 9.148 1 96.62 354 GLY B N 1
ATOM 6133 C CA . GLY B 1 354 ? 1.552 5.824 10.602 1 96.62 354 GLY B CA 1
ATOM 6134 C C . GLY B 1 354 ? 1.783 7.195 11.211 1 96.62 354 GLY B C 1
ATOM 6135 O O . GLY B 1 354 ? 1.734 8.211 10.516 1 96.62 354 GLY B O 1
ATOM 6136 N N . GLY B 1 355 ? 1.897 7.16 12.469 1 95.56 355 GLY B N 1
ATOM 6137 C CA . GLY B 1 355 ? 2.168 8.359 13.25 1 95.56 355 GLY B CA 1
ATOM 6138 C C . GLY B 1 355 ? 2.568 8.062 14.68 1 95.56 355 GLY B C 1
ATOM 6139 O O . GLY B 1 355 ? 2.631 6.902 15.086 1 95.56 355 GLY B O 1
ATOM 6140 N N . PHE B 1 356 ? 2.938 9.078 15.32 1 94.06 356 PHE B N 1
ATOM 6141 C CA . PHE B 1 356 ? 3.285 8.992 16.734 1 94.06 356 PHE B CA 1
ATOM 6142 C C . PHE B 1 356 ? 2.971 10.305 17.438 1 94.06 356 PHE B C 1
ATOM 6144 O O . PHE B 1 356 ? 2.736 11.328 16.797 1 94.06 356 PHE B O 1
ATOM 6151 N N . TYR B 1 357 ? 2.926 10.227 18.766 1 90.38 357 TYR B N 1
ATOM 6152 C CA . TYR B 1 357 ? 2.777 11.422 19.594 1 90.38 357 TYR B CA 1
ATOM 6153 C C . TYR B 1 357 ? 4.133 11.922 20.078 1 90.38 357 TYR B C 1
ATOM 6155 O O . TYR B 1 357 ? 4.945 11.148 20.594 1 90.38 357 TYR B O 1
ATOM 6163 N N . ARG B 1 358 ? 4.43 13.141 19.828 1 88 358 ARG B N 1
ATOM 6164 C CA . ARG B 1 358 ? 5.551 13.805 20.484 1 88 358 ARG B CA 1
ATOM 6165 C C . ARG B 1 358 ? 5.152 14.297 21.875 1 88 358 ARG B C 1
ATOM 6167 O O . ARG B 1 358 ? 4.305 15.18 22.016 1 88 358 ARG B O 1
ATOM 6174 N N . VAL B 1 359 ? 5.73 13.695 22.844 1 83.62 359 VAL B N 1
ATOM 6175 C CA . VAL B 1 359 ? 5.359 14 24.219 1 83.62 359 VAL B CA 1
ATOM 6176 C C . VAL B 1 359 ? 6.469 14.812 24.875 1 83.62 359 VAL B C 1
ATOM 6178 O O . VAL B 1 359 ? 7.641 14.43 24.844 1 83.62 359 VAL B O 1
ATOM 6181 N N . HIS B 1 360 ? 6.035 15.938 25.391 1 79.56 360 HIS B N 1
ATOM 6182 C CA . HIS B 1 360 ? 6.98 16.797 26.094 1 79.56 360 HIS B CA 1
ATOM 6183 C C . HIS B 1 360 ? 6.57 17 27.547 1 79.56 360 HIS B C 1
ATOM 6185 O O . HIS B 1 360 ? 5.414 17.328 27.828 1 79.56 360 HIS B O 1
ATOM 6191 N N . THR B 1 361 ? 7.43 16.781 28.438 1 74.5 361 THR B N 1
ATOM 6192 C CA . THR B 1 361 ? 7.105 16.953 29.844 1 74.5 361 THR B CA 1
ATOM 6193 C C . THR B 1 361 ? 7.371 18.391 30.297 1 74.5 361 THR B C 1
ATOM 6195 O O . THR B 1 361 ? 6.762 18.875 31.25 1 74.5 361 THR B O 1
ATOM 6198 N N . GLY B 1 362 ? 8.133 19.141 29.672 1 72.12 362 GLY B N 1
ATOM 6199 C CA . GLY B 1 362 ? 8.523 20.453 30.156 1 72.12 362 GLY B CA 1
ATOM 6200 C C . GLY B 1 362 ? 7.914 21.594 29.359 1 72.12 362 GLY B C 1
ATOM 6201 O O . GLY B 1 362 ? 8.281 22.75 29.547 1 72.12 362 GLY B O 1
ATOM 6202 N N . ARG B 1 363 ? 6.984 21.266 28.531 1 75.81 363 ARG B N 1
ATOM 6203 C CA . ARG B 1 363 ? 6.395 22.312 27.703 1 75.81 363 ARG B CA 1
ATOM 6204 C C . ARG B 1 363 ? 4.887 22.406 27.922 1 75.81 363 ARG B C 1
ATOM 6206 O O . ARG B 1 363 ? 4.254 21.422 28.297 1 75.81 363 ARG B O 1
ATOM 6213 N N . GLY B 1 364 ? 4.418 23.625 27.688 1 75.38 364 GLY B N 1
ATOM 6214 C CA . GLY B 1 364 ? 3.002 23.875 27.922 1 75.38 364 GLY B CA 1
ATOM 6215 C C . GLY B 1 364 ? 2.145 23.594 26.703 1 75.38 364 GLY B C 1
ATOM 6216 O O . GLY B 1 364 ? 2.664 23.344 25.609 1 75.38 364 GLY B O 1
ATOM 6217 N N . ILE B 1 365 ? 0.869 23.594 26.906 1 74.38 365 ILE B N 1
ATOM 6218 C CA . ILE B 1 365 ? -0.144 23.25 25.922 1 74.38 365 ILE B CA 1
ATOM 6219 C C . ILE B 1 365 ? -0.178 24.297 24.812 1 74.38 365 ILE B C 1
ATOM 6221 O O . ILE B 1 365 ? -0.731 24.062 23.734 1 74.38 365 ILE B O 1
ATOM 6225 N N . ASP B 1 366 ? 0.429 25.453 24.984 1 76.44 366 ASP B N 1
ATOM 6226 C CA . ASP B 1 366 ? 0.401 26.562 24.031 1 76.44 366 ASP B CA 1
ATOM 6227 C C . ASP B 1 366 ? 1.79 26.828 23.453 1 76.44 366 ASP B C 1
ATOM 6229 O O . ASP B 1 366 ? 2.029 27.875 22.844 1 76.44 366 ASP B O 1
ATOM 6233 N N . GLU B 1 367 ? 2.676 25.859 23.656 1 76.5 367 GLU B N 1
ATOM 6234 C CA . GLU B 1 367 ? 4.055 26.078 23.234 1 76.5 367 GLU B CA 1
ATOM 6235 C C . GLU B 1 367 ? 4.422 25.156 22.078 1 76.5 367 GLU B C 1
ATOM 6237 O O . GLU B 1 367 ? 3.719 24.188 21.797 1 76.5 367 GLU B O 1
ATOM 6242 N N . ASN B 1 368 ? 5.516 25.672 21.453 1 70.69 368 ASN B N 1
ATOM 6243 C CA . ASN B 1 368 ? 6.078 24.828 20.406 1 70.69 368 ASN B CA 1
ATOM 6244 C C . ASN B 1 368 ? 6.777 23.609 20.984 1 70.69 368 ASN B C 1
ATOM 6246 O O . ASN B 1 368 ? 7.664 23.734 21.844 1 70.69 368 ASN B O 1
ATOM 6250 N N . LEU B 1 369 ? 6.383 22.453 20.484 1 69.81 369 LEU B N 1
ATOM 6251 C CA . LEU B 1 369 ? 6.934 21.234 21.047 1 69.81 369 LEU B CA 1
ATOM 6252 C C . LEU B 1 369 ? 8.133 20.75 20.234 1 69.81 369 LEU B C 1
ATOM 6254 O O . LEU B 1 369 ? 8.844 19.844 20.656 1 69.81 369 LEU B O 1
ATOM 6258 N N . ASN B 1 370 ? 8.273 21.266 19.062 1 66.38 370 ASN B N 1
ATOM 6259 C CA . ASN B 1 370 ? 9.445 20.953 18.25 1 66.38 370 ASN B CA 1
ATOM 6260 C C . ASN B 1 370 ? 10.555 21.984 18.438 1 66.38 370 ASN B C 1
ATOM 6262 O O . ASN B 1 370 ? 10.703 22.906 17.641 1 66.38 370 ASN B O 1
ATOM 6266 N N . ALA B 1 371 ? 11.234 21.938 19.594 1 64.44 371 ALA B N 1
ATOM 6267 C CA . ALA B 1 371 ? 12.297 22.891 19.906 1 64.44 371 ALA B CA 1
ATOM 6268 C C . ALA B 1 371 ? 13.633 22.172 20.109 1 64.44 371 ALA B C 1
ATOM 6270 O O . ALA B 1 371 ? 13.664 21.016 20.516 1 64.44 371 ALA B O 1
ATOM 6271 N N . PRO B 1 372 ? 14.594 22.828 19.688 1 59.66 372 PRO B N 1
ATOM 6272 C CA . PRO B 1 372 ? 15.906 22.219 19.906 1 59.66 372 PRO B CA 1
ATOM 6273 C C . PRO B 1 372 ? 16.141 21.797 21.344 1 59.66 372 PRO B C 1
ATOM 6275 O O . PRO B 1 372 ? 15.773 22.531 22.281 1 59.66 372 PRO B O 1
ATOM 6278 N N . GLY B 1 373 ? 16.656 20.703 21.5 1 55.81 373 GLY B N 1
ATOM 6279 C CA . GLY B 1 373 ? 17.031 20.234 22.828 1 55.81 373 GLY B CA 1
ATOM 6280 C C . GLY B 1 373 ? 15.898 19.562 23.562 1 55.81 373 GLY B C 1
ATOM 6281 O O . GLY B 1 373 ? 16.094 19.047 24.672 1 55.81 373 GLY B O 1
ATOM 6282 N N . MET B 1 374 ? 14.805 19.656 23.016 1 58.62 374 MET B N 1
ATOM 6283 C CA . MET B 1 374 ? 13.664 19.125 23.75 1 58.62 374 MET B CA 1
ATOM 6284 C C . MET B 1 374 ? 13.641 17.594 23.688 1 58.62 374 MET B C 1
ATOM 6286 O O . MET B 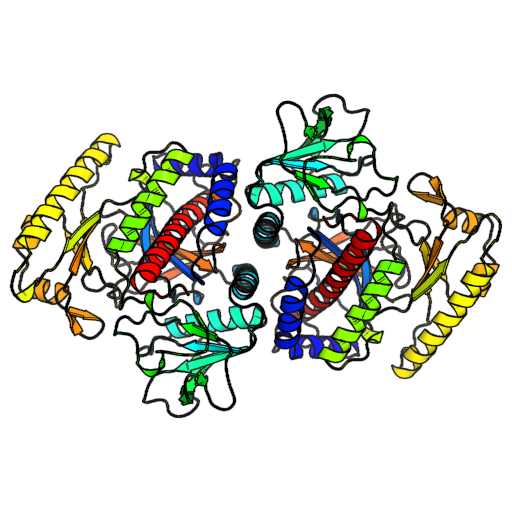1 374 ? 13.961 17 22.656 1 58.62 374 MET B O 1
ATOM 6290 N N . GLN B 1 375 ? 13.586 17.078 24.828 1 64.62 375 GLN B N 1
ATOM 6291 C CA . GLN B 1 375 ? 13.406 15.641 24.938 1 64.62 375 GLN B CA 1
ATOM 6292 C C . GLN B 1 375 ? 11.945 15.25 24.781 1 64.62 375 GLN B C 1
ATOM 6294 O O . GLN B 1 375 ? 11.062 15.836 25.406 1 64.62 375 GLN B O 1
ATOM 6299 N N . PHE B 1 376 ? 11.703 14.586 23.719 1 68.38 376 PHE B N 1
ATOM 6300 C CA . PHE B 1 376 ? 10.359 14.039 23.562 1 68.38 376 PHE B CA 1
ATOM 6301 C C . PHE B 1 376 ? 10.391 12.516 23.578 1 68.38 376 PHE B C 1
ATOM 6303 O O . PHE B 1 376 ? 11.438 11.914 23.344 1 68.38 376 PHE B O 1
ATOM 6310 N N . VAL B 1 377 ? 9.289 12.016 24.141 1 71.75 377 VAL B N 1
ATOM 6311 C CA . VAL B 1 377 ? 9.109 10.57 24.062 1 71.75 377 VAL B CA 1
ATOM 6312 C C . VAL B 1 377 ? 8.062 10.234 23 1 71.75 377 VAL B C 1
ATOM 6314 O O . VAL B 1 377 ? 6.895 10.617 23.125 1 71.75 377 VAL B O 1
ATOM 6317 N N . PRO B 1 378 ? 8.617 9.625 21.922 1 77.38 378 PRO B N 1
ATOM 6318 C CA . PRO B 1 378 ? 7.652 9.227 20.906 1 77.38 378 PRO B CA 1
ATOM 6319 C C . PRO B 1 378 ? 6.801 8.031 21.328 1 77.38 378 PRO B C 1
ATOM 6321 O O . PRO B 1 378 ? 7.312 7.086 21.938 1 77.38 378 PRO B O 1
ATOM 6324 N N . LEU B 1 379 ? 5.473 8.234 21.156 1 81.31 379 LEU B N 1
ATOM 6325 C CA . LEU B 1 379 ? 4.535 7.133 21.359 1 81.31 379 LEU B CA 1
ATOM 6326 C C . LEU B 1 379 ? 3.814 6.777 20.062 1 81.31 379 LEU B C 1
ATOM 6328 O O . LEU B 1 379 ? 2.906 7.496 19.641 1 81.31 379 LEU B O 1
ATOM 6332 N N . ALA B 1 380 ? 4.199 5.648 19.594 1 83.56 380 ALA B N 1
ATOM 6333 C CA . ALA B 1 380 ? 3.676 5.242 18.281 1 83.56 380 ALA B CA 1
ATOM 6334 C C . ALA B 1 380 ? 2.178 4.957 18.359 1 83.56 380 ALA B C 1
ATOM 6336 O O . ALA B 1 380 ? 1.689 4.438 19.375 1 83.56 380 ALA B O 1
ATOM 6337 N N . PHE B 1 381 ? 1.542 5.305 17.297 1 88.38 381 PHE B N 1
ATOM 6338 C CA . PHE B 1 381 ? 0.14 4.918 17.188 1 88.38 381 PHE B CA 1
ATOM 6339 C C . PHE B 1 381 ? -0.014 3.404 17.281 1 88.38 381 PHE B C 1
ATOM 6341 O O . PHE B 1 381 ? 0.766 2.654 16.688 1 88.38 381 PHE B O 1
ATOM 6348 N N . GLU B 1 382 ? -0.989 3.031 17.953 1 84.25 382 GLU B N 1
ATOM 6349 C CA . GLU B 1 382 ? -1.264 1.604 18.094 1 84.25 382 GLU B CA 1
ATOM 6350 C C . GLU B 1 382 ? -2.02 1.074 16.875 1 84.25 382 GLU B C 1
ATOM 6352 O O . GLU B 1 382 ? -1.821 -0.072 16.469 1 84.25 382 GLU B O 1
ATOM 6357 N N . ASP B 1 383 ? -2.859 1.965 16.344 1 86.81 383 ASP B N 1
ATOM 6358 C CA . ASP B 1 383 ? -3.658 1.604 15.18 1 86.81 383 ASP B CA 1
ATOM 6359 C C . ASP B 1 383 ? -3.225 2.398 13.953 1 86.81 383 ASP B C 1
ATOM 6361 O O . ASP B 1 383 ? -2.641 3.477 14.078 1 86.81 383 ASP B O 1
ATOM 6365 N N . THR B 1 384 ? -3.553 1.755 12.828 1 88.31 384 THR B N 1
ATOM 6366 C CA . THR B 1 384 ? -3.299 2.482 11.594 1 88.31 384 THR B CA 1
ATOM 6367 C C . THR B 1 384 ? -4.332 3.588 11.391 1 88.31 384 THR B C 1
ATOM 6369 O O . THR B 1 384 ? -5.32 3.66 12.125 1 88.31 384 THR B O 1
ATOM 6372 N N . CYS B 1 385 ? -4.098 4.367 10.445 1 89.81 385 CYS B N 1
ATOM 6373 C CA . CYS B 1 385 ? -5.012 5.461 10.125 1 89.81 385 CYS B CA 1
ATOM 6374 C C . CYS B 1 385 ? -5.961 5.066 9 1 89.81 385 CYS B C 1
ATOM 6376 O O . CYS B 1 385 ? -6.559 5.93 8.359 1 89.81 385 CYS B O 1
ATOM 6378 N N . LEU B 1 386 ? -6.156 3.775 8.789 1 92.75 386 LEU B N 1
ATOM 6379 C CA . LEU B 1 386 ? -6.82 3.352 7.562 1 92.75 386 LEU B CA 1
ATOM 6380 C C . LEU B 1 386 ? -8.156 2.689 7.867 1 92.75 386 LEU B C 1
ATOM 6382 O O . LEU B 1 386 ? -8.969 2.477 6.965 1 92.75 386 LEU B O 1
ATOM 6386 N N . LEU B 1 387 ? -8.445 2.436 9.141 1 93 387 LEU B N 1
ATOM 6387 C CA . LEU B 1 387 ? -9.594 1.582 9.445 1 93 387 LEU B CA 1
ATOM 6388 C C . LEU B 1 387 ? -10.547 2.275 10.414 1 93 387 LEU B C 1
ATOM 6390 O O . LEU B 1 387 ? -10.773 1.789 11.523 1 93 387 LEU B O 1
ATOM 6394 N N . PRO B 1 388 ? -11.148 3.357 9.961 1 92.62 388 PRO B N 1
ATOM 6395 C CA . PRO B 1 388 ? -12.156 3.943 10.844 1 92.62 388 PRO B CA 1
ATOM 6396 C C . PRO B 1 388 ? -13.367 3.029 11.047 1 92.62 388 PRO B C 1
ATOM 6398 O O . PRO B 1 388 ? -13.625 2.152 10.219 1 92.62 388 PRO B O 1
ATOM 6401 N N . ASP B 1 389 ? -13.969 3.191 12.125 1 89.06 389 ASP B N 1
ATOM 6402 C CA . ASP B 1 389 ? -15.125 2.371 12.484 1 89.06 389 ASP B CA 1
ATOM 6403 C C . ASP B 1 389 ? -16.344 3.238 12.812 1 89.06 389 ASP B C 1
ATOM 6405 O O . ASP B 1 389 ? -16.438 3.76 13.93 1 89.06 389 ASP B O 1
ATOM 6409 N N . ARG B 1 390 ? -17.281 3.242 11.969 1 83.06 390 ARG B N 1
ATOM 6410 C CA . ARG B 1 390 ? -18.453 4.086 12.148 1 83.06 390 ARG B CA 1
ATOM 6411 C C . ARG B 1 390 ? -19.297 3.602 13.32 1 83.06 390 ARG B C 1
ATOM 6413 O O . ARG B 1 390 ? -20.047 4.383 13.922 1 83.06 390 ARG B O 1
ATOM 6420 N N . GLU B 1 391 ? -19.156 2.367 13.539 1 80.19 391 GLU B N 1
ATOM 6421 C CA . GLU B 1 391 ? -20 1.783 14.578 1 80.19 391 GLU B CA 1
ATOM 6422 C C . GLU B 1 391 ? -19.312 1.852 15.945 1 80.19 391 GLU B C 1
ATOM 6424 O O . GLU B 1 391 ? -19.922 1.528 16.969 1 80.19 391 GLU B O 1
ATOM 6429 N N . ALA B 1 392 ? -18.141 2.291 15.922 1 82.31 392 ALA B N 1
ATOM 6430 C CA . ALA B 1 392 ? -17.406 2.346 17.172 1 82.31 392 ALA B CA 1
ATOM 6431 C C . ALA B 1 392 ? -17.875 3.521 18.031 1 82.31 392 ALA B C 1
ATOM 6433 O O . ALA B 1 392 ? -18.594 4.395 17.562 1 82.31 392 ALA B O 1
ATOM 6434 N N . ARG B 1 393 ? -17.484 3.461 19.312 1 78.06 393 ARG B N 1
ATOM 6435 C CA . ARG B 1 393 ? -17.781 4.543 20.234 1 78.06 393 ARG B CA 1
ATOM 6436 C C . ARG B 1 393 ? -17.094 5.84 19.812 1 78.06 393 ARG B C 1
ATOM 6438 O O . ARG B 1 393 ? -15.984 5.812 19.281 1 78.06 393 ARG B O 1
ATOM 6445 N N . PRO B 1 394 ? -17.859 6.875 20.094 1 71.88 394 PRO B N 1
ATOM 6446 C CA . PRO B 1 394 ? -17.25 8.164 19.766 1 71.88 394 PRO B CA 1
ATOM 6447 C C . PRO B 1 394 ? -15.883 8.352 20.438 1 71.88 394 PRO B C 1
ATOM 6449 O O . PRO B 1 394 ? -15.703 7.957 21.578 1 71.88 394 PRO B O 1
ATOM 6452 N N . GLY B 1 395 ? -15 8.789 19.703 1 75.25 395 GLY B N 1
ATOM 6453 C CA . GLY B 1 395 ? -13.695 9.117 20.25 1 75.25 395 GLY B CA 1
ATOM 6454 C C . GLY B 1 395 ? -12.727 7.945 20.234 1 75.25 395 GLY B C 1
ATOM 6455 O O . GLY B 1 395 ? -11.641 8.016 20.812 1 75.25 395 GLY B O 1
ATOM 6456 N N . CYS B 1 396 ? -13.102 6.914 19.594 1 84.38 396 CYS B N 1
ATOM 6457 C CA . CYS B 1 396 ? -12.18 5.789 19.516 1 84.38 396 CYS B CA 1
ATOM 6458 C C . CYS B 1 396 ? -10.93 6.156 18.734 1 84.38 396 CYS B C 1
ATOM 6460 O O . CYS B 1 396 ? -10.977 7.035 17.859 1 84.38 396 CYS B O 1
ATOM 6462 N N . SER B 1 397 ? -9.789 5.523 19.047 1 87.56 397 SER B N 1
ATOM 6463 C CA . SER B 1 397 ? -8.492 5.863 18.469 1 87.56 397 SER B CA 1
ATOM 6464 C C . SER B 1 397 ? -8.5 5.68 16.953 1 87.56 397 SER B C 1
ATOM 6466 O O . SER B 1 397 ? -7.934 6.496 16.219 1 87.56 397 SER B O 1
ATOM 6468 N N . ALA B 1 398 ? -9.156 4.641 16.516 1 90.38 398 ALA B N 1
ATOM 6469 C CA . ALA B 1 398 ? -9.18 4.359 15.078 1 90.38 398 ALA B CA 1
ATOM 6470 C C . ALA B 1 398 ? -9.797 5.523 14.305 1 90.38 398 ALA B C 1
ATOM 6472 O O . ALA B 1 398 ? -9.273 5.934 13.266 1 90.38 398 ALA B O 1
ATOM 6473 N N . ASN B 1 399 ? -10.898 6.031 14.805 1 92.88 399 ASN B N 1
ATOM 6474 C CA . ASN B 1 399 ? -11.57 7.152 14.156 1 92.88 399 ASN B CA 1
ATOM 6475 C C . ASN B 1 399 ? -10.75 8.43 14.25 1 92.88 399 ASN B C 1
ATOM 6477 O O . ASN B 1 399 ? -10.664 9.195 13.281 1 92.88 399 ASN B O 1
ATOM 6481 N N . ARG B 1 400 ? -10.148 8.641 15.375 1 92.38 400 ARG B N 1
ATOM 6482 C CA . ARG B 1 400 ? -9.281 9.797 15.57 1 92.38 400 ARG B CA 1
ATOM 6483 C C . ARG B 1 400 ? -8.094 9.758 14.617 1 92.38 400 ARG B C 1
ATOM 6485 O O . ARG B 1 400 ? -7.754 10.766 13.992 1 92.38 400 ARG B O 1
ATOM 6492 N N . PHE B 1 401 ? -7.496 8.602 14.516 1 94.44 401 PHE B N 1
ATOM 6493 C CA . PHE B 1 401 ? -6.316 8.461 13.672 1 94.44 401 PHE B CA 1
ATOM 6494 C C . PHE B 1 401 ? -6.684 8.633 12.203 1 94.44 401 PHE B C 1
ATOM 6496 O O . PHE B 1 401 ? -5.898 9.172 11.414 1 94.44 401 PHE B O 1
ATOM 6503 N N . TYR B 1 402 ? -7.883 8.172 11.836 1 96.62 402 TYR B N 1
ATOM 6504 C CA . TYR B 1 402 ? -8.328 8.43 10.477 1 96.62 402 TYR B CA 1
ATOM 6505 C C . TYR B 1 402 ? -8.477 9.922 10.219 1 96.62 402 TYR B C 1
ATOM 6507 O O . TYR B 1 402 ? -8.055 10.43 9.18 1 96.62 402 TYR B O 1
ATOM 6515 N N . ALA B 1 403 ? -9.07 10.602 11.172 1 96.56 403 ALA B N 1
ATOM 6516 C CA . ALA B 1 403 ? -9.227 12.047 11.047 1 96.56 403 ALA B CA 1
ATOM 6517 C C . ALA B 1 403 ? -7.867 12.734 10.93 1 96.56 403 ALA B C 1
ATOM 6519 O O . ALA B 1 403 ? -7.688 13.633 10.102 1 96.56 403 ALA B O 1
ATOM 6520 N N . TYR B 1 404 ? -6.891 12.312 11.766 1 97.12 404 TYR B N 1
ATOM 6521 C CA . TYR B 1 404 ? -5.535 12.836 11.664 1 97.12 404 TYR B CA 1
ATOM 6522 C C . TYR B 1 404 ? -4.973 12.633 10.258 1 97.12 404 TYR B C 1
ATOM 6524 O O . TYR B 1 404 ? -4.383 13.547 9.68 1 97.12 404 TYR B O 1
ATOM 6532 N N . GLY B 1 405 ? -5.199 11.43 9.75 1 98.19 405 GLY B N 1
ATOM 6533 C CA . GLY B 1 405 ? -4.711 11.102 8.422 1 98.19 405 GLY B CA 1
ATOM 6534 C C . GLY B 1 405 ? -5.316 11.969 7.332 1 98.19 405 GLY B C 1
ATOM 6535 O O . GLY B 1 405 ? -4.633 12.352 6.375 1 98.19 405 GLY B O 1
ATOM 6536 N N . VAL B 1 406 ? -6.605 12.25 7.477 1 98.56 406 VAL B N 1
ATOM 6537 C CA . VAL B 1 406 ? -7.289 13.086 6.492 1 98.56 406 VAL B CA 1
ATOM 6538 C C . VAL B 1 406 ? -6.684 14.492 6.496 1 98.56 406 VAL B C 1
ATOM 6540 O O . VAL B 1 406 ? -6.324 15.016 5.441 1 98.56 406 VAL B O 1
ATOM 6543 N N . ILE B 1 407 ? -6.504 15.07 7.648 1 98.62 407 ILE B N 1
ATOM 6544 C CA . ILE B 1 407 ? -5.973 16.422 7.758 1 98.62 407 ILE B CA 1
ATOM 6545 C C . ILE B 1 407 ? -4.535 16.453 7.246 1 98.62 407 ILE B C 1
ATOM 6547 O O . ILE B 1 407 ? -4.137 17.406 6.562 1 98.62 407 ILE B O 1
ATOM 6551 N N . ALA B 1 408 ? -3.789 15.445 7.578 1 98.75 408 ALA B N 1
ATOM 6552 C CA . ALA B 1 408 ? -2.414 15.367 7.094 1 98.75 408 ALA B CA 1
ATOM 6553 C C . ALA B 1 408 ? -2.371 15.32 5.57 1 98.75 408 ALA B C 1
ATOM 6555 O O . ALA B 1 408 ? -1.519 15.961 4.949 1 98.75 408 ALA B O 1
ATOM 6556 N N . ARG B 1 409 ? -3.25 14.57 4.984 1 98.81 409 ARG B N 1
ATOM 6557 C CA . ARG B 1 409 ? -3.281 14.453 3.531 1 98.81 409 ARG B CA 1
ATOM 6558 C C . ARG B 1 409 ? -3.725 15.766 2.891 1 98.81 409 ARG B C 1
ATOM 6560 O O . ARG B 1 409 ? -3.299 16.094 1.781 1 98.81 409 ARG B O 1
ATOM 6567 N N . LEU B 1 410 ? -4.57 16.531 3.574 1 98.88 410 LEU B N 1
ATOM 6568 C CA . LEU B 1 410 ? -4.891 17.875 3.084 1 98.88 410 LEU B CA 1
ATOM 6569 C C . LEU B 1 410 ? -3.645 18.75 3.053 1 98.88 410 LEU B C 1
ATOM 6571 O O . LEU B 1 410 ? -3.428 19.5 2.09 1 98.88 410 LEU B O 1
ATOM 6575 N N . ALA B 1 411 ? -2.871 18.656 4.125 1 98.81 411 ALA B N 1
ATOM 6576 C CA . ALA B 1 411 ? -1.618 19.406 4.164 1 98.81 411 ALA B CA 1
ATOM 6577 C C . ALA B 1 411 ? -0.674 18.969 3.053 1 98.81 411 ALA B C 1
ATOM 6579 O O . ALA B 1 411 ? 0.024 19.781 2.455 1 98.81 411 ALA B O 1
ATOM 6580 N N . LEU B 1 412 ? -0.639 17.703 2.805 1 98.81 412 LEU B N 1
ATOM 6581 C CA . LEU B 1 412 ? 0.157 17.156 1.717 1 98.81 412 LEU B CA 1
ATOM 6582 C C . LEU B 1 412 ? -0.293 17.703 0.371 1 98.81 412 LEU B C 1
ATOM 6584 O O . LEU B 1 412 ? 0.538 18.047 -0.473 1 98.81 412 LEU B O 1
ATOM 6588 N N . LEU B 1 413 ? -1.609 17.734 0.165 1 98.75 413 LEU B N 1
ATOM 6589 C CA . LEU B 1 413 ? -2.16 18.281 -1.066 1 98.75 413 LEU B CA 1
ATOM 6590 C C . LEU B 1 413 ? -1.743 19.734 -1.238 1 98.75 413 LEU B C 1
ATOM 6592 O O . LEU B 1 413 ? -1.391 20.172 -2.342 1 98.75 413 LEU B O 1
ATOM 6596 N N . ALA B 1 414 ? -1.765 20.484 -0.175 1 98.69 414 ALA B N 1
ATOM 6597 C CA . ALA B 1 414 ? -1.306 21.859 -0.206 1 98.69 414 ALA B CA 1
ATOM 6598 C C . ALA B 1 414 ? 0.163 21.953 -0.614 1 98.69 414 ALA B C 1
ATOM 6600 O O . ALA B 1 414 ? 0.55 22.828 -1.389 1 98.69 414 ALA B O 1
ATOM 6601 N N . ALA B 1 415 ? 0.968 21.047 -0.074 1 98.19 415 ALA B N 1
ATOM 6602 C CA . ALA B 1 415 ? 2.385 21.016 -0.428 1 98.19 415 ALA B CA 1
ATOM 6603 C C . ALA B 1 415 ? 2.572 20.719 -1.914 1 98.19 415 ALA B C 1
ATOM 6605 O O . ALA B 1 415 ? 3.453 21.297 -2.561 1 98.19 415 ALA B O 1
ATOM 6606 N N . ALA B 1 416 ? 1.777 19.844 -2.432 1 97.75 416 ALA B N 1
ATOM 6607 C CA . ALA B 1 416 ? 1.827 19.531 -3.859 1 97.75 416 ALA B CA 1
ATOM 6608 C C . ALA B 1 416 ? 1.53 20.766 -4.699 1 97.75 416 ALA B C 1
ATOM 6610 O O . ALA B 1 416 ? 2.26 21.078 -5.645 1 97.75 416 ALA B O 1
ATOM 6611 N N . GLN B 1 417 ? 0.502 21.484 -4.309 1 97.25 417 GLN B N 1
ATOM 6612 C CA . GLN B 1 417 ? 0.105 22.688 -5.031 1 97.25 417 GLN B CA 1
ATOM 6613 C C . GLN B 1 417 ? 1.173 23.766 -4.922 1 97.25 417 GLN B C 1
ATOM 6615 O O . GLN B 1 417 ? 1.463 24.469 -5.902 1 97.25 417 GLN B O 1
ATOM 6620 N N . GLU B 1 418 ? 1.694 23.891 -3.791 1 95.88 418 GLU B N 1
ATOM 6621 C CA . GLU B 1 418 ? 2.764 24.844 -3.535 1 95.88 418 GLU B CA 1
ATOM 6622 C C . GLU B 1 418 ? 3.963 24.594 -4.445 1 95.88 418 GLU B C 1
ATOM 6624 O O . GLU B 1 418 ? 4.484 25.516 -5.066 1 95.88 418 GLU B O 1
ATOM 6629 N N . LEU B 1 419 ? 4.402 23.359 -4.516 1 94.88 419 LEU B N 1
ATOM 6630 C CA . LEU B 1 419 ? 5.582 23 -5.293 1 94.88 419 LEU B CA 1
ATOM 6631 C C . LEU B 1 419 ? 5.332 23.188 -6.785 1 94.88 419 LEU B C 1
ATOM 6633 O O . LEU B 1 419 ? 6.246 23.531 -7.535 1 94.88 419 LEU B O 1
ATOM 6637 N N . GLU B 1 420 ? 4.152 22.938 -7.176 1 94.31 420 GLU B N 1
ATOM 6638 C CA . GLU B 1 420 ? 3.795 23.156 -8.578 1 94.31 420 GLU B CA 1
ATOM 6639 C C . GLU B 1 420 ? 3.875 24.641 -8.945 1 94.31 420 GLU B C 1
ATOM 6641 O O . GLU B 1 420 ? 4.395 24.984 -10.008 1 94.31 420 GLU B O 1
ATOM 6646 N N . LYS B 1 421 ? 3.404 25.438 -8.094 1 90.62 421 LYS B N 1
ATOM 6647 C CA . LYS B 1 421 ? 3.432 26.875 -8.328 1 90.62 421 LYS B CA 1
ATOM 6648 C C . LYS B 1 421 ? 4.863 27.406 -8.352 1 90.62 421 LYS B C 1
ATOM 6650 O O . LYS B 1 421 ? 5.199 28.266 -9.156 1 90.62 421 LYS B O 1
ATOM 6655 N N . THR B 1 422 ? 5.621 26.906 -7.469 1 86.12 422 THR B N 1
ATOM 6656 C CA . THR B 1 422 ? 7.016 27.328 -7.41 1 86.12 422 THR B CA 1
ATOM 6657 C C . THR B 1 422 ? 7.781 26.844 -8.633 1 86.12 422 THR B C 1
ATOM 6659 O O . THR B 1 422 ? 8.672 27.531 -9.133 1 86.12 422 THR B O 1
ATOM 6662 N N . GLY B 1 423 ? 7.543 25.641 -9.086 1 80.44 423 GLY B N 1
ATOM 6663 C CA . GLY B 1 423 ? 8.172 25.125 -10.289 1 80.44 423 GLY B CA 1
ATOM 6664 C C . GLY B 1 423 ? 7.852 25.938 -11.531 1 80.44 423 GLY B C 1
ATOM 6665 O O . GLY B 1 423 ? 8.727 26.156 -12.367 1 80.44 423 GLY B O 1
ATOM 6666 N N . GLU B 1 424 ? 6.684 26.281 -11.625 1 72.31 424 GLU B N 1
ATOM 6667 C CA . GLU B 1 424 ? 6.266 27.141 -12.734 1 72.31 424 GLU B CA 1
ATOM 6668 C C . GLU B 1 424 ? 7.02 28.469 -12.719 1 72.31 424 GLU B C 1
ATOM 6670 O O . GLU B 1 424 ? 7.395 28.984 -13.773 1 72.31 424 GLU B O 1
ATOM 6675 N N . ARG B 1 425 ? 7.277 28.938 -11.523 1 63.66 425 ARG B N 1
ATOM 6676 C CA . ARG B 1 425 ? 7.953 30.219 -11.375 1 63.66 425 ARG B CA 1
ATOM 6677 C C . ARG B 1 425 ? 9.43 30.094 -11.727 1 63.66 425 ARG B C 1
ATOM 6679 O O . ARG B 1 425 ? 10.016 31.031 -12.297 1 63.66 425 ARG B O 1
ATOM 6686 N N . THR B 1 426 ? 9.914 28.984 -11.391 1 64.19 426 THR B N 1
ATOM 6687 C CA . THR B 1 426 ? 11.352 28.844 -11.578 1 64.19 426 THR B CA 1
ATOM 6688 C C . THR B 1 426 ? 11.664 28.141 -12.898 1 64.19 426 THR B C 1
ATOM 6690 O O . THR B 1 426 ? 12.82 28.062 -13.312 1 64.19 426 THR B O 1
ATOM 6693 N N . GLY B 1 427 ? 10.602 27.797 -13.734 1 53.31 427 GLY B N 1
ATOM 6694 C CA . GLY B 1 427 ? 10.797 27.125 -15.008 1 53.31 427 GLY B CA 1
ATOM 6695 C C . GLY B 1 427 ? 11.195 25.672 -14.852 1 53.31 427 GLY B C 1
ATOM 6696 O O . GLY B 1 427 ? 11.703 25.062 -15.797 1 53.31 427 GLY B O 1
ATOM 6697 N N . SER B 1 428 ? 11.148 25.125 -13.648 1 54.78 428 SER B N 1
ATOM 6698 C CA . SER B 1 428 ? 11.57 23.75 -13.406 1 54.78 428 SER B CA 1
ATOM 6699 C C . SER B 1 428 ? 10.367 22.828 -13.195 1 54.78 428 SER B C 1
ATOM 6701 O O . SER B 1 428 ? 9.539 23.078 -12.312 1 54.78 428 SER B O 1
ATOM 6703 N N . THR B 1 429 ? 9.859 22.328 -14.297 1 45.34 429 THR B N 1
ATOM 6704 C CA . THR B 1 429 ? 8.68 21.484 -14.25 1 45.34 429 THR B CA 1
ATOM 6705 C C . THR B 1 429 ? 8.93 20.25 -13.391 1 45.34 429 THR B C 1
ATOM 6707 O O . THR B 1 429 ? 7.992 19.547 -13.016 1 45.34 429 THR B O 1
ATOM 6710 N N . VAL B 1 430 ? 10.148 19.828 -13.328 1 42.19 430 VAL B N 1
ATOM 6711 C CA . VAL B 1 430 ? 10.375 18.547 -12.664 1 42.19 430 VAL B CA 1
ATOM 6712 C C . VAL B 1 430 ? 10.828 18.781 -11.227 1 42.19 430 VAL B C 1
ATOM 6714 O O . VAL B 1 430 ? 11.688 19.625 -10.969 1 42.19 430 VAL B O 1
#

Secondary structure (DSSP, 8-state):
----EETTTTSSHHHHHHHHHHHTHHHHHHHHHHHHHHSPPPSEEEEEEEE-SS-EEEEEEESS---GGGS-GGGHHHHHHHHHHHHHHHHTT--EEEEE--SS---HHHHHHHHHHHHHHHHTT-EEEEEE--TT--S-EEEE-TTS-EEEEEE-EEETTEEEBTTB--SEEEE----TT---GGGTT-SSEEES-GGGSTTT--HHHHHHHHHHHHHHHHHHHT--GGGT---EEEEEE-BTTTTBSHHHHHHHHHHHHHHHHHHHHHHT--SPP-EEEEESS--TT-SEEEESSHHHHHT--HHHHHHHHB-GGGPBP-EEEEEE-----EEETTEEEEEEEEEETTEEEEEEEEEESS--TTS-S--TT---EEEE-SS-SS---TTSPTT-HHHHHHHHHHHHHHHHHHHHHHHHHHHHHHT---/----EETTTTSSHHHHHHHHHHHTHHHHHHHHHHHHHHSPPPSEEEEEEEE-SS-EEEEEEESS---GGGS-GGGHHHHHHHHHHHHHHHHTT--EEEEE--SS---HHHHHHHHHHHHHHHHTT-EEEEEE--TT--S-EEEE-TTS-EEEEEE-EEETTEEEBTTB--SEEEE----TT---GGGTT-SSEEES-GGGSTTT--HHHHHHHHHHHHHHHHHHHT--GGGT---EEEEEE-BTTTTBSHHHHHHHHHHHHHHHHHHHHHHT--SPP-EEEEESS--TT-SEEEESSHHHHHT--HHHHHHHHB-GGGPBP-EEEEEE-----EEETTEEEEEEEEEETTEEEEEEEEEESSS-TTS-S--TT---EEEE-SS-SS---TTSPTT-HHHHHHHHHHHHHHHHHHHHHHHHHHHHHHT---

InterPro domains:
  IPR011718 Glutamate--cysteine ligase GshA [PF08886] (18-419)
  IPR011718 Glutamate--cysteine ligase GshA [TIGR02049] (19-422)
  IPR042520 Glutamate--cysteine ligase GshA, N-terminal [G3DSA:3.40.50.11280] (66-204)

Organism: NCBI:txid1233

Radius of gyration: 30.06 Å; Cα contacts (8 Å, |Δi|>4): 1804; chains: 2; bounding box: 73×96×62 Å

Solvent-accessible surface area (backbone atoms only — not comparable to full-atom values): 44979 Å² total; per-residue (Å²): 129,87,67,62,49,49,76,65,46,88,62,53,57,38,47,53,51,41,49,49,51,61,74,35,35,40,60,51,41,31,52,50,44,47,48,56,74,74,40,69,64,51,63,34,33,26,27,36,35,30,44,43,51,60,34,48,27,70,80,45,77,38,68,43,60,66,55,65,56,46,36,40,73,87,32,48,62,44,43,20,54,31,44,38,55,40,43,51,70,76,43,41,81,51,42,32,34,33,34,30,56,60,69,88,64,86,48,63,67,48,52,42,12,51,51,42,50,50,49,37,42,40,57,40,16,34,44,73,47,40,32,35,82,40,81,86,46,80,52,75,40,78,44,82,41,93,87,70,50,74,44,58,40,26,33,57,43,74,59,88,47,36,64,28,40,91,96,40,77,41,54,28,36,37,46,45,40,50,34,60,90,39,81,57,72,88,72,55,79,48,78,44,52,53,37,59,42,78,68,69,14,29,58,64,35,42,53,59,53,35,50,54,33,29,51,54,47,38,45,54,49,19,62,74,67,70,52,67,38,67,41,48,41,65,54,66,49,70,56,52,71,33,35,55,81,75,62,37,48,43,66,54,47,17,50,51,43,44,51,52,48,50,55,46,49,52,50,28,60,74,71,69,52,83,72,80,70,40,31,33,38,28,43,24,42,62,27,79,52,35,23,60,45,76,40,74,47,29,65,55,59,73,61,54,48,73,69,55,27,52,47,50,26,37,28,66,96,67,38,70,42,44,36,37,28,40,29,51,51,66,42,31,45,28,27,44,97,88,13,30,32,33,46,33,39,35,29,34,33,93,41,70,44,35,25,24,26,46,26,27,79,88,52,58,47,77,50,83,79,65,38,79,86,57,69,58,52,71,44,42,43,90,61,55,43,56,60,57,50,90,85,50,63,83,70,38,64,35,41,50,34,24,47,52,42,52,54,40,49,46,51,46,51,9,47,20,53,34,52,52,55,51,20,64,71,69,70,39,85,113,127,87,68,61,49,50,78,68,47,89,63,50,57,38,48,53,51,42,47,50,50,61,73,35,35,41,59,51,40,30,52,50,47,47,46,55,75,75,40,69,66,50,63,34,34,26,26,36,36,29,44,42,52,62,35,48,28,72,79,43,77,38,68,45,61,65,54,64,58,46,36,42,75,88,33,47,61,46,43,20,55,33,43,38,54,40,40,52,71,75,42,39,81,52,43,32,34,34,36,31,55,62,66,86,64,87,47,63,67,48,51,44,11,51,51,42,51,50,50,36,42,40,56,40,16,35,44,72,48,40,32,37,81,42,81,88,46,78,51,76,40,79,46,80,43,94,89,71,50,75,43,58,40,28,34,58,43,73,60,88,45,37,64,30,40,90,96,39,77,40,54,30,35,37,45,45,41,49,34,60,90,38,80,57,73,86,70,54,80,48,75,44,52,54,38,58,40,77,68,70,15,30,58,65,35,41,53,59,52,34,50,53,33,29,50,57,47,39,46,55,48,20,61,73,66,70,51,67,39,67,42,48,42,64,54,68,50,71,56,51,72,34,35,54,84,76,61,38,48,43,66,53,46,20,53,50,44,44,51,53,48,51,56,46,48,52,52,29,60,73,70,68,51,83,72,81,68,39,31,32,40,30,44,24,43,64,27,78,52,36,24,61,45,76,42,75,48,28,66,56,58,73,60,54,47,73,68,56,27,52,46,49,26,36,29,66,92,67,37,70,42,45,35,38,29,40,28,51,52,68,43,31,46,28,26,45,97,86,15,30,32,34,48,32,38,35,27,33,31,94,41,70,45,35,28,24,27,45,27,26,79,88,51,57,47,78,50,83,81,66,37,79,87,58,69,60,52,71,44,42,42,89,60,56,42,56,60,58,51,89,85,51,62,84,72,38,65,33,41,51,35,24,48,52,43,52,55,42,50,46,51,46,51,10,46,20,52,35,52,52,55,51,20,64,72,70,69,40,88,113

pLDDT: mean 88.23, std 12.5, range [35.78, 98.88]

Foldseek 3Di:
DDDFDLVVFQDAQVLVVLLLCVVCVVVLVVVLVVLCVVFPFAQKKKWWWFDQRNAIATDDIDSQDQQLVLADPVLLVVLLVLNLVSCCVPPVPFAEEEEEAAADDPDLRSVSSVVSVCVSNVSNRHHYAYEYCHPVCAAWDWDAHPVRDIHTYFHWDDDPQFIAGDVGGGQAYEYSYQCLVHDDPSNPNHPHHYGPDPCNHLVNAFQVLLLVLLVVLLVVVCVSSVHDSVRYHKDKDKQAFDQLQVPRSLVSVLVRQVVSQVVVVVVCVVRVPPDQWWKKKAFGGDFQAFLIDIGRHSVCSVPDDPVNSVRNQAGPPRDGRTIMMIITFRFHSRADPNWGWIKMWIDRGLHTSWIWIWTFRPDHRRDDQRDPPTDTDTGTQPDGLPDDDSPDRRPDSNSVSVVVSSNSSSSSSSSSVSVCVVCVVVVNND/DDDFDLVVFQDAQVLVVLLLCVVCVVVLVVVLVVLCVVFPFAQKKKWWWFDQRNAIATDDIDSQDQQLVLADPVLLVVLLVLNLVSCCVPPVPFAEEEEEAAADDPDLNSVSSVVSVCVSNVSNRHHYAYEYCHPVDAAWDWDAHPVRDIHTYFHWDDDPQFIAGVVGGGQAYEYSYLCLVHDDPSNPNHPHHYGPDPCNHLVNAFQVLLLVLLVVLLVVVCVSSVHDSVRYHKDKDKQAFDQLQVPRSLVSVLVRQVVSQVVVVVVCVVRVPPDQWWKKKAFGGDFQAFLIDIGRHSVCSVPDDPVRSVRNQAGPPRDGRTIMMIITFRFHSRADPNWGWIKMWIDRGLHTSWIWIWTFRPDHRRDDSRDPPTDTDTGTQPDGLPDDDSPDNRPDSNSVSVVVSSSSSSSSSSSSVSVCVVCVVVVNND

Sequence (860 aa):
MPVPHLAAARSGPIIDLERCIINAMPSIEHWLRNQWQTHTVPFYCSVDLRNSGFKLAPVDTNLFPGGFNNLNPEFMPLCVQAMMAAVEKICADARNVLLIPESHTRNIFYLQNLATLQAIMRHAGLNIRIGTLLPEITTPTTIDLPDGVKLILEPVQRKGNRLVTEDFDPCAVLLNNDLSTGVPPILQNLEQIIIPPLRAGWATRRKSQHFAAYDNVALQFAGLIGIDPWLINPYFASCGKINFREKKGEDCVASTVDEILHDIREKYAEYGVREDPFVIVKADAGTYGMGIMTVKDGSEVRALNRRQRNKMAVVKEGLQVTEVMVQEGVYTFESINEAVAEPVIYMIDHYVVGGFYRVHTGRGIDENLNAPGMQFVPLAFEDTCLLPDREARPGCSANRFYAYGVIARLALLAAAQELEKTGERTGSTVMPVPHLAAARSGPIIDLERCIINAMPSIEHWLRNQWQTHTVPFYCSVDLRNSGFKLAPVDTNLFPGGFNNLNPEFMPLCVQAMMAAVEKICADARNVLLIPESHTRNIFYLQNLATLQAIMRHAGLNIRIGTLLPEITTPTTIDLPDGVKLILEPVQRKGNRLVTEDFDPCAVLLNNDLSTGVPPILQNLEQIIIPPLRAGWATRRKSQHFAAYDNVALQFAGLIGIDPWLINPYFASCGKINFREKKGEDCVASTVDEILHDIREKYAEYGVREDPFVIVKADAGTYGMGIMTVKDGSEVRALNRRQRNKMAVVKEGLQVTEVMVQEGVYTFESINEAVAEPVIYMIDHYVVGGFYRVHTGRGIDENLNAPGMQFVPLAFEDTCLLPDREARPGCSANRFYAYGVIARLALLAAAQELEKTGERTGSTV